Protein AF-A0A954JAB5-F1 (afdb_monomer_lite)

Secondary structure (DSSP, 8-state):
---------------PPP-TTS--------SS-EEE----B-TTSPBPS----EEE--PPPPPPEEEEES--SEEEE-TT-EEEEEEEEE-SS-EEEEEEEEEEEEEE-TTSPEEEEEEEEE--GGGTT-SEEEEEEEEEGGGGTPPTT-EEEEEEEEEESTT----HHHHTTTTT-TT------------------------------------------------------------------------------------------------------------------------------------------------------------------------------------------------PPPP-TTS-TTS--EEEPPPEEEEE-TTTHHHHTTSHHHHHHHHHHHHHHHHHHHHHHHHHHHHHHHTT-S-TTTHHHHHHHHHHHHHHHHHHHHHHHHHHTSSTTHHHHHHHHHHIIIIIHHHHHHHHHHHH-GGGHHHHHHHHHHHHHHHHHHHHHHHHHHHHHHHHHHHHHHHHHHHHHHHHHHHHHHHHHHHTTS-SS------B-----HHHHHHHHHHHHHHHHHHHHHHHHHHH-HHHHHHHHHHHHHTT--HHHHHHHHHHHHHHHHHHHHHHHHS-GGGHHHHHHHHHHHHHTHHHHHHHHHHHHHHHHHHSS-HHHHTT-HHHHHHHHHHHHHHHHHHHHHHHHHHHHHH--HHHHHHHHHHHHHHHHHHHHHHHHHHHHHHHTTT-HHHHHHHHHHHHHHHHHHHHHHHHHHHHHHHHTT-HHHHHHHHHHHHHHHHHHHHHHHHHHHHHHHHHHHHHTSSPPPHHHHHHHHHHHHHHHHHHHHHHHHHHHHHTT-HHHHHHHHHHHHHHHHHHHHHHHHHHHHHHHHHHHS---PPPGGG-----HHHHHHHHHSPPPHHHHTTPPPPPBSS--TTGGGTSTTTHHHHHHHHHHHHHHHHHHHHHHHHTTT--S---------------HHHHHHHHHHHHHHHHHHHHHHHHHHHHHHSTT--HHHHHHHHHHHHHHHHHHHHHHHHHHHHHHHHHHHHHHHHHHHHHHHHHTPPPPHHHHHHHHHHHHHHHHHS--S--HHHHHHHHHHHHHHHHHHHS---SS--

pLDDT: mean 73.15, std 25.0, range [24.47, 98.31]

Foldseek 3Di:
DDDPPDPDPPPDDDDFDQPPVRDTDDDDDDPAKDKDWDWDADPVRDIDPDIDIDIDGDDDFDFKDKDKPPDDLEAADALFDKDKIKIKIAGPWAWQWKKKWKFFPPDADPVRHTDTQDIGTDDQDPRHRPRIGIDIDIHGSNVRVDDAFTKMKMKMKIFDPVLPDDPPVVVVPPVPPDPDDDDDDDYDDDDDDDDDDDDDDDDYDDDDDDDDDDDDDDDDDDDDDDDDDDDDDDDDDDDDDDDDDDDDDDDDDDDDDDDDDDDDDDDDDDDDDDDDDDDDDDDDDDDDDDDDDDDDDDDDDDDDDDDDDDDDDDDDDDDDDDDDDDDDDDDDDDDDDDDDDDDDDDDDDDDDDDDDDDDDDDDDDDDDDDDDDDDDPPPPPNDTRMDMDDMRMYTHHPPPQFPQQPCVVVVVLVVLLVLLVVLLVLLVVLLVLLVCLLVVVDDPVCNLVSLVVSLVSLVVLLVSLVVSCVSCVPPPNNVVSVLSVVLNVQQSVQLSVLSVVLSVPVPCNSVSSVRSSVSSVVSSVSSVVSSVVSVVVVVVVVVVVVVVLVVLLVVLVLVVVVVCVVVLLPQPDADAFDAAAFDDDPVLVVLLVVLVVLVLVLVLVVLVVCVVAVLVVLLLVVLLVVLRCFLLNLLVVLLVLLVVLLVVLVVCVPDDPVCLVVCLLVVLVVLLCLLVVLLVLLVSLLSNLVSLPPPVCVPDDPLSVQLSVLSVVLSVLSVVLVVLVVVCNVPVDPVSLVVNLVSLVVNLVSLVVSLVSLVVQCVVCPPPPSSVVSSVVSNVSSVVSNLSSVLSSQCSVCSNVVQPLSNSLSSLVVSLVSLVVSLVVLVCLQVLLQVVCCVFQVDGDDPVLVVLSVVLSVLSVVLSVLSVVLSVCSVVVVSVVSSVSSVVSSVSSVVSSVSLVVSLVVSSVVSSVGNGPNDDSVNSDRDDSVVVVVVSVDDDRSCSNSVNADNHYPPPRVVSCSRVVVPVVVSSVVSVVVVVVVVVVVVVVVVVVVDPDDDDDTGDRDDDDDDDDVVVVVVVVVVVVVLVVLVVLLVVLVVVLVDDPDDPVVNVVSVVVSVVSVVVVVVVVVVVVVVVVVVVVVVVVVLVVVSVCSSVSHDDPVVVVVVNVVCVVVVVVVVPPPQDPVNVVVVVVVVVVVVVVVPDDPDDPDD

Structure (mmCIF, N/CA/C/O backbone):
data_AF-A0A954JAB5-F1
#
_entry.id   AF-A0A954JAB5-F1
#
loop_
_atom_site.group_PDB
_atom_site.id
_atom_site.type_symbol
_atom_site.label_atom_id
_atom_site.label_alt_id
_atom_site.label_comp_id
_atom_site.label_asym_id
_atom_site.label_entity_id
_atom_site.label_seq_id
_atom_site.pdbx_PDB_ins_code
_atom_site.Cartn_x
_atom_site.Cartn_y
_atom_site.Cartn_z
_atom_site.occupancy
_atom_site.B_iso_or_equiv
_atom_site.auth_seq_id
_atom_site.auth_comp_id
_atom_site.auth_asym_id
_atom_site.auth_atom_id
_atom_site.pdbx_PDB_model_num
ATOM 1 N N . MET A 1 1 ? -21.736 -20.630 32.552 1.00 34.38 1 MET A N 1
ATOM 2 C CA . MET A 1 1 ? -21.193 -21.879 33.136 1.00 34.38 1 MET A CA 1
ATOM 3 C C . MET A 1 1 ? -21.138 -22.928 32.039 1.00 34.38 1 MET A C 1
ATOM 5 O O . MET A 1 1 ? -22.198 -23.290 31.550 1.00 34.38 1 MET A O 1
ATOM 9 N N . PHE A 1 2 ? -19.950 -23.399 31.665 1.00 32.38 2 PHE A N 1
ATOM 10 C CA . PHE A 1 2 ? -19.772 -24.583 30.815 1.00 32.38 2 PHE A CA 1
ATOM 11 C C . PHE A 1 2 ? -19.092 -25.688 31.634 1.00 32.38 2 PHE A C 1
ATOM 13 O O . PHE A 1 2 ? -18.305 -25.381 32.532 1.00 32.38 2 PHE A O 1
ATOM 20 N N . SER A 1 3 ? -19.428 -26.952 31.367 1.00 32.22 3 SER A N 1
ATOM 21 C CA . SER A 1 3 ? -18.808 -28.097 32.044 1.00 32.22 3 SER A CA 1
ATOM 22 C C . SER A 1 3 ? -17.372 -28.306 31.558 1.00 32.22 3 SER A C 1
ATOM 24 O O . SER A 1 3 ? -17.150 -28.309 30.347 1.00 32.22 3 SER A O 1
ATOM 26 N N . PRO A 1 4 ? -16.403 -28.547 32.457 1.00 42.81 4 PRO A N 1
ATOM 27 C CA . PRO A 1 4 ? -15.068 -28.984 32.079 1.00 42.81 4 PRO A CA 1
ATOM 28 C C . PRO A 1 4 ? -15.061 -30.501 31.833 1.00 42.81 4 PRO A C 1
ATOM 30 O O . PRO A 1 4 ? -14.460 -31.249 32.601 1.00 42.81 4 PRO A O 1
ATOM 33 N N . ASP A 1 5 ? -15.709 -30.958 30.757 1.00 37.16 5 ASP A N 1
ATOM 34 C CA . ASP A 1 5 ? -15.517 -32.322 30.240 1.00 37.16 5 ASP A CA 1
ATOM 35 C C . ASP A 1 5 ? -14.153 -32.410 29.531 1.00 37.16 5 ASP A C 1
ATOM 37 O O . ASP A 1 5 ? -14.041 -32.545 28.313 1.00 37.16 5 ASP A O 1
ATOM 41 N N . GLN A 1 6 ? -13.080 -32.300 30.320 1.00 39.97 6 GLN A N 1
ATOM 42 C CA . GLN A 1 6 ? -11.756 -32.731 29.890 1.00 39.97 6 GLN A CA 1
ATOM 43 C C . GLN A 1 6 ? -11.770 -34.256 29.801 1.00 39.97 6 GLN A C 1
ATOM 45 O O . GLN A 1 6 ? -11.977 -34.940 30.804 1.00 39.97 6 GLN A O 1
ATOM 50 N N . ALA A 1 7 ? -11.537 -34.793 28.605 1.00 42.56 7 ALA A N 1
ATOM 51 C CA . ALA A 1 7 ? -11.393 -36.227 28.410 1.00 42.56 7 ALA A CA 1
ATOM 52 C C . ALA A 1 7 ? -10.130 -36.726 29.139 1.00 42.56 7 ALA A C 1
ATOM 54 O O . ALA A 1 7 ? -9.013 -36.586 28.637 1.00 42.56 7 ALA A O 1
ATOM 55 N N . GLU A 1 8 ? -10.297 -37.301 30.335 1.00 48.62 8 GLU A N 1
ATOM 56 C CA . GLU A 1 8 ? -9.213 -37.998 31.029 1.00 48.62 8 GLU A CA 1
ATOM 57 C C . GLU A 1 8 ? -8.693 -39.130 30.131 1.00 48.62 8 GLU A C 1
ATOM 59 O O . GLU A 1 8 ? -9.408 -40.093 29.852 1.00 48.62 8 GLU A O 1
ATOM 64 N N . ALA A 1 9 ? -7.441 -39.029 29.679 1.00 53.59 9 ALA A N 1
ATOM 65 C CA . ALA A 1 9 ? -6.829 -40.039 28.823 1.00 53.59 9 ALA A CA 1
ATOM 66 C C . ALA A 1 9 ? -6.734 -41.385 29.571 1.00 53.59 9 ALA A C 1
ATOM 68 O O . ALA A 1 9 ? -5.877 -41.576 30.442 1.00 53.59 9 ALA A O 1
ATOM 69 N N . VAL A 1 10 ? -7.635 -42.321 29.245 1.00 64.00 10 VAL A N 1
ATOM 70 C CA . VAL A 1 10 ? -7.841 -43.570 29.996 1.00 64.00 10 VAL A CA 1
ATOM 71 C C . VAL A 1 10 ? -6.664 -44.532 29.796 1.00 64.00 10 VAL A C 1
ATOM 73 O O . VAL A 1 10 ? -6.674 -45.418 28.941 1.00 64.00 10 VAL A O 1
ATOM 76 N N . SER A 1 11 ? -5.632 -44.372 30.624 1.00 72.88 11 SER A N 1
ATOM 77 C CA . SER A 1 11 ? -4.418 -45.198 30.621 1.00 72.88 11 SER A CA 1
ATOM 78 C C . SER A 1 11 ? -4.701 -46.648 31.054 1.00 72.88 11 SER A C 1
ATOM 80 O O . SER A 1 11 ? -4.612 -47.038 32.219 1.00 72.88 11 SER A O 1
ATOM 82 N N . LYS A 1 12 ? -5.065 -47.483 30.076 1.00 84.94 12 LYS A N 1
ATOM 83 C CA . LYS A 1 12 ? -5.480 -48.878 30.272 1.00 84.94 12 LYS A CA 1
ATOM 84 C C . LYS A 1 12 ? -4.287 -49.841 30.306 1.00 84.94 12 LYS A C 1
ATOM 86 O O . LYS A 1 12 ? -3.896 -50.408 29.288 1.00 84.94 12 LYS A O 1
ATOM 91 N N . THR A 1 13 ? -3.737 -50.085 31.493 1.00 85.62 13 THR A N 1
ATOM 92 C CA . THR A 1 13 ? -2.687 -51.101 31.695 1.00 85.62 13 THR A CA 1
ATOM 93 C C . THR A 1 13 ? -3.222 -52.519 31.457 1.00 85.62 13 THR A C 1
ATOM 95 O O . THR A 1 13 ? -4.154 -52.957 32.133 1.00 85.62 13 THR A O 1
ATOM 98 N N . LEU A 1 14 ? -2.601 -53.265 30.538 1.00 87.75 14 LEU A N 1
ATOM 99 C CA . LEU A 1 14 ? -2.935 -54.661 30.227 1.00 87.75 14 LEU A CA 1
ATOM 100 C C . LEU A 1 14 ? -1.802 -55.611 30.640 1.00 87.75 14 LEU A C 1
ATOM 102 O O . LEU A 1 14 ? -0.633 -55.375 30.343 1.00 87.75 14 LEU A O 1
ATOM 106 N N . LEU A 1 15 ? -2.156 -56.710 31.313 1.00 89.00 15 LEU A N 1
ATOM 107 C CA . LEU A 1 15 ? -1.225 -57.772 31.708 1.00 89.00 15 LEU A CA 1
ATOM 108 C C . LEU A 1 15 ? -1.185 -58.868 30.639 1.00 89.00 15 LEU A C 1
ATOM 110 O O . LEU A 1 15 ? -2.005 -59.786 30.648 1.00 89.00 15 LEU A O 1
ATOM 114 N N . LEU A 1 16 ? -0.214 -58.772 29.732 1.00 89.00 16 LEU A N 1
ATOM 115 C CA . LEU A 1 16 ? 0.043 -59.791 28.715 1.00 89.00 16 LEU A CA 1
ATOM 116 C C . LEU A 1 16 ? 0.829 -60.967 29.316 1.00 89.00 16 LEU A C 1
ATOM 118 O O . LEU A 1 16 ? 1.768 -60.772 30.091 1.00 89.00 16 LEU A O 1
ATOM 122 N N . GLN A 1 17 ? 0.471 -62.194 28.939 1.00 86.94 17 GLN A N 1
ATOM 123 C CA . GLN A 1 17 ? 1.262 -63.388 29.246 1.00 86.94 17 GLN A CA 1
ATOM 124 C C . GLN A 1 17 ? 2.189 -63.698 28.069 1.00 86.94 17 GLN A C 1
ATOM 126 O O . GLN A 1 17 ? 1.816 -63.496 26.917 1.00 86.94 17 GLN A O 1
ATOM 131 N N . SER A 1 18 ? 3.392 -64.197 28.350 1.00 86.62 18 SER A N 1
ATOM 132 C CA . SER A 1 18 ? 4.316 -64.626 27.301 1.00 86.62 18 SER A CA 1
ATOM 133 C C . SER A 1 18 ? 3.801 -65.904 26.631 1.00 86.62 18 SER A C 1
ATOM 135 O O . SER A 1 18 ? 3.541 -66.891 27.328 1.00 86.62 18 SER A O 1
ATOM 137 N N . GLY A 1 19 ? 3.714 -65.912 25.302 1.00 85.94 19 GLY A N 1
ATOM 138 C CA . GLY A 1 19 ? 3.446 -67.110 24.509 1.00 85.94 19 GLY A CA 1
ATOM 139 C C . GLY A 1 19 ? 4.560 -68.159 24.622 1.00 85.94 19 GLY A C 1
ATOM 140 O O . GLY A 1 19 ? 5.581 -67.953 25.282 1.00 85.94 19 GLY A O 1
ATOM 141 N N . VAL A 1 20 ? 4.377 -69.299 23.948 1.00 85.38 20 VAL A N 1
ATOM 142 C CA . VAL A 1 20 ? 5.259 -70.484 24.051 1.00 85.38 20 VAL A CA 1
ATOM 143 C C . VAL A 1 20 ? 6.729 -70.173 23.719 1.00 85.38 20 VAL A C 1
ATOM 145 O O . VAL A 1 20 ? 7.629 -70.787 24.287 1.00 85.38 20 VAL A O 1
ATOM 148 N N . GLU A 1 21 ? 6.973 -69.190 22.850 1.00 89.19 21 GLU A N 1
ATOM 149 C CA . GLU A 1 21 ? 8.310 -68.756 22.416 1.00 89.19 21 GLU A CA 1
ATOM 150 C C . GLU A 1 21 ? 8.853 -67.525 23.172 1.00 89.19 21 GLU A C 1
ATOM 152 O O . GLU A 1 21 ? 9.958 -67.066 22.895 1.00 89.19 21 GLU A O 1
ATOM 157 N N . GLY A 1 22 ? 8.104 -66.979 24.138 1.00 83.44 22 GLY A N 1
ATOM 158 C CA . GLY A 1 22 ? 8.494 -65.792 24.912 1.00 83.44 22 GLY A CA 1
ATOM 159 C C . GLY A 1 22 ? 8.024 -64.445 24.346 1.00 83.44 22 GLY A C 1
ATOM 160 O O . GLY A 1 22 ? 8.198 -63.426 25.015 1.00 83.44 22 GLY A O 1
ATOM 161 N N . TRP A 1 23 ? 7.403 -64.427 23.163 1.00 87.00 23 TRP A N 1
ATOM 162 C CA . TRP A 1 23 ? 6.729 -63.247 22.605 1.00 87.00 23 TRP A CA 1
ATOM 163 C C . TRP A 1 23 ? 5.488 -62.847 23.418 1.00 87.00 23 TRP A C 1
ATOM 165 O O . TRP A 1 23 ? 4.885 -63.679 24.095 1.00 87.00 23 TRP A O 1
ATOM 175 N N . TYR A 1 24 ? 5.092 -61.579 23.318 1.00 86.00 24 TYR A N 1
ATOM 176 C CA . TYR A 1 24 ? 3.843 -61.046 23.866 1.00 86.00 24 TYR A CA 1
ATOM 177 C C . TYR A 1 24 ? 3.017 -60.484 22.711 1.00 86.00 24 TYR A C 1
ATOM 179 O O . TYR A 1 24 ? 3.562 -59.785 21.858 1.00 86.00 24 TYR A O 1
ATOM 187 N N . GLU A 1 25 ? 1.724 -60.782 22.698 1.00 86.69 25 GLU A N 1
ATOM 188 C CA . GLU A 1 25 ? 0.803 -60.430 21.618 1.00 86.69 25 GLU A CA 1
ATOM 189 C C . GLU A 1 25 ? -0.299 -59.507 22.150 1.00 86.69 25 GLU A C 1
ATOM 191 O O . GLU A 1 25 ? -0.760 -59.661 23.283 1.00 86.69 25 GLU A O 1
ATOM 196 N N . PHE A 1 26 ? -0.679 -58.514 21.349 1.00 87.19 26 PHE A N 1
ATOM 197 C CA . PHE A 1 26 ? -1.723 -57.543 21.658 1.00 87.19 26 PHE A CA 1
ATOM 198 C C . PHE A 1 26 ? -2.370 -57.085 20.351 1.00 87.19 26 PHE A C 1
ATOM 200 O O . PHE A 1 26 ? -1.679 -56.613 19.451 1.00 87.19 26 PHE A O 1
ATOM 207 N N . GLU A 1 27 ? -3.690 -57.215 20.276 1.00 88.81 27 GLU A N 1
ATOM 208 C CA . GLU A 1 27 ? -4.508 -56.832 19.130 1.00 88.81 27 GLU A CA 1
ATOM 209 C C . GLU A 1 27 ? -5.557 -55.810 19.588 1.00 88.81 27 GLU A C 1
ATOM 211 O O . GLU A 1 27 ? -6.144 -55.936 20.666 1.00 88.81 27 GLU A O 1
ATOM 216 N N . THR A 1 28 ? -5.764 -54.768 18.786 1.00 87.19 28 THR A N 1
ATOM 217 C CA . THR A 1 28 ? -6.799 -53.751 18.992 1.00 87.19 28 THR A CA 1
ATOM 218 C C . THR A 1 28 ? -7.159 -53.122 17.656 1.00 87.19 28 THR A C 1
ATOM 220 O O . THR A 1 28 ? -6.303 -52.980 16.782 1.00 87.19 28 THR A O 1
ATOM 223 N N . GLN A 1 29 ? -8.406 -52.681 17.515 1.00 84.81 29 GLN A N 1
ATOM 224 C CA . GLN A 1 29 ? -8.758 -51.745 16.455 1.00 84.81 29 GLN A CA 1
ATOM 225 C C . GLN A 1 29 ? -8.103 -50.386 16.750 1.00 84.81 29 GLN A C 1
ATOM 227 O O . GLN A 1 29 ? -8.008 -49.978 17.911 1.00 84.81 29 GLN A O 1
ATOM 232 N N . LEU A 1 30 ? -7.632 -49.709 15.702 1.00 80.56 30 LEU A N 1
ATOM 233 C CA . LEU A 1 30 ? -7.061 -48.366 15.770 1.00 80.56 30 LEU A CA 1
ATOM 234 C C . LEU A 1 30 ? -8.120 -47.350 15.329 1.00 80.56 30 LEU A C 1
ATOM 236 O O . LEU A 1 30 ? -8.447 -47.268 14.147 1.00 80.56 30 LEU A O 1
ATOM 240 N N . THR A 1 31 ? -8.667 -46.609 16.291 1.00 83.25 31 THR A N 1
ATOM 241 C CA . THR A 1 31 ? -9.628 -45.508 16.074 1.00 83.25 31 THR A CA 1
ATOM 242 C C . THR A 1 31 ? -9.101 -44.155 16.553 1.00 83.25 31 THR A C 1
ATOM 244 O O . THR A 1 31 ? -9.636 -43.126 16.162 1.00 83.25 31 THR A O 1
ATOM 247 N N . GLU A 1 32 ? -8.066 -44.162 17.396 1.00 85.12 32 GLU A N 1
ATOM 248 C CA . GLU A 1 32 ? -7.460 -43.008 18.069 1.00 85.12 32 GLU A CA 1
ATOM 249 C C . GLU A 1 32 ? -5.949 -43.256 18.240 1.00 85.12 32 GLU A C 1
ATOM 251 O O . GLU A 1 32 ? -5.502 -44.409 18.230 1.00 85.12 32 GLU A O 1
ATOM 256 N N . ASP A 1 33 ? -5.169 -42.190 18.437 1.00 86.19 33 ASP A N 1
ATOM 257 C CA . ASP A 1 33 ? -3.726 -42.250 18.705 1.00 86.19 33 ASP A CA 1
ATOM 258 C C . ASP A 1 33 ? -3.388 -43.129 19.925 1.00 86.19 33 ASP A C 1
ATOM 260 O O . ASP A 1 33 ? -3.820 -42.875 21.052 1.00 86.19 33 ASP A O 1
ATOM 264 N N . LEU A 1 34 ? -2.547 -44.148 19.724 1.00 89.62 34 LEU A N 1
ATOM 265 C CA . LEU A 1 34 ? -2.263 -45.176 20.725 1.00 89.62 34 LEU A CA 1
ATOM 266 C C . LEU A 1 34 ? -0.791 -45.178 21.157 1.00 89.62 34 LEU A C 1
ATOM 268 O O . LEU A 1 34 ? 0.096 -45.624 20.425 1.00 89.62 34 LEU A O 1
ATOM 272 N N . LYS A 1 35 ? -0.522 -44.754 22.398 1.00 89.88 35 LYS A N 1
ATOM 273 C CA . LYS A 1 35 ? 0.820 -44.803 23.005 1.00 89.88 35 LYS A CA 1
ATOM 274 C C . LYS A 1 35 ? 1.037 -46.069 23.842 1.00 89.88 35 LYS A C 1
ATOM 276 O O . LYS A 1 35 ? 0.648 -46.150 25.006 1.00 89.88 35 LYS A O 1
ATOM 281 N N . LEU A 1 36 ? 1.743 -47.039 23.270 1.00 90.38 36 LEU A N 1
ATOM 282 C CA . LEU A 1 36 ? 2.136 -48.292 23.910 1.00 90.38 36 LEU A CA 1
ATOM 283 C C . LEU A 1 36 ? 3.437 -48.119 24.710 1.00 90.38 36 LEU A C 1
ATOM 285 O O . LEU A 1 36 ? 4.486 -47.803 24.149 1.00 90.38 36 LEU A O 1
ATOM 289 N N . THR A 1 37 ? 3.393 -48.375 26.021 1.00 90.25 37 THR A N 1
ATOM 290 C CA . THR A 1 37 ? 4.569 -48.317 26.915 1.00 90.25 37 THR A CA 1
ATOM 291 C C . THR A 1 37 ? 4.742 -49.652 27.659 1.00 90.25 37 THR A C 1
ATOM 293 O O . THR A 1 37 ? 4.134 -49.851 28.710 1.00 90.25 37 THR A O 1
ATOM 296 N N . PRO A 1 38 ? 5.521 -50.616 27.126 1.00 90.12 38 PRO A N 1
ATOM 297 C CA . PRO A 1 38 ? 5.790 -51.890 27.796 1.00 90.12 38 PRO A CA 1
ATOM 298 C C . PRO A 1 38 ? 6.550 -51.730 29.125 1.00 90.12 38 PRO A C 1
ATOM 300 O O . PRO A 1 38 ? 7.735 -51.392 29.154 1.00 90.12 38 PRO A O 1
ATOM 303 N N . HIS A 1 39 ? 5.886 -52.077 30.229 1.00 86.75 39 HIS A N 1
ATOM 304 C CA . HIS A 1 39 ? 6.489 -52.188 31.559 1.00 86.75 39 HIS A CA 1
ATOM 305 C C . HIS A 1 39 ? 6.881 -53.642 31.859 1.00 86.75 39 HIS A C 1
ATOM 307 O O . HIS A 1 39 ? 6.037 -54.471 32.194 1.00 86.75 39 HIS A O 1
ATOM 313 N N . MET A 1 40 ? 8.175 -53.961 31.765 1.00 85.31 40 MET A N 1
ATOM 314 C CA . MET A 1 40 ? 8.687 -55.283 32.144 1.00 85.31 40 MET A CA 1
ATOM 315 C C . MET A 1 40 ? 8.974 -55.348 33.648 1.00 85.31 40 MET A C 1
ATOM 317 O O . MET A 1 40 ? 9.810 -54.600 34.157 1.00 85.31 40 MET A O 1
ATOM 321 N N . ILE A 1 41 ? 8.307 -56.275 34.342 1.00 84.44 41 ILE A N 1
ATOM 322 C CA . ILE A 1 41 ? 8.487 -56.554 35.773 1.00 84.44 41 ILE A CA 1
ATOM 323 C C . ILE A 1 41 ? 9.005 -57.989 35.927 1.00 84.44 41 ILE A C 1
ATOM 325 O O . ILE A 1 41 ? 8.425 -58.934 35.390 1.00 84.44 41 ILE A O 1
ATOM 329 N N . SER A 1 42 ? 10.109 -58.167 36.652 1.00 80.94 42 SER A N 1
ATOM 330 C CA . SER A 1 42 ? 10.681 -59.486 36.928 1.00 80.94 42 SER A CA 1
ATOM 331 C C . SER A 1 42 ? 9.830 -60.279 37.930 1.00 80.94 42 SER A C 1
ATOM 333 O O . SER A 1 42 ? 9.040 -59.721 38.691 1.00 80.94 42 SER A O 1
ATOM 335 N N . ARG A 1 43 ? 10.051 -61.599 38.016 1.00 80.94 43 ARG A N 1
ATOM 336 C CA . ARG A 1 43 ? 9.407 -62.457 39.036 1.00 80.94 43 ARG A CA 1
ATOM 337 C C . ARG A 1 43 ? 9.744 -62.070 40.485 1.00 80.94 43 ARG A C 1
ATOM 339 O O . ARG A 1 43 ? 9.079 -62.548 41.397 1.00 80.94 43 ARG A O 1
ATOM 346 N N . GLU A 1 44 ? 10.753 -61.227 40.690 1.00 86.75 44 GLU A N 1
ATOM 347 C CA . GLU A 1 44 ? 11.176 -60.711 41.998 1.00 86.75 44 GLU A CA 1
ATOM 348 C C . GLU A 1 44 ? 10.645 -59.288 42.268 1.00 86.75 44 GLU A C 1
ATOM 350 O O . GLU A 1 44 ? 10.987 -58.680 43.278 1.00 86.75 44 GLU A O 1
ATOM 355 N N . GLY A 1 45 ? 9.798 -58.746 41.381 1.00 84.81 45 GLY A N 1
ATOM 356 C CA . GLY A 1 45 ? 9.200 -57.412 41.513 1.00 84.81 45 GLY A CA 1
ATOM 357 C C . GLY A 1 45 ? 10.089 -56.258 41.038 1.00 84.81 45 GLY A C 1
ATOM 358 O O . GLY A 1 45 ? 9.709 -55.100 41.186 1.00 84.81 45 GLY A O 1
ATOM 359 N N . LEU A 1 46 ? 11.255 -56.547 40.450 1.00 85.12 46 LEU A N 1
ATOM 360 C CA . LEU A 1 46 ? 12.139 -55.527 39.882 1.00 85.12 46 LEU A CA 1
ATOM 361 C C . LEU A 1 46 ? 11.590 -55.068 38.524 1.00 85.12 46 LEU A C 1
ATOM 363 O O . LEU A 1 46 ? 11.490 -55.874 37.597 1.00 85.12 46 LEU A O 1
ATOM 367 N N . ALA A 1 47 ? 11.249 -53.786 38.403 1.00 84.25 47 ALA A N 1
ATOM 368 C CA . ALA A 1 47 ? 10.866 -53.168 37.136 1.00 84.25 47 ALA A CA 1
ATOM 369 C C . ALA A 1 47 ? 12.103 -52.697 36.350 1.00 84.25 47 ALA A C 1
ATOM 371 O O . ALA A 1 47 ? 13.095 -52.267 36.939 1.00 84.25 47 ALA A O 1
ATOM 372 N N . GLY A 1 48 ? 12.042 -52.762 35.018 1.00 80.38 48 GLY A N 1
ATOM 373 C CA . GLY A 1 48 ? 13.069 -52.179 34.151 1.00 80.38 48 GLY A CA 1
ATOM 374 C C . GLY A 1 48 ? 12.996 -50.648 34.126 1.00 80.38 48 GLY A C 1
ATOM 375 O O . GLY A 1 48 ? 11.961 -50.093 33.772 1.00 80.38 48 GLY A O 1
ATOM 376 N N . GLU A 1 49 ? 14.101 -49.978 34.458 1.00 77.94 49 GLU A N 1
ATOM 377 C CA . GLU A 1 49 ? 14.214 -48.507 34.499 1.00 77.94 49 GLU A CA 1
ATOM 378 C C . GLU A 1 49 ? 14.100 -47.854 33.104 1.00 77.94 49 GLU A C 1
ATOM 380 O O . GLU A 1 49 ? 13.561 -46.762 32.955 1.00 77.94 49 GLU A O 1
ATOM 385 N N . LEU A 1 50 ? 14.542 -48.560 32.058 1.00 71.81 50 LEU A N 1
ATOM 386 C CA . LEU A 1 50 ? 14.412 -48.152 30.656 1.00 71.81 50 LEU A CA 1
ATOM 387 C C . LEU A 1 50 ? 13.075 -48.618 30.056 1.00 71.81 50 LEU A C 1
ATOM 389 O O . LEU A 1 50 ? 13.012 -49.630 29.352 1.00 71.81 50 LEU A O 1
ATOM 393 N N . THR A 1 51 ? 12.006 -47.854 30.285 1.00 74.62 51 THR A N 1
ATOM 394 C CA . THR A 1 51 ? 10.763 -47.981 29.508 1.00 74.62 51 THR A CA 1
ATOM 395 C C . THR A 1 51 ? 10.976 -47.463 28.087 1.00 74.62 51 THR A C 1
ATOM 397 O O . THR A 1 51 ? 11.319 -46.298 27.891 1.00 74.62 51 THR A O 1
ATOM 400 N N . ARG A 1 52 ? 10.726 -48.305 27.081 1.00 81.94 52 ARG A N 1
ATOM 401 C CA . ARG A 1 52 ? 10.544 -47.856 25.692 1.00 81.94 52 ARG A CA 1
ATOM 402 C C . ARG A 1 52 ? 9.070 -47.513 25.484 1.00 81.94 52 ARG A C 1
ATOM 404 O O . ARG A 1 52 ? 8.221 -48.208 26.032 1.00 81.94 52 ARG A O 1
ATOM 411 N N . SER A 1 53 ? 8.769 -46.505 24.672 1.00 89.12 53 SER A N 1
ATOM 412 C CA . SER A 1 53 ? 7.405 -46.223 24.209 1.00 89.12 53 SER A CA 1
ATOM 413 C C . SER A 1 53 ? 7.335 -46.226 22.687 1.00 89.12 53 SER A C 1
ATOM 415 O O . SER A 1 53 ? 8.226 -45.686 22.035 1.00 89.12 53 SER A O 1
ATOM 417 N N . CYS A 1 54 ? 6.263 -46.782 22.137 1.00 86.88 54 CYS A N 1
ATOM 418 C CA . CYS A 1 54 ? 5.876 -46.650 20.739 1.00 86.88 54 CYS A CA 1
ATOM 419 C C . CYS A 1 54 ? 4.567 -45.856 20.693 1.00 86.88 54 CYS A C 1
ATOM 421 O O . CYS A 1 54 ? 3.659 -46.147 21.469 1.00 86.88 54 CYS A O 1
ATOM 423 N N . THR A 1 55 ? 4.471 -44.865 19.811 1.00 88.62 55 THR A N 1
ATOM 424 C CA . THR A 1 55 ? 3.208 -44.180 19.521 1.00 88.62 55 THR A CA 1
ATOM 425 C C . THR A 1 55 ? 2.766 -44.584 18.124 1.00 88.62 55 THR A C 1
ATOM 427 O O . THR A 1 55 ? 3.559 -44.512 17.185 1.00 88.62 55 THR A O 1
ATOM 430 N N . LEU A 1 56 ? 1.521 -45.032 18.000 1.00 86.12 56 LEU A N 1
ATOM 431 C CA . LEU A 1 56 ? 0.843 -45.259 16.732 1.00 86.12 56 LEU A CA 1
ATOM 432 C C . LEU A 1 56 ? -0.112 -44.087 16.520 1.00 86.12 56 LEU A C 1
ATOM 434 O O . LEU A 1 56 ? -1.000 -43.881 17.343 1.00 86.12 56 LEU A O 1
ATOM 438 N N . HIS A 1 57 ? 0.092 -43.323 15.451 1.00 83.06 57 HIS A N 1
ATOM 439 C CA . HIS A 1 57 ? -0.772 -42.199 15.106 1.00 83.06 57 HIS A CA 1
ATOM 440 C C . HIS A 1 57 ? -1.860 -42.656 14.130 1.00 83.06 57 HIS A C 1
ATOM 442 O O . HIS A 1 57 ? -1.559 -43.330 13.141 1.00 83.06 57 HIS A O 1
ATOM 448 N N . VAL A 1 58 ? -3.114 -42.309 14.412 1.00 84.38 58 VAL A N 1
ATOM 449 C CA . VAL A 1 58 ? -4.287 -42.660 13.604 1.00 84.38 58 VAL A CA 1
ATOM 450 C C . VAL A 1 58 ? -4.752 -41.405 12.883 1.00 84.38 58 VAL A C 1
ATOM 452 O O . VAL A 1 58 ? -5.591 -40.648 13.364 1.00 84.38 58 VAL A O 1
ATOM 455 N N . LEU A 1 59 ? -4.162 -41.173 11.711 1.00 75.69 59 LEU A N 1
ATOM 456 C CA . LEU A 1 59 ? -4.546 -40.059 10.853 1.00 75.69 59 LEU A CA 1
ATOM 457 C C . LEU A 1 59 ? -5.975 -40.276 10.342 1.00 75.69 59 LEU A C 1
ATOM 459 O O . LEU A 1 59 ? -6.279 -41.306 9.736 1.00 75.69 59 LEU A O 1
ATOM 463 N N . VAL A 1 60 ? -6.844 -39.296 10.592 1.00 77.81 60 VAL A N 1
ATOM 464 C CA . VAL A 1 60 ? -8.172 -39.245 9.977 1.00 77.81 60 VAL A CA 1
ATOM 465 C C . VAL A 1 60 ? -7.991 -38.949 8.494 1.00 77.81 60 VAL A C 1
ATOM 467 O O . VAL A 1 60 ? -7.371 -37.957 8.121 1.00 77.81 60 VAL A O 1
ATOM 470 N N . ASP A 1 61 ? -8.541 -39.838 7.678 1.00 81.38 61 ASP A N 1
ATOM 471 C CA . ASP A 1 61 ? -8.549 -39.755 6.223 1.00 81.38 61 ASP A CA 1
ATOM 472 C C . ASP A 1 61 ? -9.291 -38.497 5.745 1.00 81.38 61 ASP A C 1
ATOM 474 O O . ASP A 1 61 ? -10.473 -38.314 6.059 1.00 81.38 61 ASP A O 1
ATOM 478 N N . LYS A 1 62 ? -8.594 -37.614 5.024 1.00 84.12 62 LYS A N 1
ATOM 479 C CA . LYS A 1 62 ? -9.139 -36.336 4.548 1.00 84.12 62 LYS A CA 1
ATOM 480 C C . LYS A 1 62 ? -9.836 -36.512 3.200 1.00 84.12 62 LYS A C 1
ATOM 482 O O . LYS A 1 62 ? -9.541 -37.429 2.449 1.00 84.12 62 LYS A O 1
ATOM 487 N N . GLN A 1 63 ? -10.738 -35.593 2.868 1.00 86.25 63 GLN A N 1
ATOM 488 C CA . GLN A 1 63 ? -11.271 -35.509 1.507 1.00 86.25 63 GLN A CA 1
ATOM 489 C C . GLN A 1 63 ? -10.177 -34.998 0.552 1.00 86.25 63 GLN A C 1
ATOM 491 O O . GLN A 1 63 ? -9.453 -34.072 0.937 1.00 86.25 63 GLN A O 1
ATOM 496 N N . PRO A 1 64 ? -10.070 -35.537 -0.679 1.00 93.44 64 PRO A N 1
ATOM 497 C CA . PRO A 1 64 ? -9.085 -35.076 -1.651 1.00 93.44 64 PRO A CA 1
ATOM 498 C C . PRO A 1 64 ? -9.343 -33.607 -2.012 1.00 93.44 64 PRO A C 1
ATOM 500 O O . PRO A 1 64 ? -10.463 -33.214 -2.351 1.00 93.44 64 PRO A O 1
ATOM 503 N N . ILE A 1 65 ? -8.303 -32.777 -1.936 1.00 92.56 65 ILE A N 1
ATOM 504 C CA . ILE A 1 65 ? -8.391 -31.330 -2.154 1.00 92.56 65 ILE A CA 1
ATOM 505 C C . ILE A 1 65 ? -8.018 -31.030 -3.603 1.00 92.56 65 ILE A C 1
ATOM 507 O O . ILE A 1 65 ? -6.887 -31.264 -4.021 1.00 92.56 65 ILE A O 1
ATOM 511 N N . ALA A 1 66 ? -8.961 -30.469 -4.358 1.00 94.44 66 ALA A N 1
ATOM 512 C CA . ALA A 1 66 ? -8.769 -30.079 -5.750 1.00 94.44 66 ALA A CA 1
ATOM 513 C C . ALA A 1 66 ? -8.797 -28.552 -5.922 1.00 94.44 66 ALA A C 1
ATOM 515 O O . ALA A 1 66 ? -9.610 -27.852 -5.311 1.00 94.44 66 ALA A O 1
ATOM 516 N N . ARG A 1 67 ? -7.943 -28.039 -6.810 1.00 93.31 67 ARG A N 1
ATOM 517 C CA . ARG A 1 67 ? -7.837 -26.631 -7.200 1.00 93.31 67 ARG A CA 1
ATOM 518 C C . ARG A 1 67 ? -7.739 -26.524 -8.720 1.00 93.31 67 ARG A C 1
ATOM 520 O O . ARG A 1 67 ? -7.021 -27.281 -9.363 1.00 93.31 67 ARG A O 1
ATOM 527 N N . VAL A 1 68 ? -8.432 -25.545 -9.292 1.00 92.38 68 VAL A N 1
ATOM 528 C CA . VAL A 1 68 ? -8.212 -25.132 -10.683 1.00 92.38 68 VAL A CA 1
ATOM 529 C C . VAL A 1 68 ? -7.236 -23.956 -10.687 1.00 92.38 68 VAL A C 1
ATOM 531 O O . VAL A 1 68 ? -7.449 -22.971 -9.979 1.00 92.38 68 VAL A O 1
ATOM 534 N N . VAL A 1 69 ? -6.170 -24.059 -11.476 1.00 87.00 69 VAL A N 1
ATOM 535 C CA . VAL A 1 69 ? -5.117 -23.050 -11.633 1.00 87.00 69 VAL A CA 1
ATOM 536 C C . VAL A 1 69 ? -5.193 -22.439 -13.037 1.00 87.00 69 VAL A C 1
ATOM 538 O O . VAL A 1 69 ? -5.549 -23.102 -14.013 1.00 87.00 69 VAL A O 1
ATOM 541 N N . GLY A 1 70 ? -4.932 -21.131 -13.130 1.00 75.06 70 GLY A N 1
ATOM 542 C CA . GLY A 1 70 ? -5.020 -20.353 -14.375 1.00 75.06 70 GLY A CA 1
ATOM 543 C C . GLY A 1 70 ? -6.434 -19.907 -14.788 1.00 75.06 70 GLY A C 1
ATOM 544 O O . GLY A 1 70 ? -6.577 -19.180 -15.767 1.00 75.06 70 GLY A O 1
ATOM 545 N N . SER A 1 71 ? -7.483 -20.292 -14.052 1.00 58.97 71 SER A N 1
ATOM 546 C CA . SER A 1 71 ? -8.870 -19.874 -14.324 1.00 58.97 71 SER A CA 1
ATOM 547 C C . SER A 1 71 ? -9.302 -18.680 -13.468 1.00 58.97 71 SER A C 1
ATOM 549 O O . SER A 1 71 ? -9.125 -18.693 -12.253 1.00 58.97 71 SER A O 1
ATOM 551 N N . GLN A 1 72 ? -9.917 -17.675 -14.095 1.00 59.88 72 GLN A N 1
ATOM 552 C CA . GLN A 1 72 ? -10.598 -16.568 -13.408 1.00 59.88 72 GLN A CA 1
ATOM 553 C C . GLN A 1 72 ? -12.009 -17.006 -12.973 1.00 59.88 72 GLN A C 1
ATOM 555 O O . GLN A 1 72 ? -12.648 -17.775 -13.688 1.00 59.88 72 GLN A O 1
ATOM 560 N N . ASP A 1 73 ? -12.501 -16.495 -11.837 1.00 70.00 73 ASP A N 1
ATOM 561 C CA . ASP A 1 73 ? -13.834 -16.808 -11.276 1.00 70.00 73 ASP A CA 1
ATOM 562 C C . ASP A 1 73 ? -14.990 -16.600 -12.276 1.00 70.00 73 ASP A C 1
ATOM 564 O O . ASP A 1 73 ? -15.951 -17.371 -12.269 1.00 70.00 73 ASP A O 1
ATOM 568 N N . GLU A 1 74 ? -14.885 -15.583 -13.141 1.00 79.56 74 GLU A N 1
ATOM 569 C CA . GLU A 1 74 ? -15.788 -15.343 -14.269 1.00 79.56 74 GLU A CA 1
ATOM 570 C C . GLU A 1 74 ? -14.977 -15.095 -15.555 1.00 79.56 74 GLU A C 1
ATOM 572 O O . GLU A 1 74 ? -14.233 -14.116 -15.636 1.00 79.56 74 GLU A O 1
ATOM 577 N N . ARG A 1 75 ? -15.127 -15.943 -16.586 1.00 83.88 75 ARG A N 1
ATOM 578 C CA . ARG A 1 75 ? -14.486 -15.754 -17.908 1.00 83.88 75 ARG A CA 1
ATOM 579 C C . ARG A 1 75 ? -15.520 -15.546 -19.019 1.00 83.88 75 ARG A C 1
ATOM 581 O O . ARG A 1 75 ? -16.543 -16.224 -19.069 1.00 83.88 75 ARG A O 1
ATOM 588 N N . ALA A 1 76 ? -15.235 -14.635 -19.948 1.00 85.62 76 ALA A N 1
ATOM 589 C CA . ALA A 1 76 ? -15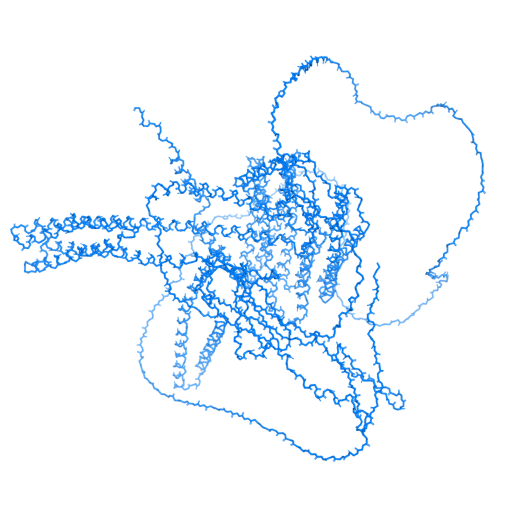.987 -14.491 -21.195 1.00 85.62 76 ALA A CA 1
ATOM 590 C C . ALA A 1 76 ? -15.345 -15.339 -22.308 1.00 85.62 76 ALA A C 1
ATOM 592 O O . ALA A 1 76 ? -14.130 -15.265 -22.492 1.00 85.62 76 ALA A O 1
ATOM 593 N N . MET A 1 77 ? -16.136 -16.136 -23.036 1.00 87.62 77 MET A N 1
ATOM 594 C CA . MET A 1 77 ? -15.650 -17.046 -24.094 1.00 87.62 77 MET A CA 1
ATOM 595 C C . MET A 1 77 ? -16.610 -17.100 -25.292 1.00 87.62 77 MET A C 1
ATOM 597 O O . MET A 1 77 ? -17.796 -16.789 -25.157 1.00 87.62 77 MET A O 1
ATOM 601 N N . ALA A 1 78 ? -16.113 -17.483 -26.465 1.00 85.56 78 ALA A N 1
ATOM 602 C CA . ALA A 1 78 ? -16.918 -17.793 -27.644 1.00 85.56 78 ALA A CA 1
ATOM 603 C C . ALA A 1 78 ? -17.515 -19.213 -27.578 1.00 85.56 78 ALA A C 1
ATOM 605 O O . ALA A 1 78 ? -17.088 -20.060 -26.797 1.00 85.56 78 ALA A O 1
ATOM 606 N N . THR A 1 79 ? -18.506 -19.487 -28.432 1.00 88.12 79 THR A N 1
ATOM 607 C CA . THR A 1 79 ? -19.152 -20.812 -28.565 1.00 88.12 79 THR A CA 1
ATOM 608 C C . THR A 1 79 ? -18.234 -21.903 -29.118 1.00 88.12 79 THR A C 1
ATOM 610 O O . THR A 1 79 ? -18.567 -23.082 -29.048 1.00 88.12 79 THR A O 1
ATOM 613 N N . ASP A 1 80 ? -17.119 -21.511 -29.727 1.00 87.25 80 ASP A N 1
ATOM 614 C CA . ASP A 1 80 ? -16.142 -22.374 -30.387 1.00 87.25 80 ASP A CA 1
ATOM 615 C C . ASP A 1 80 ? -14.710 -22.203 -29.846 1.00 87.25 80 ASP A C 1
ATOM 617 O O . ASP A 1 80 ? -13.767 -22.709 -30.454 1.00 87.25 80 ASP A O 1
ATOM 621 N N . ASP A 1 81 ? -14.560 -21.546 -28.688 1.00 89.38 81 ASP A N 1
ATOM 622 C CA . ASP A 1 81 ? -13.322 -21.559 -27.901 1.00 89.38 81 ASP A CA 1
ATOM 623 C C . ASP A 1 81 ? -13.151 -22.896 -27.153 1.00 89.38 81 ASP A C 1
ATOM 625 O O . ASP A 1 81 ? -14.124 -23.546 -26.755 1.00 89.38 81 ASP A O 1
ATOM 629 N N . GLN A 1 82 ? -11.900 -23.263 -26.867 1.00 93.19 82 GLN A N 1
ATOM 630 C CA . GLN A 1 82 ? -11.578 -24.357 -25.951 1.00 93.19 82 GLN A CA 1
ATOM 631 C C . GLN A 1 82 ? -11.307 -23.810 -24.541 1.00 93.19 82 GLN A C 1
ATOM 633 O O . GLN A 1 82 ? -10.566 -22.845 -24.348 1.00 93.19 82 GLN A O 1
ATOM 638 N N . LEU A 1 83 ? -11.951 -24.418 -23.546 1.00 91.94 83 LEU A N 1
ATOM 639 C CA . LEU A 1 83 ? -11.744 -24.165 -22.127 1.00 91.94 83 LEU A CA 1
ATOM 640 C C . LEU A 1 83 ? -10.497 -24.921 -21.668 1.00 91.94 83 LEU A C 1
ATOM 642 O O . LEU A 1 83 ? -10.550 -26.118 -21.397 1.00 91.94 83 LEU A O 1
ATOM 646 N N . GLU A 1 84 ? -9.386 -24.196 -21.597 1.00 93.19 84 GLU A N 1
ATOM 647 C CA . GLU A 1 84 ? -8.100 -24.675 -21.092 1.00 93.19 84 GLU A CA 1
ATOM 648 C C . GLU A 1 84 ? -7.898 -24.235 -19.633 1.00 93.19 84 GLU A C 1
ATOM 650 O O . GLU A 1 84 ? -8.059 -23.053 -19.307 1.00 93.19 84 GLU A O 1
ATOM 655 N N . PHE A 1 85 ? -7.545 -25.177 -18.754 1.00 93.19 85 PHE A N 1
ATOM 656 C CA . PHE A 1 85 ? -7.150 -24.916 -17.365 1.00 93.19 85 PHE A CA 1
ATOM 657 C C . PHE A 1 85 ? -6.228 -26.013 -16.819 1.00 93.19 85 PHE A C 1
ATOM 659 O O . PHE A 1 85 ? -6.278 -27.154 -17.274 1.00 93.19 85 PHE A O 1
ATOM 666 N N . ARG A 1 86 ? -5.439 -25.698 -15.784 1.00 95.06 86 ARG A N 1
ATOM 667 C CA . ARG A 1 86 ? -4.658 -26.696 -15.042 1.00 95.06 86 ARG A CA 1
ATOM 668 C C . ARG A 1 86 ? -5.448 -27.182 -13.831 1.00 95.06 86 ARG A C 1
ATOM 670 O O . ARG A 1 86 ? -5.947 -26.372 -13.051 1.00 95.06 86 ARG A O 1
ATOM 677 N N . LEU A 1 87 ? -5.580 -28.493 -13.672 1.00 96.56 87 LEU A N 1
ATOM 678 C CA . LEU A 1 87 ? -6.071 -29.124 -12.450 1.00 96.56 87 LEU A CA 1
ATOM 679 C C . LEU A 1 87 ? -4.879 -29.452 -11.554 1.00 96.56 87 LEU A C 1
ATOM 681 O O . LEU A 1 87 ? -3.979 -30.157 -11.995 1.00 96.56 87 LEU A O 1
ATOM 685 N N . GLU A 1 88 ? -4.929 -29.026 -10.298 1.00 96.56 88 GLU A N 1
ATOM 686 C CA . GLU A 1 88 ? -4.080 -29.533 -9.221 1.00 96.56 88 GLU A CA 1
ATOM 687 C C . GLU A 1 88 ? -4.955 -30.274 -8.205 1.00 96.56 88 GLU A C 1
ATOM 689 O O . GLU A 1 88 ? -5.985 -29.758 -7.769 1.00 96.56 88 GLU A O 1
ATOM 694 N N . ALA A 1 89 ? -4.574 -31.491 -7.831 1.00 96.25 89 ALA A N 1
ATOM 695 C CA . ALA A 1 89 ? -5.281 -32.294 -6.841 1.00 96.25 89 ALA A CA 1
ATOM 696 C C . ALA A 1 89 ? -4.296 -32.952 -5.870 1.00 96.25 89 ALA A C 1
ATOM 698 O O . ALA A 1 89 ? -3.283 -33.511 -6.292 1.00 96.25 89 ALA A O 1
ATOM 699 N N . HIS A 1 90 ? -4.613 -32.898 -4.578 1.00 94.75 90 HIS A N 1
ATOM 700 C CA . HIS A 1 90 ? -3.813 -33.457 -3.494 1.00 94.75 90 HIS A CA 1
ATOM 701 C C . HIS A 1 90 ? -4.649 -34.386 -2.618 1.00 94.75 90 HIS A C 1
ATOM 703 O O . HIS A 1 90 ? -5.777 -34.052 -2.255 1.00 94.75 90 HIS A O 1
ATOM 709 N N . ASP A 1 91 ? -4.063 -35.513 -2.227 1.00 95.19 91 ASP A N 1
ATOM 710 C CA . ASP A 1 91 ? -4.693 -36.487 -1.347 1.00 95.19 91 ASP A CA 1
ATOM 711 C C . ASP A 1 91 ? -3.702 -37.158 -0.370 1.00 95.19 91 ASP A C 1
ATOM 713 O O . ASP A 1 91 ? -2.514 -37.359 -0.663 1.00 95.19 91 ASP A O 1
ATOM 717 N N . ASP A 1 92 ? -4.204 -37.532 0.809 1.00 91.31 92 ASP A N 1
ATOM 718 C CA . ASP A 1 92 ? -3.431 -38.218 1.849 1.00 91.31 92 ASP A CA 1
ATOM 719 C C . ASP A 1 92 ? -3.152 -39.696 1.506 1.00 91.31 92 ASP A C 1
ATOM 721 O O . ASP A 1 92 ? -2.214 -40.272 2.071 1.00 91.31 92 ASP A O 1
ATOM 725 N N . PHE A 1 93 ? -3.856 -40.297 0.541 1.00 89.25 93 PHE A N 1
ATOM 726 C CA . PHE A 1 93 ? -3.574 -41.625 -0.008 1.00 89.25 93 PHE A CA 1
ATOM 727 C C . PHE A 1 93 ? -3.077 -41.546 -1.454 1.00 89.25 93 PHE A C 1
ATOM 729 O O . PHE A 1 93 ? -1.859 -41.635 -1.657 1.00 89.25 93 PHE A O 1
ATOM 736 N N . ALA A 1 94 ? -3.979 -41.399 -2.428 1.00 93.31 94 ALA A N 1
ATOM 737 C CA . ALA A 1 94 ? -3.683 -41.169 -3.840 1.00 93.31 94 ALA A CA 1
ATOM 738 C C . ALA A 1 94 ? -4.951 -40.914 -4.680 1.00 93.31 94 ALA A C 1
ATOM 740 O O . ALA A 1 94 ? -5.936 -41.649 -4.603 1.00 93.31 94 ALA A O 1
ATOM 741 N N . VAL A 1 95 ? -4.866 -39.948 -5.600 1.00 95.25 95 VAL A N 1
ATOM 742 C CA . VAL A 1 95 ? -5.946 -39.606 -6.534 1.00 95.25 95 VAL A CA 1
ATOM 743 C C . VAL A 1 95 ? -6.161 -40.733 -7.551 1.00 95.25 95 VAL A C 1
ATOM 745 O O . VAL A 1 95 ? -5.302 -41.018 -8.389 1.00 95.25 95 VAL A O 1
ATOM 748 N N . GLN A 1 96 ? -7.337 -41.356 -7.502 1.00 95.00 96 GLN A N 1
ATOM 749 C CA . GLN A 1 96 ? -7.749 -42.448 -8.385 1.00 95.00 96 GLN A CA 1
ATOM 750 C C . GLN A 1 96 ? -8.396 -41.935 -9.671 1.00 95.00 96 GLN A C 1
ATOM 752 O O . GLN A 1 96 ? -8.210 -42.526 -10.737 1.00 95.00 96 GLN A O 1
ATOM 757 N N . LYS A 1 97 ? -9.187 -40.861 -9.575 1.00 96.31 97 LYS A N 1
ATOM 758 C CA . LYS A 1 97 ? -9.997 -40.345 -10.682 1.00 96.31 97 LYS A CA 1
ATOM 759 C C . LYS A 1 97 ? -10.277 -38.855 -10.525 1.00 96.31 97 LYS A C 1
ATOM 761 O O . LYS A 1 97 ? -10.488 -38.382 -9.413 1.00 96.31 97 LYS A O 1
ATOM 766 N N . ALA A 1 98 ? -10.355 -38.140 -11.647 1.00 97.31 98 ALA A N 1
ATOM 767 C CA . ALA A 1 98 ? -10.937 -36.804 -11.699 1.00 97.31 98 ALA A CA 1
ATOM 768 C C . ALA A 1 98 ? -11.954 -36.685 -12.847 1.00 97.31 98 ALA A C 1
ATOM 770 O O . ALA A 1 98 ? -11.785 -37.267 -13.921 1.00 97.31 98 ALA A O 1
ATOM 771 N N . THR A 1 99 ? -13.020 -35.919 -12.626 1.00 97.25 99 THR A N 1
ATOM 772 C CA . THR A 1 99 ? -14.079 -35.670 -13.614 1.00 97.25 99 THR A CA 1
ATOM 773 C C . THR A 1 99 ? -14.470 -34.198 -13.631 1.00 97.25 99 THR A C 1
ATOM 775 O O . THR A 1 99 ? -14.857 -33.648 -12.600 1.00 97.25 99 THR A O 1
ATOM 778 N N . LEU A 1 100 ? -14.423 -33.576 -14.806 1.00 96.94 100 LEU A N 1
ATOM 779 C CA . LEU A 1 100 ? -14.953 -32.242 -15.066 1.00 96.94 100 LEU A CA 1
ATOM 780 C C . LEU A 1 100 ? -16.479 -32.323 -15.204 1.00 96.94 100 LEU A C 1
ATOM 782 O O . LEU A 1 100 ? -16.981 -32.980 -16.116 1.00 96.94 100 LEU A O 1
ATOM 786 N N . VAL A 1 101 ? -17.211 -31.647 -14.322 1.00 97.00 101 VAL A N 1
ATOM 787 C CA . VAL A 1 101 ? -18.675 -31.524 -14.349 1.00 97.00 101 VAL A CA 1
ATOM 788 C C . VAL A 1 101 ? -19.038 -30.111 -14.799 1.00 97.00 101 VAL A C 1
ATOM 790 O O . VAL A 1 101 ? -18.608 -29.132 -14.186 1.00 97.00 101 VAL A O 1
ATOM 793 N N . ILE A 1 102 ? -19.836 -30.003 -15.863 1.00 96.50 102 ILE A N 1
ATOM 794 C CA . ILE A 1 102 ? -20.294 -28.723 -16.416 1.00 96.50 102 ILE A CA 1
ATOM 795 C C . ILE A 1 102 ? -21.794 -28.581 -16.165 1.00 96.50 102 ILE A C 1
ATOM 797 O O . ILE A 1 102 ? -22.581 -29.472 -16.488 1.00 96.50 102 ILE A O 1
ATOM 801 N N . TYR A 1 103 ? -22.174 -27.444 -15.600 1.00 96.81 103 TYR A N 1
ATOM 802 C CA . TYR A 1 103 ? -23.508 -27.077 -15.157 1.00 96.81 103 TYR A CA 1
ATOM 803 C C . TYR A 1 103 ? -24.057 -25.915 -15.997 1.00 96.81 103 TYR A C 1
ATOM 805 O O . TYR A 1 103 ? -23.342 -24.964 -16.310 1.00 96.81 103 TYR A O 1
ATOM 813 N N . SER A 1 104 ? -25.347 -25.955 -16.307 1.00 95.44 104 SER A N 1
ATOM 814 C CA . SER A 1 104 ? -26.108 -24.809 -16.809 1.00 95.44 104 SER A CA 1
ATOM 815 C C . SER A 1 104 ? -26.567 -23.945 -15.631 1.00 95.44 104 SER A C 1
ATOM 817 O O . SER A 1 104 ? -27.172 -24.465 -14.695 1.00 95.44 104 SER A O 1
ATOM 819 N N . GLU A 1 105 ? -26.320 -22.629 -15.660 1.00 93.62 105 GLU A N 1
ATOM 820 C CA . GLU A 1 105 ? -26.952 -21.705 -14.696 1.00 93.62 105 GLU A CA 1
ATOM 821 C C . GLU A 1 105 ? -28.337 -21.224 -15.165 1.00 93.62 105 GLU A C 1
ATOM 823 O O . GLU A 1 105 ? -29.080 -20.610 -14.398 1.00 93.62 105 GLU A O 1
ATOM 828 N N . THR A 1 106 ? -28.678 -21.487 -16.428 1.00 89.88 106 THR A N 1
ATOM 829 C CA . THR A 1 106 ? -29.936 -21.122 -17.093 1.00 89.88 106 THR A CA 1
ATOM 830 C C . THR A 1 106 ? -31.052 -22.144 -16.853 1.00 89.88 106 THR A C 1
ATOM 832 O O . THR A 1 106 ? -32.214 -21.753 -16.730 1.00 89.88 106 THR A O 1
ATOM 835 N N . GLU A 1 107 ? -30.724 -23.433 -16.738 1.00 91.94 107 GLU A N 1
ATOM 836 C CA . GLU A 1 107 ? -31.660 -24.524 -16.458 1.00 91.94 107 GLU A CA 1
ATOM 837 C C . GLU A 1 107 ? -31.438 -25.102 -15.051 1.00 91.94 107 GLU A C 1
ATOM 839 O O . GLU A 1 107 ? -30.422 -25.739 -14.771 1.00 91.94 107 GLU A O 1
ATOM 844 N N . MET A 1 108 ? -32.428 -24.926 -14.173 1.00 91.81 108 MET A N 1
ATOM 845 C CA . MET A 1 108 ? -32.493 -25.595 -12.867 1.00 91.81 108 MET A CA 1
ATOM 846 C C . MET A 1 108 ? -33.299 -26.896 -12.970 1.00 91.81 108 MET A C 1
ATOM 848 O O . MET A 1 108 ? -34.243 -26.987 -13.760 1.00 91.81 108 MET A O 1
ATOM 852 N N . ASP A 1 109 ? -32.950 -27.892 -12.160 1.00 92.25 109 ASP A N 1
ATOM 853 C CA . ASP A 1 109 ? -33.684 -29.153 -12.039 1.00 92.25 109 ASP A CA 1
ATOM 854 C C . ASP A 1 109 ? -34.906 -29.063 -11.094 1.00 92.25 109 ASP A C 1
ATOM 856 O O . ASP A 1 109 ? -35.223 -28.011 -10.533 1.00 92.25 109 ASP A O 1
ATOM 860 N N . GLU A 1 110 ? -35.612 -30.185 -10.902 1.00 92.62 110 GLU A N 1
ATOM 861 C CA . GLU A 1 110 ? -36.784 -30.275 -10.010 1.00 92.62 110 GLU A CA 1
ATOM 862 C C . GLU A 1 110 ? -36.459 -30.022 -8.521 1.00 92.62 110 GLU A C 1
ATOM 864 O O . GLU A 1 110 ? -37.376 -29.861 -7.714 1.00 92.62 110 GLU A O 1
ATOM 869 N N . GLN A 1 111 ? -35.176 -29.982 -8.147 1.00 88.50 111 GLN A N 1
ATOM 870 C CA . GLN A 1 111 ? -34.684 -29.734 -6.788 1.00 88.50 111 GLN A CA 1
ATOM 871 C C . GLN A 1 111 ? -34.139 -28.303 -6.619 1.00 88.50 111 GLN A C 1
ATOM 873 O O . GLN A 1 111 ? -33.782 -27.911 -5.508 1.00 88.50 111 GLN A O 1
ATOM 878 N N . GLY A 1 112 ? -34.118 -27.502 -7.692 1.00 90.06 112 GLY A N 1
ATOM 879 C CA . GLY A 1 112 ? -33.592 -26.136 -7.699 1.00 90.06 112 GLY A CA 1
ATOM 880 C C . GLY A 1 112 ? -32.070 -26.051 -7.845 1.00 90.06 112 GLY A C 1
ATOM 881 O O . GLY A 1 112 ? -31.501 -24.990 -7.586 1.00 90.06 112 GLY A O 1
ATOM 882 N N . MET A 1 113 ? -31.412 -27.141 -8.244 1.00 89.38 113 MET A N 1
ATOM 883 C CA . MET A 1 113 ? -29.971 -27.189 -8.492 1.00 89.38 113 MET A CA 1
ATOM 884 C C . MET A 1 113 ? -29.675 -26.963 -9.985 1.00 89.38 113 MET A C 1
ATOM 886 O O . MET A 1 113 ? -30.476 -27.359 -10.833 1.00 89.38 113 MET A O 1
ATOM 890 N N . PRO A 1 114 ? -28.536 -26.337 -10.343 1.00 92.81 114 PRO A N 1
ATOM 891 C CA . PRO A 1 114 ? -28.177 -26.114 -11.740 1.00 92.81 114 PRO A CA 1
ATOM 892 C C . PRO A 1 114 ? -27.929 -27.451 -12.444 1.00 92.81 114 PRO A C 1
ATOM 894 O O . PRO A 1 114 ? -27.196 -28.311 -11.944 1.00 92.81 114 PRO A O 1
ATOM 897 N N . LYS A 1 115 ? -28.557 -27.635 -13.604 1.00 95.62 115 LYS A N 1
ATOM 898 C CA . LYS A 1 115 ? -28.578 -28.900 -14.341 1.00 95.62 115 LYS A CA 1
ATOM 899 C C . LYS A 1 115 ? -27.200 -29.224 -14.920 1.00 95.62 115 LYS A C 1
ATOM 901 O O . LYS A 1 115 ? -26.593 -28.397 -15.597 1.00 95.62 115 LYS A O 1
ATOM 906 N N . ILE A 1 116 ? -26.734 -30.457 -14.725 1.00 96.25 116 ILE A N 1
ATOM 907 C CA . ILE A 1 116 ? -25.508 -30.957 -15.364 1.00 96.25 116 ILE A CA 1
ATOM 908 C C . ILE A 1 116 ? -25.747 -31.081 -16.878 1.00 96.25 116 ILE A C 1
ATOM 910 O O . ILE A 1 116 ? -26.630 -31.822 -17.315 1.00 96.25 116 ILE A O 1
ATOM 914 N N . LEU A 1 117 ? -24.957 -30.353 -17.669 1.00 96.06 117 LEU A N 1
ATOM 915 C CA . LEU A 1 117 ? -24.925 -30.424 -19.133 1.00 96.06 117 LEU A CA 1
ATOM 916 C C . LEU A 1 117 ? -24.031 -31.570 -19.613 1.00 96.06 117 LEU A C 1
ATOM 918 O O . LEU A 1 117 ? -24.411 -32.322 -20.507 1.00 96.06 117 LEU A O 1
ATOM 922 N N . ALA A 1 118 ? -22.850 -31.706 -19.007 1.00 96.31 118 ALA A N 1
ATOM 923 C CA . ALA A 1 118 ? -21.859 -32.706 -19.378 1.00 96.31 118 ALA A CA 1
ATOM 924 C C . ALA A 1 118 ? -21.023 -33.158 -18.177 1.00 96.31 118 ALA A C 1
ATOM 926 O O . ALA A 1 118 ? -20.901 -32.471 -17.159 1.00 96.31 118 ALA A O 1
ATOM 927 N N . THR A 1 119 ? -20.411 -34.330 -18.313 1.00 96.69 119 THR A N 1
ATOM 928 C CA . THR A 1 119 ? -19.368 -34.813 -17.410 1.00 96.69 119 THR A CA 1
ATOM 929 C C . THR A 1 119 ? -18.299 -35.500 -18.245 1.00 96.69 119 THR A C 1
ATOM 931 O O . THR A 1 119 ? -18.608 -36.443 -18.973 1.00 96.69 119 THR A O 1
ATOM 934 N N . GLN A 1 120 ? -17.063 -35.013 -18.165 1.00 96.75 120 GLN A N 1
ATOM 935 C CA . GLN A 1 120 ? -15.912 -35.559 -18.878 1.00 96.75 120 GLN A CA 1
ATOM 936 C C . GLN A 1 120 ? -14.894 -36.102 -17.876 1.00 96.75 120 GLN A C 1
ATOM 938 O O . GLN A 1 120 ? -14.537 -35.438 -16.906 1.00 96.75 120 GLN A O 1
ATOM 943 N N . GLU A 1 121 ? -14.425 -37.321 -18.118 1.00 97.12 121 GLU A N 1
ATOM 944 C CA . GLU A 1 121 ? -13.336 -37.930 -17.358 1.00 97.12 121 GLU A CA 1
ATOM 945 C C . GLU A 1 121 ? -12.005 -37.296 -17.776 1.00 97.12 121 GLU A C 1
ATOM 947 O O . GLU A 1 121 ? -11.749 -37.121 -18.970 1.00 97.12 121 GLU A O 1
ATOM 952 N N . ILE A 1 122 ? -11.195 -36.897 -16.797 1.00 97.25 122 ILE A N 1
ATOM 953 C CA . ILE A 1 122 ? -9.890 -36.274 -17.029 1.00 97.25 122 ILE A CA 1
ATOM 954 C C . ILE A 1 122 ? -8.851 -37.393 -17.018 1.00 97.25 122 ILE A C 1
ATOM 956 O O . ILE A 1 122 ? -8.737 -38.121 -16.032 1.00 97.25 122 ILE A O 1
ATOM 960 N N . ASP A 1 123 ? -8.110 -37.543 -18.116 1.00 96.19 123 ASP A N 1
ATOM 961 C CA . ASP A 1 123 ? -7.029 -38.523 -18.202 1.00 96.19 123 ASP A CA 1
ATOM 962 C C . ASP A 1 123 ? -5.848 -38.057 -17.341 1.00 96.19 123 ASP A C 1
ATOM 964 O O . ASP A 1 123 ? -5.253 -37.010 -17.595 1.00 96.19 123 ASP A O 1
ATOM 968 N N . LEU A 1 124 ? -5.540 -38.822 -16.293 1.00 96.75 124 LEU A N 1
ATOM 969 C CA . LEU A 1 124 ? -4.447 -38.527 -15.366 1.00 96.75 124 LEU A CA 1
ATOM 970 C C . LEU A 1 124 ? -3.107 -39.122 -15.838 1.00 96.75 124 LEU A C 1
ATOM 972 O O . LEU A 1 124 ? -2.068 -38.830 -15.245 1.00 96.75 124 LEU A O 1
ATOM 976 N N . GLY A 1 125 ? -3.114 -39.967 -16.878 1.00 95.88 125 GLY A N 1
ATOM 977 C CA . GLY A 1 125 ? -1.929 -40.653 -17.394 1.00 95.88 125 GLY A CA 1
ATOM 978 C C . GLY A 1 125 ? -1.113 -41.353 -16.300 1.00 95.88 125 GLY A C 1
ATOM 979 O O . GLY A 1 125 ? -1.658 -41.970 -15.384 1.00 95.88 125 GLY A O 1
ATOM 980 N N . ASP A 1 126 ? 0.212 -41.197 -16.358 1.00 95.44 126 ASP A N 1
ATOM 981 C CA . ASP A 1 126 ? 1.158 -41.746 -15.373 1.00 95.44 126 ASP A CA 1
ATOM 982 C C . ASP A 1 126 ? 1.026 -41.124 -13.958 1.00 95.44 126 ASP A C 1
ATOM 984 O O . ASP A 1 126 ? 1.719 -41.543 -13.025 1.00 95.44 126 ASP A O 1
ATOM 988 N N . GLN A 1 127 ? 0.150 -40.127 -13.770 1.00 94.88 127 GLN A N 1
ATOM 989 C CA . GLN A 1 127 ? -0.162 -39.532 -12.466 1.00 94.88 127 GLN A CA 1
ATOM 990 C C . GLN A 1 127 ? -1.359 -40.194 -11.761 1.00 94.88 127 GLN A C 1
ATOM 992 O O . GLN A 1 127 ? -1.601 -39.915 -10.586 1.00 94.88 127 GLN A O 1
ATOM 997 N N . GLN A 1 128 ? -2.087 -41.104 -12.422 1.00 96.19 128 GLN A N 1
ATOM 998 C CA . GLN A 1 128 ? -3.137 -41.879 -11.757 1.00 96.19 128 GLN A CA 1
ATOM 999 C C . GLN A 1 128 ? -2.547 -42.702 -10.600 1.00 96.19 128 GLN A C 1
ATOM 1001 O O . GLN A 1 128 ? -1.596 -43.463 -10.780 1.00 96.19 128 GLN A O 1
ATOM 1006 N N . GLY A 1 129 ? -3.115 -42.564 -9.402 1.00 92.94 129 GLY A N 1
ATOM 1007 C CA . GLY A 1 129 ? -2.603 -43.215 -8.198 1.00 92.94 129 GLY A CA 1
ATOM 1008 C C . GLY A 1 129 ? -1.439 -42.481 -7.516 1.00 92.94 129 GLY A C 1
ATOM 1009 O O . GLY A 1 129 ? -0.786 -43.073 -6.654 1.00 92.94 129 GLY A O 1
ATOM 1010 N N . GLN A 1 130 ? -1.167 -41.215 -7.858 1.00 95.75 130 GLN A N 1
ATOM 1011 C CA . GLN A 1 130 ? -0.228 -40.361 -7.121 1.00 95.75 130 GLN A CA 1
ATOM 1012 C C . GLN A 1 130 ? -0.938 -39.488 -6.066 1.00 95.75 130 GLN A C 1
ATOM 1014 O O . GLN A 1 130 ? -2.121 -39.172 -6.174 1.00 95.75 130 GLN A O 1
ATOM 1019 N N . LYS A 1 131 ? -0.195 -39.088 -5.025 1.00 95.19 131 LYS A N 1
ATOM 1020 C CA . LYS A 1 131 ? -0.657 -38.195 -3.938 1.00 95.19 131 LYS A CA 1
ATOM 1021 C C . LYS A 1 131 ? -0.916 -36.758 -4.381 1.00 95.19 131 LYS A C 1
ATOM 1023 O O . LYS A 1 131 ? -1.726 -36.065 -3.782 1.00 95.19 131 LYS A O 1
ATOM 1028 N N . THR A 1 132 ? -0.182 -36.320 -5.395 1.00 94.19 132 THR A N 1
ATOM 1029 C CA . THR A 1 132 ? -0.302 -35.010 -6.025 1.00 94.19 132 THR A CA 1
ATOM 1030 C C . THR A 1 132 ? -0.428 -35.257 -7.514 1.00 94.19 132 THR A C 1
ATOM 1032 O O . THR A 1 132 ? 0.361 -36.020 -8.069 1.00 94.19 132 THR A O 1
ATOM 1035 N N . VAL A 1 133 ? -1.402 -34.612 -8.143 1.00 96.25 133 VAL A N 1
ATOM 1036 C CA . VAL A 1 133 ? -1.669 -34.700 -9.576 1.00 96.25 133 VAL A CA 1
ATOM 1037 C C . VAL A 1 133 ? -1.798 -33.284 -10.128 1.00 96.25 133 VAL A C 1
ATOM 1039 O O . VAL A 1 133 ? -2.552 -32.484 -9.579 1.00 96.25 133 VAL A O 1
ATOM 1042 N N . SER A 1 134 ? -1.060 -32.973 -11.192 1.00 96.19 134 SER A N 1
ATOM 1043 C CA . SER A 1 134 ? -1.104 -31.704 -11.921 1.00 96.19 134 SER A CA 1
ATOM 1044 C C . SER A 1 134 ? -1.239 -31.982 -13.420 1.00 96.19 134 SER A C 1
ATOM 1046 O O . SER A 1 134 ? -0.336 -32.554 -14.037 1.00 96.19 134 SER A O 1
ATOM 1048 N N . VAL A 1 135 ? -2.398 -31.650 -13.996 1.00 97.00 135 VAL A N 1
ATOM 1049 C CA . VAL A 1 135 ? -2.795 -32.027 -15.366 1.00 97.00 135 VAL A CA 1
ATOM 1050 C C . VAL A 1 135 ? -3.434 -30.839 -16.078 1.00 97.00 135 VAL A C 1
ATOM 1052 O O . VAL A 1 135 ? -4.357 -30.218 -15.552 1.00 97.00 135 VAL A O 1
ATOM 1055 N N . ASP A 1 136 ? -2.979 -30.550 -17.297 1.00 95.75 136 ASP A N 1
ATOM 1056 C CA . ASP A 1 136 ? -3.605 -29.560 -18.176 1.00 95.75 136 ASP A CA 1
ATOM 1057 C C . ASP A 1 136 ? -4.815 -30.170 -18.900 1.00 95.75 136 ASP A C 1
ATOM 1059 O O . ASP A 1 136 ? -4.720 -31.212 -19.551 1.00 95.75 136 ASP A O 1
ATOM 1063 N N . VAL A 1 137 ? -5.970 -29.518 -18.771 1.00 95.38 137 VAL A N 1
ATOM 1064 C CA . VAL A 1 137 ? -7.270 -29.986 -19.259 1.00 95.38 137 VAL A CA 1
ATOM 1065 C C . VAL A 1 137 ? -7.785 -29.020 -20.318 1.00 95.38 137 VAL A C 1
ATOM 1067 O O . VAL A 1 137 ? -7.984 -27.841 -20.036 1.00 95.38 137 VAL A O 1
ATOM 1070 N N . ALA A 1 138 ? -8.051 -29.534 -21.520 1.00 94.75 138 ALA A N 1
ATOM 1071 C CA . ALA A 1 138 ? -8.707 -28.802 -22.600 1.00 94.75 138 ALA A CA 1
ATOM 1072 C C . ALA A 1 138 ? -10.100 -29.394 -22.873 1.00 94.75 138 ALA A C 1
ATOM 1074 O O . ALA A 1 138 ? -10.236 -30.587 -23.163 1.00 94.75 138 ALA A O 1
ATOM 1075 N N . PHE A 1 139 ? -11.138 -28.561 -22.790 1.00 94.88 139 PHE A N 1
ATOM 1076 C CA . PHE A 1 139 ? -12.528 -28.933 -23.056 1.00 94.88 139 PHE A CA 1
ATOM 1077 C C . PHE A 1 139 ? -13.112 -28.090 -24.200 1.00 94.88 139 PHE A C 1
ATOM 1079 O O . PHE A 1 139 ? -13.122 -26.865 -24.134 1.00 94.88 139 PHE A O 1
ATOM 1086 N N . ASP A 1 140 ? -13.639 -28.728 -25.245 1.00 95.75 140 ASP A N 1
ATOM 1087 C CA . ASP A 1 140 ? -14.224 -28.025 -26.394 1.00 95.75 140 ASP A CA 1
ATOM 1088 C C . ASP A 1 140 ? -15.674 -27.591 -26.103 1.00 95.75 140 ASP A C 1
ATOM 1090 O O . ASP A 1 140 ? -16.591 -28.422 -26.099 1.00 95.75 140 ASP A O 1
ATOM 1094 N N . LEU A 1 141 ? -15.902 -26.287 -25.881 1.00 94.19 141 LEU A N 1
ATOM 1095 C CA . LEU A 1 141 ? -17.234 -25.731 -25.584 1.00 94.19 141 LEU A CA 1
ATOM 1096 C C . LEU A 1 141 ? -18.242 -25.968 -26.717 1.00 94.19 141 LEU A C 1
ATOM 1098 O O . LEU A 1 141 ? -19.447 -26.049 -26.470 1.00 94.19 141 LEU A O 1
ATOM 1102 N N . LYS A 1 142 ? -17.757 -26.173 -27.945 1.00 93.56 142 LYS A N 1
ATOM 1103 C CA . LYS A 1 142 ? -18.568 -26.476 -29.129 1.00 93.56 142 LYS A CA 1
ATOM 1104 C C . LYS A 1 142 ? -19.321 -27.801 -29.019 1.00 93.56 142 LYS A C 1
ATOM 1106 O O . LYS A 1 142 ? -20.300 -28.006 -29.729 1.00 93.56 142 LYS A O 1
ATOM 1111 N N . SER A 1 143 ? -18.883 -28.696 -28.132 1.00 94.44 143 SER A N 1
ATOM 1112 C CA . SER A 1 143 ? -19.561 -29.966 -27.843 1.00 94.44 143 SER A CA 1
ATOM 1113 C C . SER A 1 143 ? -20.888 -29.812 -27.085 1.00 94.44 143 SER A C 1
ATOM 1115 O O . SER A 1 143 ? -21.641 -30.781 -26.988 1.00 94.44 143 SER A O 1
ATOM 1117 N N . LEU A 1 144 ? -21.179 -28.615 -26.559 1.00 93.50 144 LEU A N 1
ATOM 1118 C CA . LEU A 1 144 ? -22.325 -28.331 -25.690 1.00 93.50 144 LEU A CA 1
ATOM 1119 C C . LEU A 1 144 ? -23.493 -27.597 -26.387 1.00 93.50 144 LEU A C 1
ATOM 1121 O O . LEU A 1 144 ? -24.505 -27.356 -25.734 1.00 93.50 144 LEU A O 1
ATOM 1125 N N . ASP A 1 145 ? -23.370 -27.229 -27.673 1.00 92.88 145 ASP A N 1
ATOM 1126 C CA . ASP A 1 145 ? -24.388 -26.491 -28.460 1.00 92.88 145 ASP A CA 1
ATOM 1127 C C . ASP A 1 145 ? -24.930 -25.197 -27.775 1.00 92.88 145 ASP A C 1
ATOM 1129 O O . ASP A 1 145 ? -26.090 -24.815 -27.946 1.00 92.88 145 ASP A O 1
ATOM 1133 N N . LEU A 1 146 ? -24.082 -24.505 -26.998 1.00 93.12 146 LEU A N 1
ATOM 1134 C CA . LEU A 1 146 ? -24.457 -23.359 -26.147 1.00 93.12 146 LEU A CA 1
ATOM 1135 C C . LEU A 1 146 ? -24.953 -22.128 -26.919 1.00 93.12 146 LEU A C 1
ATOM 1137 O O . LEU A 1 146 ? -24.450 -21.788 -27.996 1.00 93.12 146 LEU A O 1
ATOM 1141 N N . ALA A 1 147 ? -25.877 -21.382 -26.309 1.00 91.00 147 ALA A N 1
ATOM 1142 C CA . ALA A 1 147 ? -26.368 -20.123 -26.860 1.00 91.00 147 ALA A CA 1
ATOM 1143 C C . ALA A 1 147 ? -25.474 -18.917 -26.501 1.00 91.00 147 ALA A C 1
ATOM 1145 O O . ALA A 1 147 ? -24.929 -18.804 -25.402 1.00 91.00 147 ALA A O 1
ATOM 1146 N N . VAL A 1 148 ? -25.377 -17.939 -27.408 1.00 86.81 148 VAL A N 1
ATOM 1147 C CA . VAL A 1 148 ? -24.715 -16.656 -27.115 1.00 86.81 148 VAL A CA 1
ATOM 1148 C C . VAL A 1 148 ? -25.483 -15.916 -26.014 1.00 86.81 148 VAL A C 1
ATOM 1150 O O . VAL A 1 148 ? -26.684 -15.676 -26.138 1.00 86.81 148 VAL A O 1
ATOM 1153 N N . GLY A 1 149 ? -24.780 -15.526 -24.949 1.00 87.00 149 GLY A N 1
ATOM 1154 C CA . GLY A 1 149 ? -25.355 -14.916 -23.749 1.00 87.00 149 GLY A CA 1
ATOM 1155 C C . GLY A 1 149 ? -25.721 -15.904 -22.637 1.00 87.00 149 GLY A C 1
ATOM 1156 O O . GLY A 1 149 ? -26.183 -15.455 -21.589 1.00 87.00 149 GLY A O 1
ATOM 1157 N N . GLU A 1 150 ? -25.514 -17.207 -22.838 1.00 93.12 150 GLU A N 1
ATOM 1158 C CA . GLU A 1 150 ? -25.705 -18.235 -21.813 1.00 93.12 150 GLU A CA 1
ATOM 1159 C C . GLU A 1 150 ? -24.593 -18.208 -20.750 1.00 93.12 150 GLU A C 1
ATOM 1161 O O . GLU A 1 150 ? -23.431 -17.905 -21.040 1.00 93.12 150 GLU A O 1
ATOM 1166 N N . ASN A 1 151 ? -24.970 -18.535 -19.511 1.00 92.31 151 ASN A N 1
ATOM 1167 C CA . ASN A 1 151 ? -24.057 -18.721 -18.389 1.00 92.31 151 ASN A CA 1
ATOM 1168 C C . ASN A 1 151 ? -23.965 -20.217 -18.066 1.00 92.31 151 ASN A C 1
ATOM 1170 O O . ASN A 1 151 ? -24.970 -20.847 -17.721 1.00 92.31 151 ASN A O 1
ATOM 1174 N N . ILE A 1 152 ? -22.752 -20.757 -18.109 1.00 95.62 152 ILE A N 1
ATOM 1175 C CA . ILE A 1 152 ? -22.425 -22.077 -17.565 1.00 95.62 152 ILE A CA 1
ATOM 1176 C C . ILE A 1 152 ? -21.533 -21.908 -16.333 1.00 95.62 152 ILE A C 1
ATOM 1178 O O . ILE A 1 152 ? -20.876 -20.880 -16.157 1.00 95.62 152 ILE A O 1
ATOM 1182 N N . SER A 1 153 ? -21.465 -22.930 -15.492 1.00 95.25 153 SER A N 1
ATOM 1183 C CA . SER A 1 153 ? -20.398 -23.059 -14.501 1.00 95.25 153 SER A CA 1
ATOM 1184 C C . SER A 1 153 ? -19.790 -24.455 -14.535 1.00 95.25 153 SER A C 1
ATOM 1186 O O . SER A 1 153 ? -20.418 -25.401 -15.001 1.00 95.25 153 SER A O 1
ATOM 1188 N N . TYR A 1 154 ? -18.551 -24.600 -14.078 1.00 95.88 154 TYR A N 1
ATOM 1189 C CA . TYR A 1 154 ? -17.863 -25.889 -14.041 1.00 95.88 154 TYR A CA 1
ATOM 1190 C C . TYR A 1 154 ? -17.155 -26.113 -12.709 1.00 95.88 154 TYR A C 1
ATOM 1192 O O . TYR A 1 154 ? -16.750 -25.165 -12.033 1.00 95.88 154 TYR A O 1
ATOM 1200 N N . ALA A 1 155 ? -17.025 -27.381 -12.335 1.00 96.12 155 ALA A N 1
ATOM 1201 C CA . ALA A 1 155 ? -16.209 -27.833 -11.218 1.00 96.12 155 ALA A CA 1
ATOM 1202 C C . ALA A 1 155 ? -15.545 -29.167 -11.571 1.00 96.12 155 ALA A C 1
ATOM 1204 O O . ALA A 1 155 ? -16.061 -29.929 -12.391 1.00 96.12 155 ALA A O 1
ATOM 1205 N N . VAL A 1 156 ? -14.416 -29.467 -10.937 1.00 96.44 156 VAL A N 1
ATOM 1206 C CA . VAL A 1 156 ? -13.796 -30.792 -11.007 1.00 96.44 156 VAL A CA 1
ATOM 1207 C C . VAL A 1 156 ? -14.136 -31.559 -9.736 1.00 96.44 156 VAL A C 1
ATOM 1209 O O . VAL A 1 156 ? -14.033 -31.020 -8.636 1.00 96.44 156 VAL A O 1
ATOM 1212 N N . ARG A 1 157 ? -14.533 -32.821 -9.890 1.00 96.75 157 ARG A N 1
ATOM 1213 C CA . ARG A 1 157 ? -14.684 -33.779 -8.792 1.00 96.75 157 ARG A CA 1
ATOM 1214 C C . ARG A 1 157 ? -13.534 -34.769 -8.809 1.00 96.75 157 ARG A C 1
ATOM 1216 O O . ARG A 1 157 ? -13.165 -35.230 -9.888 1.00 96.75 157 ARG A O 1
ATOM 1223 N N . VAL A 1 158 ? -12.991 -35.087 -7.642 1.00 96.38 158 VAL A N 1
ATOM 1224 C CA . VAL A 1 158 ? -11.838 -35.975 -7.463 1.00 96.38 158 VAL A CA 1
ATOM 1225 C C . VAL A 1 158 ? -12.193 -37.091 -6.485 1.00 96.38 158 VAL A C 1
ATOM 1227 O O . VAL A 1 158 ? -12.840 -36.837 -5.470 1.00 96.38 158 VAL A O 1
ATOM 1230 N N . GLU A 1 159 ? -11.777 -38.315 -6.810 1.00 94.19 159 GLU A N 1
ATOM 1231 C CA . GLU A 1 159 ? -12.020 -39.537 -6.036 1.00 94.19 159 GLU A CA 1
ATOM 1232 C C . GLU A 1 159 ? -10.683 -40.203 -5.661 1.00 94.19 159 GLU A C 1
ATOM 1234 O O . GLU A 1 159 ? -9.762 -40.267 -6.484 1.00 94.19 159 GLU A O 1
ATOM 1239 N N . ASP A 1 160 ? -10.585 -40.707 -4.430 1.00 93.31 160 ASP A N 1
ATOM 1240 C CA . ASP A 1 160 ? -9.436 -41.451 -3.884 1.00 93.31 160 ASP A CA 1
ATOM 1241 C C . ASP A 1 160 ? -9.512 -42.973 -4.194 1.00 93.31 160 ASP A C 1
ATOM 1243 O O . ASP A 1 160 ? -10.551 -43.504 -4.599 1.00 93.31 160 ASP A O 1
ATOM 1247 N N . ASN A 1 161 ? -8.387 -43.687 -4.068 1.00 84.75 161 ASN A N 1
ATOM 1248 C CA . ASN A 1 161 ? -8.229 -45.103 -4.425 1.00 84.75 161 ASN A CA 1
ATOM 1249 C C . ASN A 1 161 ? -8.685 -46.111 -3.357 1.00 84.75 161 ASN A C 1
ATOM 1251 O O . ASN A 1 161 ? -8.652 -47.323 -3.604 1.00 84.75 161 ASN A O 1
ATOM 1255 N N . ARG A 1 162 ? -9.123 -45.639 -2.185 1.00 77.12 162 ARG A N 1
ATOM 1256 C CA . ARG A 1 162 ? -9.413 -46.462 -1.001 1.00 77.12 162 ARG A CA 1
ATOM 1257 C C . ARG A 1 162 ? -10.585 -47.440 -1.145 1.00 77.12 162 ARG A C 1
ATOM 1259 O O . ARG A 1 162 ? -10.757 -48.297 -0.281 1.00 77.12 162 ARG A O 1
ATOM 1266 N N . ASP A 1 163 ? -11.319 -47.407 -2.260 1.00 59.41 163 ASP A N 1
ATOM 1267 C CA . ASP A 1 163 ? -12.332 -48.413 -2.637 1.00 59.41 163 ASP A CA 1
ATOM 1268 C C . ASP A 1 163 ? -11.724 -49.773 -3.082 1.00 59.41 163 ASP A C 1
ATOM 1270 O O . ASP A 1 163 ? -12.390 -50.635 -3.660 1.00 59.41 163 ASP A O 1
ATOM 1274 N N . LEU A 1 164 ? -10.440 -50.010 -2.776 1.00 50.78 164 LEU A N 1
ATOM 1275 C CA . LEU A 1 164 ? -9.834 -51.342 -2.731 1.00 50.78 164 LEU A CA 1
ATOM 1276 C C . LEU A 1 164 ? -10.550 -52.218 -1.692 1.00 50.78 164 LEU A C 1
ATOM 1278 O O . LEU A 1 164 ? -10.175 -52.277 -0.519 1.00 50.78 164 LEU A O 1
ATOM 1282 N N . THR A 1 165 ? -11.571 -52.940 -2.157 1.00 48.78 165 THR A N 1
ATOM 1283 C CA . THR A 1 165 ? -12.374 -53.881 -1.372 1.00 48.78 165 THR A CA 1
ATOM 1284 C C . THR A 1 165 ? -11.495 -54.846 -0.572 1.00 48.78 165 THR A C 1
ATOM 1286 O O . THR A 1 165 ? -10.931 -55.796 -1.122 1.00 48.78 165 THR A O 1
ATOM 1289 N N . LEU A 1 166 ? -11.402 -54.628 0.741 1.00 46.72 166 LEU A N 1
ATOM 1290 C CA . LEU A 1 166 ? -10.797 -55.587 1.662 1.00 46.72 166 LEU A CA 1
ATOM 1291 C C . LEU A 1 166 ? -11.605 -56.891 1.617 1.00 46.72 166 LEU A C 1
ATOM 1293 O O . LEU A 1 166 ? -12.811 -56.875 1.854 1.00 46.72 166 LEU A O 1
ATOM 1297 N N . ASP A 1 167 ? -10.944 -58.017 1.330 1.00 46.53 167 ASP A N 1
ATOM 1298 C CA . ASP A 1 167 ? -11.574 -59.342 1.313 1.00 46.53 167 ASP A CA 1
ATOM 1299 C C . ASP A 1 167 ? -12.163 -59.685 2.700 1.00 46.53 167 ASP A C 1
ATOM 1301 O O . ASP A 1 167 ? -11.463 -60.198 3.583 1.00 46.53 167 ASP A O 1
ATOM 1305 N N . ASP A 1 168 ? -13.470 -59.447 2.880 1.00 47.25 168 ASP A N 1
ATOM 1306 C CA . ASP A 1 168 ? -14.235 -59.700 4.119 1.00 47.25 168 ASP A CA 1
ATOM 1307 C C . ASP A 1 168 ? -14.073 -61.161 4.624 1.00 47.25 168 ASP A C 1
ATOM 1309 O O . ASP A 1 168 ? -14.164 -61.435 5.824 1.00 47.25 168 ASP A O 1
ATOM 1313 N N . GLU A 1 169 ? -13.733 -62.105 3.733 1.00 49.97 169 GLU A N 1
ATOM 1314 C CA . GLU A 1 169 ? -13.386 -63.497 4.064 1.00 49.97 169 GLU A CA 1
ATOM 1315 C C . GLU A 1 169 ? -12.190 -63.657 5.020 1.00 49.97 169 GLU A C 1
ATOM 1317 O O . GLU A 1 169 ? -12.045 -64.724 5.631 1.00 49.97 169 GLU A O 1
ATOM 1322 N N . ARG A 1 170 ? -11.308 -62.654 5.136 1.00 45.31 170 ARG A N 1
ATOM 1323 C CA . ARG A 1 170 ? -10.097 -62.745 5.966 1.00 45.31 170 ARG A CA 1
ATOM 1324 C C . ARG A 1 170 ? -10.333 -62.287 7.405 1.00 45.31 170 ARG A C 1
ATOM 1326 O O . ARG A 1 170 ? -9.808 -62.919 8.318 1.00 45.31 170 ARG A O 1
ATOM 1333 N N . ILE A 1 171 ? -11.154 -61.253 7.603 1.00 47.53 171 ILE A N 1
ATOM 1334 C CA . ILE A 1 171 ? -11.450 -60.673 8.926 1.00 47.53 171 ILE A CA 1
ATOM 1335 C C . ILE A 1 171 ? -12.375 -61.597 9.735 1.00 47.53 171 ILE A C 1
ATOM 1337 O O . ILE A 1 171 ? -12.153 -61.810 10.922 1.00 47.53 171 ILE A O 1
ATOM 1341 N N . GLN A 1 172 ? -13.333 -62.276 9.093 1.00 49.91 172 GLN A N 1
ATOM 1342 C CA . GLN A 1 172 ? -14.241 -63.213 9.781 1.00 49.91 172 GLN A CA 1
ATOM 1343 C C . GLN A 1 172 ? -13.565 -64.493 10.330 1.00 49.91 172 GLN A C 1
ATOM 1345 O O . GLN A 1 172 ? -14.240 -65.345 10.910 1.00 49.91 172 GLN A O 1
ATOM 1350 N N . ARG A 1 173 ? -12.246 -64.673 10.150 1.00 46.09 173 ARG A N 1
ATOM 1351 C CA . ARG A 1 173 ? -11.513 -65.882 10.579 1.00 46.09 173 ARG A CA 1
ATOM 1352 C C . ARG A 1 173 ? -10.701 -65.716 11.868 1.00 46.09 173 ARG A C 1
ATOM 1354 O O . ARG A 1 173 ? -10.363 -66.736 12.463 1.00 46.09 173 ARG A O 1
ATOM 1361 N N . THR A 1 174 ? -10.398 -64.498 12.319 1.00 43.56 174 THR A N 1
ATOM 1362 C CA . THR A 1 174 ? -9.636 -64.269 13.567 1.00 43.56 174 THR A CA 1
ATOM 1363 C C . THR A 1 174 ? -10.522 -64.370 14.811 1.00 43.56 174 THR A C 1
ATOM 1365 O O . THR A 1 174 ? -10.175 -65.091 15.748 1.00 43.56 174 THR A O 1
ATOM 1368 N N . ASP A 1 175 ? -11.727 -63.793 14.765 1.00 41.25 175 ASP A N 1
ATOM 1369 C CA . ASP A 1 175 ? -12.701 -63.696 15.875 1.00 41.25 175 ASP A CA 1
ATOM 1370 C C . ASP A 1 175 ? -13.255 -65.042 16.413 1.00 41.25 175 ASP A C 1
ATOM 1372 O O . ASP A 1 175 ? -14.088 -65.081 17.318 1.00 41.25 175 ASP A O 1
ATOM 1376 N N . SER A 1 176 ? -12.809 -66.180 15.868 1.00 39.12 176 SER A N 1
ATOM 1377 C CA . SER A 1 176 ? -13.234 -67.530 16.279 1.00 39.12 176 SER A CA 1
ATOM 1378 C C . SER A 1 176 ? -12.086 -68.493 16.633 1.00 39.12 176 SER A C 1
ATOM 1380 O O . SER A 1 176 ? -12.338 -69.666 16.920 1.00 39.12 176 SER A O 1
ATOM 1382 N N . GLY A 1 177 ? -10.827 -68.030 16.644 1.00 35.88 177 GLY A N 1
ATOM 1383 C CA . GLY A 1 177 ? -9.649 -68.905 16.761 1.00 35.88 177 GLY A CA 1
ATOM 1384 C C . GLY A 1 177 ? -9.151 -69.228 18.181 1.00 35.88 177 GLY A C 1
ATOM 1385 O O . GLY A 1 177 ? -8.597 -70.305 18.408 1.00 35.88 177 GLY A O 1
ATOM 1386 N N . PHE A 1 178 ? -9.331 -68.327 19.152 1.00 36.28 178 PHE A N 1
ATOM 1387 C CA . PHE A 1 178 ? -8.430 -68.244 20.320 1.00 36.28 178 PHE A CA 1
ATOM 1388 C C . PHE A 1 178 ? -8.561 -69.322 21.422 1.00 36.28 178 PHE A C 1
ATOM 1390 O O . PHE A 1 178 ? -7.836 -69.268 22.413 1.00 36.28 178 PHE A O 1
ATOM 1397 N N . GLU A 1 179 ? -9.433 -70.329 21.280 1.00 37.69 179 GLU A N 1
ATOM 1398 C CA . GLU A 1 179 ? -9.618 -71.369 22.314 1.00 37.69 179 GLU A CA 1
ATOM 1399 C C . GLU A 1 179 ? -8.861 -72.690 22.041 1.00 37.69 179 GLU A C 1
ATOM 1401 O O . GLU A 1 179 ? -8.816 -73.564 22.912 1.00 37.69 179 GLU A O 1
ATOM 1406 N N . LYS A 1 180 ? -8.260 -72.887 20.851 1.00 37.22 180 LYS A N 1
ATOM 1407 C CA . LYS A 1 180 ? -7.566 -74.148 20.497 1.00 37.22 180 LYS A CA 1
ATOM 1408 C C . LYS A 1 180 ? -6.373 -73.983 19.545 1.00 37.22 180 LYS A C 1
ATOM 1410 O O . LYS A 1 180 ? -6.540 -74.107 18.338 1.00 37.22 180 LYS A O 1
ATOM 1415 N N . MET A 1 181 ? -5.157 -73.944 20.097 1.00 33.06 181 MET A N 1
ATOM 1416 C CA . MET A 1 181 ? -4.214 -75.083 20.036 1.00 33.06 181 MET A CA 1
ATOM 1417 C C . MET A 1 181 ? -2.870 -74.753 20.704 1.00 33.06 181 MET A C 1
ATOM 1419 O O . MET A 1 181 ? -2.230 -73.761 20.387 1.00 33.06 181 MET A O 1
ATOM 1423 N N . ALA A 1 182 ? -2.404 -75.649 21.577 1.00 34.66 182 ALA A N 1
ATOM 1424 C CA . ALA A 1 182 ? -1.031 -75.667 22.076 1.00 34.66 182 ALA A CA 1
ATOM 1425 C C . ALA A 1 182 ? -0.427 -77.063 21.834 1.00 34.66 182 ALA A C 1
ATOM 1427 O O . ALA A 1 182 ? -0.602 -77.964 22.655 1.00 34.66 182 ALA A O 1
ATOM 1428 N N . ALA A 1 183 ? 0.236 -77.250 20.687 1.00 35.09 183 ALA A N 1
ATOM 1429 C CA . ALA A 1 183 ? 0.993 -78.454 20.324 1.00 35.09 183 ALA A CA 1
ATOM 1430 C C . ALA A 1 183 ? 1.963 -78.170 19.152 1.00 35.09 183 ALA A C 1
ATOM 1432 O O . ALA A 1 183 ? 1.614 -77.381 18.286 1.00 35.09 183 ALA A O 1
ATOM 1433 N N . GLU A 1 184 ? 3.124 -78.849 19.144 1.00 30.48 184 GLU A N 1
ATOM 1434 C CA . GLU A 1 184 ? 4.039 -79.106 17.995 1.00 30.48 184 GLU A CA 1
ATOM 1435 C C . GLU A 1 184 ? 4.519 -77.866 17.184 1.00 30.48 184 GLU A C 1
ATOM 1437 O O . GLU A 1 184 ? 3.773 -77.302 16.400 1.00 30.48 184 GLU A O 1
ATOM 1442 N N . GLN A 1 185 ? 5.719 -77.283 17.358 1.00 32.75 185 GLN A N 1
ATOM 1443 C CA . GLN A 1 185 ? 7.129 -77.756 17.335 1.00 32.75 185 GLN A CA 1
ATOM 1444 C C . GLN A 1 185 ? 7.759 -78.132 15.960 1.00 32.75 185 GLN A C 1
ATOM 1446 O O . GLN A 1 185 ? 7.369 -79.119 15.346 1.00 32.75 185 GLN A O 1
ATOM 1451 N N . ASN A 1 186 ? 8.901 -77.470 15.663 1.00 33.28 186 ASN A N 1
ATOM 1452 C CA . ASN A 1 186 ? 10.085 -77.893 14.860 1.00 33.28 186 ASN A CA 1
ATOM 1453 C C . ASN A 1 186 ? 10.236 -77.520 13.348 1.00 33.28 186 ASN A C 1
ATOM 1455 O O . ASN A 1 186 ? 9.976 -78.361 12.498 1.00 33.28 186 ASN A O 1
ATOM 1459 N N . ALA A 1 187 ? 10.899 -76.370 13.076 1.00 32.16 187 ALA A N 1
ATOM 1460 C CA . ALA A 1 187 ? 12.169 -76.211 12.295 1.00 32.16 187 ALA A CA 1
ATOM 1461 C C . ALA A 1 187 ? 12.264 -76.575 10.765 1.00 32.16 187 ALA A C 1
ATOM 1463 O O . ALA A 1 187 ? 11.451 -77.348 10.272 1.00 32.16 187 ALA A O 1
ATOM 1464 N N . PRO A 1 188 ? 13.359 -76.222 10.026 1.00 47.19 188 PRO A N 1
ATOM 1465 C CA . PRO A 1 188 ? 14.079 -74.922 9.883 1.00 47.19 188 PRO A CA 1
ATOM 1466 C C . PRO A 1 188 ? 14.561 -74.564 8.423 1.00 47.19 188 PRO A C 1
ATOM 1468 O O . PRO A 1 188 ? 14.491 -75.403 7.530 1.00 47.19 188 PRO A O 1
ATOM 1471 N N . GLY A 1 189 ? 15.184 -73.378 8.218 1.00 29.42 189 GLY A N 1
ATOM 1472 C CA . GLY A 1 189 ? 16.057 -73.013 7.055 1.00 29.42 189 GLY A CA 1
ATOM 1473 C C . GLY A 1 189 ? 15.466 -72.019 6.018 1.00 29.42 189 GLY A C 1
ATOM 1474 O O . GLY A 1 189 ? 14.249 -71.895 5.954 1.00 29.42 189 GLY A O 1
ATOM 1475 N N . GLU A 1 190 ? 16.226 -71.285 5.174 1.00 30.78 190 GLU A N 1
ATOM 1476 C CA . GLU A 1 190 ? 17.697 -71.082 5.056 1.00 30.78 190 GLU A CA 1
ATOM 1477 C C . GLU A 1 190 ? 18.065 -69.839 4.159 1.00 30.78 190 GLU A C 1
ATOM 1479 O O . GLU A 1 190 ? 17.357 -69.545 3.202 1.00 30.78 190 GLU A O 1
ATOM 1484 N N . ASP A 1 191 ? 19.149 -69.117 4.503 1.00 32.97 191 ASP A N 1
ATOM 1485 C CA . ASP A 1 191 ? 20.102 -68.234 3.756 1.00 32.97 191 ASP A CA 1
ATOM 1486 C C . ASP A 1 191 ? 19.809 -67.289 2.529 1.00 32.97 191 ASP A C 1
ATOM 1488 O O . ASP A 1 191 ? 19.497 -67.702 1.419 1.00 32.97 191 ASP A O 1
ATOM 1492 N N . ALA A 1 192 ? 20.203 -66.007 2.725 1.00 33.25 192 ALA A N 1
ATOM 1493 C CA . ALA A 1 192 ? 21.232 -65.205 1.993 1.00 33.25 192 ALA A CA 1
ATOM 1494 C C . ALA A 1 192 ? 21.072 -64.568 0.563 1.00 33.25 192 ALA A C 1
ATOM 1496 O O . ALA A 1 192 ? 21.424 -65.171 -0.444 1.00 33.25 192 ALA A O 1
ATOM 1497 N N . SER A 1 193 ? 20.865 -63.231 0.547 1.00 37.28 193 SER A N 1
ATOM 1498 C CA . SER A 1 193 ? 21.833 -62.176 0.091 1.00 37.28 193 SER A CA 1
ATOM 1499 C C . SER A 1 193 ? 22.255 -61.979 -1.414 1.00 37.28 193 SER A C 1
ATOM 1501 O O . SER A 1 193 ? 21.950 -62.816 -2.255 1.00 37.28 193 SER A O 1
ATOM 1503 N N . PRO A 1 194 ? 22.885 -60.826 -1.809 1.00 61.00 194 PRO A N 1
ATOM 1504 C CA . PRO A 1 194 ? 22.639 -60.186 -3.131 1.00 61.00 194 PRO A CA 1
ATOM 1505 C C . PRO A 1 194 ? 23.882 -59.796 -3.990 1.00 61.00 194 PRO A C 1
ATOM 1507 O O . PRO A 1 194 ? 25.019 -59.986 -3.560 1.00 61.00 194 PRO A O 1
ATOM 1510 N N . GLN A 1 195 ? 23.685 -59.138 -5.157 1.00 34.59 195 GLN A N 1
ATOM 1511 C CA . GLN A 1 195 ? 24.707 -58.271 -5.801 1.00 34.59 195 GLN A CA 1
ATOM 1512 C C . GLN A 1 195 ? 24.163 -57.239 -6.831 1.00 34.59 195 GLN A C 1
ATOM 1514 O O . GLN A 1 195 ? 22.989 -57.270 -7.183 1.00 34.59 195 GLN A O 1
ATOM 1519 N N . ALA A 1 196 ? 25.028 -56.313 -7.287 1.00 37.25 196 ALA A N 1
ATOM 1520 C CA . ALA A 1 196 ? 24.744 -55.150 -8.158 1.00 37.25 196 ALA A CA 1
ATOM 1521 C C . ALA A 1 196 ? 25.621 -55.136 -9.441 1.00 37.25 196 ALA A C 1
ATOM 1523 O O . ALA A 1 196 ? 26.446 -56.033 -9.609 1.00 37.25 196 ALA A O 1
ATOM 1524 N N . ASN A 1 197 ? 25.503 -54.126 -10.330 1.00 30.38 197 ASN A N 1
ATOM 1525 C CA . ASN A 1 197 ? 26.458 -53.924 -11.444 1.00 30.38 197 ASN A CA 1
ATOM 1526 C C . ASN A 1 197 ? 26.584 -52.458 -11.953 1.00 30.38 197 ASN A C 1
ATOM 1528 O O . ASN A 1 197 ? 25.828 -51.591 -11.521 1.00 30.38 197 ASN A O 1
ATOM 1532 N N . GLN A 1 198 ? 27.558 -52.184 -12.840 1.00 35.06 198 GLN A N 1
ATOM 1533 C CA . GLN A 1 198 ? 28.065 -50.846 -13.219 1.00 35.06 198 GLN A CA 1
ATOM 1534 C C . GLN A 1 198 ? 28.578 -50.779 -14.691 1.00 35.06 198 GLN A C 1
ATOM 1536 O O . GLN A 1 198 ? 28.850 -51.823 -15.281 1.00 35.06 198 GLN A O 1
ATOM 1541 N N . GLY A 1 199 ? 28.810 -49.572 -15.249 1.00 29.02 199 GLY A N 1
ATOM 1542 C CA . GLY A 1 199 ? 29.642 -49.321 -16.460 1.00 29.02 199 GLY A CA 1
ATOM 1543 C C . GLY A 1 199 ? 28.947 -48.596 -17.641 1.00 29.02 199 GLY A C 1
ATOM 1544 O O . GLY A 1 199 ? 27.729 -48.483 -17.635 1.00 29.02 199 GLY A O 1
ATOM 1545 N N . GLN A 1 200 ? 29.634 -48.100 -18.691 1.00 32.72 200 GLN A N 1
ATOM 1546 C CA . GLN A 1 200 ? 31.066 -47.744 -18.852 1.00 32.72 200 GLN A CA 1
ATOM 1547 C C . GLN A 1 200 ? 31.306 -46.815 -20.091 1.00 32.72 200 GLN A C 1
ATOM 1549 O O . GLN A 1 200 ? 30.419 -46.619 -20.913 1.00 32.72 200 GLN A O 1
ATOM 1554 N N . SER A 1 201 ? 32.519 -46.253 -20.198 1.00 32.44 201 SER A N 1
ATOM 1555 C CA . SER A 1 201 ? 33.095 -45.239 -21.124 1.00 32.44 201 SER A CA 1
ATOM 1556 C C . SER A 1 201 ? 33.157 -45.501 -22.653 1.00 32.44 201 SER A C 1
ATOM 1558 O O . SER A 1 201 ? 33.133 -46.649 -23.087 1.00 32.44 201 SER A O 1
ATOM 1560 N N . GLY A 1 202 ? 33.453 -44.444 -23.442 1.00 28.28 202 GLY A N 1
ATOM 1561 C CA . GLY A 1 202 ? 33.960 -44.487 -24.839 1.00 28.28 202 GLY A CA 1
ATOM 1562 C C . GLY A 1 202 ? 34.768 -43.223 -25.247 1.00 28.28 202 GLY A C 1
ATOM 1563 O O . GLY A 1 202 ? 34.618 -42.190 -24.600 1.00 28.28 202 GLY A O 1
ATOM 1564 N N . GLU A 1 203 ? 35.634 -43.289 -26.279 1.00 28.83 203 GLU A N 1
ATOM 1565 C CA . GLU A 1 203 ? 36.696 -42.285 -26.583 1.00 28.83 203 GLU A CA 1
ATOM 1566 C C . GLU A 1 203 ? 36.854 -41.879 -28.085 1.00 28.83 203 GLU A C 1
ATOM 1568 O O . GLU A 1 203 ? 36.452 -42.629 -28.973 1.00 28.83 203 GLU A O 1
ATOM 1573 N N . ALA A 1 204 ? 37.616 -40.784 -28.325 1.00 29.05 204 ALA A N 1
ATOM 1574 C CA . ALA A 1 204 ? 38.745 -40.649 -29.294 1.00 29.05 204 ALA A CA 1
ATOM 1575 C C . ALA A 1 204 ? 38.656 -39.807 -30.612 1.00 29.05 204 ALA A C 1
ATOM 1577 O O . ALA A 1 204 ? 37.641 -39.756 -31.298 1.00 29.05 204 ALA A O 1
ATOM 1578 N N . ASN A 1 205 ? 39.852 -39.297 -30.997 1.00 30.41 205 ASN A N 1
ATOM 1579 C CA . ASN A 1 205 ? 40.360 -38.767 -32.296 1.00 30.41 205 ASN A CA 1
ATOM 1580 C C . ASN A 1 205 ? 39.998 -37.335 -32.785 1.00 30.41 205 ASN A C 1
ATOM 1582 O O . ASN A 1 205 ? 38.942 -36.823 -32.446 1.00 30.41 205 ASN A O 1
ATOM 1586 N N . ASP A 1 206 ? 40.753 -36.672 -33.695 1.00 24.47 206 ASP A N 1
ATOM 1587 C CA . ASP A 1 206 ? 42.225 -36.538 -33.933 1.00 24.47 206 ASP A CA 1
ATOM 1588 C C . ASP A 1 206 ? 42.525 -35.440 -35.018 1.00 24.47 206 ASP A C 1
ATOM 1590 O O . ASP A 1 206 ? 41.767 -35.282 -35.969 1.00 24.47 206 ASP A O 1
ATOM 1594 N N . SER A 1 207 ? 43.695 -34.783 -34.924 1.00 28.17 207 SER A N 1
ATOM 1595 C CA . SER A 1 207 ? 44.559 -34.230 -36.002 1.00 28.17 207 SER A CA 1
ATOM 1596 C C . SER A 1 207 ? 44.228 -32.990 -36.886 1.00 28.17 207 SER A C 1
ATOM 1598 O O . SER A 1 207 ? 43.357 -33.008 -37.748 1.00 28.17 207 SER A O 1
ATOM 1600 N N . SER A 1 208 ? 45.216 -32.064 -36.901 1.00 27.75 208 SER A N 1
ATOM 1601 C CA . SER A 1 208 ? 45.737 -31.242 -38.040 1.00 27.75 208 SER A CA 1
ATOM 1602 C C . SER A 1 208 ? 44.993 -29.958 -38.509 1.00 27.75 208 SER A C 1
ATOM 1604 O O . SER A 1 208 ? 43.779 -29.897 -38.422 1.00 27.75 208 SER A O 1
ATOM 1606 N N . ALA A 1 209 ? 45.625 -28.904 -39.083 1.00 26.38 209 ALA A N 1
ATOM 1607 C CA . ALA A 1 209 ? 47.020 -28.389 -39.050 1.00 26.38 209 ALA A CA 1
ATOM 1608 C C . ALA A 1 209 ? 47.182 -26.982 -39.737 1.00 26.38 209 ALA A C 1
ATOM 1610 O O . ALA A 1 209 ? 46.345 -26.574 -40.529 1.00 26.38 209 ALA A O 1
ATOM 1611 N N . GLN A 1 210 ? 48.347 -26.332 -39.521 1.00 28.16 210 GLN A N 1
ATOM 1612 C CA . GLN A 1 210 ? 49.058 -25.332 -40.377 1.00 28.16 210 GLN A CA 1
ATOM 1613 C C . GLN A 1 210 ? 48.624 -23.835 -40.530 1.00 28.16 210 GLN A C 1
ATOM 1615 O O . GLN A 1 210 ? 47.749 -23.488 -41.309 1.00 28.16 210 GLN A O 1
ATOM 1620 N N . ALA A 1 211 ? 49.507 -22.962 -39.996 1.00 26.03 211 ALA A N 1
ATOM 1621 C CA . ALA A 1 211 ? 50.238 -21.855 -40.675 1.00 26.03 211 ALA A CA 1
ATOM 1622 C C . ALA A 1 211 ? 49.618 -20.452 -40.975 1.00 26.03 211 ALA A C 1
ATOM 1624 O O . ALA A 1 211 ? 48.502 -20.313 -41.452 1.00 26.03 211 ALA A O 1
ATOM 1625 N N . GLY A 1 212 ? 50.461 -19.403 -40.813 1.00 27.00 212 GLY A N 1
ATOM 1626 C CA . GLY A 1 212 ? 50.254 -18.002 -41.265 1.00 27.00 212 GLY A CA 1
ATOM 1627 C C . GLY A 1 212 ? 50.023 -16.986 -40.120 1.00 27.00 212 GLY A C 1
ATOM 1628 O O . GLY A 1 212 ? 48.908 -16.884 -39.638 1.00 27.00 212 GLY A O 1
ATOM 1629 N N . ASN A 1 213 ? 50.985 -16.277 -39.503 1.00 28.75 213 ASN A N 1
ATOM 1630 C CA . ASN A 1 213 ? 52.154 -15.468 -39.928 1.00 28.75 213 ASN A CA 1
ATOM 1631 C C . ASN A 1 213 ? 51.888 -13.941 -40.084 1.00 28.75 213 ASN A C 1
ATOM 1633 O O . ASN A 1 213 ? 51.575 -13.487 -41.176 1.00 28.75 213 ASN A O 1
ATOM 1637 N N . ARG A 1 214 ? 52.159 -13.186 -38.999 1.00 31.20 214 ARG A N 1
ATOM 1638 C CA . ARG A 1 214 ? 52.629 -11.772 -38.892 1.00 31.20 214 ARG A CA 1
ATOM 1639 C C . ARG A 1 214 ? 51.957 -10.631 -39.690 1.00 31.20 214 ARG A C 1
ATOM 1641 O O . ARG A 1 214 ? 52.061 -10.585 -40.908 1.00 31.20 214 ARG A O 1
ATOM 1648 N N . ILE A 1 215 ? 51.589 -9.568 -38.960 1.00 30.56 215 ILE A N 1
ATOM 1649 C CA . ILE A 1 215 ? 51.970 -8.148 -39.194 1.00 30.56 215 ILE A CA 1
ATOM 1650 C C . ILE A 1 215 ? 51.806 -7.371 -37.860 1.00 30.56 215 ILE A C 1
ATOM 1652 O O . ILE A 1 215 ? 51.239 -7.923 -36.918 1.00 30.56 215 ILE A O 1
ATOM 1656 N N . ALA A 1 216 ? 52.373 -6.163 -37.731 1.00 28.97 216 ALA A N 1
ATOM 1657 C CA . ALA A 1 216 ? 52.371 -5.349 -36.503 1.00 28.97 216 ALA A CA 1
ATOM 1658 C C . ALA A 1 216 ? 52.186 -3.838 -36.790 1.00 28.97 216 ALA A C 1
ATOM 1660 O O . ALA A 1 216 ? 52.379 -3.409 -37.927 1.00 28.97 216 ALA A O 1
ATOM 1661 N N . GLY A 1 217 ? 51.851 -3.065 -35.746 1.00 28.05 217 GLY A N 1
ATOM 1662 C CA . GLY A 1 217 ? 51.599 -1.610 -35.737 1.00 28.05 217 GLY A CA 1
ATOM 1663 C C . GLY A 1 217 ? 50.354 -1.318 -34.879 1.00 28.05 217 GLY A C 1
ATOM 1664 O O . GLY A 1 217 ? 49.293 -1.845 -35.184 1.00 28.05 217 GLY A O 1
ATOM 1665 N N . GLU A 1 218 ? 50.442 -0.733 -33.680 1.00 30.06 218 GLU A N 1
ATOM 1666 C CA . GLU A 1 218 ? 50.808 0.660 -33.331 1.00 30.06 218 GLU A CA 1
ATOM 1667 C C . GLU A 1 218 ? 49.760 1.712 -33.743 1.00 30.06 218 GLU A C 1
ATOM 1669 O O . GLU A 1 218 ? 49.773 2.182 -34.878 1.00 30.06 218 GLU A O 1
ATOM 1674 N N . GLN A 1 219 ? 48.931 2.152 -32.783 1.00 31.53 219 GLN A N 1
ATOM 1675 C CA . GLN A 1 219 ? 48.667 3.578 -32.510 1.00 31.53 219 GLN A CA 1
ATOM 1676 C C . GLN A 1 219 ? 48.013 3.784 -31.125 1.00 31.53 219 GLN A C 1
ATOM 1678 O O . GLN A 1 219 ? 47.608 2.817 -30.482 1.00 31.53 219 GLN A O 1
ATOM 1683 N N . ASN A 1 220 ? 48.008 5.033 -30.643 1.00 31.19 220 ASN A N 1
ATOM 1684 C CA . ASN A 1 220 ? 47.979 5.392 -29.217 1.00 31.19 220 ASN A CA 1
ATOM 1685 C C . ASN A 1 220 ? 46.734 6.178 -28.757 1.00 31.19 220 ASN A C 1
ATOM 1687 O O . ASN A 1 220 ? 46.085 6.855 -29.549 1.00 31.19 220 ASN A O 1
ATOM 1691 N N . ASP A 1 221 ? 46.520 6.134 -27.437 1.00 28.14 221 ASP A N 1
ATOM 1692 C CA . ASP A 1 221 ? 46.080 7.198 -26.514 1.00 28.14 221 ASP A CA 1
ATOM 1693 C C . ASP A 1 221 ? 45.147 8.318 -27.013 1.00 28.14 221 ASP A C 1
ATOM 1695 O O . ASP A 1 221 ? 45.552 9.203 -27.768 1.00 28.14 221 ASP A O 1
ATOM 1699 N N . LEU A 1 222 ? 43.953 8.417 -26.409 1.00 29.30 222 LEU A N 1
ATOM 1700 C CA . LEU A 1 222 ? 43.151 9.650 -26.434 1.00 29.30 222 LEU A CA 1
ATOM 1701 C C . LEU A 1 222 ? 42.210 9.776 -25.214 1.00 29.30 222 LEU A C 1
ATOM 1703 O O . LEU A 1 222 ? 40.993 9.696 -25.327 1.00 29.30 222 LEU A O 1
ATOM 1707 N N . ALA A 1 223 ? 42.788 9.977 -24.022 1.00 29.83 223 ALA A N 1
ATOM 1708 C CA . ALA A 1 223 ? 42.046 10.071 -22.754 1.00 29.83 223 ALA A CA 1
ATOM 1709 C C . ALA A 1 223 ? 42.614 11.140 -21.788 1.00 29.83 223 ALA A C 1
ATOM 1711 O O . ALA A 1 223 ? 43.009 10.827 -20.667 1.00 29.83 223 ALA A O 1
ATOM 1712 N N . ALA A 1 224 ? 42.709 12.410 -22.219 1.00 30.06 224 ALA A N 1
ATOM 1713 C CA . ALA A 1 224 ? 43.244 13.490 -21.370 1.00 30.06 224 ALA A CA 1
ATOM 1714 C C . ALA A 1 224 ? 42.819 14.927 -21.769 1.00 30.06 224 ALA A C 1
ATOM 1716 O O . ALA A 1 224 ? 43.669 15.736 -22.151 1.00 30.06 224 ALA A O 1
ATOM 1717 N N . GLN A 1 225 ? 41.531 15.294 -21.651 1.00 29.75 225 GLN A N 1
ATOM 1718 C CA . GLN A 1 225 ? 41.122 16.715 -21.647 1.00 29.75 225 GLN A CA 1
ATOM 1719 C C . GLN A 1 225 ? 39.679 16.960 -21.156 1.00 29.75 225 GLN A C 1
ATOM 1721 O O . GLN A 1 225 ? 38.746 16.676 -21.890 1.00 29.75 225 GLN A O 1
ATOM 1726 N N . MET A 1 226 ? 39.520 17.532 -19.950 1.00 29.98 226 MET A N 1
ATOM 1727 C CA . MET A 1 226 ? 38.543 18.589 -19.577 1.00 29.98 226 MET A CA 1
ATOM 1728 C C . MET A 1 226 ? 38.473 18.767 -18.045 1.00 29.98 226 MET A C 1
ATOM 1730 O O . MET A 1 226 ? 37.572 18.262 -17.388 1.00 29.98 226 MET A O 1
ATOM 1734 N N . LEU A 1 227 ? 39.431 19.497 -17.454 1.00 32.31 227 LEU A N 1
ATOM 1735 C CA . LEU A 1 227 ? 39.310 19.977 -16.063 1.00 32.31 227 LEU A CA 1
ATOM 1736 C C . LEU A 1 227 ? 40.241 21.172 -15.775 1.00 32.31 227 LEU A C 1
ATOM 1738 O O . LEU A 1 227 ? 41.236 21.071 -15.057 1.00 32.31 227 LEU A O 1
ATOM 1742 N N . LYS A 1 228 ? 39.934 22.322 -16.386 1.00 31.53 228 LYS A N 1
ATOM 1743 C CA . LYS A 1 228 ? 40.524 23.631 -16.058 1.00 31.53 228 LYS A CA 1
ATOM 1744 C C . LYS A 1 228 ? 39.527 24.755 -16.330 1.00 31.53 228 LYS A C 1
ATOM 1746 O O . LYS A 1 228 ? 39.324 25.097 -17.486 1.00 31.53 228 LYS A O 1
ATOM 1751 N N . ASP A 1 229 ? 38.993 25.353 -15.269 1.00 29.36 229 ASP A N 1
ATOM 1752 C CA . ASP A 1 229 ? 39.112 26.801 -15.048 1.00 29.36 229 ASP A CA 1
ATOM 1753 C C . ASP A 1 229 ? 38.695 27.198 -13.618 1.00 29.36 229 ASP A C 1
ATOM 1755 O O . ASP A 1 229 ? 38.003 26.448 -12.936 1.00 29.36 229 ASP A O 1
ATOM 1759 N N . ARG A 1 230 ? 39.127 28.394 -13.181 1.00 30.06 230 ARG A N 1
ATOM 1760 C CA . ARG A 1 230 ? 38.861 29.051 -11.872 1.00 30.06 230 ARG A CA 1
ATOM 1761 C C . ARG A 1 230 ? 39.676 28.605 -10.639 1.00 30.06 230 ARG A C 1
ATOM 1763 O O . ARG A 1 230 ? 39.150 28.229 -9.598 1.00 30.06 230 ARG A O 1
ATOM 1770 N N . ARG A 1 231 ? 40.982 28.883 -10.703 1.00 31.47 231 ARG A N 1
ATOM 1771 C CA . ARG A 1 231 ? 41.663 29.719 -9.679 1.00 31.47 231 ARG A CA 1
ATOM 1772 C C . ARG A 1 231 ? 41.678 31.178 -10.206 1.00 31.47 231 ARG A C 1
ATOM 1774 O O . ARG A 1 231 ? 41.465 31.357 -11.400 1.00 31.47 231 ARG A O 1
ATOM 1781 N N . ASN A 1 232 ? 41.897 32.246 -9.435 1.00 31.27 232 ASN A N 1
ATOM 1782 C CA . ASN A 1 232 ? 42.459 32.386 -8.084 1.00 31.27 232 ASN A CA 1
ATOM 1783 C C . ASN A 1 232 ? 41.937 33.676 -7.388 1.00 31.27 232 ASN A C 1
ATOM 1785 O O . ASN A 1 232 ? 41.131 34.386 -7.980 1.00 31.27 232 ASN A O 1
ATOM 1789 N N . GLU A 1 233 ? 42.522 34.013 -6.225 1.00 30.72 233 GLU A N 1
ATOM 1790 C CA . GLU A 1 233 ? 42.530 35.340 -5.555 1.00 30.72 233 GLU A CA 1
ATOM 1791 C C . GLU A 1 233 ? 41.235 35.763 -4.809 1.00 30.72 233 GLU A C 1
ATOM 1793 O O . GLU A 1 233 ? 40.132 35.568 -5.301 1.00 30.72 233 GLU A O 1
ATOM 1798 N N . ASN A 1 234 ? 41.277 36.340 -3.594 1.00 31.22 234 ASN A N 1
ATOM 1799 C CA . ASN A 1 234 ? 42.410 36.833 -2.784 1.00 31.22 234 ASN A CA 1
ATOM 1800 C C . ASN A 1 234 ? 42.347 36.406 -1.300 1.00 31.22 234 ASN A C 1
ATOM 1802 O O . ASN A 1 234 ? 41.282 36.389 -0.691 1.00 31.22 234 ASN A O 1
ATOM 1806 N N . GLU A 1 235 ? 43.526 36.195 -0.710 1.00 33.19 235 GLU A N 1
ATOM 1807 C CA . GLU A 1 235 ? 43.802 36.329 0.733 1.00 33.19 235 GLU A CA 1
ATOM 1808 C C . GLU A 1 235 ? 44.494 37.700 0.945 1.00 33.19 235 GLU A C 1
ATOM 1810 O O . GLU A 1 235 ? 45.061 38.234 -0.016 1.00 33.19 235 GLU A O 1
ATOM 1815 N N . PRO A 1 236 ? 44.475 38.318 2.145 1.00 42.41 236 PRO A N 1
ATOM 1816 C CA . PRO A 1 236 ? 45.680 38.183 2.974 1.00 42.41 236 PRO A CA 1
ATOM 1817 C C . PRO A 1 236 ? 45.450 38.222 4.501 1.00 42.41 236 PRO A C 1
ATOM 1819 O O . PRO A 1 236 ? 44.368 38.477 5.025 1.00 42.41 236 PRO A O 1
ATOM 1822 N N . THR A 1 237 ? 46.547 37.991 5.219 1.00 29.98 237 THR A N 1
ATOM 1823 C CA . THR A 1 237 ? 46.632 37.650 6.642 1.00 29.98 237 THR A CA 1
ATOM 1824 C C . THR A 1 237 ? 46.797 38.820 7.635 1.00 29.98 237 THR A C 1
ATOM 1826 O O . THR A 1 237 ? 47.514 39.776 7.352 1.00 29.98 237 THR A O 1
ATOM 1829 N N . LEU A 1 238 ? 46.374 38.560 8.884 1.00 32.44 238 LEU A N 1
ATOM 1830 C CA . LEU A 1 238 ? 47.033 38.917 10.165 1.00 32.44 238 LEU A CA 1
ATOM 1831 C C . LEU A 1 238 ? 46.973 40.341 10.783 1.00 32.44 238 LEU A C 1
ATOM 1833 O O . LEU A 1 238 ? 47.275 41.364 10.180 1.00 32.44 238 LEU A O 1
ATOM 1837 N N . SER A 1 239 ? 46.860 40.296 12.123 1.00 28.81 239 SER A N 1
ATOM 1838 C CA . SER A 1 239 ? 47.293 41.265 13.155 1.00 28.81 239 SER A CA 1
ATOM 1839 C C . SER A 1 239 ? 46.415 42.493 13.474 1.00 28.81 239 SER A C 1
ATOM 1841 O O . SER A 1 239 ? 46.021 43.262 12.608 1.00 28.81 239 SER A O 1
ATOM 1843 N N . GLY A 1 240 ? 46.164 42.709 14.777 1.00 25.30 240 GLY A N 1
ATOM 1844 C CA . GLY A 1 240 ? 45.469 43.890 15.313 1.00 25.30 240 GLY A CA 1
ATOM 1845 C C . GLY A 1 240 ? 44.954 43.682 16.745 1.00 25.30 240 GLY A C 1
ATOM 1846 O O . GLY A 1 240 ? 43.962 42.999 16.953 1.00 25.30 240 GLY A O 1
ATOM 1847 N N . SER A 1 241 ? 45.617 44.264 17.750 1.00 29.42 241 SER A N 1
ATOM 1848 C CA . SER A 1 241 ? 45.228 44.164 19.171 1.00 29.42 241 SER A CA 1
ATOM 1849 C C . SER A 1 241 ? 44.905 45.543 19.751 1.00 29.42 241 SER A C 1
ATOM 1851 O O . SER A 1 241 ? 45.739 46.436 19.582 1.00 29.42 241 SER A O 1
ATOM 1853 N N . ARG A 1 242 ? 43.766 45.694 20.470 1.00 29.27 242 ARG A N 1
ATOM 1854 C CA . ARG A 1 242 ? 43.651 46.364 21.800 1.00 29.27 242 ARG A CA 1
ATOM 1855 C C . ARG A 1 242 ? 42.218 46.688 22.290 1.00 29.27 242 ARG A C 1
ATOM 1857 O O . ARG A 1 242 ? 41.488 47.404 21.627 1.00 29.27 242 ARG A O 1
ATOM 1864 N N . ASN A 1 243 ? 41.972 46.284 23.543 1.00 29.02 243 ASN A N 1
ATOM 1865 C CA . ASN A 1 243 ? 41.361 47.007 24.683 1.00 29.02 243 ASN A CA 1
ATOM 1866 C C . ASN A 1 243 ? 39.961 47.683 24.668 1.00 29.02 243 ASN A C 1
ATOM 1868 O O . ASN A 1 243 ? 39.685 48.566 23.869 1.00 29.02 243 ASN A O 1
ATOM 1872 N N . SER A 1 244 ? 39.290 47.469 25.819 1.00 31.47 244 SER A N 1
ATOM 1873 C CA . SER A 1 244 ? 38.500 48.426 26.638 1.00 31.47 244 SER A CA 1
ATOM 1874 C C . SER A 1 244 ? 37.054 48.795 26.253 1.00 31.47 244 SER A C 1
ATOM 1876 O O . SER A 1 244 ? 36.770 49.017 25.086 1.00 31.47 244 SER A O 1
ATOM 1878 N N . SER A 1 245 ? 36.121 48.999 27.206 1.00 31.94 245 SER A N 1
ATOM 1879 C CA . SER A 1 245 ? 35.982 48.527 28.616 1.00 31.94 245 SER A CA 1
ATOM 1880 C C . SER A 1 245 ? 34.591 48.897 29.192 1.00 31.94 245 SER A C 1
ATOM 1882 O O . SER A 1 245 ? 33.936 49.782 28.656 1.00 31.94 245 SER A O 1
ATOM 1884 N N . GLU A 1 246 ? 34.217 48.280 30.330 1.00 30.17 246 GLU A N 1
ATOM 1885 C CA . GLU A 1 246 ? 33.098 48.640 31.247 1.00 30.17 246 GLU A CA 1
ATOM 1886 C C . GLU A 1 246 ? 31.647 48.390 30.742 1.00 30.17 246 GLU A C 1
ATOM 1888 O O . GLU A 1 246 ? 31.383 48.418 29.549 1.00 30.17 246 GLU A O 1
ATOM 1893 N N . SER A 1 247 ? 30.650 48.073 31.594 1.00 31.66 247 SER A N 1
ATOM 1894 C CA . SER A 1 247 ? 30.591 48.140 33.073 1.00 31.66 247 SER A CA 1
ATOM 1895 C C . SER A 1 247 ? 29.788 46.998 33.761 1.00 31.66 247 SER A C 1
ATOM 1897 O O . SER A 1 247 ? 29.204 46.148 33.097 1.00 31.66 247 SER A O 1
ATOM 1899 N N . GLN A 1 248 ? 29.812 46.967 35.104 1.00 36.81 248 GLN A N 1
ATOM 1900 C CA . GLN A 1 248 ? 29.315 45.913 36.037 1.00 36.81 248 GLN A CA 1
ATOM 1901 C C . GLN A 1 248 ? 27.904 46.227 36.632 1.00 36.81 248 GLN A C 1
ATOM 1903 O O . GLN A 1 248 ? 27.425 47.318 36.313 1.00 36.81 248 GLN A O 1
ATOM 1908 N N . PRO A 1 249 ? 27.191 45.370 37.438 1.00 44.00 249 PRO A N 1
ATOM 1909 C CA . PRO A 1 249 ? 27.609 44.558 38.630 1.00 44.00 249 PRO A CA 1
ATOM 1910 C C . PRO A 1 249 ? 27.218 43.043 38.599 1.00 44.00 249 PRO A C 1
ATOM 1912 O O . PRO A 1 249 ? 26.345 42.662 37.833 1.00 44.00 249 PRO A O 1
ATOM 1915 N N . GLN A 1 250 ? 27.901 42.065 39.236 1.00 39.75 250 GLN A N 1
ATOM 1916 C CA . GLN A 1 250 ? 28.171 41.720 40.671 1.00 39.75 250 GLN A CA 1
ATOM 1917 C C . GLN A 1 250 ? 26.940 41.274 41.511 1.00 39.75 250 GLN A C 1
ATOM 1919 O O . GLN A 1 250 ? 25.943 41.984 41.504 1.00 39.75 250 GLN A O 1
ATOM 1924 N N . GLY A 1 251 ? 26.951 40.185 42.318 1.00 35.47 251 GLY A N 1
ATOM 1925 C CA . GLY A 1 251 ? 27.960 39.124 42.617 1.00 35.47 251 GLY A CA 1
ATOM 1926 C C . GLY A 1 251 ? 27.654 38.355 43.951 1.00 35.47 251 GLY A C 1
ATOM 1927 O O . GLY A 1 251 ? 26.757 38.780 44.667 1.00 35.47 251 GLY A O 1
ATOM 1928 N N . VAL A 1 252 ? 28.316 37.259 44.399 1.00 40.66 252 VAL A N 1
ATOM 1929 C CA . VAL A 1 252 ? 29.444 36.481 43.817 1.00 40.66 252 VAL A CA 1
ATOM 1930 C C . VAL A 1 252 ? 29.430 34.918 44.032 1.00 40.66 252 VAL A C 1
ATOM 1932 O O . VAL A 1 252 ? 29.324 34.259 43.002 1.00 40.66 252 VAL A O 1
ATOM 1935 N N . PRO A 1 253 ? 29.638 34.266 45.225 1.00 59.38 253 PRO A N 1
ATOM 1936 C CA . PRO A 1 253 ? 30.518 33.059 45.234 1.00 59.38 253 PRO A CA 1
ATOM 1937 C C . PRO A 1 253 ? 30.179 31.776 46.063 1.00 59.38 253 PRO A C 1
ATOM 1939 O O . PRO A 1 253 ? 29.697 31.846 47.192 1.00 59.38 253 PRO A O 1
ATOM 1942 N N . ALA A 1 254 ? 30.675 30.619 45.575 1.00 34.88 254 ALA A N 1
ATOM 1943 C CA . ALA A 1 254 ? 31.145 29.424 46.326 1.00 34.88 254 ALA A CA 1
ATOM 1944 C C . ALA A 1 254 ? 32.236 28.658 45.501 1.00 34.88 254 ALA A C 1
ATOM 1946 O O . ALA A 1 254 ? 32.573 29.124 44.412 1.00 34.88 254 ALA A O 1
ATOM 1947 N N . LYS A 1 255 ? 32.863 27.562 45.994 1.00 38.38 255 LYS A N 1
ATOM 1948 C CA . LYS A 1 255 ? 34.143 26.997 45.455 1.00 38.38 255 LYS A CA 1
ATOM 1949 C C . LYS A 1 255 ? 34.194 25.477 45.132 1.00 38.38 255 LYS A C 1
ATOM 1951 O O . LYS A 1 255 ? 33.513 24.685 45.765 1.00 38.38 255 LYS A O 1
ATOM 1956 N N . GLN A 1 256 ? 35.112 25.142 44.205 1.00 40.44 256 GLN A N 1
ATOM 1957 C CA . GLN A 1 256 ? 35.742 23.844 43.811 1.00 40.44 256 GLN A CA 1
ATOM 1958 C C . GLN A 1 256 ? 36.538 23.128 44.947 1.00 40.44 256 GLN A C 1
ATOM 1960 O O . GLN A 1 256 ? 36.698 23.779 45.987 1.00 40.44 256 GLN A O 1
ATOM 1965 N N . PRO A 1 257 ? 37.132 21.897 44.792 1.00 51.66 257 PRO A N 1
ATOM 1966 C CA . PRO A 1 257 ? 37.426 21.056 43.589 1.00 51.66 257 PRO A CA 1
ATOM 1967 C C . PRO A 1 257 ? 36.873 19.589 43.694 1.00 51.66 257 PRO A C 1
ATOM 1969 O O . PRO A 1 257 ? 35.933 19.404 44.458 1.00 51.66 257 PRO A O 1
ATOM 1972 N N . GLY A 1 258 ? 37.317 18.514 42.996 1.00 34.94 258 GLY A N 1
ATOM 1973 C CA . GLY A 1 258 ? 38.471 18.254 42.092 1.00 34.94 258 GLY A CA 1
ATOM 1974 C C . GLY A 1 258 ? 38.509 16.824 41.474 1.00 34.94 258 GLY A C 1
ATOM 1975 O O . GLY A 1 258 ? 37.506 16.120 41.525 1.00 34.94 258 GLY A O 1
ATOM 1976 N N . GLU A 1 259 ? 39.655 16.422 40.894 1.00 42.62 259 GLU A N 1
ATOM 1977 C CA . GLU A 1 259 ? 39.953 15.128 40.202 1.00 42.62 259 GLU A CA 1
ATOM 1978 C C . GLU A 1 259 ? 40.389 13.998 41.193 1.00 42.62 259 GLU A C 1
ATOM 1980 O O . GLU A 1 259 ? 40.616 14.294 42.366 1.00 42.62 259 GLU A O 1
ATOM 1985 N N . ASP A 1 260 ? 40.433 12.684 40.877 1.00 33.31 260 ASP A N 1
ATOM 1986 C CA . ASP A 1 260 ? 41.407 11.988 39.989 1.00 33.31 260 ASP A CA 1
ATOM 1987 C C . ASP A 1 260 ? 41.073 10.469 39.758 1.00 33.31 260 ASP A C 1
ATOM 1989 O O . ASP A 1 260 ? 40.182 9.932 40.421 1.00 33.31 260 ASP A O 1
ATOM 1993 N N . ILE A 1 261 ? 41.785 9.743 38.865 1.00 40.50 261 ILE A N 1
ATOM 1994 C CA . ILE A 1 261 ? 41.528 8.314 38.482 1.00 40.50 261 ILE A CA 1
ATOM 1995 C C . ILE A 1 261 ? 42.818 7.452 38.426 1.00 40.50 261 ILE A C 1
ATOM 1997 O O . ILE A 1 261 ? 43.770 7.843 37.751 1.00 40.50 261 ILE A O 1
ATOM 2001 N N . PRO A 1 262 ? 42.851 6.221 39.006 1.00 43.72 262 PRO A N 1
ATOM 2002 C CA . PRO A 1 262 ? 43.381 5.068 38.238 1.00 43.72 262 PRO A CA 1
ATOM 2003 C C . PRO A 1 262 ? 42.768 3.658 38.502 1.00 43.72 262 PRO A C 1
ATOM 2005 O O . PRO A 1 262 ? 42.269 3.328 39.573 1.00 43.72 262 PRO A O 1
ATOM 2008 N N . LYS A 1 263 ? 42.910 2.800 37.476 1.00 40.78 263 LYS A N 1
ATOM 2009 C CA . LYS A 1 263 ? 42.739 1.318 37.387 1.00 40.78 263 LYS A CA 1
ATOM 2010 C C . LYS A 1 263 ? 43.867 0.529 38.127 1.00 40.78 263 LYS A C 1
ATOM 2012 O O . LYS A 1 263 ? 44.866 1.165 38.457 1.00 40.78 263 LYS A O 1
ATOM 2017 N N . PRO A 1 264 ? 43.905 -0.837 38.162 1.00 60.41 264 PRO A N 1
ATOM 2018 C CA . PRO A 1 264 ? 42.847 -1.880 38.226 1.00 60.41 264 PRO A CA 1
ATOM 2019 C C . PRO A 1 264 ? 43.201 -3.114 39.140 1.00 60.41 264 PRO A C 1
ATOM 2021 O O . PRO A 1 264 ? 44.243 -3.143 39.784 1.00 60.41 264 PRO A O 1
ATOM 2024 N N . ALA A 1 265 ? 42.397 -4.192 39.019 1.00 32.41 265 ALA A N 1
ATOM 2025 C CA . ALA A 1 265 ? 42.763 -5.633 39.058 1.00 32.41 265 ALA A CA 1
ATOM 2026 C C . ALA A 1 265 ? 42.735 -6.458 40.372 1.00 32.41 265 ALA A C 1
ATOM 2028 O O . ALA A 1 265 ? 43.269 -6.063 41.400 1.00 32.41 265 ALA A O 1
ATOM 2029 N N . GLY A 1 266 ? 42.271 -7.716 40.236 1.00 28.66 266 GLY A N 1
ATOM 2030 C CA . GLY A 1 266 ? 42.980 -8.882 40.796 1.00 28.66 266 GLY A CA 1
ATOM 2031 C C . GLY A 1 266 ? 42.310 -9.717 41.901 1.00 28.66 266 GLY A C 1
ATOM 2032 O O . GLY A 1 266 ? 42.542 -9.468 43.072 1.00 28.66 266 GLY A O 1
ATOM 2033 N N . SER A 1 267 ? 41.607 -10.790 41.505 1.00 30.03 267 SER A N 1
ATOM 2034 C CA . SER A 1 267 ? 41.540 -12.116 42.168 1.00 30.03 267 SER A CA 1
ATOM 2035 C C . SER A 1 267 ? 41.719 -12.220 43.701 1.00 30.03 267 SER A C 1
ATOM 2037 O O . SER A 1 267 ? 42.844 -12.197 44.201 1.00 30.03 267 SER A O 1
ATOM 2039 N N . GLY A 1 268 ? 40.650 -12.584 44.417 1.00 27.30 268 GLY A N 1
ATOM 2040 C CA . GLY A 1 268 ? 40.719 -13.117 45.785 1.00 27.30 268 GLY A CA 1
ATOM 2041 C C . GLY A 1 268 ? 39.518 -14.014 46.089 1.00 27.30 268 GLY A C 1
ATOM 2042 O O . GLY A 1 268 ? 38.383 -13.587 45.900 1.00 27.30 268 GLY A O 1
ATOM 2043 N N . ALA A 1 269 ? 39.765 -15.252 46.519 1.00 30.47 269 ALA A N 1
ATOM 2044 C CA . ALA A 1 269 ? 38.730 -16.249 46.791 1.00 30.47 269 ALA A CA 1
ATOM 2045 C C . ALA A 1 269 ? 38.544 -16.511 48.296 1.00 30.47 269 ALA A C 1
ATOM 2047 O O . ALA A 1 269 ? 39.447 -16.272 49.093 1.00 30.47 269 ALA A O 1
ATOM 2048 N N . ASP A 1 270 ? 37.389 -17.099 48.602 1.00 29.20 270 ASP A N 1
ATOM 2049 C CA . ASP A 1 270 ? 37.100 -17.989 49.730 1.00 29.20 270 ASP A CA 1
ATOM 2050 C C . ASP A 1 270 ? 37.108 -17.507 51.198 1.00 29.20 270 ASP A C 1
ATOM 2052 O O . ASP A 1 270 ? 38.094 -17.069 51.781 1.00 29.20 270 ASP A O 1
ATOM 2056 N N . THR A 1 271 ? 36.003 -17.895 51.844 1.00 28.31 271 THR A N 1
ATOM 2057 C CA . THR A 1 271 ? 35.853 -18.320 53.250 1.00 28.31 271 THR A CA 1
ATOM 2058 C C . THR A 1 271 ? 35.859 -17.315 54.415 1.00 28.31 271 THR A C 1
ATOM 2060 O O . THR A 1 271 ? 36.686 -16.426 54.579 1.00 28.31 271 THR A O 1
ATOM 2063 N N . SER A 1 272 ? 34.884 -17.571 55.294 1.00 31.16 272 SER A N 1
ATOM 2064 C CA . SER A 1 272 ? 34.742 -17.180 56.708 1.00 31.16 272 SER A CA 1
ATOM 2065 C C . SER A 1 272 ? 35.816 -17.884 57.598 1.00 31.16 272 SER A C 1
ATOM 2067 O O . SER A 1 272 ? 36.631 -18.609 57.028 1.00 31.16 272 SER A O 1
ATOM 2069 N N . PRO A 1 273 ? 35.827 -17.819 58.962 1.00 49.66 273 PRO A N 1
ATOM 2070 C CA . PRO A 1 273 ? 34.834 -17.238 59.889 1.00 49.66 273 PRO A CA 1
ATOM 2071 C C . PRO A 1 273 ? 35.381 -16.504 61.148 1.00 49.66 273 PRO A C 1
ATOM 2073 O O . PRO A 1 273 ? 36.573 -16.520 61.428 1.00 49.66 273 PRO A O 1
ATOM 2076 N N . ALA A 1 274 ? 34.437 -16.015 61.977 1.00 29.69 274 ALA A N 1
ATOM 2077 C CA . ALA A 1 274 ? 34.552 -15.689 63.418 1.00 29.69 274 ALA A CA 1
ATOM 2078 C C . ALA A 1 274 ? 35.536 -14.565 63.836 1.00 29.69 274 ALA A C 1
ATOM 2080 O O . ALA A 1 274 ? 36.552 -14.327 63.204 1.00 29.69 274 ALA A O 1
ATOM 2081 N N . GLY A 1 275 ? 35.326 -13.815 64.924 1.00 30.58 275 GLY A N 1
ATOM 2082 C CA . GLY A 1 275 ? 34.216 -13.664 65.889 1.00 30.58 275 GLY A CA 1
ATOM 2083 C C . GLY A 1 275 ? 34.391 -12.291 66.589 1.00 30.58 275 GLY A C 1
ATOM 2084 O O . GLY A 1 275 ? 35.360 -11.599 66.301 1.00 30.58 275 GLY A O 1
ATOM 2085 N N . SER A 1 276 ? 33.567 -11.791 67.514 1.00 31.09 276 SER A N 1
ATOM 2086 C CA . SER A 1 276 ? 32.697 -12.425 68.513 1.00 31.09 276 SER A CA 1
ATOM 2087 C C . SER A 1 276 ? 31.835 -11.343 69.202 1.00 31.09 276 SER A C 1
ATOM 2089 O O . SER A 1 276 ? 32.369 -10.264 69.431 1.00 31.09 276 SER A O 1
ATOM 2091 N N . SER A 1 277 ? 30.619 -11.685 69.675 1.00 34.25 277 SER A N 1
ATOM 2092 C CA . SER A 1 277 ? 29.878 -11.072 70.822 1.00 34.25 277 SER A CA 1
ATOM 2093 C C . SER A 1 277 ? 29.526 -9.552 70.776 1.00 34.25 277 SER A C 1
ATOM 2095 O O . SER A 1 277 ? 30.319 -8.738 70.332 1.00 34.25 277 SER A O 1
ATOM 2097 N N . THR A 1 278 ? 28.382 -9.046 71.272 1.00 31.17 278 THR A N 1
ATOM 2098 C CA . THR A 1 278 ? 27.437 -9.570 72.290 1.00 31.17 278 THR A CA 1
ATOM 2099 C C . THR A 1 278 ? 26.067 -8.858 72.217 1.00 31.17 278 THR A C 1
ATOM 2101 O O . THR A 1 278 ? 26.064 -7.647 72.031 1.00 31.17 278 THR A O 1
ATOM 2104 N N . GLY A 1 279 ? 24.961 -9.563 72.515 1.00 29.69 279 GLY A N 1
ATOM 2105 C CA . GLY A 1 279 ? 23.639 -8.988 72.867 1.00 29.69 279 GLY A CA 1
ATOM 2106 C C . GLY A 1 279 ? 22.764 -8.493 71.693 1.00 29.69 279 GLY A C 1
ATOM 2107 O O . GLY A 1 279 ? 23.301 -8.077 70.675 1.00 29.69 279 GLY A O 1
ATOM 2108 N N . GLU A 1 280 ? 21.423 -8.520 71.747 1.00 34.53 280 GLU A N 1
ATOM 2109 C CA . GLU A 1 280 ? 20.475 -9.080 72.741 1.00 34.53 280 GLU A CA 1
ATOM 2110 C C . GLU A 1 280 ? 19.207 -9.656 72.045 1.00 34.53 280 GLU A C 1
ATOM 2112 O O . GLU A 1 280 ? 18.975 -9.431 70.859 1.00 34.53 280 GLU A O 1
ATOM 2117 N N . ASN A 1 281 ? 18.408 -10.412 72.806 1.00 33.34 281 ASN A N 1
ATOM 2118 C CA . ASN A 1 281 ? 17.139 -11.089 72.458 1.00 33.34 281 ASN A CA 1
ATOM 2119 C C . ASN A 1 281 ? 15.932 -10.110 72.587 1.00 33.34 281 ASN A C 1
ATOM 2121 O O . ASN A 1 281 ? 16.093 -9.080 73.235 1.00 33.34 281 ASN A O 1
ATOM 2125 N N . GLU A 1 282 ? 14.683 -10.292 72.116 1.00 32.50 282 GLU A N 1
ATOM 2126 C CA . GLU A 1 282 ? 13.851 -11.300 71.389 1.00 32.50 282 GLU A CA 1
ATOM 2127 C C . GLU A 1 282 ? 12.494 -10.574 71.061 1.00 32.50 282 GLU A C 1
ATOM 2129 O O . GLU A 1 282 ? 12.254 -9.519 71.649 1.00 32.50 282 GLU A O 1
ATOM 2134 N N . SER A 1 283 ? 11.486 -10.991 70.269 1.00 34.62 283 SER A N 1
ATOM 2135 C CA . SER A 1 283 ? 11.216 -11.972 69.181 1.00 34.62 283 SER A CA 1
ATOM 2136 C C . SER A 1 283 ? 9.763 -11.694 68.668 1.00 34.62 283 SER A C 1
ATOM 2138 O O . SER A 1 283 ? 9.024 -11.008 69.371 1.00 34.62 283 SER A O 1
ATOM 2140 N N . GLU A 1 284 ? 9.205 -12.156 67.534 1.00 32.47 284 GLU A N 1
ATOM 2141 C CA . GLU A 1 284 ? 9.704 -12.901 66.358 1.00 32.47 284 GLU A CA 1
ATOM 2142 C C . GLU A 1 284 ? 8.804 -12.611 65.099 1.00 32.47 284 GLU A C 1
ATOM 2144 O O . GLU A 1 284 ? 8.402 -11.473 64.866 1.00 32.47 284 GLU A O 1
ATOM 2149 N N . ARG A 1 285 ? 8.513 -13.643 64.285 1.00 37.50 285 ARG A N 1
ATOM 2150 C CA . ARG A 1 285 ? 7.647 -13.790 63.086 1.00 37.50 285 ARG A CA 1
ATOM 2151 C C . ARG A 1 285 ? 6.125 -13.844 63.381 1.00 37.50 285 ARG A C 1
ATOM 2153 O O . ARG A 1 285 ? 5.752 -13.839 64.546 1.00 37.50 285 ARG A O 1
ATOM 2160 N N . SER A 1 286 ? 5.180 -14.091 62.450 1.00 37.16 286 SER A N 1
ATOM 2161 C CA . SER A 1 286 ? 4.914 -13.766 61.016 1.00 37.16 286 SER A CA 1
ATOM 2162 C C . SER A 1 286 ? 3.617 -14.503 60.585 1.00 37.16 286 SER A C 1
ATOM 2164 O O . SER A 1 286 ? 3.383 -15.602 61.067 1.00 37.16 286 SER A O 1
ATOM 2166 N N . MET A 1 287 ? 2.889 -13.967 59.590 1.00 34.25 287 MET A N 1
ATOM 2167 C CA . MET A 1 287 ? 1.956 -14.673 58.668 1.00 34.25 287 MET A CA 1
ATOM 2168 C C . MET A 1 287 ? 0.600 -15.279 59.145 1.00 34.25 287 MET A C 1
ATOM 2170 O O . MET A 1 287 ? 0.441 -15.795 60.240 1.00 34.25 287 MET A O 1
ATOM 2174 N N . GLU A 1 288 ? -0.339 -15.224 58.182 1.00 31.17 288 GLU A N 1
ATOM 2175 C CA . GLU A 1 288 ? -1.483 -16.111 57.856 1.00 31.17 288 GLU A CA 1
ATOM 2176 C C . GLU A 1 288 ? -2.784 -16.255 58.696 1.00 31.17 288 GLU A C 1
ATOM 2178 O O . GLU A 1 288 ? -2.857 -16.948 59.705 1.00 31.17 288 GLU A O 1
ATOM 2183 N N . SER A 1 289 ? -3.882 -15.856 58.020 1.00 29.53 289 SER A N 1
ATOM 2184 C CA . SER A 1 289 ? -5.214 -16.513 57.953 1.00 29.53 289 SER A CA 1
ATOM 2185 C C . SER A 1 289 ? -6.230 -16.355 59.109 1.00 29.53 289 SER A C 1
ATOM 2187 O O . SER A 1 289 ? -5.876 -16.087 60.250 1.00 29.53 289 SER A O 1
ATOM 2189 N N . GLY A 1 290 ? -7.528 -16.572 58.804 1.00 27.19 290 GLY A N 1
ATOM 2190 C CA . GLY A 1 290 ? -8.521 -17.010 59.811 1.00 27.19 290 GLY A CA 1
ATOM 2191 C C . GLY A 1 290 ? -9.787 -16.162 60.068 1.00 27.19 290 GLY A C 1
ATOM 2192 O O . GLY A 1 290 ? -9.947 -15.608 61.144 1.00 27.19 290 GLY A O 1
ATOM 2193 N N . THR A 1 291 ? -10.733 -16.149 59.120 1.00 28.67 291 THR A N 1
ATOM 2194 C CA . THR A 1 291 ? -12.216 -16.215 59.306 1.00 28.67 291 THR A CA 1
ATOM 2195 C C . THR A 1 291 ? -12.915 -15.833 60.644 1.00 28.67 291 THR A C 1
ATOM 2197 O O . THR A 1 291 ? -12.699 -16.479 61.667 1.00 28.67 291 THR A O 1
ATOM 2200 N N . GLY A 1 292 ? -13.977 -15.003 60.571 1.00 27.67 292 GLY A N 1
ATOM 2201 C CA . GLY A 1 292 ? -15.097 -14.957 61.553 1.00 27.67 292 GLY A CA 1
ATOM 2202 C C . GLY A 1 292 ? -15.744 -13.563 61.696 1.00 27.67 292 GLY A C 1
ATOM 2203 O O . GLY A 1 292 ? -15.092 -12.641 62.161 1.00 27.67 292 GLY A O 1
ATOM 2204 N N . LYS A 1 293 ? -16.956 -13.269 61.192 1.00 32.84 293 LYS A N 1
ATOM 2205 C CA . LYS A 1 293 ? -18.305 -13.586 61.740 1.00 32.84 293 LYS A CA 1
ATOM 2206 C C . LYS A 1 293 ? -18.471 -13.341 63.256 1.00 32.84 293 LYS A C 1
ATOM 2208 O O . LYS A 1 293 ? -18.044 -14.175 64.044 1.00 32.84 293 LYS A O 1
ATOM 2213 N N . GLY A 1 294 ? -19.212 -12.289 63.647 1.00 27.67 294 GLY A N 1
ATOM 2214 C CA . GLY A 1 294 ? -19.648 -12.078 65.044 1.00 27.67 294 GLY A CA 1
ATOM 2215 C C . GLY A 1 294 ? -20.371 -10.749 65.348 1.00 27.67 294 GLY A C 1
ATOM 2216 O O . GLY A 1 294 ? -19.739 -9.795 65.779 1.00 27.67 294 GLY A O 1
ATOM 2217 N N . ASN A 1 295 ? -21.697 -10.710 65.173 1.00 34.78 295 ASN A N 1
ATOM 2218 C CA . ASN A 1 295 ? -22.626 -9.726 65.788 1.00 34.78 295 ASN A CA 1
ATOM 2219 C C . ASN A 1 295 ? -23.005 -10.229 67.227 1.00 34.78 295 ASN A C 1
ATOM 2221 O O . ASN A 1 295 ? -22.602 -11.362 67.521 1.00 34.78 295 ASN A O 1
ATOM 2225 N N . PRO A 1 296 ? -23.808 -9.560 68.107 1.00 53.50 296 PRO A N 1
ATOM 2226 C CA . PRO A 1 296 ? -24.595 -8.323 67.935 1.00 53.50 296 PRO A CA 1
ATOM 2227 C C . PRO A 1 296 ? -24.709 -7.374 69.181 1.00 53.50 296 PRO A C 1
ATOM 2229 O O . PRO A 1 296 ? -24.039 -7.560 70.189 1.00 53.50 296 PRO A O 1
ATOM 2232 N N . ASP A 1 297 ? -25.636 -6.403 69.084 1.00 34.19 297 ASP A N 1
ATOM 2233 C CA . ASP A 1 297 ? -26.483 -5.764 70.128 1.00 34.19 297 ASP A CA 1
ATOM 2234 C C . ASP A 1 297 ? -25.892 -5.047 71.374 1.00 34.19 297 ASP A C 1
ATOM 2236 O O . ASP A 1 297 ? -25.284 -5.655 72.249 1.00 34.19 297 ASP A O 1
ATOM 2240 N N . ILE A 1 298 ? -26.279 -3.769 71.571 1.00 31.52 298 ILE A N 1
ATOM 2241 C CA . ILE A 1 298 ? -27.322 -3.320 72.545 1.00 31.52 298 ILE A CA 1
ATOM 2242 C C . ILE A 1 298 ? -27.482 -1.761 72.518 1.00 31.52 298 ILE A C 1
ATOM 2244 O O . ILE A 1 298 ? -26.480 -1.051 72.577 1.00 31.52 298 ILE A O 1
ATOM 2248 N N . PRO A 1 299 ? -28.715 -1.197 72.457 1.00 55.09 299 PRO A N 1
ATOM 2249 C CA . PRO A 1 299 ? -29.025 0.252 72.582 1.00 55.09 299 PRO A CA 1
ATOM 2250 C C . PRO A 1 299 ? -29.498 0.590 74.040 1.00 55.09 299 PRO A C 1
ATOM 2252 O O . PRO A 1 299 ? -29.231 -0.239 74.910 1.00 55.09 299 PRO A O 1
ATOM 2255 N N . PRO A 1 300 ? -30.235 1.684 74.406 1.00 55.66 300 PRO A N 1
ATOM 2256 C CA . PRO A 1 300 ? -30.748 2.858 73.662 1.00 55.66 300 PRO A CA 1
ATOM 2257 C C . PRO A 1 300 ? -30.650 4.229 74.424 1.00 55.66 300 PRO A C 1
ATOM 2259 O O . PRO A 1 300 ? -30.040 4.324 75.482 1.00 55.66 300 PRO A O 1
ATOM 2262 N N . ALA A 1 301 ? -31.426 5.234 73.958 1.00 33.16 301 ALA A N 1
ATOM 2263 C CA . ALA A 1 301 ? -32.069 6.315 74.756 1.00 33.16 301 ALA A CA 1
ATOM 2264 C C . ALA A 1 301 ? -31.213 7.545 75.209 1.00 33.16 301 ALA A C 1
ATOM 2266 O O . ALA A 1 301 ? -30.023 7.414 75.443 1.00 33.16 301 ALA A O 1
ATOM 2267 N N . VAL A 1 302 ? -31.744 8.777 75.413 1.00 34.22 302 VAL A N 1
ATOM 2268 C CA . VAL A 1 302 ? -33.086 9.381 75.156 1.00 34.22 302 VAL A CA 1
ATOM 2269 C C . VAL A 1 302 ? -33.048 10.938 75.283 1.00 34.22 302 VAL A C 1
ATOM 2271 O O . VAL A 1 302 ? -32.183 11.431 76.000 1.00 34.22 302 VAL A O 1
ATOM 2274 N N . ARG A 1 303 ? -34.056 11.675 74.742 1.00 32.91 303 ARG A N 1
ATOM 2275 C CA . ARG A 1 303 ? -34.367 13.139 74.943 1.00 32.91 303 ARG A CA 1
ATOM 2276 C C . ARG A 1 303 ? -33.367 14.162 74.326 1.00 32.91 303 ARG A C 1
ATOM 2278 O O . ARG A 1 303 ? -32.204 13.834 74.165 1.00 32.91 303 ARG A O 1
ATOM 2285 N N . SER A 1 304 ? -33.734 15.409 73.966 1.00 33.59 304 SER A N 1
ATOM 2286 C CA . SER A 1 304 ? -35.047 16.106 73.944 1.00 33.59 304 SER A CA 1
ATOM 2287 C C . SER A 1 304 ? -35.085 17.329 72.989 1.00 33.59 304 SER A C 1
ATOM 2289 O O . SER A 1 304 ? -34.041 17.852 72.623 1.00 33.59 304 SER A O 1
ATOM 2291 N N . SER A 1 305 ? -36.310 17.782 72.679 1.00 33.56 305 SER A N 1
ATOM 2292 C CA . SER A 1 305 ? -36.818 19.178 72.537 1.00 33.56 305 SER A CA 1
ATOM 2293 C C . SER A 1 305 ? -35.933 20.363 73.009 1.00 33.56 305 SER A C 1
ATOM 2295 O O . SER A 1 305 ? -35.208 20.198 73.987 1.00 33.56 305 SER A O 1
ATOM 2297 N N . GLU A 1 306 ? -36.043 21.616 72.526 1.00 31.33 306 GLU A N 1
ATOM 2298 C CA . GLU A 1 306 ? -36.880 22.302 71.499 1.00 31.33 306 GLU A CA 1
ATOM 2299 C C . GLU A 1 306 ? -36.300 23.730 71.233 1.00 31.33 306 GLU A C 1
ATOM 2301 O O . GLU A 1 306 ? -35.358 24.144 71.904 1.00 31.33 306 GLU A O 1
ATOM 2306 N N . ASP A 1 307 ? -36.896 24.475 70.292 1.00 33.19 307 ASP A N 1
ATOM 2307 C CA . ASP A 1 307 ? -36.924 25.950 70.139 1.00 33.19 307 ASP A CA 1
ATOM 2308 C C . ASP A 1 307 ? -35.654 26.831 69.965 1.00 33.19 307 ASP A C 1
ATOM 2310 O O . ASP A 1 307 ? -34.925 27.211 70.881 1.00 33.19 307 ASP A O 1
ATOM 2314 N N . VAL A 1 308 ? -35.572 27.333 68.726 1.00 42.97 308 VAL A N 1
ATOM 2315 C CA . VAL A 1 308 ? -35.103 28.651 68.245 1.00 42.97 308 VAL A CA 1
ATOM 2316 C C . VAL A 1 308 ? -35.313 29.820 69.236 1.00 42.97 308 VAL A C 1
ATOM 2318 O O . VAL A 1 308 ? -36.429 30.041 69.707 1.00 42.97 308 VAL A O 1
ATOM 2321 N N . PRO A 1 309 ? -34.292 30.679 69.446 1.00 46.12 309 PRO A N 1
ATOM 2322 C CA . PRO A 1 309 ? -34.437 32.084 69.015 1.00 46.12 309 PRO A CA 1
ATOM 2323 C C . PRO A 1 309 ? -33.179 32.689 68.350 1.00 46.12 309 PRO A C 1
ATOM 2325 O O . PRO A 1 309 ? -32.091 32.122 68.380 1.00 46.12 309 PRO A O 1
ATOM 2328 N N . ALA A 1 310 ? -33.340 33.864 67.729 1.00 33.56 310 ALA A N 1
ATOM 2329 C CA . ALA A 1 310 ? -32.321 34.530 66.906 1.00 33.56 310 ALA A CA 1
ATOM 2330 C C . ALA A 1 310 ? -31.623 35.732 67.586 1.00 33.56 310 ALA A C 1
ATOM 2332 O O . ALA A 1 310 ? -32.201 36.392 68.448 1.00 33.56 310 ALA A O 1
ATOM 2333 N N . GLY A 1 311 ? -30.425 36.077 67.089 1.00 27.50 311 GLY A N 1
ATOM 2334 C CA . GLY A 1 311 ? -29.668 37.301 67.413 1.00 27.50 311 GLY A CA 1
ATOM 2335 C C . GLY A 1 311 ? -28.498 37.098 68.393 1.00 27.50 311 GLY A C 1
ATOM 2336 O O . GLY A 1 311 ? -28.555 36.223 69.245 1.00 27.50 311 GLY A O 1
ATOM 2337 N N . THR A 1 312 ? -27.400 37.867 68.344 1.00 30.56 312 THR A N 1
ATOM 2338 C CA . THR A 1 312 ? -27.020 38.963 67.415 1.00 30.56 312 THR A CA 1
ATOM 2339 C C . THR A 1 312 ? -25.513 39.267 67.520 1.00 30.56 312 THR A C 1
ATOM 2341 O O . THR A 1 312 ? -25.000 39.355 68.631 1.00 30.56 312 THR A O 1
ATOM 2344 N N . GLY A 1 313 ? -24.851 39.562 66.390 1.00 28.31 313 GLY A N 1
ATOM 2345 C CA . GLY A 1 313 ? -23.459 40.056 66.321 1.00 28.31 313 GLY A CA 1
ATOM 2346 C C . GLY A 1 313 ? -22.376 38.957 66.349 1.00 28.31 313 GLY A C 1
ATOM 2347 O O . GLY A 1 313 ? -22.609 37.887 66.893 1.00 28.31 313 GLY A O 1
ATOM 2348 N N . SER A 1 314 ? -21.177 39.156 65.785 1.00 30.61 314 SER A N 1
ATOM 2349 C CA . SER A 1 314 ? -20.646 40.325 65.053 1.00 30.61 314 SER A CA 1
ATOM 2350 C C . SER A 1 314 ? -19.484 39.922 64.113 1.00 30.61 314 SER A C 1
ATOM 2352 O O . SER A 1 314 ? -19.124 38.750 64.056 1.00 30.61 314 SER A O 1
ATOM 2354 N N . SER A 1 315 ? -18.878 40.915 63.447 1.00 35.06 315 SER A N 1
ATOM 2355 C CA . SER A 1 315 ? -17.664 40.889 62.599 1.00 35.06 315 SER A CA 1
ATOM 2356 C C . SER A 1 315 ? -17.700 40.121 61.261 1.00 35.06 315 SER A C 1
ATOM 2358 O O . SER A 1 315 ? -17.630 38.901 61.227 1.00 35.06 315 SER A O 1
ATOM 2360 N N . ASP A 1 316 ? -17.763 40.910 60.175 1.00 34.69 316 ASP A N 1
ATOM 2361 C CA . ASP A 1 316 ? -16.710 41.094 59.144 1.00 34.69 316 ASP A CA 1
ATOM 2362 C C . ASP A 1 316 ? -16.130 39.876 58.368 1.00 34.69 316 ASP A C 1
ATOM 2364 O O . ASP A 1 316 ? -15.781 38.862 58.954 1.00 34.69 316 ASP A O 1
ATOM 2368 N N . GLN A 1 317 ? -15.893 39.934 57.042 1.00 36.56 317 GLN A N 1
ATOM 2369 C CA . GLN A 1 317 ? -16.071 41.038 56.075 1.00 36.56 317 GLN A CA 1
ATOM 2370 C C . GLN A 1 317 ? -16.293 40.527 54.626 1.00 36.56 317 GLN A C 1
ATOM 2372 O O . GLN A 1 317 ? -15.788 39.477 54.243 1.00 36.56 317 GLN A O 1
ATOM 2377 N N . ASN A 1 318 ? -17.044 41.285 53.813 1.00 36.34 318 ASN A N 1
ATOM 2378 C CA . ASN A 1 318 ? -17.376 41.000 52.398 1.00 36.34 318 ASN A CA 1
ATOM 2379 C C . ASN A 1 318 ? -16.395 41.737 51.447 1.00 36.34 318 ASN A C 1
ATOM 2381 O O . ASN A 1 318 ? -15.942 42.830 51.775 1.00 36.34 318 ASN A O 1
ATOM 2385 N N . ARG A 1 319 ? -15.931 41.154 50.329 1.00 35.66 319 ARG A N 1
ATOM 2386 C CA . ARG A 1 319 ? -16.607 40.983 49.013 1.00 35.66 319 ARG A CA 1
ATOM 2387 C C . ARG A 1 319 ? -17.035 42.311 48.346 1.00 35.66 319 ARG A C 1
ATOM 2389 O O . ARG A 1 319 ? -17.969 42.943 48.839 1.00 35.66 319 ARG A O 1
ATOM 2396 N N . PRO A 1 320 ? -16.455 42.694 47.190 1.00 41.25 320 PRO A N 1
ATOM 2397 C CA . PRO A 1 320 ? -16.951 43.802 46.373 1.00 41.25 320 PRO A CA 1
ATOM 2398 C C . PRO A 1 320 ? -18.092 43.386 45.420 1.00 41.25 320 PRO A C 1
ATOM 2400 O O . PRO A 1 320 ? -18.145 42.256 44.933 1.00 41.25 320 PRO A O 1
ATOM 2403 N N . ALA A 1 321 ? -18.982 44.340 45.135 1.00 35.44 321 ALA A N 1
ATOM 2404 C CA . ALA A 1 321 ? -19.880 44.379 43.970 1.00 35.44 321 ALA A CA 1
ATOM 2405 C C . ALA A 1 321 ? -19.310 45.400 42.946 1.00 35.44 321 ALA A C 1
ATOM 2407 O O . ALA A 1 321 ? -18.255 45.975 43.203 1.00 35.44 321 ALA A O 1
ATOM 2408 N N . GLY A 1 322 ? -19.902 45.710 41.788 1.00 31.72 322 GLY A N 1
ATOM 2409 C CA . GLY A 1 322 ? -21.203 45.358 41.201 1.00 31.72 322 GLY A CA 1
ATOM 2410 C C . GLY A 1 322 ? -21.164 45.598 39.677 1.00 31.72 322 GLY A C 1
ATOM 2411 O O . GLY A 1 322 ? -20.112 45.414 39.081 1.00 31.72 322 GLY A O 1
ATOM 2412 N N . SER A 1 323 ? -22.224 46.027 38.988 1.00 31.36 323 SER A N 1
ATOM 2413 C CA . SER A 1 323 ? -23.506 46.584 39.450 1.00 31.36 323 SER A CA 1
ATOM 2414 C C . SER A 1 323 ? -24.624 46.386 38.405 1.00 31.36 323 SER A C 1
ATOM 2416 O O . SER A 1 323 ? -24.409 45.848 37.322 1.00 31.36 323 SER A O 1
ATOM 2418 N N . SER A 1 324 ? -25.835 46.846 38.719 1.00 37.47 324 SER A N 1
ATOM 2419 C CA . SER A 1 324 ? -26.922 47.058 37.754 1.00 37.47 324 SER A CA 1
ATOM 2420 C C . SER A 1 324 ? -27.562 48.411 38.038 1.00 37.47 324 SER A C 1
ATOM 2422 O O . SER A 1 324 ? -27.741 48.717 39.212 1.00 37.47 324 SER A O 1
ATOM 2424 N N . GLU A 1 325 ? -27.969 49.172 37.014 1.00 31.39 325 GLU A N 1
ATOM 2425 C CA . GLU A 1 325 ? -29.122 50.085 37.115 1.00 31.39 325 GLU A CA 1
ATOM 2426 C C . GLU A 1 325 ? -29.619 50.620 35.753 1.00 31.39 325 GLU A C 1
ATOM 2428 O O . GLU A 1 325 ? -28.850 50.833 34.824 1.00 31.39 325 GLU A O 1
ATOM 2433 N N . MET A 1 326 ? -30.939 50.835 35.687 1.00 31.73 326 MET A N 1
ATOM 2434 C CA . MET A 1 326 ? -31.707 51.745 34.814 1.00 31.73 326 MET A CA 1
ATOM 2435 C C . MET A 1 326 ? -31.285 52.003 33.347 1.00 31.73 326 MET A C 1
ATOM 2437 O O . MET A 1 326 ? -30.439 52.851 33.074 1.00 31.73 326 MET A O 1
ATOM 2441 N N . SER A 1 327 ? -32.141 51.585 32.398 1.00 30.84 327 SER A N 1
ATOM 2442 C CA . SER A 1 327 ? -33.103 52.524 31.765 1.00 30.84 327 SER A CA 1
ATOM 2443 C C . SER A 1 327 ? -34.117 51.857 30.824 1.00 30.84 327 SER A C 1
ATOM 2445 O O . SER A 1 327 ? -33.832 50.875 30.150 1.00 30.84 327 SER A O 1
ATOM 2447 N N . ALA A 1 328 ? -35.320 52.433 30.769 1.00 31.00 328 ALA A N 1
ATOM 2448 C CA . ALA A 1 328 ? -36.406 52.060 29.858 1.00 31.00 328 ALA A CA 1
ATOM 2449 C C . ALA A 1 328 ? -36.263 52.709 28.465 1.00 31.00 328 ALA A C 1
ATOM 2451 O O . ALA A 1 328 ? -35.615 53.747 28.370 1.00 31.00 328 ALA A O 1
ATOM 2452 N N . ASN A 1 329 ? -36.982 52.197 27.444 1.00 28.70 329 ASN A N 1
ATOM 2453 C CA . ASN A 1 329 ? -38.004 52.946 26.665 1.00 28.70 329 ASN A CA 1
ATOM 2454 C C . ASN A 1 329 ? -38.626 52.107 25.507 1.00 28.70 329 ASN A C 1
ATOM 2456 O O . ASN A 1 329 ? -37.899 51.419 24.811 1.00 28.70 329 ASN A O 1
ATOM 2460 N N . SER A 1 330 ? -39.931 52.304 25.234 1.00 31.25 330 SER A N 1
ATOM 2461 C CA . SER A 1 330 ? -40.674 52.051 23.964 1.00 31.25 330 SER A CA 1
ATOM 2462 C C . SER A 1 330 ? -40.769 50.607 23.407 1.00 31.25 330 SER A C 1
ATOM 2464 O O . SER A 1 330 ? -39.788 49.890 23.350 1.00 31.25 330 SER A O 1
ATOM 2466 N N . LYS A 1 331 ? -41.940 50.032 23.063 1.00 29.50 331 LYS A N 1
ATOM 2467 C CA . LYS A 1 331 ? -43.127 50.429 22.241 1.00 29.50 331 LYS A CA 1
ATOM 2468 C C . LYS A 1 331 ? -43.049 50.017 20.751 1.00 29.50 331 LYS A C 1
ATOM 2470 O O . LYS A 1 331 ? -42.697 50.833 19.907 1.00 29.50 331 LYS A O 1
ATOM 2475 N N . ASN A 1 332 ? -43.509 48.804 20.429 1.00 30.23 332 ASN A N 1
ATOM 2476 C CA . ASN A 1 332 ? -44.635 48.502 19.511 1.00 30.23 332 ASN A CA 1
ATOM 2477 C C . ASN A 1 332 ? -44.818 46.965 19.444 1.00 30.23 332 ASN A C 1
ATOM 2479 O O . ASN A 1 332 ? -43.857 46.246 19.666 1.00 30.23 332 ASN A O 1
ATOM 2483 N N . SER A 1 333 ? -45.992 46.340 19.272 1.00 30.58 333 SER A N 1
ATOM 2484 C CA . SER A 1 333 ? -47.311 46.738 18.727 1.00 30.58 333 SER A CA 1
ATOM 2485 C C . SER A 1 333 ? -47.467 46.712 17.199 1.00 30.58 333 SER A C 1
ATOM 2487 O O . SER A 1 333 ? -47.643 47.760 16.592 1.00 30.58 333 SER A O 1
ATOM 2489 N N . GLN A 1 334 ? -47.515 45.508 16.613 1.00 35.16 334 GLN A N 1
ATOM 2490 C CA . GLN A 1 334 ? -48.531 45.052 15.634 1.00 35.16 334 GLN A CA 1
ATOM 2491 C C . GLN A 1 334 ? -48.329 43.536 15.397 1.00 35.16 334 GLN A C 1
ATOM 2493 O O . GLN A 1 334 ? -47.189 43.103 15.335 1.00 35.16 334 GLN A O 1
ATOM 2498 N N . ALA A 1 335 ? -49.306 42.619 15.394 1.00 29.31 335 ALA A N 1
ATOM 2499 C CA . ALA A 1 335 ? -50.764 42.623 15.178 1.00 29.31 335 ALA A CA 1
ATOM 2500 C C . ALA A 1 335 ? -51.217 42.455 13.710 1.00 29.31 335 ALA A C 1
ATOM 2502 O O . ALA A 1 335 ? -51.416 43.422 12.984 1.00 29.31 335 ALA A O 1
ATOM 2503 N N . GLY A 1 336 ? -51.467 41.193 13.348 1.00 30.48 336 GLY A N 1
ATOM 2504 C CA . GLY A 1 336 ? -52.078 40.697 12.109 1.00 30.48 336 GLY A CA 1
ATOM 2505 C C . GLY A 1 336 ? -51.999 39.166 12.163 1.00 30.48 336 GLY A C 1
ATOM 2506 O O . GLY A 1 336 ? -50.905 38.630 12.113 1.00 30.48 336 GLY A O 1
ATOM 2507 N N . LYS A 1 337 ? -53.047 38.379 12.425 1.00 32.03 337 LYS A N 1
ATOM 2508 C CA . LYS A 1 337 ? -54.496 38.568 12.264 1.00 32.03 337 LYS A CA 1
ATOM 2509 C C . LYS A 1 337 ? -54.920 38.685 10.798 1.00 32.03 337 LYS A C 1
ATOM 2511 O O . LYS A 1 337 ? -55.052 39.782 10.270 1.00 32.03 337 LYS A O 1
ATOM 2516 N N . ASN A 1 338 ? -55.256 37.542 10.205 1.00 31.17 338 ASN A N 1
ATOM 2517 C CA . ASN A 1 338 ? -56.364 37.467 9.260 1.00 31.17 338 ASN A CA 1
ATOM 2518 C C . ASN A 1 338 ? -57.176 36.183 9.496 1.00 31.17 338 ASN A C 1
ATOM 2520 O O . ASN A 1 338 ? -56.683 35.240 10.111 1.00 31.17 338 ASN A O 1
ATOM 2524 N N . GLN A 1 339 ? -58.447 36.200 9.099 1.00 33.69 339 GLN A N 1
ATOM 2525 C CA . GLN A 1 339 ? -59.425 35.123 9.317 1.00 33.69 339 GLN A CA 1
ATOM 2526 C C . GLN A 1 339 ? -60.042 34.683 7.977 1.00 33.69 339 GLN A C 1
ATOM 2528 O O . GLN A 1 339 ? -59.771 35.300 6.949 1.00 33.69 339 GLN A O 1
ATOM 2533 N N . ASN A 1 340 ? -60.949 33.696 8.045 1.00 29.86 340 ASN A N 1
ATOM 2534 C CA . ASN A 1 340 ? -61.659 33.001 6.951 1.00 29.86 340 ASN A CA 1
ATOM 2535 C C . ASN A 1 340 ? -60.846 31.810 6.396 1.00 29.86 340 ASN A C 1
ATOM 2537 O O . ASN A 1 340 ? -59.627 31.875 6.339 1.00 29.86 340 ASN A O 1
ATOM 2541 N N . GLY A 1 341 ? -61.432 30.657 6.053 1.00 31.66 341 GLY A N 1
ATOM 2542 C CA . GLY A 1 341 ? -62.818 30.387 5.626 1.00 31.66 341 GLY A CA 1
ATOM 2543 C C . GLY A 1 341 ? -62.865 30.334 4.088 1.00 31.66 341 GLY A C 1
ATOM 2544 O O . GLY A 1 341 ? -62.243 31.177 3.459 1.00 31.66 341 GLY A O 1
ATOM 2545 N N . THR A 1 342 ? -63.547 29.395 3.419 1.00 30.28 342 THR A N 1
ATOM 2546 C CA . THR A 1 342 ? -64.770 28.660 3.811 1.00 30.28 342 THR A CA 1
ATOM 2547 C C . THR A 1 342 ? -64.873 27.280 3.107 1.00 30.28 342 THR A C 1
ATOM 2549 O O . THR A 1 342 ? -64.259 27.056 2.072 1.00 30.28 342 THR A O 1
ATOM 2552 N N . ARG A 1 343 ? -65.711 26.369 3.633 1.00 35.16 343 ARG A N 1
ATOM 2553 C CA . ARG A 1 343 ? -66.358 25.232 2.908 1.00 35.16 343 ARG A CA 1
ATOM 2554 C C . ARG A 1 343 ? -67.368 25.786 1.856 1.00 35.16 343 ARG A C 1
ATOM 2556 O O . ARG A 1 343 ? -67.686 26.969 1.988 1.00 35.16 343 ARG A O 1
ATOM 2563 N N . PRO A 1 344 ? -68.038 25.012 0.958 1.00 51.34 344 PRO A N 1
ATOM 2564 C CA . PRO A 1 344 ? -67.956 23.588 0.555 1.00 51.34 344 PRO A CA 1
ATOM 2565 C C . PRO A 1 344 ? -67.904 23.489 -1.015 1.00 51.34 344 PRO A C 1
ATOM 2567 O O . PRO A 1 344 ? -67.340 24.410 -1.599 1.00 51.34 344 PRO A O 1
ATOM 2570 N N . PRO A 1 345 ? -68.551 22.547 -1.761 1.00 53.41 345 PRO A N 1
ATOM 2571 C CA . PRO A 1 345 ? -68.976 21.153 -1.528 1.00 53.41 345 PRO A CA 1
ATOM 2572 C C . PRO A 1 345 ? -68.416 20.150 -2.584 1.00 53.41 345 PRO A C 1
ATOM 2574 O O . PRO A 1 345 ? -67.655 20.512 -3.473 1.00 53.41 345 PRO A O 1
ATOM 2577 N N . ALA A 1 346 ? -68.838 18.881 -2.512 1.00 33.53 346 ALA A N 1
ATOM 2578 C CA . ALA A 1 346 ? -68.538 17.830 -3.499 1.00 33.53 346 ALA A CA 1
ATOM 2579 C C . ALA A 1 346 ? -69.491 17.830 -4.721 1.00 33.53 346 ALA A C 1
ATOM 2581 O O . ALA A 1 346 ? -70.550 18.461 -4.684 1.00 33.53 346 ALA A O 1
ATOM 2582 N N . PRO A 1 347 ? -69.199 16.993 -5.734 1.00 47.94 347 PRO A N 1
ATOM 2583 C CA . PRO A 1 347 ? -70.229 16.199 -6.405 1.00 47.94 347 PRO A CA 1
ATOM 2584 C C . PRO A 1 347 ? -69.963 14.683 -6.294 1.00 47.94 347 PRO A C 1
ATOM 2586 O O . PRO A 1 347 ? -68.822 14.236 -6.261 1.00 47.94 347 PRO A O 1
ATOM 2589 N N . ALA A 1 348 ? -71.030 13.880 -6.282 1.00 37.59 348 ALA A N 1
ATOM 2590 C CA . ALA A 1 348 ? -70.970 12.414 -6.291 1.00 37.59 348 ALA A CA 1
ATOM 2591 C C . ALA A 1 348 ? -71.416 11.841 -7.650 1.00 37.59 348 ALA A C 1
ATOM 2593 O O . ALA A 1 348 ? -72.178 12.490 -8.372 1.00 37.59 348 ALA A O 1
ATOM 2594 N N . ARG A 1 349 ? -71.032 10.595 -7.974 1.00 34.69 349 ARG A N 1
ATOM 2595 C CA . ARG A 1 349 ? -71.662 9.828 -9.065 1.00 34.69 349 ARG A CA 1
ATOM 2596 C C . ARG A 1 349 ? -71.742 8.324 -8.768 1.00 34.69 349 ARG A C 1
ATOM 2598 O O . ARG A 1 349 ? -70.788 7.730 -8.290 1.00 34.69 349 ARG A O 1
ATOM 2605 N N . ASN A 1 350 ? -72.904 7.741 -9.068 1.00 33.06 350 ASN A N 1
ATOM 2606 C CA . ASN A 1 350 ? -73.256 6.327 -8.865 1.00 33.06 350 ASN A CA 1
ATOM 2607 C C . ASN A 1 350 ? -72.846 5.416 -10.036 1.00 33.06 350 ASN A C 1
ATOM 2609 O O . ASN A 1 350 ? -73.029 5.819 -11.185 1.00 33.06 350 ASN A O 1
ATOM 2613 N N . GLN A 1 351 ? -72.492 4.163 -9.711 1.00 35.91 351 GLN A N 1
ATOM 2614 C CA . GLN A 1 351 ? -72.831 2.883 -10.385 1.00 35.91 351 GLN A CA 1
ATOM 2615 C C . GLN A 1 351 ? -72.280 1.751 -9.478 1.00 35.91 351 GLN A C 1
ATOM 2617 O O . GLN A 1 351 ? -71.098 1.768 -9.174 1.00 35.91 351 GLN A O 1
ATOM 2622 N N . GLN A 1 352 ? -73.064 0.923 -8.772 1.00 31.53 352 GLN A N 1
ATOM 2623 C CA . GLN A 1 352 ? -74.034 -0.120 -9.178 1.00 31.53 352 GLN A CA 1
ATOM 2624 C C . GLN A 1 352 ? -73.422 -1.395 -9.814 1.00 31.53 352 GLN A C 1
ATOM 2626 O O . GLN A 1 352 ? -73.298 -1.432 -11.027 1.00 31.53 352 GLN A O 1
ATOM 2631 N N . ASN A 1 353 ? -73.162 -2.414 -8.963 1.00 32.59 353 ASN A N 1
ATOM 2632 C CA . ASN A 1 353 ? -73.467 -3.875 -9.053 1.00 32.59 353 ASN A CA 1
ATOM 2633 C C . ASN A 1 353 ? -73.291 -4.695 -10.370 1.00 32.59 353 ASN A C 1
ATOM 2635 O O . ASN A 1 353 ? -73.492 -4.133 -11.441 1.00 32.59 353 ASN A O 1
ATOM 2639 N N . PRO A 1 354 ? -73.129 -6.055 -10.325 1.00 48.25 354 PRO A N 1
ATOM 2640 C CA . PRO A 1 354 ? -73.143 -6.986 -9.165 1.00 48.25 354 PRO A CA 1
ATOM 2641 C C . PRO A 1 354 ? -72.058 -8.118 -9.122 1.00 48.25 354 PRO A C 1
ATOM 2643 O O . PRO A 1 354 ? -71.293 -8.317 -10.056 1.00 48.25 354 PRO A O 1
ATOM 2646 N N . ASN A 1 355 ? -72.104 -8.899 -8.025 1.00 35.09 355 ASN A N 1
ATOM 2647 C CA . ASN A 1 355 ? -71.698 -10.312 -7.760 1.00 35.09 355 ASN A CA 1
ATOM 2648 C C . ASN A 1 355 ? -71.893 -11.331 -8.934 1.00 35.09 355 ASN A C 1
ATOM 2650 O O . ASN A 1 355 ? -72.637 -10.971 -9.851 1.00 35.09 355 ASN A O 1
ATOM 2654 N N . PRO A 1 356 ? -71.423 -12.625 -8.892 1.00 53.44 356 PRO A N 1
ATOM 2655 C CA . PRO A 1 356 ? -71.122 -13.502 -7.718 1.00 53.44 356 PRO A CA 1
ATOM 2656 C C . PRO A 1 356 ? -69.923 -14.509 -7.861 1.00 53.44 356 PRO A C 1
ATOM 2658 O O . PRO A 1 356 ? -69.098 -14.328 -8.744 1.00 53.44 356 PRO A O 1
ATOM 2661 N N . VAL A 1 357 ? -69.924 -15.597 -7.041 1.00 30.45 357 VAL A N 1
ATOM 2662 C CA . VAL A 1 357 ? -69.160 -16.892 -7.127 1.00 30.45 357 VAL A CA 1
ATOM 2663 C C . VAL A 1 357 ? -67.758 -16.895 -6.465 1.00 30.45 357 VAL A C 1
ATOM 2665 O O . VAL A 1 357 ? -66.958 -16.039 -6.811 1.00 30.45 357 VAL A O 1
ATOM 2668 N N . THR A 1 358 ? -67.348 -17.791 -5.536 1.00 31.12 358 THR A N 1
ATOM 2669 C CA . THR A 1 358 ? -67.971 -18.847 -4.661 1.00 31.12 358 THR A CA 1
ATOM 2670 C C . THR A 1 358 ? -67.067 -19.065 -3.412 1.00 31.12 358 THR A C 1
ATOM 2672 O O . THR A 1 358 ? -65.876 -18.801 -3.505 1.00 31.12 358 THR A O 1
ATOM 2675 N N . SER A 1 359 ? -67.585 -19.331 -2.197 1.00 34.03 359 SER A N 1
ATOM 2676 C CA . SER A 1 359 ? -67.654 -20.655 -1.492 1.00 34.03 359 SER A CA 1
ATOM 2677 C C . SER A 1 359 ? -66.310 -21.421 -1.411 1.00 34.03 359 SER A C 1
ATOM 2679 O O . SER A 1 359 ? -65.769 -21.738 -2.462 1.00 34.03 359 SER A O 1
ATOM 2681 N N . SER A 1 360 ? -65.666 -21.579 -0.236 1.00 31.97 360 SER A N 1
ATOM 2682 C CA . SER A 1 360 ? -65.878 -22.570 0.873 1.00 31.97 360 SER A CA 1
ATOM 2683 C C . SER A 1 360 ? -64.735 -23.624 0.861 1.00 31.97 360 SER A C 1
ATOM 2685 O O . SER A 1 360 ? -64.027 -23.668 -0.138 1.00 31.97 360 SER A O 1
ATOM 2687 N N . GLU A 1 361 ? -64.370 -24.435 1.869 1.00 31.06 361 GLU A N 1
ATOM 2688 C CA . GLU A 1 361 ? -64.655 -24.630 3.319 1.00 31.06 361 GLU A CA 1
ATOM 2689 C C . GLU A 1 361 ? -63.293 -24.527 4.091 1.00 31.06 361 GLU A C 1
ATOM 2691 O O . GLU A 1 361 ? -62.252 -24.460 3.449 1.00 31.06 361 GLU A O 1
ATOM 2696 N N . GLN A 1 362 ? -63.106 -24.405 5.417 1.00 37.66 362 GLN A N 1
ATOM 2697 C CA . GLN A 1 362 ? -63.740 -24.930 6.646 1.00 37.66 362 GLN A CA 1
ATOM 2698 C C . GLN A 1 362 ? -63.575 -26.439 6.969 1.00 37.66 362 GLN A C 1
ATOM 2700 O O . GLN A 1 362 ? -64.548 -27.184 6.981 1.00 37.66 362 GLN A O 1
ATOM 2705 N N . GLN A 1 363 ? -62.351 -26.836 7.347 1.00 31.42 363 GLN A N 1
ATOM 2706 C CA . GLN A 1 363 ? -61.976 -27.947 8.256 1.00 31.42 363 GLN A CA 1
ATOM 2707 C C . GLN A 1 363 ? -60.515 -27.678 8.692 1.00 31.42 363 GLN A C 1
ATOM 2709 O O . GLN A 1 363 ? -59.712 -27.324 7.836 1.00 31.42 363 GLN A O 1
ATOM 2714 N N . ASP A 1 364 ? -60.065 -27.649 9.950 1.00 32.97 364 ASP A N 1
ATOM 2715 C CA . ASP A 1 364 ? -60.543 -28.118 11.266 1.00 32.97 364 ASP A CA 1
ATOM 2716 C C . ASP A 1 364 ? -60.254 -29.605 11.580 1.00 32.97 364 ASP A C 1
ATOM 2718 O O . ASP A 1 364 ? -60.954 -30.492 11.107 1.00 32.97 364 ASP A O 1
ATOM 2722 N N . ASN A 1 365 ? -59.232 -29.813 12.429 1.00 36.75 365 ASN A N 1
ATOM 2723 C CA . ASN A 1 365 ? -58.713 -31.057 13.036 1.00 36.75 365 ASN A CA 1
ATOM 2724 C C . ASN A 1 365 ? -58.300 -32.242 12.133 1.00 36.75 365 ASN A C 1
ATOM 2726 O O . ASN A 1 365 ? -59.147 -32.939 11.592 1.00 36.75 365 ASN A O 1
ATOM 2730 N N . GLU A 1 366 ? -57.033 -32.661 12.265 1.00 30.89 366 GLU A N 1
ATOM 2731 C CA . GLU A 1 366 ? -56.760 -34.008 12.798 1.00 30.89 366 GLU A CA 1
ATOM 2732 C C . GLU A 1 366 ? -55.418 -34.071 13.558 1.00 30.89 366 GLU A C 1
ATOM 2734 O O . GLU A 1 366 ? -54.535 -33.237 13.360 1.00 30.89 366 GLU A O 1
ATOM 2739 N N . ARG A 1 367 ? -55.288 -35.029 14.488 1.00 43.12 367 ARG A N 1
ATOM 2740 C CA . ARG A 1 367 ? -54.043 -35.331 15.217 1.00 43.12 367 ARG A CA 1
ATOM 2741 C C . ARG A 1 367 ? -53.421 -36.590 14.624 1.00 43.12 367 ARG A C 1
ATOM 2743 O O . ARG A 1 367 ? -54.078 -37.627 14.635 1.00 43.12 367 ARG A O 1
ATOM 2750 N N . GLY A 1 368 ? -52.156 -36.519 14.221 1.00 30.14 368 GLY A N 1
ATOM 2751 C CA . GLY A 1 368 ? -51.331 -37.693 13.944 1.00 30.14 368 GLY A CA 1
ATOM 2752 C C . GLY A 1 368 ? -50.183 -37.781 14.943 1.00 30.14 368 GLY A C 1
ATOM 2753 O O . GLY A 1 368 ? -49.276 -36.956 14.892 1.00 30.14 368 GLY A O 1
ATOM 2754 N N . ASP A 1 369 ? -50.222 -38.770 15.836 1.00 40.31 369 ASP A N 1
ATOM 2755 C CA . ASP A 1 369 ? -48.989 -39.329 16.392 1.00 40.31 369 ASP A CA 1
ATOM 2756 C C . ASP A 1 369 ? -48.360 -40.185 15.285 1.00 40.31 369 ASP A C 1
ATOM 2758 O O . ASP A 1 369 ? -48.997 -41.137 14.832 1.00 40.31 369 ASP A O 1
ATOM 2762 N N . ASP A 1 370 ? -47.130 -39.885 14.869 1.00 30.88 370 ASP A N 1
ATOM 2763 C CA . ASP A 1 370 ? -46.325 -40.832 14.095 1.00 30.88 370 ASP A CA 1
ATOM 2764 C C . ASP A 1 370 ? -44.896 -40.871 14.645 1.00 30.88 370 ASP A C 1
ATOM 2766 O O . ASP A 1 370 ? -44.248 -39.840 14.841 1.00 30.88 370 ASP A O 1
ATOM 2770 N N . GLN A 1 371 ? -44.435 -42.075 14.978 1.00 36.09 371 GLN A N 1
ATOM 2771 C CA . GLN A 1 371 ? -43.150 -42.307 15.632 1.00 36.09 371 GLN A CA 1
ATOM 2772 C C . GLN A 1 371 ? -42.131 -42.775 14.599 1.00 36.09 371 GLN A C 1
ATOM 2774 O O . GLN A 1 371 ? -41.882 -43.973 14.459 1.00 36.09 371 GLN A O 1
ATOM 2779 N N . SER A 1 372 ? -41.500 -41.822 13.915 1.00 34.88 372 SER A N 1
ATOM 2780 C CA . SER A 1 372 ? -40.291 -42.105 13.141 1.00 34.88 372 SER A CA 1
ATOM 2781 C C . SER A 1 372 ? -39.224 -42.719 14.062 1.00 34.88 372 SER A C 1
ATOM 2783 O O . SER A 1 372 ? -38.833 -42.070 15.039 1.00 34.88 372 SER A O 1
ATOM 2785 N N . PRO A 1 373 ? -38.731 -43.943 13.795 1.00 38.38 373 PRO A N 1
ATOM 2786 C CA . PRO A 1 373 ? -37.572 -44.465 14.506 1.00 38.38 373 PRO A CA 1
ATOM 2787 C C . PRO A 1 373 ? -36.328 -43.628 14.156 1.00 38.38 373 PRO A C 1
ATOM 2789 O O . PRO A 1 373 ? -36.264 -43.060 13.061 1.00 38.38 373 PRO A O 1
ATOM 2792 N N . PRO A 1 374 ? -35.323 -43.545 15.047 1.00 38.06 374 PRO A N 1
ATOM 2793 C CA . PRO A 1 374 ? -34.056 -42.910 14.704 1.00 38.06 374 PRO A CA 1
ATOM 2794 C C . PRO A 1 374 ? -33.377 -43.677 13.553 1.00 38.06 374 PRO A C 1
ATOM 2796 O O . PRO A 1 374 ? -33.450 -44.909 13.528 1.00 38.06 374 PRO A O 1
ATOM 2799 N N . PRO A 1 375 ? -32.715 -42.989 12.606 1.00 35.94 375 PRO A N 1
ATOM 2800 C CA . PRO A 1 375 ? -31.959 -43.656 11.551 1.00 35.94 375 PRO A CA 1
ATOM 2801 C C . PRO A 1 375 ? -30.738 -44.385 12.133 1.00 35.94 375 PRO A C 1
ATOM 2803 O O . PRO A 1 375 ? -30.025 -43.841 12.977 1.00 35.94 375 PRO A O 1
ATOM 2806 N N . ASP A 1 376 ? -30.476 -45.603 11.653 1.00 30.34 376 ASP A N 1
ATOM 2807 C CA . ASP A 1 376 ? -29.274 -46.367 12.004 1.00 30.34 376 ASP A CA 1
ATOM 2808 C C . ASP A 1 376 ? -28.016 -45.660 11.466 1.00 30.34 376 ASP A C 1
ATOM 2810 O O . ASP A 1 376 ? -27.758 -45.637 10.262 1.00 30.34 376 ASP A O 1
ATOM 2814 N N . LEU A 1 377 ? -27.205 -45.099 12.367 1.00 35.81 377 LEU A N 1
ATOM 2815 C CA . LEU A 1 377 ? -26.037 -44.263 12.039 1.00 35.81 377 LEU A CA 1
ATOM 2816 C C . LEU A 1 377 ? -24.833 -45.023 11.437 1.00 35.81 377 LEU A C 1
ATOM 2818 O O . LEU A 1 377 ? -23.803 -44.420 11.158 1.00 35.81 377 LEU A O 1
ATOM 2822 N N . ASN A 1 378 ? -24.947 -46.333 11.205 1.00 35.41 378 ASN A N 1
ATOM 2823 C CA . ASN A 1 378 ? -23.818 -47.219 10.887 1.00 35.41 378 ASN A CA 1
ATOM 2824 C C . ASN A 1 378 ? -23.632 -47.542 9.387 1.00 35.41 378 ASN A C 1
ATOM 2826 O O . ASN A 1 378 ? -22.897 -48.471 9.060 1.00 35.41 378 ASN A O 1
ATOM 2830 N N . PHE A 1 379 ? -24.285 -46.818 8.467 1.00 35.41 379 PHE A N 1
ATOM 2831 C CA . PHE A 1 379 ? -24.282 -47.157 7.029 1.00 35.41 379 PHE A CA 1
ATOM 2832 C C . PHE A 1 379 ? -23.443 -46.247 6.108 1.00 35.41 379 PHE A C 1
ATOM 2834 O O . PHE A 1 379 ? -23.341 -46.543 4.920 1.00 35.41 379 PHE A O 1
ATOM 2841 N N . PHE A 1 380 ? -22.834 -45.166 6.611 1.00 35.53 380 PHE A N 1
ATOM 2842 C CA . PHE A 1 380 ? -22.196 -44.148 5.752 1.00 35.53 380 PHE A CA 1
ATOM 2843 C C . PHE A 1 380 ? -20.711 -44.376 5.408 1.00 35.53 380 PHE A C 1
ATOM 2845 O O . PHE A 1 380 ? -20.246 -43.866 4.391 1.00 35.53 380 PHE A O 1
ATOM 2852 N N . ASN A 1 381 ? -19.963 -45.179 6.171 1.00 42.50 381 ASN A N 1
ATOM 2853 C CA . ASN A 1 381 ? -18.498 -45.295 6.026 1.00 42.50 381 ASN A CA 1
ATOM 2854 C C . ASN A 1 381 ? -18.047 -46.292 4.925 1.00 42.50 381 ASN A C 1
ATOM 2856 O O . ASN A 1 381 ? -17.130 -47.082 5.149 1.00 42.50 381 ASN A O 1
ATOM 2860 N N . ARG A 1 382 ? -18.718 -46.311 3.762 1.00 48.09 382 ARG A N 1
ATOM 2861 C CA . ARG A 1 382 ? -18.383 -47.159 2.589 1.00 48.09 382 ARG A CA 1
ATOM 2862 C C . ARG A 1 382 ? -18.643 -46.468 1.232 1.00 48.09 382 ARG A C 1
ATOM 2864 O O . ARG A 1 382 ? -18.937 -47.135 0.247 1.00 48.09 382 ARG A O 1
ATOM 2871 N N . LEU A 1 383 ? -18.574 -45.140 1.184 1.00 55.62 383 LEU A N 1
ATOM 2872 C CA . LEU A 1 383 ? -18.521 -44.369 -0.064 1.00 55.62 383 LEU A CA 1
ATOM 2873 C C . LEU A 1 383 ? -17.138 -43.721 -0.163 1.00 55.62 383 LEU A C 1
ATOM 2875 O O . LEU A 1 383 ? -16.651 -43.194 0.837 1.00 55.62 383 LEU A O 1
ATOM 2879 N N . ALA A 1 384 ? -16.515 -43.776 -1.343 1.00 59.56 384 ALA A N 1
ATOM 2880 C CA . ALA A 1 384 ? -15.242 -43.103 -1.597 1.00 59.56 384 ALA A CA 1
ATOM 2881 C C . ALA A 1 384 ? -15.372 -41.594 -1.333 1.00 59.56 384 ALA A C 1
ATOM 2883 O O . ALA A 1 384 ? -16.405 -40.989 -1.643 1.00 59.56 384 ALA A O 1
ATOM 2884 N N . GLN A 1 385 ? -14.340 -40.983 -0.746 1.00 76.25 385 GLN A N 1
ATOM 2885 C CA . GLN A 1 385 ? -14.374 -39.559 -0.428 1.00 76.25 385 GLN A CA 1
ATOM 2886 C C . GLN A 1 385 ? -14.272 -38.740 -1.722 1.00 76.25 385 GLN A C 1
ATOM 2888 O O . GLN A 1 385 ? -13.258 -38.783 -2.414 1.00 76.25 385 GLN A O 1
ATOM 2893 N N . GLN A 1 386 ? -15.339 -38.006 -2.054 1.00 84.62 386 GLN A N 1
ATOM 2894 C CA . GLN A 1 386 ? -15.385 -37.111 -3.210 1.00 84.62 386 GLN A CA 1
ATOM 2895 C C . GLN A 1 386 ? -15.113 -35.668 -2.776 1.00 84.62 386 GLN A C 1
ATOM 2897 O O . GLN A 1 386 ? -15.880 -35.103 -1.995 1.00 84.62 386 GLN A O 1
ATOM 2902 N N . GLY A 1 387 ? -14.061 -35.059 -3.319 1.00 85.94 387 GLY A N 1
ATOM 2903 C CA . GLY A 1 387 ? -13.840 -33.611 -3.254 1.00 85.94 387 GLY A CA 1
ATOM 2904 C C . GLY A 1 387 ? -14.367 -32.930 -4.518 1.00 85.94 387 GLY A C 1
ATOM 2905 O O . GLY A 1 387 ? -14.138 -33.436 -5.613 1.00 85.94 387 GLY A O 1
ATOM 2906 N N . GLU A 1 388 ? -15.057 -31.791 -4.402 1.00 89.69 388 GLU A N 1
ATOM 2907 C CA . GLU A 1 388 ? -15.501 -30.970 -5.544 1.00 89.69 388 GLU A CA 1
ATOM 2908 C C . GLU A 1 388 ? -14.897 -29.559 -5.446 1.00 89.69 388 GLU A C 1
ATOM 2910 O O . GLU A 1 388 ? -14.935 -28.933 -4.385 1.00 89.69 388 GLU A O 1
ATOM 2915 N N . THR A 1 389 ? -14.335 -29.041 -6.545 1.00 90.00 389 THR A N 1
ATOM 2916 C CA . THR A 1 389 ? -13.805 -27.669 -6.584 1.00 90.00 389 THR A CA 1
ATOM 2917 C C . THR A 1 389 ? -14.926 -26.638 -6.431 1.00 90.00 389 THR A C 1
ATOM 2919 O O . THR A 1 389 ? -16.082 -26.877 -6.789 1.00 90.00 389 THR A O 1
ATOM 2922 N N . ARG A 1 390 ? -14.574 -25.417 -6.011 1.00 88.50 390 ARG A N 1
ATOM 2923 C CA . ARG A 1 390 ? -15.467 -24.258 -6.168 1.00 88.50 390 ARG A CA 1
ATOM 2924 C C . ARG A 1 390 ? -15.906 -24.139 -7.638 1.00 88.50 390 ARG A C 1
ATOM 2926 O O . ARG A 1 390 ? -15.106 -24.368 -8.545 1.00 88.50 390 ARG A O 1
ATOM 2933 N N . ARG A 1 391 ? -17.185 -23.815 -7.861 1.00 88.31 391 ARG A N 1
ATOM 2934 C CA . ARG A 1 391 ? -17.754 -23.645 -9.207 1.00 88.31 391 ARG A CA 1
ATOM 2935 C C . ARG A 1 391 ? -17.275 -22.331 -9.822 1.00 88.31 391 ARG A C 1
ATOM 2937 O O . ARG A 1 391 ? -17.538 -21.270 -9.260 1.00 88.31 391 ARG A O 1
ATOM 2944 N N . MET A 1 392 ? -16.625 -22.424 -10.976 1.00 88.88 392 MET A N 1
ATOM 2945 C CA . MET A 1 392 ? -16.139 -21.296 -11.777 1.00 88.88 392 MET A CA 1
ATOM 2946 C C . MET A 1 392 ? -17.176 -20.962 -12.856 1.00 88.88 392 MET A C 1
ATOM 2948 O O . MET A 1 392 ? -17.777 -21.883 -13.413 1.00 88.88 392 MET A O 1
ATOM 2952 N N . LYS A 1 393 ? -17.418 -19.682 -13.161 1.00 90.56 393 LYS A N 1
ATOM 2953 C CA . LYS A 1 393 ? -18.442 -19.245 -14.128 1.00 90.56 393 LYS A CA 1
ATOM 2954 C C . LYS A 1 393 ? -17.835 -18.919 -15.493 1.00 90.56 393 LYS A C 1
ATOM 2956 O O . LYS A 1 393 ? -16.792 -18.275 -15.589 1.00 90.56 393 LYS A O 1
ATOM 2961 N N . ILE A 1 394 ? -18.540 -19.279 -16.563 1.00 88.00 394 ILE A N 1
ATOM 2962 C CA . ILE A 1 394 ? -18.225 -18.848 -17.929 1.00 88.00 394 ILE A CA 1
ATOM 2963 C C . ILE A 1 394 ? -19.477 -18.240 -18.551 1.00 88.00 394 ILE A C 1
ATOM 2965 O O . ILE A 1 394 ? -20.561 -18.824 -18.510 1.00 88.00 394 ILE A O 1
ATOM 2969 N N . ARG A 1 395 ? -19.308 -17.068 -19.162 1.00 88.19 395 ARG A N 1
ATOM 2970 C CA . ARG A 1 395 ? -20.354 -16.356 -19.894 1.00 88.19 395 ARG A CA 1
ATOM 2971 C C . ARG A 1 395 ? -20.035 -16.344 -21.382 1.00 88.19 395 ARG A C 1
ATOM 2973 O O . ARG A 1 395 ? -19.026 -15.775 -21.801 1.00 88.19 395 ARG A O 1
ATOM 2980 N N . ILE A 1 396 ? -20.917 -16.922 -22.189 1.00 83.62 396 ILE A N 1
ATOM 2981 C CA . ILE A 1 396 ? -20.726 -16.988 -23.639 1.00 83.62 396 ILE A CA 1
ATOM 2982 C C . ILE A 1 396 ? -20.984 -15.600 -24.244 1.00 83.62 396 ILE A C 1
ATOM 2984 O O . ILE A 1 396 ? -22.081 -15.051 -24.113 1.00 83.62 396 ILE A O 1
ATOM 2988 N N . ALA A 1 397 ? -19.974 -14.998 -24.877 1.00 74.94 397 ALA A N 1
ATOM 2989 C CA . ALA A 1 397 ? -19.959 -13.576 -25.218 1.00 74.94 397 ALA A CA 1
ATOM 2990 C C . ALA A 1 397 ? -19.454 -13.286 -26.644 1.00 74.94 397 ALA A C 1
ATOM 2992 O O . ALA A 1 397 ? -18.296 -13.502 -26.982 1.00 74.94 397 ALA A O 1
ATOM 2993 N N . GLU A 1 398 ? -20.306 -12.645 -27.444 1.00 60.31 398 GLU A N 1
ATOM 2994 C CA . GLU A 1 398 ? -20.095 -12.294 -28.863 1.00 60.31 398 GLU A CA 1
ATOM 2995 C C . GLU A 1 398 ? -18.906 -11.338 -29.136 1.00 60.31 398 GLU A C 1
ATOM 2997 O O . GLU A 1 398 ? -18.543 -11.089 -30.282 1.00 60.31 398 GLU A O 1
ATOM 3002 N N . ARG A 1 399 ? -18.319 -10.722 -28.098 1.00 49.44 399 ARG A N 1
ATOM 3003 C CA . ARG A 1 399 ? -17.629 -9.423 -28.227 1.00 49.44 399 ARG A CA 1
ATOM 3004 C C . ARG A 1 399 ? -16.096 -9.470 -28.297 1.00 49.44 399 ARG A C 1
ATOM 3006 O O . ARG A 1 399 ? -15.498 -8.485 -28.727 1.00 49.44 399 ARG A O 1
ATOM 3013 N N . LEU A 1 400 ? -15.451 -10.571 -27.903 1.00 44.88 400 LEU A N 1
ATOM 3014 C CA . LEU A 1 400 ? -13.977 -10.662 -27.855 1.00 44.88 400 LEU A CA 1
ATOM 3015 C C . LEU A 1 400 ? -13.317 -10.753 -29.242 1.00 44.88 400 LEU A C 1
ATOM 3017 O O . LEU A 1 400 ? -12.183 -10.305 -29.421 1.00 44.88 400 LEU A O 1
ATOM 3021 N N . VAL A 1 401 ? -14.058 -11.233 -30.245 1.00 42.19 401 VAL A N 1
ATOM 3022 C CA . VAL A 1 401 ? -13.611 -11.391 -31.641 1.00 42.19 401 VAL A CA 1
ATOM 3023 C C . VAL A 1 401 ? -13.080 -10.080 -32.249 1.00 42.19 401 VAL A C 1
ATOM 3025 O O . VAL A 1 401 ? -12.223 -10.111 -33.127 1.00 42.19 401 VAL A O 1
ATOM 3028 N N . ALA A 1 402 ? -13.531 -8.914 -31.775 1.00 43.44 402 ALA A N 1
ATOM 3029 C CA . ALA A 1 402 ? -13.224 -7.609 -32.366 1.00 43.44 402 ALA A CA 1
ATOM 3030 C C . ALA A 1 402 ? -11.808 -7.047 -32.084 1.00 43.44 402 ALA A C 1
ATOM 3032 O O . ALA A 1 402 ? -11.456 -6.016 -32.661 1.00 43.44 402 ALA A O 1
ATOM 3033 N N . VAL A 1 403 ? -11.004 -7.667 -31.206 1.00 40.81 403 VAL A N 1
ATOM 3034 C CA . VAL A 1 403 ? -9.727 -7.079 -30.734 1.00 40.81 403 VAL A CA 1
ATOM 3035 C C . VAL A 1 403 ? -8.508 -7.554 -31.532 1.00 40.81 403 VAL A C 1
ATOM 3037 O O . VAL A 1 403 ? -7.769 -6.715 -32.042 1.00 40.81 403 VAL A O 1
ATOM 3040 N N . VAL A 1 404 ? -8.323 -8.872 -31.706 1.00 40.84 404 VAL A N 1
ATOM 3041 C CA . VAL A 1 404 ? -7.209 -9.477 -32.487 1.00 40.84 404 VAL A CA 1
ATOM 3042 C C . VAL A 1 404 ? -7.122 -8.876 -33.897 1.00 40.84 404 VAL A C 1
ATOM 3044 O O . VAL A 1 404 ? -6.050 -8.581 -34.417 1.00 40.84 404 VAL A O 1
ATOM 3047 N N . LYS A 1 405 ? -8.301 -8.598 -34.448 1.00 42.47 405 LYS A N 1
ATOM 3048 C CA . LYS A 1 405 ? -8.587 -8.037 -35.765 1.00 42.47 405 LYS A CA 1
ATOM 3049 C C . LYS A 1 405 ? -8.022 -6.610 -35.995 1.00 42.47 405 LYS A C 1
ATOM 3051 O O . LYS A 1 405 ? -8.004 -6.107 -37.116 1.00 42.47 405 LYS A O 1
ATOM 3056 N N . SER A 1 406 ? -7.587 -5.882 -34.962 1.00 47.91 406 SER A N 1
ATOM 3057 C CA . SER A 1 406 ? -7.174 -4.463 -35.065 1.00 47.91 406 SER A CA 1
ATOM 3058 C C . SER A 1 406 ? -5.927 -4.216 -35.931 1.00 47.91 406 SER A C 1
ATOM 3060 O O . SER A 1 406 ? -5.863 -3.205 -36.649 1.00 47.91 406 SER A O 1
ATOM 3062 N N . ASP A 1 407 ? -4.941 -5.109 -35.848 1.00 44.47 407 ASP A N 1
ATOM 3063 C CA . ASP A 1 407 ? -3.559 -4.779 -36.210 1.00 44.47 407 ASP A CA 1
ATOM 3064 C C . ASP A 1 407 ? -3.228 -5.057 -37.680 1.00 44.47 407 ASP A C 1
ATOM 3066 O O . ASP A 1 407 ? -2.454 -4.315 -38.271 1.00 44.47 407 ASP A O 1
ATOM 3070 N N . GLU A 1 408 ? -3.919 -5.989 -38.335 1.00 48.50 408 GLU A N 1
ATOM 3071 C CA . GLU A 1 408 ? -3.736 -6.301 -39.765 1.00 48.50 408 GLU A CA 1
ATOM 3072 C C . GLU A 1 408 ? -4.069 -5.103 -40.674 1.00 48.50 408 GLU A C 1
ATOM 3074 O O . GLU A 1 408 ? -3.486 -4.922 -41.743 1.00 48.50 408 GLU A O 1
ATOM 3079 N N . THR A 1 409 ? -4.941 -4.195 -40.211 1.00 54.22 409 THR A N 1
ATOM 3080 C CA . THR A 1 409 ? -5.194 -2.928 -40.921 1.00 54.22 409 THR A CA 1
ATOM 3081 C C . THR A 1 409 ? -3.949 -2.033 -40.982 1.00 54.22 409 THR A C 1
ATOM 3083 O O . THR A 1 409 ? -3.901 -1.111 -41.798 1.00 54.22 409 THR A O 1
ATOM 3086 N N . ALA A 1 410 ? -2.947 -2.239 -40.118 1.00 56.75 410 ALA A N 1
ATOM 3087 C CA . ALA A 1 410 ? -1.669 -1.527 -40.148 1.00 56.75 410 ALA A CA 1
ATOM 3088 C C . ALA A 1 410 ? -0.782 -1.975 -41.318 1.00 56.75 410 ALA A C 1
ATOM 3090 O O . ALA A 1 410 ? -0.172 -1.116 -41.954 1.00 56.75 410 ALA A O 1
ATOM 3091 N N . ASP A 1 411 ? -0.790 -3.260 -41.672 1.00 61.53 411 ASP A N 1
ATOM 3092 C CA . ASP A 1 411 ? -0.032 -3.778 -42.817 1.00 61.53 411 ASP A CA 1
ATOM 3093 C C . ASP A 1 411 ? -0.597 -3.244 -44.142 1.00 61.53 411 ASP A C 1
ATOM 3095 O O . ASP A 1 411 ? 0.150 -2.775 -45.007 1.00 61.53 411 ASP A O 1
ATOM 3099 N N . GLU A 1 412 ? -1.930 -3.170 -44.265 1.00 65.25 412 GLU A N 1
ATOM 3100 C CA . GLU A 1 412 ? -2.574 -2.474 -45.386 1.00 65.25 412 GLU A CA 1
ATOM 3101 C C . GLU A 1 412 ? -2.136 -0.998 -45.473 1.00 65.25 412 GLU A C 1
ATOM 3103 O O . GLU A 1 412 ? -1.853 -0.494 -46.562 1.00 65.25 412 GLU A O 1
ATOM 3108 N N . GLN A 1 413 ? -2.024 -0.299 -44.336 1.00 64.38 413 GLN A N 1
ATOM 3109 C CA . GLN A 1 413 ? -1.590 1.106 -44.278 1.00 64.38 413 GLN A CA 1
ATOM 3110 C C . GLN A 1 413 ? -0.116 1.307 -44.654 1.00 64.38 413 GLN A C 1
ATOM 3112 O O . GLN A 1 413 ? 0.209 2.306 -45.303 1.00 64.38 413 GLN A O 1
ATOM 3117 N N . LEU A 1 414 ? 0.773 0.387 -44.274 1.00 65.12 414 LEU A N 1
ATOM 3118 C CA . LEU A 1 414 ? 2.171 0.416 -44.708 1.00 65.12 414 LEU A CA 1
ATOM 3119 C C . LEU A 1 414 ? 2.242 0.266 -46.233 1.00 65.12 414 LEU A C 1
ATOM 3121 O O . LEU A 1 414 ? 2.814 1.130 -46.905 1.00 65.12 414 LEU A O 1
ATOM 3125 N N . SER A 1 415 ? 1.535 -0.729 -46.783 1.00 81.44 415 SER A N 1
ATOM 3126 C CA . SER A 1 415 ? 1.513 -0.994 -48.227 1.00 81.44 415 SER A CA 1
ATOM 3127 C C . SER A 1 415 ? 1.045 0.211 -49.055 1.00 81.44 415 SER A C 1
ATOM 3129 O O . SER A 1 415 ? 1.654 0.526 -50.076 1.00 81.44 415 SER A O 1
ATOM 3131 N N . LEU A 1 416 ? 0.017 0.944 -48.596 1.00 89.00 416 LEU A N 1
ATOM 3132 C CA . LEU A 1 416 ? -0.507 2.131 -49.282 1.00 89.00 416 LEU A CA 1
ATOM 3133 C C . LEU A 1 416 ? 0.500 3.286 -49.310 1.00 89.00 416 LEU A C 1
ATOM 3135 O O . LEU A 1 416 ? 0.604 3.985 -50.321 1.00 89.00 416 LEU A O 1
ATOM 3139 N N . ARG A 1 417 ? 1.242 3.502 -48.218 1.00 91.56 417 ARG A N 1
ATOM 3140 C CA . ARG A 1 417 ? 2.234 4.581 -48.132 1.00 91.56 417 ARG A CA 1
ATOM 3141 C C . ARG A 1 417 ? 3.446 4.288 -49.012 1.00 91.56 417 ARG A C 1
ATOM 3143 O O . ARG A 1 417 ? 3.891 5.169 -49.747 1.00 91.56 417 ARG A O 1
ATOM 3150 N N . GLU A 1 418 ? 3.935 3.052 -48.975 1.00 92.31 418 GLU A N 1
ATOM 3151 C CA . GLU A 1 418 ? 5.024 2.570 -49.831 1.00 92.31 418 GLU A CA 1
ATOM 3152 C C . GLU A 1 418 ? 4.662 2.687 -51.315 1.00 92.31 418 GLU A C 1
ATOM 3154 O O . GLU A 1 418 ? 5.453 3.207 -52.100 1.00 92.31 418 GLU A O 1
ATOM 3159 N N . TRP A 1 419 ? 3.429 2.332 -51.685 1.00 92.56 419 TRP A N 1
ATOM 3160 C CA . TRP A 1 419 ? 2.901 2.488 -53.042 1.00 92.56 419 TRP A CA 1
ATOM 3161 C C . TRP A 1 419 ? 2.922 3.929 -53.561 1.00 92.56 419 TRP A C 1
ATOM 3163 O O . TRP A 1 419 ? 3.284 4.178 -54.712 1.00 92.56 419 TRP A O 1
ATOM 3173 N N . ILE A 1 420 ? 2.535 4.897 -52.726 1.00 93.19 420 ILE A N 1
ATOM 3174 C CA . ILE A 1 420 ? 2.572 6.318 -53.097 1.00 93.19 420 ILE A CA 1
ATOM 3175 C C . ILE A 1 420 ? 4.028 6.758 -53.319 1.00 93.19 420 ILE A C 1
ATOM 3177 O O . ILE A 1 420 ? 4.317 7.424 -54.313 1.00 93.19 420 ILE A O 1
ATOM 3181 N N . VAL A 1 421 ? 4.954 6.344 -52.445 1.00 94.88 421 VAL A N 1
ATOM 3182 C CA . VAL A 1 421 ? 6.392 6.644 -52.572 1.00 94.88 421 VAL A CA 1
ATOM 3183 C C . VAL A 1 421 ? 7.003 5.994 -53.819 1.00 94.88 421 VAL A C 1
ATOM 3185 O O . VAL A 1 421 ? 7.766 6.652 -54.528 1.00 94.88 421 VAL A O 1
ATOM 3188 N N . GLU A 1 422 ? 6.643 4.750 -54.145 1.00 94.75 422 GLU A N 1
ATOM 3189 C CA . GLU A 1 422 ? 7.112 4.080 -55.363 1.00 94.75 422 GLU A CA 1
ATOM 3190 C C . GLU A 1 422 ? 6.630 4.820 -56.621 1.00 94.75 422 GLU A C 1
ATOM 3192 O O . GLU A 1 422 ? 7.418 5.088 -57.530 1.00 94.75 422 GLU A O 1
ATOM 3197 N N . LEU A 1 423 ? 5.359 5.233 -56.656 1.00 95.25 423 LEU A N 1
ATOM 3198 C CA . LEU A 1 423 ? 4.815 6.025 -57.760 1.00 95.25 423 LEU A CA 1
ATOM 3199 C C . LEU A 1 423 ? 5.481 7.409 -57.872 1.00 95.25 423 LEU A C 1
ATOM 3201 O O . LEU A 1 423 ? 5.695 7.875 -58.993 1.00 95.25 423 LEU A O 1
ATOM 3205 N N . GLU A 1 424 ? 5.873 8.053 -56.765 1.00 96.44 424 GLU A N 1
ATOM 3206 C CA . GLU A 1 424 ? 6.679 9.282 -56.838 1.00 96.44 424 GLU A CA 1
ATOM 3207 C C . GLU A 1 424 ? 8.083 9.018 -57.393 1.00 96.44 424 GLU A C 1
ATOM 3209 O O . GLU A 1 424 ? 8.563 9.780 -58.234 1.00 96.44 424 GLU A O 1
ATOM 3214 N N . SER A 1 425 ? 8.727 7.938 -56.943 1.00 96.06 425 SER A N 1
ATOM 3215 C CA . SER A 1 425 ? 10.077 7.557 -57.361 1.00 96.06 425 SER A CA 1
ATOM 3216 C C . SER A 1 425 ? 10.126 7.265 -58.862 1.00 96.06 425 SER A C 1
ATOM 3218 O O . SER A 1 425 ? 10.923 7.879 -59.574 1.00 96.06 425 SER A O 1
ATOM 3220 N N . ARG A 1 426 ? 9.188 6.453 -59.371 1.00 96.12 426 ARG A N 1
ATOM 3221 C CA . ARG A 1 426 ? 9.040 6.187 -60.810 1.00 96.12 426 ARG A CA 1
ATOM 3222 C C . ARG A 1 426 ? 8.773 7.475 -61.600 1.00 96.12 426 ARG A C 1
ATOM 3224 O O . ARG A 1 426 ? 9.422 7.703 -62.615 1.00 96.12 426 ARG A O 1
ATOM 3231 N N . LEU A 1 427 ? 7.891 8.370 -61.134 1.00 96.38 427 LEU A N 1
ATOM 3232 C CA . LEU A 1 427 ? 7.692 9.675 -61.792 1.00 96.38 427 LEU A CA 1
ATOM 3233 C C . LEU A 1 427 ? 8.962 10.550 -61.769 1.00 96.38 427 LEU A C 1
ATOM 3235 O O . LEU A 1 427 ? 9.184 11.312 -62.709 1.00 96.38 427 LEU A O 1
ATOM 3239 N N . GLY A 1 428 ? 9.805 10.438 -60.739 1.00 96.62 428 GLY A N 1
ATOM 3240 C CA . GLY A 1 428 ? 11.108 11.105 -60.655 1.00 96.62 428 GLY A CA 1
ATOM 3241 C C . GLY A 1 428 ? 12.137 10.560 -61.652 1.00 96.62 428 GLY A C 1
ATOM 3242 O O . GLY A 1 428 ? 12.823 11.344 -62.310 1.00 96.62 428 GLY A O 1
ATOM 3243 N N . GLU A 1 429 ? 12.205 9.239 -61.839 1.00 96.44 429 GLU A N 1
ATOM 3244 C CA . GLU A 1 429 ? 13.013 8.615 -62.901 1.00 96.44 429 GLU A CA 1
ATOM 3245 C C . GLU A 1 429 ? 12.566 9.086 -64.290 1.00 96.44 429 GLU A C 1
ATOM 3247 O O . GLU A 1 429 ? 13.393 9.441 -65.135 1.00 96.44 429 GLU A O 1
ATOM 3252 N N . MET A 1 430 ? 11.252 9.161 -64.513 1.00 96.56 430 MET A N 1
ATOM 3253 C CA . MET A 1 430 ? 10.688 9.655 -65.768 1.00 96.56 430 MET A CA 1
ATOM 3254 C C . MET A 1 430 ? 10.981 11.139 -65.995 1.00 96.56 430 MET A C 1
ATOM 3256 O O . MET A 1 430 ? 11.299 11.530 -67.116 1.00 96.56 430 MET A O 1
ATOM 3260 N N . GLU A 1 431 ? 10.937 11.973 -64.953 1.00 97.00 431 GLU A N 1
ATOM 3261 C CA . GLU A 1 431 ? 11.357 13.375 -65.031 1.00 97.00 431 GLU A CA 1
ATOM 3262 C C . GLU A 1 431 ? 12.840 13.495 -65.421 1.00 97.00 431 GLU A C 1
ATOM 3264 O O . GLU A 1 431 ? 13.184 14.289 -66.301 1.00 97.00 431 GLU A O 1
ATOM 3269 N N . ALA A 1 432 ? 13.715 12.666 -64.843 1.00 96.44 432 ALA A N 1
ATOM 3270 C CA . ALA A 1 432 ? 15.135 12.630 -65.185 1.00 96.44 432 ALA A CA 1
ATOM 3271 C C . ALA A 1 432 ? 15.372 12.172 -66.639 1.00 96.44 432 ALA A C 1
ATOM 3273 O O . ALA A 1 432 ? 16.119 12.824 -67.370 1.00 96.44 432 ALA A O 1
ATOM 3274 N N . GLY A 1 433 ? 14.692 11.115 -67.096 1.00 95.94 433 GLY A N 1
ATOM 3275 C CA . GLY A 1 433 ? 14.754 10.649 -68.488 1.00 95.94 433 GLY A CA 1
ATOM 3276 C C . GLY A 1 433 ? 14.239 11.694 -69.485 1.00 95.94 433 GLY A C 1
ATOM 3277 O O . GLY A 1 433 ? 14.882 11.962 -70.501 1.00 95.94 433 GLY A O 1
ATOM 3278 N N . MET A 1 434 ? 13.131 12.365 -69.163 1.00 95.69 434 MET A N 1
ATOM 3279 C CA . MET A 1 434 ? 12.605 13.490 -69.944 1.00 95.69 434 MET A CA 1
ATOM 3280 C C . MET A 1 434 ? 13.575 14.679 -69.981 1.00 95.69 434 MET A C 1
ATOM 3282 O O . MET A 1 434 ? 13.720 15.302 -71.031 1.00 95.69 434 MET A O 1
ATOM 3286 N N . THR A 1 435 ? 14.283 14.955 -68.881 1.00 96.12 435 THR A N 1
ATOM 3287 C CA . THR A 1 435 ? 15.306 16.014 -68.804 1.00 96.12 435 THR A CA 1
ATOM 3288 C C . THR A 1 435 ? 16.524 15.689 -69.677 1.00 96.12 435 THR A C 1
ATOM 3290 O O . THR A 1 435 ? 16.990 16.542 -70.425 1.00 96.12 435 THR A O 1
ATOM 3293 N N . GLN A 1 436 ? 16.999 14.437 -69.689 1.00 95.69 436 GLN A N 1
ATOM 3294 C CA . GLN A 1 436 ? 18.075 14.005 -70.598 1.00 95.69 436 GLN A CA 1
ATOM 3295 C C . GLN A 1 436 ? 17.683 14.138 -72.081 1.00 95.69 436 GLN A C 1
ATOM 3297 O O . GLN A 1 436 ? 18.537 14.420 -72.928 1.00 95.69 436 GLN A O 1
ATOM 3302 N N . LEU A 1 437 ? 16.394 13.955 -72.401 1.00 94.88 437 LEU A N 1
ATOM 3303 C CA . LEU A 1 437 ? 15.859 14.160 -73.747 1.00 94.88 437 LEU A CA 1
ATOM 3304 C C . LEU A 1 437 ? 15.751 15.646 -74.127 1.00 94.88 437 LEU A C 1
ATOM 3306 O O . LEU A 1 437 ? 16.101 15.968 -75.266 1.00 94.88 437 LEU A O 1
ATOM 3310 N N . THR A 1 438 ? 15.296 16.535 -73.231 1.00 95.44 438 THR A N 1
ATOM 3311 C CA . THR A 1 438 ? 15.160 17.984 -73.505 1.00 95.44 438 THR A CA 1
ATOM 3312 C C . THR A 1 438 ? 16.490 18.733 -73.490 1.00 95.44 438 THR A C 1
ATOM 3314 O O . THR A 1 438 ? 16.681 19.640 -74.292 1.00 95.44 438 THR A O 1
ATOM 3317 N N . GLU A 1 439 ? 17.450 18.337 -72.654 1.00 95.06 439 GLU A N 1
ATOM 3318 C CA . GLU A 1 439 ? 18.790 18.943 -72.611 1.00 95.06 439 GLU A CA 1
ATOM 3319 C C . GLU A 1 439 ? 19.750 18.410 -73.695 1.00 95.06 439 GLU A C 1
ATOM 3321 O O . GLU A 1 439 ? 20.921 18.786 -73.727 1.00 95.06 439 GLU A O 1
ATOM 3326 N N . HIS A 1 440 ? 19.277 17.542 -74.599 1.00 91.44 440 HIS A N 1
ATOM 3327 C CA . HIS A 1 440 ? 20.076 16.909 -75.661 1.00 91.44 440 HIS A CA 1
ATOM 3328 C C . HIS A 1 440 ? 21.327 16.157 -75.142 1.00 91.44 440 HIS A C 1
ATOM 3330 O O . HIS A 1 440 ? 22.332 16.055 -75.848 1.00 91.44 440 HIS A O 1
ATOM 3336 N N . GLN A 1 441 ? 21.284 15.609 -73.919 1.00 92.06 441 GLN A N 1
ATOM 3337 C CA . GLN A 1 441 ? 22.419 14.875 -73.329 1.00 92.06 441 GLN A CA 1
ATOM 3338 C C . GLN A 1 441 ? 22.684 13.526 -74.029 1.00 92.06 441 GLN A C 1
ATOM 3340 O O . GLN A 1 441 ? 23.800 13.005 -74.002 1.00 92.06 441 GLN A O 1
ATOM 3345 N N . LEU A 1 442 ? 21.650 12.959 -74.658 1.00 90.81 442 LEU A N 1
ATOM 3346 C CA . LEU A 1 442 ? 21.667 11.678 -75.367 1.00 90.81 442 LEU A CA 1
ATOM 3347 C C . LEU A 1 442 ? 21.904 11.866 -76.870 1.00 90.81 442 LEU A C 1
ATOM 3349 O O . LEU A 1 442 ? 21.503 12.872 -77.455 1.00 90.81 442 LEU A O 1
ATOM 3353 N N . ARG A 1 443 ? 22.506 10.867 -77.527 1.00 92.81 443 ARG A N 1
ATOM 3354 C CA . ARG A 1 443 ? 22.711 10.897 -78.984 1.00 92.81 443 ARG A CA 1
ATOM 3355 C C . ARG A 1 443 ? 21.375 10.694 -79.693 1.00 92.81 443 ARG A C 1
ATOM 3357 O O . ARG A 1 443 ? 20.549 9.904 -79.246 1.00 92.81 443 ARG A O 1
ATOM 3364 N N . ASP A 1 444 ? 21.192 11.317 -80.855 1.00 88.25 444 ASP A N 1
ATOM 3365 C CA . ASP A 1 444 ? 19.924 11.240 -81.603 1.00 88.25 444 ASP A CA 1
ATOM 3366 C C . ASP A 1 444 ? 19.528 9.820 -82.056 1.00 88.25 444 ASP A C 1
ATOM 3368 O O . ASP A 1 444 ? 18.360 9.580 -82.351 1.00 88.25 444 ASP A O 1
ATOM 3372 N N . ALA A 1 445 ? 20.468 8.868 -82.070 1.00 90.06 445 ALA A N 1
ATOM 3373 C CA . ALA A 1 445 ? 20.181 7.448 -82.292 1.00 90.06 445 ALA A CA 1
ATOM 3374 C C . ALA A 1 445 ? 19.491 6.771 -81.090 1.00 90.06 445 ALA A C 1
ATOM 3376 O O . ALA A 1 445 ? 18.665 5.885 -81.289 1.00 90.06 445 ALA A O 1
ATOM 3377 N N . ASP A 1 446 ? 19.801 7.213 -79.869 1.00 94.31 446 ASP A N 1
ATOM 3378 C CA . ASP A 1 446 ? 19.387 6.581 -78.609 1.00 94.31 446 ASP A CA 1
ATOM 3379 C C . ASP A 1 446 ? 18.050 7.180 -78.104 1.00 94.31 446 ASP A C 1
ATOM 3381 O O . ASP A 1 446 ? 17.223 6.503 -77.487 1.00 94.31 446 ASP A O 1
ATOM 3385 N N . ARG A 1 447 ? 17.796 8.459 -78.435 1.00 93.06 447 ARG A N 1
ATOM 3386 C CA . ARG A 1 447 ? 16.566 9.216 -78.111 1.00 93.06 447 ARG A CA 1
ATOM 3387 C C . ARG A 1 447 ? 15.248 8.460 -78.421 1.00 93.06 447 ARG A C 1
ATOM 3389 O O . ARG A 1 447 ? 14.402 8.419 -77.526 1.00 93.06 447 ARG A O 1
ATOM 3396 N N . PRO A 1 448 ? 15.023 7.837 -79.601 1.00 93.62 448 PRO A N 1
ATOM 3397 C CA . PRO A 1 448 ? 13.766 7.133 -79.895 1.00 93.62 448 PRO A CA 1
ATOM 3398 C C . PRO A 1 448 ? 13.578 5.806 -79.141 1.00 93.62 448 PRO A C 1
ATOM 3400 O O . PRO A 1 448 ? 12.458 5.294 -79.112 1.00 93.62 448 PRO A O 1
ATOM 3403 N N . GLU A 1 449 ? 14.627 5.231 -78.546 1.00 94.25 449 GLU A N 1
ATOM 3404 C CA . GLU A 1 449 ? 14.497 4.046 -77.688 1.00 94.25 449 GLU A CA 1
ATOM 3405 C C . GLU A 1 449 ? 14.071 4.457 -76.274 1.00 94.25 449 GLU A C 1
ATOM 3407 O O . GLU A 1 449 ? 13.089 3.923 -75.756 1.00 94.25 449 GLU A O 1
ATOM 3412 N N . LEU A 1 450 ? 14.695 5.496 -75.705 1.00 94.50 450 LEU A N 1
ATOM 3413 C CA . LEU A 1 450 ? 14.284 6.042 -74.406 1.00 94.50 450 LEU A CA 1
ATOM 3414 C C . LEU A 1 450 ? 12.844 6.586 -74.428 1.00 94.50 450 LEU A C 1
ATOM 3416 O O . LEU A 1 450 ? 12.098 6.375 -73.475 1.00 94.50 450 LEU A O 1
ATOM 3420 N N . MET A 1 451 ? 12.404 7.221 -75.521 1.00 95.25 451 MET A N 1
ATOM 3421 C CA . MET A 1 451 ? 11.009 7.676 -75.642 1.00 95.25 451 MET A CA 1
ATOM 3422 C C . MET A 1 451 ? 9.981 6.531 -75.613 1.00 95.25 451 MET A C 1
ATOM 3424 O O . MET A 1 451 ? 8.859 6.751 -75.165 1.00 95.25 451 MET A O 1
ATOM 3428 N N . LYS A 1 452 ? 10.335 5.319 -76.067 1.00 95.38 452 LYS A N 1
ATOM 3429 C CA . LYS A 1 452 ? 9.452 4.143 -75.953 1.00 95.38 452 LYS A CA 1
ATOM 3430 C C . LYS A 1 452 ? 9.419 3.612 -74.528 1.00 95.38 452 LYS A C 1
ATOM 3432 O O . LYS A 1 452 ? 8.337 3.377 -74.006 1.00 95.38 452 LYS A O 1
ATOM 3437 N N . LEU A 1 453 ? 10.587 3.491 -73.895 1.00 96.06 453 LEU A N 1
ATOM 3438 C CA . LEU A 1 453 ? 10.707 3.066 -72.500 1.00 96.06 453 LEU A CA 1
ATOM 3439 C C . LEU A 1 453 ? 9.887 3.979 -71.572 1.00 96.06 453 LEU A C 1
ATOM 3441 O O . LEU A 1 453 ? 9.174 3.490 -70.701 1.00 96.06 453 LEU A O 1
ATOM 3445 N N . LEU A 1 454 ? 9.907 5.293 -71.818 1.00 95.88 454 LEU A N 1
ATOM 3446 C CA . LEU A 1 454 ? 9.090 6.261 -71.086 1.00 95.88 454 LEU A CA 1
ATOM 3447 C C . LEU A 1 454 ? 7.576 6.127 -71.384 1.00 95.88 454 LEU A C 1
ATOM 3449 O O . LEU A 1 454 ? 6.775 6.284 -70.468 1.00 95.88 454 LEU A O 1
ATOM 3453 N N . ASP A 1 455 ? 7.138 5.792 -72.606 1.00 96.56 455 ASP A N 1
ATOM 3454 C CA . ASP A 1 455 ? 5.707 5.510 -72.864 1.00 96.56 455 ASP A CA 1
ATOM 3455 C C . ASP A 1 455 ? 5.233 4.221 -72.168 1.00 96.56 455 ASP A C 1
ATOM 3457 O O . ASP A 1 455 ? 4.135 4.178 -71.604 1.00 96.56 455 ASP A O 1
ATOM 3461 N N . GLU A 1 456 ? 6.080 3.190 -72.152 1.00 95.88 456 GLU A N 1
ATOM 3462 C CA . GLU A 1 456 ? 5.824 1.935 -71.441 1.00 95.88 456 GLU A CA 1
ATOM 3463 C C . GLU A 1 456 ? 5.747 2.160 -69.920 1.00 95.88 456 GLU A C 1
ATOM 3465 O O . GLU A 1 456 ? 4.807 1.673 -69.286 1.00 95.88 456 GLU A O 1
ATOM 3470 N N . GLN A 1 457 ? 6.648 2.964 -69.341 1.00 95.81 457 GLN A N 1
ATOM 3471 C CA . GLN A 1 457 ? 6.596 3.362 -67.928 1.00 95.81 457 GLN A CA 1
ATOM 3472 C C . GLN A 1 457 ? 5.337 4.179 -67.589 1.00 95.81 457 GLN A C 1
ATOM 3474 O O . GLN A 1 457 ? 4.684 3.884 -66.585 1.00 95.81 457 GLN A O 1
ATOM 3479 N N . PHE A 1 458 ? 4.917 5.135 -68.432 1.00 96.81 458 PHE A N 1
ATOM 3480 C CA . PHE A 1 458 ? 3.638 5.833 -68.225 1.00 96.81 458 PHE A CA 1
ATOM 3481 C C . PHE A 1 458 ? 2.463 4.845 -68.221 1.00 96.81 458 PHE A C 1
ATOM 3483 O O . PHE A 1 458 ? 1.599 4.919 -67.347 1.00 96.81 458 PHE A O 1
ATOM 3490 N N . GLY A 1 459 ? 2.453 3.882 -69.148 1.00 95.31 459 GLY A N 1
ATOM 3491 C CA . GLY A 1 459 ? 1.422 2.846 -69.214 1.00 95.31 459 GLY A CA 1
ATOM 3492 C C . GLY A 1 459 ? 1.402 1.884 -68.021 1.00 95.31 459 GLY A C 1
ATOM 3493 O O . GLY A 1 459 ? 0.340 1.341 -67.709 1.00 95.31 459 GLY A O 1
ATOM 3494 N N . GLN A 1 460 ? 2.532 1.679 -67.340 1.00 95.62 460 GLN A N 1
ATOM 3495 C CA . GLN A 1 460 ? 2.597 0.942 -66.072 1.00 95.62 460 GLN A CA 1
ATOM 3496 C C . GLN A 1 460 ? 2.018 1.775 -64.923 1.00 95.62 460 GLN A C 1
ATOM 3498 O O . GLN A 1 460 ? 1.156 1.289 -64.196 1.00 95.62 460 GLN A O 1
ATOM 3503 N N . ILE A 1 461 ? 2.395 3.053 -64.815 1.00 96.31 461 ILE A N 1
ATOM 3504 C CA . ILE A 1 461 ? 1.871 3.974 -63.792 1.00 96.31 461 ILE A CA 1
ATOM 3505 C C . ILE A 1 461 ? 0.345 4.148 -63.915 1.00 96.31 461 ILE A C 1
ATOM 3507 O O . ILE A 1 461 ? -0.355 4.171 -62.904 1.00 96.31 461 ILE A O 1
ATOM 3511 N N . GLU A 1 462 ? -0.202 4.208 -65.134 1.00 96.44 462 GLU A N 1
ATOM 3512 C CA . GLU A 1 462 ? -1.656 4.241 -65.365 1.00 96.44 462 GLU A CA 1
ATOM 3513 C C . GLU A 1 462 ? -2.366 2.952 -64.901 1.00 96.44 462 GLU A C 1
ATOM 3515 O O . GLU A 1 462 ? -3.456 3.023 -64.328 1.00 96.44 462 GLU A O 1
ATOM 3520 N N . GLN A 1 463 ? -1.752 1.778 -65.099 1.00 96.06 463 GLN A N 1
ATOM 3521 C CA . GLN A 1 463 ? -2.276 0.502 -64.588 1.00 96.06 463 GLN A CA 1
ATOM 3522 C C . GLN A 1 463 ? -2.198 0.421 -63.065 1.00 96.06 463 GLN A C 1
ATOM 3524 O O . GLN A 1 463 ? -3.121 -0.084 -62.428 1.00 96.06 463 GLN A O 1
ATOM 3529 N N . ASP A 1 464 ? -1.116 0.920 -62.476 1.00 94.69 464 ASP A N 1
ATOM 3530 C CA . ASP A 1 464 ? -0.919 0.878 -61.036 1.00 94.69 464 ASP A CA 1
ATOM 3531 C C . ASP A 1 464 ? -1.905 1.813 -60.324 1.00 94.69 464 ASP A C 1
ATOM 3533 O O . ASP A 1 464 ? -2.636 1.361 -59.442 1.00 94.69 464 ASP A O 1
ATOM 3537 N N . VAL A 1 465 ? -2.084 3.056 -60.788 1.00 95.19 465 VAL A N 1
ATOM 3538 C CA . VAL A 1 465 ? -3.136 3.957 -60.270 1.00 95.19 465 VAL A CA 1
ATOM 3539 C C . VAL A 1 465 ? -4.536 3.320 -60.331 1.00 95.19 465 VAL A C 1
ATOM 3541 O O . VAL A 1 465 ? -5.353 3.553 -59.436 1.00 95.19 465 VAL A O 1
ATOM 3544 N N . ALA A 1 466 ? -4.822 2.478 -61.331 1.00 94.38 466 ALA A N 1
ATOM 3545 C CA . ALA A 1 466 ? -6.082 1.739 -61.394 1.00 94.38 466 ALA A CA 1
ATOM 3546 C C . ALA A 1 466 ? -6.209 0.650 -60.305 1.00 94.38 466 ALA A C 1
ATOM 3548 O O . ALA A 1 466 ? -7.298 0.494 -59.751 1.00 94.38 466 ALA A O 1
ATOM 3549 N N . LYS A 1 467 ? -5.123 -0.055 -59.949 1.00 94.38 467 LYS A N 1
ATOM 3550 C CA . LYS A 1 467 ? -5.099 -1.023 -58.828 1.00 94.38 467 LYS A CA 1
ATOM 3551 C C . LYS A 1 467 ? -5.281 -0.317 -57.484 1.00 94.38 467 LYS A C 1
ATOM 3553 O O . LYS A 1 467 ? -6.172 -0.693 -56.726 1.00 94.38 467 LYS A O 1
ATOM 3558 N N . LEU A 1 468 ? -4.518 0.755 -57.239 1.00 92.25 468 LEU A N 1
ATOM 3559 C CA . LEU A 1 468 ? -4.604 1.562 -56.014 1.00 92.25 468 LEU A CA 1
ATOM 3560 C C . LEU A 1 468 ? -6.023 2.085 -55.787 1.00 92.25 468 LEU A C 1
ATOM 3562 O O . LEU A 1 468 ? -6.515 2.108 -54.658 1.00 92.25 468 LEU A O 1
ATOM 3566 N N . ARG A 1 469 ? -6.704 2.492 -56.865 1.00 93.69 469 ARG A N 1
ATOM 3567 C CA . ARG A 1 469 ? -8.097 2.933 -56.804 1.00 93.69 469 ARG A CA 1
ATOM 3568 C C . ARG A 1 469 ? -9.046 1.820 -56.361 1.00 93.69 469 ARG A C 1
ATOM 3570 O O . ARG A 1 469 ? -9.944 2.121 -55.587 1.00 93.69 469 ARG A O 1
ATOM 3577 N N . GLU A 1 470 ? -8.873 0.584 -56.827 1.00 92.25 470 GLU A N 1
ATOM 3578 C CA . GLU A 1 470 ? -9.738 -0.530 -56.415 1.00 92.25 470 GLU A CA 1
ATOM 3579 C C . GLU A 1 470 ? -9.413 -0.995 -54.984 1.00 92.25 470 GLU A C 1
ATOM 3581 O O . GLU A 1 470 ? -10.334 -1.230 -54.213 1.00 92.25 470 GLU A O 1
ATOM 3586 N N . GLN A 1 471 ? -8.135 -1.014 -54.582 1.00 91.00 471 GLN A N 1
ATOM 3587 C CA . GLN A 1 471 ? -7.715 -1.315 -53.202 1.00 91.00 471 GLN A CA 1
ATOM 3588 C C . GLN A 1 471 ? -8.224 -0.273 -52.191 1.00 91.00 471 GLN A C 1
ATOM 3590 O O . GLN A 1 471 ? -8.726 -0.621 -51.129 1.00 91.00 471 GLN A O 1
ATOM 3595 N N . THR A 1 472 ? -8.135 1.022 -52.510 1.00 91.94 472 THR A N 1
ATOM 3596 C CA . THR A 1 472 ? -8.585 2.096 -51.598 1.00 91.94 472 THR A CA 1
ATOM 3597 C C . THR A 1 472 ? -10.092 2.353 -51.629 1.00 91.94 472 THR A C 1
ATOM 3599 O O . THR A 1 472 ? -10.596 3.064 -50.766 1.00 91.94 472 THR A O 1
ATOM 3602 N N . LYS A 1 473 ? -10.826 1.776 -52.587 1.00 90.19 473 LYS A N 1
ATOM 3603 C CA . LYS A 1 473 ? -12.270 1.975 -52.819 1.00 90.19 473 LYS A CA 1
ATOM 3604 C C . LYS A 1 473 ? -13.144 1.738 -51.587 1.00 90.19 473 LYS A C 1
ATOM 3606 O O . LYS A 1 473 ? -14.150 2.424 -51.422 1.00 90.19 473 LYS A O 1
ATOM 3611 N N . GLU A 1 474 ? -12.770 0.760 -50.769 1.00 84.75 474 GLU A N 1
ATOM 3612 C CA . GLU A 1 474 ? -13.554 0.282 -49.622 1.00 84.75 474 GLU A CA 1
ATOM 3613 C C . GLU A 1 474 ? -12.891 0.654 -48.278 1.00 84.75 474 GLU A C 1
ATOM 3615 O O . GLU A 1 474 ? -13.511 0.535 -47.223 1.00 84.75 474 GLU A O 1
ATOM 3620 N N . THR A 1 475 ? -11.673 1.215 -48.304 1.00 84.38 475 THR A N 1
ATOM 3621 C CA . THR A 1 475 ? -10.976 1.703 -47.106 1.00 84.38 475 THR A CA 1
ATOM 3622 C C . THR A 1 475 ? -11.261 3.185 -46.842 1.00 84.38 475 THR A C 1
ATOM 3624 O O . THR A 1 475 ? -11.659 3.955 -47.721 1.00 84.38 475 THR A O 1
ATOM 3627 N N . ARG A 1 476 ? -10.971 3.652 -45.619 1.00 79.94 476 ARG A N 1
ATOM 3628 C CA . ARG A 1 476 ? -11.062 5.086 -45.263 1.00 79.94 476 ARG A CA 1
ATOM 3629 C C . ARG A 1 476 ? -10.093 5.977 -46.066 1.00 79.94 476 ARG A C 1
ATOM 3631 O O . ARG A 1 476 ? -10.214 7.201 -46.027 1.00 79.94 476 ARG A O 1
ATOM 3638 N N . PHE A 1 477 ? -9.177 5.381 -46.834 1.00 89.19 477 PHE A N 1
ATOM 3639 C CA . PHE A 1 477 ? -8.250 6.066 -47.733 1.00 89.19 477 PHE A CA 1
ATOM 3640 C C . PHE A 1 477 ? -8.770 6.196 -49.174 1.00 89.19 477 PHE A C 1
ATOM 3642 O O . PHE A 1 477 ? -8.001 6.578 -50.050 1.00 89.19 477 PHE A O 1
ATOM 3649 N N . ALA A 1 478 ? -10.064 5.979 -49.445 1.00 88.81 478 ALA A N 1
ATOM 3650 C CA . ALA A 1 478 ? -10.676 6.178 -50.770 1.00 88.81 478 ALA A CA 1
ATOM 3651 C C . ALA A 1 478 ? -10.381 7.550 -51.422 1.00 88.81 478 ALA A C 1
ATOM 3653 O O . ALA A 1 478 ? -10.372 7.670 -52.650 1.00 88.81 478 ALA A O 1
ATOM 3654 N N . PHE A 1 479 ? -10.079 8.587 -50.627 1.00 92.88 479 PHE A N 1
ATOM 3655 C CA . PHE A 1 479 ? -9.617 9.879 -51.148 1.00 92.88 479 PHE A CA 1
ATOM 3656 C C . PHE A 1 479 ? -8.271 9.782 -51.891 1.00 92.88 479 PHE A C 1
ATOM 3658 O O . PHE A 1 479 ? -8.061 10.525 -52.845 1.00 92.88 479 PHE A O 1
ATOM 3665 N N . VAL A 1 480 ? -7.385 8.859 -51.504 1.00 93.62 480 VAL A N 1
ATOM 3666 C CA . VAL A 1 480 ? -6.093 8.599 -52.156 1.00 93.62 480 VAL A CA 1
ATOM 3667 C C . VAL A 1 480 ? -6.318 8.051 -53.562 1.00 93.62 480 VAL A C 1
ATOM 3669 O O . VAL A 1 480 ? -5.844 8.650 -54.524 1.00 93.62 480 VAL A O 1
ATOM 3672 N N . GLY A 1 481 ? -7.103 6.980 -53.712 1.00 93.50 481 GLY A N 1
ATOM 3673 C CA . GLY A 1 481 ? -7.440 6.418 -55.024 1.00 93.50 481 GLY A CA 1
ATOM 3674 C C . GLY A 1 481 ? -8.184 7.400 -55.931 1.00 93.50 481 GLY A C 1
ATOM 3675 O O . GLY A 1 481 ? -7.933 7.442 -57.138 1.00 93.50 481 GLY A O 1
ATOM 3676 N N . LEU A 1 482 ? -9.058 8.237 -55.358 1.00 94.69 482 LEU A N 1
ATOM 3677 C CA . LEU A 1 482 ? -9.735 9.308 -56.090 1.00 94.69 482 LEU A CA 1
ATOM 3678 C C . LEU A 1 482 ? -8.739 10.368 -56.592 1.00 94.69 482 LEU A C 1
ATOM 3680 O O . LEU A 1 482 ? -8.711 10.657 -57.788 1.00 94.69 482 LEU A O 1
ATOM 3684 N N . GLN A 1 483 ? -7.896 10.915 -55.711 1.00 95.12 483 GLN A N 1
ATOM 3685 C CA . GLN A 1 483 ? -6.941 11.964 -56.080 1.00 95.12 483 GLN A CA 1
ATOM 3686 C C . GLN A 1 483 ? -5.830 11.442 -57.007 1.00 95.12 483 GLN A C 1
ATOM 3688 O O . GLN A 1 483 ? -5.432 12.153 -57.926 1.00 95.12 483 GLN A O 1
ATOM 3693 N N . MET A 1 484 ? -5.384 10.190 -56.865 1.00 95.38 484 MET A N 1
ATOM 3694 C CA . MET A 1 484 ? -4.436 9.575 -57.805 1.00 95.38 484 MET A CA 1
ATOM 3695 C C . MET A 1 484 ? -5.051 9.361 -59.194 1.00 95.38 484 MET A C 1
ATOM 3697 O O . MET A 1 484 ? -4.384 9.615 -60.197 1.00 95.38 484 MET A O 1
ATOM 3701 N N . MET A 1 485 ? -6.334 8.991 -59.284 1.00 96.25 485 MET A N 1
ATOM 3702 C CA . MET A 1 485 ? -7.062 8.954 -60.561 1.00 96.25 485 MET A CA 1
ATOM 3703 C C . MET A 1 485 ? -7.174 10.353 -61.199 1.00 96.25 485 MET A C 1
ATOM 3705 O O . MET A 1 485 ? -7.048 10.486 -62.418 1.00 96.25 485 MET A O 1
ATOM 3709 N N . GLU A 1 486 ? -7.383 11.406 -60.403 1.00 96.00 486 GLU A N 1
ATOM 3710 C CA . GLU A 1 486 ? -7.395 12.794 -60.887 1.00 96.00 486 GLU A CA 1
ATOM 3711 C C . GLU A 1 486 ? -6.012 13.242 -61.391 1.00 96.00 486 GLU A C 1
ATOM 3713 O O . GLU A 1 486 ? -5.915 13.781 -62.496 1.00 96.00 486 GLU A O 1
ATOM 3718 N N . ILE A 1 487 ? -4.940 12.961 -60.640 1.00 95.81 487 ILE A N 1
ATOM 3719 C CA . ILE A 1 487 ? -3.547 13.231 -61.040 1.00 95.81 487 ILE A CA 1
ATOM 3720 C C . ILE A 1 487 ? -3.208 12.485 -62.337 1.00 95.81 487 ILE A C 1
ATOM 3722 O O . ILE A 1 487 ? -2.687 13.090 -63.278 1.00 95.81 487 ILE A O 1
ATOM 3726 N N . SER A 1 488 ? -3.565 11.200 -62.427 1.00 96.06 488 SER A N 1
ATOM 3727 C CA . SER A 1 488 ? -3.393 10.390 -63.634 1.00 96.06 488 SER A CA 1
ATOM 3728 C C . SER A 1 488 ? -4.064 11.044 -64.843 1.00 96.06 488 SER A C 1
ATOM 3730 O O . SER A 1 488 ? -3.394 11.370 -65.824 1.00 96.06 488 SER A O 1
ATOM 3732 N N . ARG A 1 489 ? -5.358 11.360 -64.735 1.00 96.38 489 ARG A N 1
ATOM 3733 C CA . ARG A 1 489 ? -6.154 11.917 -65.835 1.00 96.38 489 ARG A CA 1
ATOM 3734 C C . ARG A 1 489 ? -5.747 13.336 -66.253 1.00 96.38 489 ARG A C 1
ATOM 3736 O O . ARG A 1 489 ? -5.884 13.675 -67.428 1.00 96.38 489 ARG A O 1
ATOM 3743 N N . MET A 1 490 ? -5.305 14.182 -65.320 1.00 96.62 490 MET A N 1
ATOM 3744 C CA . MET A 1 490 ? -4.962 15.588 -65.599 1.00 96.62 490 MET A CA 1
ATOM 3745 C C . MET A 1 490 ? -3.487 15.810 -65.956 1.00 96.62 490 MET A C 1
ATOM 3747 O O . MET A 1 490 ? -3.161 16.802 -66.614 1.00 96.62 490 MET A O 1
ATOM 3751 N N . HIS A 1 491 ? -2.595 14.907 -65.543 1.00 97.00 491 HIS A N 1
ATOM 3752 C CA . HIS A 1 491 ? -1.153 15.092 -65.695 1.00 97.00 491 HIS A CA 1
ATOM 3753 C C . HIS A 1 491 ? -0.443 13.901 -66.338 1.00 97.00 491 HIS A C 1
ATOM 3755 O O . HIS A 1 491 ? 0.257 14.107 -67.326 1.00 97.00 491 HIS A O 1
ATOM 3761 N N . ILE A 1 492 ? -0.666 12.672 -65.873 1.00 96.94 492 ILE A N 1
ATOM 3762 C CA . ILE A 1 492 ? 0.086 11.504 -66.362 1.00 96.94 492 ILE A CA 1
ATOM 3763 C C . ILE A 1 492 ? -0.329 11.137 -67.795 1.00 96.94 492 ILE A C 1
ATOM 3765 O O . ILE A 1 492 ? 0.524 11.126 -68.684 1.00 96.94 492 ILE A O 1
ATOM 3769 N N . SER A 1 493 ? -1.626 10.947 -68.067 1.00 96.94 493 SER A N 1
ATOM 3770 C CA . SER A 1 493 ? -2.096 10.642 -69.425 1.00 96.94 493 SER A CA 1
ATOM 3771 C C . SER A 1 493 ? -1.760 11.765 -70.420 1.00 96.94 493 SER A C 1
ATOM 3773 O O . SER A 1 493 ? -1.251 11.449 -71.489 1.00 96.94 493 SER A O 1
ATOM 3775 N N . PRO A 1 494 ? -1.922 13.074 -70.112 1.00 97.69 494 PRO A N 1
ATOM 3776 C CA . PRO A 1 494 ? -1.446 14.143 -70.997 1.00 97.69 494 PRO A CA 1
ATOM 3777 C C . PRO A 1 494 ? 0.077 14.177 -71.212 1.00 97.69 494 PRO A C 1
ATOM 3779 O O . PRO A 1 494 ? 0.513 14.481 -72.323 1.00 97.69 494 PRO A O 1
ATOM 3782 N N . ALA A 1 495 ? 0.897 13.857 -70.202 1.00 97.31 495 ALA A N 1
ATOM 3783 C CA . ALA A 1 495 ? 2.350 13.760 -70.369 1.00 97.31 495 ALA A CA 1
ATOM 3784 C C . ALA A 1 495 ? 2.726 12.645 -71.356 1.00 97.31 495 ALA A C 1
ATOM 3786 O O . ALA A 1 495 ? 3.519 12.867 -72.280 1.00 97.31 495 ALA A O 1
ATOM 3787 N N . ARG A 1 496 ? 2.082 11.483 -71.205 1.00 97.56 496 ARG A N 1
ATOM 3788 C CA . ARG A 1 496 ? 2.165 10.356 -72.135 1.00 97.56 496 ARG A CA 1
ATOM 3789 C C . ARG A 1 496 ? 1.732 10.753 -73.548 1.00 97.56 496 ARG A C 1
ATOM 3791 O O . ARG A 1 496 ? 2.464 10.536 -74.507 1.00 97.56 496 ARG A O 1
ATOM 3798 N N . ASP A 1 497 ? 0.594 11.430 -73.673 1.00 96.94 497 ASP A N 1
ATOM 3799 C CA . ASP A 1 497 ? 0.022 11.873 -74.948 1.00 96.94 497 ASP A CA 1
ATOM 3800 C C . ASP A 1 497 ? 0.947 12.854 -75.701 1.00 96.94 497 ASP A C 1
ATOM 3802 O O . ASP A 1 497 ? 1.050 12.810 -76.929 1.00 96.94 497 ASP A O 1
ATOM 3806 N N . PHE A 1 498 ? 1.672 13.722 -74.983 1.00 97.12 498 PHE A N 1
ATOM 3807 C CA . PHE A 1 498 ? 2.690 14.602 -75.572 1.00 97.12 498 PHE A CA 1
ATOM 3808 C C . PHE A 1 498 ? 3.979 13.860 -75.960 1.00 97.12 498 PHE A C 1
ATOM 3810 O O . PHE A 1 498 ? 4.529 14.150 -77.025 1.00 97.12 498 PHE A O 1
ATOM 3817 N N . LEU A 1 499 ? 4.432 12.886 -75.165 1.00 96.56 499 LEU A N 1
ATOM 3818 C CA . LEU A 1 499 ? 5.575 12.026 -75.499 1.00 96.56 499 LEU A CA 1
ATOM 3819 C C . LEU A 1 499 ? 5.286 11.166 -76.744 1.00 96.56 499 LEU A C 1
ATOM 3821 O O . LEU A 1 499 ? 6.081 11.135 -77.686 1.00 96.56 499 LEU A O 1
ATOM 3825 N N . PHE A 1 500 ? 4.104 10.549 -76.804 1.00 95.94 500 PHE A N 1
ATOM 3826 C CA . PHE A 1 500 ? 3.642 9.795 -77.966 1.00 95.94 500 PHE A CA 1
ATOM 3827 C C . PHE A 1 500 ? 3.611 10.674 -79.225 1.00 95.94 500 PHE A C 1
ATOM 3829 O O . PHE A 1 500 ? 4.087 10.262 -80.283 1.00 95.94 500 PHE A O 1
ATOM 3836 N N . ARG A 1 501 ? 3.145 11.927 -79.124 1.00 95.62 501 ARG A N 1
ATOM 3837 C CA . ARG A 1 501 ? 3.201 12.884 -80.245 1.00 95.62 501 ARG A CA 1
ATOM 3838 C C . ARG A 1 501 ? 4.636 13.253 -80.629 1.00 95.62 501 ARG A C 1
ATOM 3840 O O . ARG A 1 501 ? 4.905 13.340 -81.823 1.00 95.62 501 ARG A O 1
ATOM 3847 N N . ALA A 1 502 ? 5.554 13.409 -79.671 1.00 94.62 502 ALA A N 1
ATOM 3848 C CA . ALA A 1 502 ? 6.961 13.711 -79.951 1.00 94.62 502 ALA A CA 1
ATOM 3849 C C . ALA A 1 502 ? 7.620 12.615 -80.810 1.00 94.62 502 ALA A C 1
ATOM 3851 O O . ALA A 1 502 ? 8.253 12.933 -81.814 1.00 94.62 502 ALA A O 1
ATOM 3852 N N . THR A 1 503 ? 7.373 11.331 -80.515 1.00 93.56 503 THR A N 1
ATOM 3853 C CA . THR A 1 503 ? 7.886 10.213 -81.344 1.00 93.56 503 THR A CA 1
ATOM 3854 C C . THR A 1 503 ? 7.361 10.200 -82.789 1.00 93.56 503 THR A C 1
ATOM 3856 O O . THR A 1 503 ? 7.973 9.573 -83.652 1.00 93.56 503 THR A O 1
ATOM 3859 N N . HIS A 1 504 ? 6.259 10.906 -83.077 1.00 92.94 504 HIS A N 1
ATOM 3860 C CA . HIS A 1 504 ? 5.612 10.956 -84.394 1.00 92.94 504 HIS A CA 1
ATOM 3861 C C . HIS A 1 504 ? 5.755 12.310 -85.121 1.00 92.94 504 HIS A C 1
ATOM 3863 O O . HIS A 1 504 ? 5.382 12.406 -86.292 1.00 92.94 504 HIS A O 1
ATOM 3869 N N . GLN A 1 505 ? 6.254 13.362 -84.461 1.00 93.56 505 GLN A N 1
ATOM 3870 C CA . GLN A 1 505 ? 6.310 14.733 -84.993 1.00 93.56 505 GLN A CA 1
ATOM 3871 C C . GLN A 1 505 ? 7.719 15.336 -84.824 1.00 93.56 505 GLN A C 1
ATOM 3873 O O . GLN A 1 505 ? 7.934 16.150 -83.925 1.00 93.56 505 GLN A O 1
ATOM 3878 N N . PRO A 1 506 ? 8.692 14.958 -85.684 1.00 84.38 506 PRO A N 1
ATOM 3879 C CA . PRO A 1 506 ? 10.101 15.340 -85.529 1.00 84.38 506 PRO A CA 1
ATOM 3880 C C . PRO A 1 506 ? 10.326 16.861 -85.493 1.00 84.38 506 PRO A C 1
ATOM 3882 O O . PRO A 1 506 ? 11.180 17.333 -84.752 1.00 84.38 506 PRO A O 1
ATOM 3885 N N . ASP A 1 507 ? 9.518 17.633 -86.226 1.00 87.31 507 ASP A N 1
ATOM 3886 C CA . ASP A 1 507 ? 9.640 19.095 -86.332 1.00 87.31 507 ASP A CA 1
ATOM 3887 C C . ASP A 1 507 ? 9.247 19.862 -85.046 1.00 87.31 507 ASP A C 1
ATOM 3889 O O . ASP A 1 507 ? 9.364 21.088 -85.001 1.00 87.31 507 ASP A O 1
ATOM 3893 N N . SER A 1 508 ? 8.732 19.179 -84.014 1.00 92.12 508 SER A N 1
ATOM 3894 C CA . SER A 1 508 ? 8.217 19.804 -82.783 1.00 92.12 508 SER A CA 1
ATOM 3895 C C . SER A 1 508 ? 8.635 19.109 -81.478 1.00 92.12 508 SER A C 1
ATOM 3897 O O . SER A 1 508 ? 8.183 19.535 -80.409 1.00 92.12 508 SER A O 1
ATOM 3899 N N . VAL A 1 509 ? 9.512 18.096 -81.555 1.00 92.62 509 VAL A N 1
ATOM 3900 C CA . VAL A 1 509 ? 9.936 17.202 -80.455 1.00 92.62 509 VAL A CA 1
ATOM 3901 C C . VAL A 1 509 ? 10.199 17.946 -79.152 1.00 92.62 509 VAL A C 1
ATOM 3903 O O . VAL A 1 509 ? 9.481 17.722 -78.179 1.00 92.62 509 VAL A O 1
ATOM 3906 N N . ASP A 1 510 ? 11.166 18.863 -79.129 1.00 93.00 510 ASP A N 1
ATOM 3907 C CA . ASP A 1 510 ? 11.628 19.485 -77.883 1.00 93.00 510 ASP A CA 1
ATOM 3908 C C . ASP A 1 510 ? 10.484 20.265 -77.192 1.00 93.00 510 ASP A C 1
ATOM 3910 O O . ASP A 1 510 ? 10.270 20.151 -75.986 1.00 93.00 510 ASP A O 1
ATOM 3914 N N . SER A 1 511 ? 9.627 20.934 -77.977 1.00 94.69 511 SER A N 1
ATOM 3915 C CA . SER A 1 511 ? 8.453 21.678 -77.482 1.00 94.69 511 SER A CA 1
ATOM 3916 C C . SER A 1 511 ? 7.303 20.801 -76.958 1.00 94.69 511 SER A C 1
ATOM 3918 O O . SER A 1 511 ? 6.432 21.293 -76.231 1.00 94.69 511 SER A O 1
ATOM 3920 N N . LEU A 1 512 ? 7.269 19.521 -77.342 1.00 95.88 512 LEU A N 1
ATOM 3921 C CA . LEU A 1 512 ? 6.337 18.513 -76.829 1.00 95.88 512 LEU A CA 1
ATOM 3922 C C . LEU A 1 512 ? 6.916 17.830 -75.584 1.00 95.88 512 LEU A C 1
ATOM 3924 O O . LEU A 1 512 ? 6.193 17.641 -74.603 1.00 95.88 512 LEU A O 1
ATOM 3928 N N . LEU A 1 513 ? 8.222 17.550 -75.584 1.00 95.50 513 LEU A N 1
ATOM 3929 C CA . LEU A 1 513 ? 8.941 17.013 -74.431 1.00 95.50 513 LEU A CA 1
ATOM 3930 C C . LEU A 1 513 ? 8.889 17.976 -73.236 1.00 95.50 513 LEU A C 1
ATOM 3932 O O . LEU A 1 513 ? 8.486 17.555 -72.156 1.00 95.50 513 LEU A O 1
ATOM 3936 N N . GLU A 1 514 ? 9.157 19.276 -73.428 1.00 95.81 514 GLU A N 1
ATOM 3937 C CA . GLU A 1 514 ? 9.010 20.293 -72.369 1.00 95.81 514 GLU A CA 1
ATOM 3938 C C . GLU A 1 514 ? 7.600 20.318 -71.748 1.00 95.81 514 GLU A C 1
ATOM 3940 O O . GLU A 1 514 ? 7.426 20.701 -70.588 1.00 95.81 514 GLU A O 1
ATOM 3945 N N . ARG A 1 515 ? 6.556 20.013 -72.533 1.00 96.00 515 ARG A N 1
ATOM 3946 C CA . ARG A 1 515 ? 5.167 19.990 -72.044 1.00 96.00 515 ARG A CA 1
ATOM 3947 C C . ARG A 1 515 ? 4.909 18.730 -71.239 1.00 96.00 515 ARG A C 1
ATOM 3949 O O . ARG A 1 515 ? 4.362 18.829 -70.147 1.00 96.00 515 ARG A O 1
ATOM 3956 N N . SER A 1 516 ? 5.346 17.580 -71.747 1.00 96.25 516 SER A N 1
ATOM 3957 C CA . SER A 1 516 ? 5.291 16.313 -71.019 1.00 96.25 516 SER A CA 1
ATOM 3958 C C . SER A 1 516 ? 6.032 16.414 -69.678 1.00 96.25 516 SER A C 1
ATOM 3960 O O . SER A 1 516 ? 5.418 16.197 -68.636 1.00 96.25 516 SER A O 1
ATOM 3962 N N . GLN A 1 517 ? 7.274 16.910 -69.675 1.00 96.75 517 GLN A N 1
ATOM 3963 C CA . GLN A 1 517 ? 8.080 17.170 -68.474 1.00 96.75 517 GLN A CA 1
ATOM 3964 C C . GLN A 1 517 ? 7.343 18.071 -67.464 1.00 96.75 517 GLN A C 1
ATOM 3966 O O . GLN A 1 517 ? 7.247 17.732 -66.287 1.00 96.75 517 GLN A O 1
ATOM 3971 N N . ARG A 1 518 ? 6.728 19.175 -67.917 1.00 97.12 518 ARG A N 1
ATOM 3972 C CA . ARG A 1 518 ? 5.910 20.058 -67.059 1.00 97.12 518 ARG A CA 1
ATOM 3973 C C . ARG A 1 518 ? 4.675 19.373 -66.466 1.00 97.12 518 ARG A C 1
ATOM 3975 O O . ARG A 1 518 ? 4.296 19.691 -65.340 1.00 97.12 518 ARG A O 1
ATOM 3982 N N . HIS A 1 519 ? 4.047 18.442 -67.185 1.00 96.94 519 HIS A N 1
ATOM 3983 C CA . HIS A 1 519 ? 2.965 17.632 -66.625 1.00 96.94 519 HIS A CA 1
ATOM 3984 C C . HIS A 1 519 ? 3.491 16.593 -65.612 1.00 96.94 519 HIS A C 1
ATOM 3986 O O . HIS A 1 519 ? 2.848 16.425 -64.579 1.00 96.94 519 HIS A O 1
ATOM 3992 N N . VAL A 1 520 ? 4.660 15.970 -65.828 1.00 97.19 520 VAL A N 1
ATOM 3993 C CA . VAL A 1 520 ? 5.297 15.056 -64.849 1.00 97.19 520 VAL A CA 1
ATOM 3994 C C . VAL A 1 520 ? 5.628 15.780 -63.543 1.00 97.19 520 VAL A C 1
ATOM 3996 O O . VAL A 1 520 ? 5.193 15.335 -62.482 1.00 97.19 520 VAL A O 1
ATOM 3999 N N . ILE A 1 521 ? 6.303 16.934 -63.615 1.00 96.62 521 ILE A N 1
ATOM 4000 C CA . ILE A 1 521 ? 6.623 17.771 -62.444 1.00 96.62 521 ILE A CA 1
ATOM 4001 C C . ILE A 1 521 ? 5.345 18.074 -61.648 1.00 96.62 521 ILE A C 1
ATOM 4003 O O . ILE A 1 521 ? 5.286 17.850 -60.439 1.00 96.62 521 ILE A O 1
ATOM 4007 N N . ARG A 1 522 ? 4.269 18.495 -62.331 1.00 96.88 522 ARG A N 1
ATOM 4008 C CA . ARG A 1 522 ? 2.995 18.802 -61.668 1.00 96.88 522 ARG A CA 1
ATOM 4009 C C . ARG A 1 522 ? 2.292 17.569 -61.085 1.00 96.88 522 ARG A C 1
ATOM 4011 O O . ARG A 1 522 ? 1.592 17.701 -60.083 1.00 96.88 522 ARG A O 1
ATOM 4018 N N . ALA A 1 523 ? 2.476 16.382 -61.667 1.00 96.44 523 ALA A N 1
ATOM 4019 C CA . ALA A 1 523 ? 1.990 15.138 -61.074 1.00 96.44 523 ALA A CA 1
ATOM 4020 C C . ALA A 1 523 ? 2.709 14.838 -59.747 1.00 96.44 523 ALA A C 1
ATOM 4022 O O . ALA A 1 523 ? 2.044 14.516 -58.764 1.00 96.44 523 ALA A O 1
ATOM 4023 N N . ARG A 1 524 ? 4.037 15.019 -59.696 1.00 97.12 524 ARG A N 1
ATOM 4024 C CA . ARG A 1 524 ? 4.842 14.830 -58.477 1.00 97.12 524 ARG A CA 1
ATOM 4025 C C . ARG A 1 524 ? 4.477 15.821 -57.373 1.00 97.12 524 ARG A C 1
ATOM 4027 O O . ARG A 1 524 ? 4.257 15.394 -56.246 1.00 97.12 524 ARG A O 1
ATOM 4034 N N . GLU A 1 525 ? 4.315 17.108 -57.691 1.00 95.50 525 GLU A N 1
ATOM 4035 C CA . GLU A 1 525 ? 3.860 18.128 -56.725 1.00 95.50 525 GLU A CA 1
ATOM 4036 C C . GLU A 1 525 ? 2.525 17.747 -56.053 1.00 95.50 525 GLU A C 1
ATOM 4038 O O . GLU A 1 525 ? 2.360 17.890 -54.840 1.00 95.50 525 GLU A O 1
ATOM 4043 N N . LEU A 1 526 ? 1.559 17.250 -56.835 1.00 95.25 526 LEU A N 1
ATOM 4044 C CA . LEU A 1 526 ? 0.247 16.842 -56.323 1.00 95.25 526 LEU A CA 1
ATOM 4045 C C . LEU A 1 526 ? 0.304 15.526 -55.534 1.00 95.25 526 LEU A C 1
ATOM 4047 O O . LEU A 1 526 ? -0.439 15.368 -54.566 1.00 95.25 526 LEU A O 1
ATOM 4051 N N . LEU A 1 527 ? 1.193 14.607 -55.914 1.00 95.12 527 LEU A N 1
ATOM 4052 C CA . LEU A 1 527 ? 1.430 13.350 -55.208 1.00 95.12 527 LEU A CA 1
ATOM 4053 C C . LEU A 1 527 ? 2.100 13.607 -53.844 1.00 95.12 527 LEU A C 1
ATOM 4055 O O . LEU A 1 527 ? 1.620 13.105 -52.831 1.00 95.12 527 LEU A O 1
ATOM 4059 N N . GLN A 1 528 ? 3.113 14.476 -53.772 1.00 94.50 528 GLN A N 1
ATOM 4060 C CA . GLN A 1 528 ? 3.718 14.900 -52.500 1.00 94.50 528 GLN A CA 1
ATOM 4061 C C . GLN A 1 528 ? 2.693 15.574 -51.571 1.00 94.50 528 GLN A C 1
ATOM 4063 O O . GLN A 1 528 ? 2.644 15.279 -50.375 1.00 94.50 528 GLN A O 1
ATOM 4068 N N . ALA A 1 529 ? 1.814 16.424 -52.114 1.00 93.69 529 ALA A N 1
ATOM 4069 C CA . ALA A 1 529 ? 0.713 17.015 -51.350 1.00 93.69 529 ALA A CA 1
ATOM 4070 C C . ALA A 1 529 ? -0.299 15.961 -50.848 1.00 93.69 529 ALA A C 1
ATOM 4072 O O . ALA A 1 529 ? -0.850 16.105 -49.754 1.00 93.69 529 ALA A O 1
ATOM 4073 N N . LEU A 1 530 ? -0.523 14.886 -51.612 1.00 94.19 530 LEU A N 1
ATOM 4074 C CA . LEU A 1 530 ? -1.352 13.754 -51.197 1.00 94.19 530 LEU A CA 1
ATOM 4075 C C . LEU A 1 530 ? -0.683 12.925 -50.090 1.00 94.19 530 LEU A C 1
ATOM 4077 O O . LEU A 1 530 ? -1.360 12.560 -49.130 1.00 94.19 530 LEU A O 1
ATOM 4081 N N . LEU A 1 531 ? 0.631 12.695 -50.167 1.00 93.56 531 LEU A N 1
ATOM 4082 C CA . LEU A 1 531 ? 1.404 12.005 -49.129 1.00 93.56 531 LEU A CA 1
ATOM 4083 C C . LEU A 1 531 ? 1.400 12.797 -47.812 1.00 93.56 531 LEU A C 1
ATOM 4085 O O . LEU A 1 531 ? 1.108 12.235 -46.762 1.00 93.56 531 LEU A O 1
ATOM 4089 N N . MET A 1 532 ? 1.590 14.122 -47.851 1.00 92.44 532 MET A N 1
ATOM 4090 C CA . MET A 1 532 ? 1.448 14.962 -46.649 1.00 92.44 532 MET A CA 1
ATOM 4091 C C . MET A 1 532 ? 0.032 14.912 -46.049 1.00 92.44 532 MET A C 1
ATOM 4093 O O . MET A 1 532 ? -0.125 14.997 -44.829 1.00 92.44 532 MET A O 1
ATOM 4097 N N . ARG A 1 533 ? -1.006 14.760 -46.885 1.00 90.94 533 ARG A N 1
ATOM 4098 C CA . ARG A 1 533 ? -2.392 14.570 -46.430 1.00 90.94 533 ARG A CA 1
ATOM 4099 C C . ARG A 1 533 ? -2.602 13.188 -45.803 1.00 90.94 533 ARG A C 1
ATOM 4101 O O . ARG A 1 533 ? -3.292 13.099 -44.790 1.00 90.94 533 ARG A O 1
ATOM 4108 N N . TYR A 1 534 ? -1.998 12.143 -46.367 1.00 92.56 534 TYR A N 1
ATOM 4109 C CA . TYR A 1 534 ? -2.004 10.785 -45.819 1.00 92.56 534 TYR A CA 1
ATOM 4110 C C . TYR A 1 534 ? -1.332 10.741 -44.439 1.00 92.56 534 TYR A C 1
ATOM 4112 O O . TYR A 1 534 ? -1.994 10.424 -43.451 1.00 92.56 534 TYR A O 1
ATOM 4120 N N . ASP A 1 535 ? -0.078 11.197 -44.347 1.00 89.44 535 ASP A N 1
ATOM 4121 C CA . ASP A 1 535 ? 0.708 11.246 -43.106 1.00 89.44 535 ASP A CA 1
ATOM 4122 C C . ASP A 1 535 ? 0.029 12.087 -42.006 1.00 89.44 535 ASP A C 1
ATOM 4124 O O . ASP A 1 535 ? 0.327 11.923 -40.820 1.00 89.44 535 ASP A O 1
ATOM 4128 N N . ARG A 1 536 ? -0.856 13.027 -42.370 1.00 88.69 536 ARG A N 1
ATOM 4129 C CA . ARG A 1 536 ? -1.687 13.781 -41.420 1.00 88.69 536 ARG A CA 1
ATOM 4130 C C . ARG A 1 536 ? -2.856 12.944 -40.891 1.00 88.69 536 ARG A C 1
ATOM 4132 O O . ARG A 1 536 ? -3.024 12.876 -39.678 1.00 88.69 536 ARG A O 1
ATOM 4139 N N . VAL A 1 537 ? -3.635 12.309 -41.770 1.00 86.25 537 VAL A N 1
ATOM 4140 C CA . VAL A 1 537 ? -4.778 11.459 -41.377 1.00 86.25 537 VAL A CA 1
ATOM 4141 C C . VAL A 1 537 ? -4.308 10.259 -40.546 1.00 86.25 537 VAL A C 1
ATOM 4143 O O . VAL A 1 537 ? -4.965 9.882 -39.579 1.00 86.25 537 VAL A O 1
ATOM 4146 N N . GLU A 1 538 ? -3.140 9.698 -40.864 1.00 85.31 538 GLU A N 1
ATOM 4147 C CA . GLU A 1 538 ? -2.516 8.632 -40.074 1.00 85.31 538 GLU A CA 1
ATOM 4148 C C . GLU A 1 538 ? -2.161 9.105 -38.650 1.00 85.31 538 GLU A C 1
ATOM 4150 O O . GLU A 1 538 ? -2.456 8.414 -37.674 1.00 85.31 538 GLU A O 1
ATOM 4155 N N . ARG A 1 539 ? -1.596 10.315 -38.509 1.00 81.25 539 ARG A N 1
ATOM 4156 C CA . ARG A 1 539 ? -1.315 10.930 -37.199 1.00 81.25 539 ARG A CA 1
ATOM 4157 C C . ARG A 1 539 ? -2.587 11.217 -36.404 1.00 81.25 539 ARG A C 1
ATOM 4159 O O . ARG A 1 539 ? -2.633 10.871 -35.230 1.00 81.25 539 ARG A O 1
ATOM 4166 N N . GLU A 1 540 ? -3.616 11.778 -37.038 1.00 81.62 540 GLU A N 1
ATOM 4167 C CA . GLU A 1 540 ? -4.924 12.030 -36.411 1.00 81.62 540 GLU A CA 1
ATOM 4168 C C . GLU A 1 540 ? -5.612 10.718 -35.970 1.00 81.62 540 GLU A C 1
ATOM 4170 O O . GLU A 1 540 ? -6.243 10.678 -34.915 1.00 81.62 540 GLU A O 1
ATOM 4175 N N . ARG A 1 541 ? -5.430 9.607 -36.706 1.00 80.19 541 ARG A N 1
ATOM 4176 C CA . ARG A 1 541 ? -5.873 8.264 -36.279 1.00 80.19 541 ARG A CA 1
ATOM 4177 C C . ARG A 1 541 ? -5.057 7.733 -35.096 1.00 80.19 541 ARG A C 1
ATOM 4179 O O . ARG A 1 541 ? -5.642 7.154 -34.183 1.00 80.19 541 ARG A O 1
ATOM 4186 N N . LYS A 1 542 ? -3.731 7.902 -35.103 1.00 79.69 542 LYS A N 1
ATOM 4187 C CA . LYS A 1 542 ? -2.843 7.443 -34.019 1.00 79.69 542 LYS A CA 1
ATOM 4188 C C . LYS A 1 542 ? -3.111 8.187 -32.707 1.00 79.69 542 LYS A C 1
ATOM 4190 O O . LYS A 1 542 ? -3.176 7.542 -31.666 1.00 79.69 542 LYS A O 1
ATOM 4195 N N . THR A 1 543 ? -3.352 9.500 -32.745 1.00 74.75 543 THR A N 1
ATOM 4196 C CA . THR A 1 543 ? -3.758 10.252 -31.546 1.00 74.75 543 THR A CA 1
ATOM 4197 C C . THR A 1 543 ? -5.165 9.883 -31.077 1.00 74.75 543 THR A C 1
ATOM 4199 O O . THR A 1 543 ? -5.365 9.755 -29.875 1.00 74.75 543 THR A O 1
ATOM 4202 N N . ALA A 1 544 ? -6.121 9.641 -31.983 1.00 75.69 544 ALA A N 1
ATOM 4203 C CA . ALA A 1 544 ? -7.454 9.163 -31.604 1.00 75.69 544 ALA A CA 1
ATOM 4204 C C . ALA A 1 544 ? -7.407 7.794 -30.896 1.00 75.69 544 ALA A C 1
ATOM 4206 O O . ALA A 1 544 ? -7.956 7.672 -29.803 1.00 75.69 544 ALA A O 1
ATOM 4207 N N . LYS A 1 545 ? -6.679 6.808 -31.452 1.00 76.75 545 LYS A N 1
ATOM 4208 C CA . LYS A 1 545 ? -6.432 5.508 -30.795 1.00 76.75 545 LYS A CA 1
ATOM 4209 C C . LYS A 1 545 ? -5.812 5.689 -29.404 1.00 76.75 545 LYS A C 1
ATOM 4211 O O . LYS A 1 545 ? -6.357 5.191 -28.428 1.00 76.75 545 LYS A O 1
ATOM 4216 N N . ALA A 1 546 ? -4.729 6.463 -29.296 1.00 72.44 546 ALA A N 1
ATOM 4217 C CA . ALA A 1 546 ? -4.037 6.679 -28.025 1.00 72.44 546 ALA A CA 1
ATOM 4218 C C . ALA A 1 546 ? -4.913 7.373 -26.959 1.00 72.44 546 ALA A C 1
ATOM 4220 O O . ALA A 1 546 ? -4.742 7.117 -25.767 1.00 72.44 546 ALA A O 1
ATOM 4221 N N . LEU A 1 547 ? -5.865 8.222 -27.368 1.00 71.25 547 LEU A N 1
ATOM 4222 C CA . LEU A 1 547 ? -6.862 8.814 -26.470 1.00 71.25 547 LEU A CA 1
ATOM 4223 C C . LEU A 1 547 ? -7.922 7.794 -26.033 1.00 71.25 547 LEU A C 1
ATOM 4225 O O . LEU A 1 547 ? -8.251 7.750 -24.851 1.00 71.25 547 LEU A O 1
ATOM 4229 N N . GLU A 1 548 ? -8.427 6.950 -26.936 1.00 70.25 548 GLU A N 1
ATOM 4230 C CA . GLU A 1 548 ? -9.372 5.872 -26.601 1.00 70.25 548 GLU A CA 1
ATOM 4231 C C . GLU A 1 548 ? -8.725 4.829 -25.663 1.00 70.25 548 GLU A C 1
ATOM 4233 O O . GLU A 1 548 ? -9.302 4.479 -24.634 1.00 70.25 548 GLU A O 1
ATOM 4238 N N . GLU A 1 549 ? -7.483 4.424 -25.939 1.00 70.75 549 GLU A N 1
ATOM 4239 C CA . GLU A 1 549 ? -6.651 3.555 -25.089 1.00 70.75 549 GLU A CA 1
ATOM 4240 C C . GLU A 1 549 ? -6.264 4.216 -23.752 1.00 70.75 549 GLU A C 1
ATOM 4242 O O . GLU A 1 549 ? -6.061 3.532 -22.746 1.00 70.75 549 GLU A O 1
ATOM 4247 N N . GLY A 1 550 ? -6.128 5.545 -23.721 1.00 70.50 550 GLY A N 1
ATOM 4248 C CA . GLY A 1 550 ? -5.892 6.321 -22.502 1.00 70.50 550 GLY A CA 1
ATOM 4249 C C . GLY A 1 550 ? -7.133 6.379 -21.610 1.00 70.50 550 GLY A C 1
ATOM 4250 O O . GLY A 1 550 ? -7.039 6.125 -20.411 1.00 70.50 550 GLY A O 1
ATOM 4251 N N . ILE A 1 551 ? -8.304 6.630 -22.205 1.00 65.88 551 ILE A N 1
ATOM 4252 C CA . ILE A 1 551 ? -9.602 6.587 -21.519 1.00 65.88 551 ILE A CA 1
ATOM 4253 C C . ILE A 1 551 ? -9.860 5.179 -20.973 1.00 65.88 551 ILE A C 1
ATOM 4255 O O . ILE A 1 551 ? -10.200 5.053 -19.804 1.00 65.88 551 ILE A O 1
ATOM 4259 N N . HIS A 1 552 ? -9.631 4.124 -21.761 1.00 66.44 552 HIS A N 1
ATOM 4260 C CA . HIS A 1 552 ? -9.856 2.746 -21.313 1.00 66.44 552 HIS A CA 1
ATOM 4261 C C . HIS A 1 552 ? -8.913 2.331 -20.172 1.00 66.44 552 HIS A C 1
ATOM 4263 O O . HIS A 1 552 ? -9.346 1.673 -19.225 1.00 66.44 552 HIS A O 1
ATOM 4269 N N . ARG A 1 553 ? -7.632 2.727 -20.217 1.00 62.38 553 ARG A N 1
ATOM 4270 C CA . ARG A 1 553 ? -6.698 2.476 -19.105 1.00 62.38 553 ARG A CA 1
ATOM 4271 C C . ARG A 1 553 ? -7.078 3.256 -17.848 1.00 62.38 553 ARG A C 1
ATOM 4273 O O . ARG A 1 553 ? -6.946 2.713 -16.758 1.00 62.38 553 ARG A O 1
ATOM 4280 N N . TYR A 1 554 ? -7.586 4.482 -17.983 1.00 62.44 554 TYR A N 1
ATOM 4281 C CA . TYR A 1 554 ? -8.099 5.250 -16.847 1.00 62.44 554 TYR A CA 1
ATOM 4282 C C . TYR A 1 554 ? -9.401 4.662 -16.278 1.00 62.44 554 TYR A C 1
ATOM 4284 O O . TYR A 1 554 ? -9.542 4.583 -15.062 1.00 62.44 554 TYR A O 1
ATOM 4292 N N . ASP A 1 555 ? -10.321 4.201 -17.131 1.00 61.00 555 ASP A N 1
ATOM 4293 C CA . ASP A 1 555 ? -11.559 3.535 -16.712 1.00 61.00 555 ASP A CA 1
ATOM 4294 C C . ASP A 1 555 ? -11.235 2.264 -15.893 1.00 61.00 555 ASP A C 1
ATOM 4296 O O . ASP A 1 555 ? -11.680 2.163 -14.750 1.00 61.00 555 ASP A O 1
ATOM 4300 N N . VAL A 1 556 ? -10.358 1.373 -16.388 1.00 62.72 556 VAL A N 1
ATOM 4301 C CA . VAL A 1 556 ? -9.934 0.166 -15.638 1.00 62.72 556 VAL A CA 1
ATOM 4302 C C . VAL A 1 556 ? -9.099 0.507 -14.398 1.00 62.72 556 VAL A C 1
ATOM 4304 O O . VAL A 1 556 ? -9.245 -0.153 -13.373 1.00 62.72 556 VAL A O 1
ATOM 4307 N N . TYR A 1 557 ? -8.249 1.539 -14.438 1.00 65.62 557 TYR A N 1
ATOM 4308 C CA . TYR A 1 557 ? -7.519 1.997 -13.249 1.00 65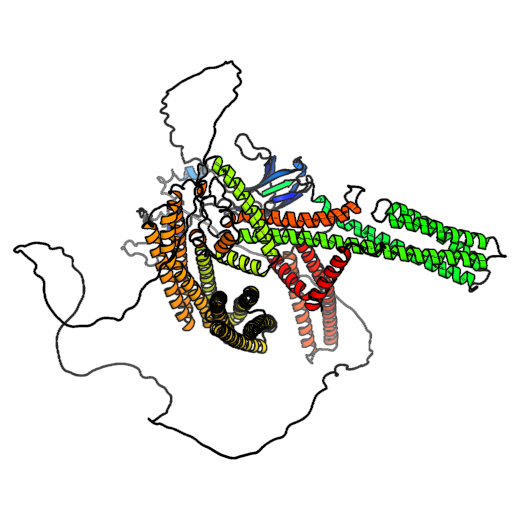.62 557 TYR A CA 1
ATOM 4309 C C . TYR A 1 557 ? -8.477 2.464 -12.146 1.00 65.62 557 TYR A C 1
ATOM 4311 O O . TYR A 1 557 ? -8.292 2.099 -10.989 1.00 65.62 557 TYR A O 1
ATOM 4319 N N . VAL A 1 558 ? -9.526 3.220 -12.488 1.00 59.41 558 VAL A N 1
ATOM 4320 C CA . VAL A 1 558 ? -10.548 3.657 -11.525 1.00 59.41 558 VAL A CA 1
ATOM 4321 C C . VAL A 1 558 ? -11.359 2.469 -11.001 1.00 59.41 558 VAL A C 1
ATOM 4323 O O . VAL A 1 558 ? -11.598 2.392 -9.799 1.00 59.41 558 VAL A O 1
ATOM 4326 N N . GLU A 1 559 ? -11.740 1.518 -11.856 1.00 62.31 559 GLU A N 1
ATOM 4327 C CA . GLU A 1 559 ? -12.453 0.304 -11.433 1.00 62.31 559 GLU A CA 1
ATOM 4328 C C . GLU A 1 559 ? -11.602 -0.571 -10.498 1.00 62.31 559 GLU A C 1
ATOM 4330 O O . GLU A 1 559 ? -12.071 -0.924 -9.415 1.00 62.31 559 GLU A O 1
ATOM 4335 N N . LYS A 1 560 ? -10.332 -0.836 -10.836 1.00 57.28 560 LYS A N 1
ATOM 4336 C CA . LYS A 1 560 ? -9.409 -1.592 -9.972 1.00 57.28 560 LYS A CA 1
ATOM 4337 C C . LYS A 1 560 ? -9.049 -0.836 -8.692 1.00 57.28 560 LYS A C 1
ATOM 4339 O O . LYS A 1 560 ? -9.019 -1.447 -7.631 1.00 57.28 560 LYS A O 1
ATOM 4344 N N . ALA A 1 561 ? -8.865 0.485 -8.732 1.00 53.88 561 ALA A N 1
ATOM 4345 C CA . ALA A 1 561 ? -8.672 1.286 -7.521 1.00 53.88 561 ALA A CA 1
ATOM 4346 C C . ALA A 1 561 ? -9.916 1.262 -6.612 1.00 53.88 561 ALA A C 1
ATOM 4348 O O . ALA A 1 561 ? -9.788 1.197 -5.392 1.00 53.88 561 ALA A O 1
ATOM 4349 N N . HIS A 1 562 ? -11.127 1.259 -7.181 1.00 55.03 562 HIS A N 1
ATOM 4350 C CA . HIS A 1 562 ? -12.365 1.082 -6.418 1.00 55.03 562 HIS A CA 1
ATOM 4351 C C . HIS A 1 562 ? -12.531 -0.347 -5.876 1.00 55.03 562 HIS A C 1
ATOM 4353 O O . HIS A 1 562 ? -13.074 -0.506 -4.784 1.00 55.03 562 HIS A O 1
ATOM 4359 N N . GLN A 1 563 ? -12.066 -1.373 -6.595 1.00 61.31 563 GLN A N 1
ATOM 4360 C CA . GLN A 1 563 ? -12.026 -2.755 -6.112 1.00 61.31 563 GLN A CA 1
ATOM 4361 C C . GLN A 1 563 ? -11.046 -2.903 -4.940 1.00 61.31 563 GLN A C 1
ATOM 4363 O O . GLN A 1 563 ? -11.468 -3.321 -3.866 1.00 61.31 563 GLN A O 1
ATOM 4368 N N . LEU A 1 564 ? -9.805 -2.433 -5.085 1.00 55.38 564 LEU A N 1
ATOM 4369 C CA . LEU A 1 564 ? -8.812 -2.413 -4.006 1.00 55.38 564 LEU A CA 1
ATOM 4370 C C . LEU A 1 564 ? -9.318 -1.625 -2.788 1.00 55.38 564 LEU A C 1
ATOM 4372 O O . LEU A 1 564 ? -9.173 -2.077 -1.659 1.00 55.38 564 LEU A O 1
ATOM 4376 N N . MET A 1 565 ? -10.007 -0.495 -2.989 1.00 56.94 565 MET A N 1
ATOM 4377 C CA . MET A 1 565 ? -10.654 0.249 -1.898 1.00 56.94 565 MET A CA 1
ATOM 4378 C C . MET A 1 565 ? -11.850 -0.486 -1.262 1.00 56.94 565 MET A C 1
ATOM 4380 O O . MET A 1 565 ? -12.215 -0.153 -0.136 1.00 56.94 565 MET A O 1
ATOM 4384 N N . ARG A 1 566 ? -12.478 -1.464 -1.932 1.00 61.81 566 ARG A N 1
ATOM 4385 C CA . ARG A 1 566 ? -13.506 -2.353 -1.347 1.00 61.81 566 ARG A CA 1
ATOM 4386 C C . ARG A 1 566 ? -12.889 -3.545 -0.621 1.00 61.81 566 ARG A C 1
ATOM 4388 O O . ARG A 1 566 ? -13.443 -3.982 0.380 1.00 61.81 566 ARG A O 1
ATOM 4395 N N . GLU A 1 567 ? -11.780 -4.077 -1.115 1.00 60.16 567 GLU A N 1
ATOM 4396 C CA . GLU A 1 567 ? -11.057 -5.202 -0.513 1.00 60.16 567 GLU A CA 1
ATOM 4397 C C . GLU A 1 567 ? -10.312 -4.734 0.743 1.00 60.16 567 GLU A C 1
ATOM 4399 O O . GLU A 1 567 ? -10.591 -5.224 1.832 1.00 60.16 567 GLU A O 1
ATOM 4404 N N . ALA A 1 568 ? -9.520 -3.662 0.649 1.00 54.72 568 ALA A N 1
ATOM 4405 C CA . ALA A 1 568 ? -8.828 -3.036 1.780 1.00 54.72 568 ALA A CA 1
ATOM 4406 C C . ALA A 1 568 ? -9.751 -2.311 2.789 1.00 54.72 568 ALA A C 1
ATOM 4408 O O . ALA A 1 568 ? -9.265 -1.734 3.760 1.00 54.72 568 ALA A O 1
ATOM 4409 N N . THR A 1 569 ? -11.076 -2.303 2.579 1.00 57.38 569 THR A N 1
ATOM 4410 C CA . THR A 1 569 ? -12.058 -1.848 3.590 1.00 57.38 569 THR A CA 1
ATOM 4411 C C . THR A 1 569 ? -13.082 -2.911 3.992 1.00 57.38 569 THR A C 1
ATOM 4413 O O . THR A 1 569 ? -13.959 -2.636 4.814 1.00 57.38 569 THR A O 1
ATOM 4416 N N . GLN A 1 570 ? -12.949 -4.146 3.499 1.00 63.75 570 GLN A N 1
ATOM 4417 C CA . GLN A 1 570 ? -13.532 -5.298 4.179 1.00 63.75 570 GLN A CA 1
ATOM 4418 C C . GLN A 1 570 ? -12.666 -5.588 5.407 1.00 63.75 570 GLN A C 1
ATOM 4420 O O . GLN A 1 570 ? -11.520 -6.009 5.284 1.00 63.75 570 GLN A O 1
ATOM 4425 N N . ASN A 1 571 ? -13.207 -5.327 6.602 1.00 65.94 571 ASN A N 1
ATOM 4426 C CA . ASN A 1 571 ? -12.551 -5.701 7.858 1.00 65.94 571 ASN A CA 1
ATOM 4427 C C . ASN A 1 571 ? -12.175 -7.187 7.806 1.00 65.94 571 ASN A C 1
ATOM 4429 O O . ASN A 1 571 ? -13.029 -8.005 7.467 1.00 65.94 571 ASN A O 1
ATOM 4433 N N . ARG A 1 572 ? -10.937 -7.526 8.197 1.00 71.38 572 ARG A N 1
ATOM 4434 C CA . ARG A 1 572 ? -10.372 -8.891 8.125 1.00 71.38 572 ARG A CA 1
ATOM 4435 C C . ARG A 1 572 ? -11.263 -9.961 8.779 1.00 71.38 572 ARG A C 1
ATOM 4437 O O . ARG A 1 572 ? -11.242 -11.114 8.367 1.00 71.38 572 ARG A O 1
ATOM 4444 N N . ASN A 1 573 ? -12.081 -9.561 9.756 1.00 76.19 573 ASN A N 1
ATOM 4445 C CA . ASN A 1 573 ? -13.126 -10.377 10.372 1.00 76.19 573 ASN A CA 1
ATOM 4446 C C . ASN A 1 573 ? -14.499 -9.656 10.303 1.00 76.19 573 ASN A C 1
ATOM 4448 O O . ASN A 1 573 ? -14.833 -8.892 11.225 1.00 76.19 573 ASN A O 1
ATOM 4452 N N . PRO A 1 574 ? -15.289 -9.829 9.221 1.00 81.31 574 PRO A N 1
ATOM 4453 C CA . PRO A 1 574 ? -16.624 -9.246 9.097 1.00 81.31 574 PRO A CA 1
ATOM 4454 C C . PRO A 1 574 ? -17.636 -10.014 9.962 1.00 81.31 574 PRO A C 1
ATOM 4456 O O . PRO A 1 574 ? -17.589 -11.237 10.050 1.00 81.31 574 PRO A O 1
ATOM 4459 N N . LEU A 1 575 ? -18.570 -9.300 10.596 1.00 87.88 575 LEU A N 1
ATOM 4460 C CA . LEU A 1 575 ? -19.606 -9.893 11.449 1.00 87.88 575 LEU A CA 1
ATOM 4461 C C . LEU A 1 575 ? -20.997 -9.585 10.892 1.00 87.88 575 LEU A C 1
ATOM 4463 O O . LEU A 1 575 ? -21.350 -8.419 10.723 1.00 87.88 575 LEU A O 1
ATOM 4467 N N . ASP A 1 576 ? -21.794 -10.622 10.642 1.00 88.69 576 ASP A N 1
ATOM 4468 C CA . ASP A 1 576 ? -23.177 -10.469 10.188 1.00 88.69 576 ASP A CA 1
ATOM 4469 C C . ASP A 1 576 ? -24.103 -9.956 11.301 1.00 88.69 576 ASP A C 1
ATOM 4471 O O . ASP A 1 576 ? -23.953 -10.296 12.476 1.00 88.69 576 ASP A O 1
ATOM 4475 N N . ARG A 1 577 ? -25.113 -9.167 10.910 1.00 91.12 577 ARG A N 1
ATOM 4476 C CA . ARG A 1 577 ? -26.158 -8.631 11.799 1.00 91.12 577 ARG A CA 1
ATOM 4477 C C . ARG A 1 577 ? -27.558 -8.978 11.301 1.00 91.12 577 ARG A C 1
ATOM 4479 O O . ARG A 1 577 ? -27.827 -8.984 10.097 1.00 91.12 577 ARG A O 1
ATOM 4486 N N . LYS A 1 578 ? -28.478 -9.231 12.232 1.00 91.44 578 LYS A N 1
ATOM 4487 C CA . LYS A 1 578 ? -29.877 -9.600 11.975 1.00 91.44 578 LYS A CA 1
ATOM 4488 C C . LYS A 1 578 ? -30.616 -8.429 11.323 1.00 91.44 578 LYS A C 1
ATOM 4490 O O . LYS A 1 578 ? -30.713 -7.343 11.903 1.00 91.44 578 LYS A O 1
ATOM 4495 N N . MET A 1 579 ? -31.194 -8.670 10.143 1.00 89.12 579 MET A N 1
ATOM 4496 C CA . MET A 1 579 ? -31.902 -7.639 9.381 1.00 89.12 579 MET A CA 1
ATOM 4497 C C . MET A 1 579 ? -33.024 -6.987 10.200 1.00 89.12 579 MET A C 1
ATOM 4499 O O . MET A 1 579 ? -33.937 -7.658 10.682 1.00 89.12 579 MET A O 1
ATOM 4503 N N . ALA A 1 580 ? -32.973 -5.663 10.314 1.00 89.25 580 ALA A N 1
ATOM 4504 C CA . ALA A 1 580 ? -34.016 -4.861 10.930 1.00 89.25 580 ALA A CA 1
ATOM 4505 C C . ALA A 1 580 ? -35.191 -4.684 9.955 1.00 89.25 580 ALA A C 1
ATOM 4507 O O . ALA A 1 580 ? -35.059 -4.058 8.898 1.00 89.25 580 ALA A O 1
ATOM 4508 N N . VAL A 1 581 ? -36.354 -5.227 10.319 1.00 86.75 581 VAL A N 1
ATOM 4509 C CA . VAL A 1 581 ? -37.607 -5.049 9.573 1.00 86.75 581 VAL A CA 1
ATOM 4510 C C . VAL A 1 581 ? -38.332 -3.822 10.118 1.00 86.75 581 VAL A C 1
ATOM 4512 O O . VAL A 1 581 ? -39.127 -3.912 11.048 1.00 86.75 581 VAL A O 1
ATOM 4515 N N . VAL A 1 582 ? -38.040 -2.665 9.531 1.00 87.50 582 VAL A N 1
ATOM 4516 C CA . VAL A 1 582 ? -38.658 -1.385 9.882 1.00 87.50 582 VAL A CA 1
ATOM 4517 C C . VAL A 1 582 ? -40.003 -1.261 9.154 1.00 87.50 582 VAL A C 1
ATOM 4519 O O . VAL A 1 582 ? -40.065 -1.394 7.928 1.00 87.50 582 VAL A O 1
ATOM 4522 N N . THR A 1 583 ? -41.095 -1.028 9.882 1.00 87.50 583 THR A N 1
ATOM 4523 C CA . THR A 1 583 ? -42.449 -0.890 9.314 1.00 87.50 583 THR A CA 1
ATOM 4524 C C . THR A 1 583 ? -42.824 0.581 9.198 1.00 87.50 583 THR A C 1
ATOM 4526 O O . THR A 1 583 ? -42.863 1.284 10.205 1.00 87.50 583 THR A O 1
ATOM 4529 N N . VAL A 1 584 ? -43.086 1.052 7.977 1.00 89.75 584 VAL A N 1
ATOM 4530 C CA . VAL A 1 584 ? -43.079 2.486 7.652 1.00 89.75 584 VAL A CA 1
ATOM 4531 C C . VAL A 1 584 ? -44.226 2.862 6.709 1.00 89.75 584 VAL A C 1
ATOM 4533 O O . VAL A 1 584 ? -44.521 2.134 5.761 1.00 89.75 584 VAL A O 1
ATOM 4536 N N . ASP A 1 585 ? -44.859 4.007 6.975 1.00 93.38 585 ASP A N 1
ATOM 4537 C CA . ASP A 1 585 ? -46.006 4.529 6.222 1.00 93.38 585 ASP A CA 1
ATOM 4538 C C . ASP A 1 585 ? -45.629 5.082 4.834 1.00 93.38 585 ASP A C 1
ATOM 4540 O O . ASP A 1 585 ? -44.525 5.583 4.615 1.00 93.38 585 ASP A O 1
ATOM 4544 N N . GLN A 1 586 ? -46.588 5.073 3.899 1.00 91.00 586 GLN A N 1
ATOM 4545 C CA . GLN A 1 586 ? -46.387 5.568 2.527 1.00 91.00 586 GLN A CA 1
ATOM 4546 C C . GLN A 1 586 ? -45.922 7.034 2.480 1.00 91.00 586 GLN A C 1
ATOM 4548 O O . GLN A 1 586 ? -45.029 7.357 1.702 1.00 91.00 586 GLN A O 1
ATOM 4553 N N . ASP A 1 587 ? -46.466 7.900 3.340 1.00 91.88 587 ASP A N 1
ATOM 4554 C CA . ASP A 1 587 ? -46.091 9.320 3.408 1.00 91.88 587 ASP A CA 1
ATOM 4555 C C . ASP A 1 587 ? -44.592 9.500 3.729 1.00 91.88 587 ASP A C 1
ATOM 4557 O O . ASP A 1 587 ? -43.936 10.397 3.191 1.00 91.88 587 ASP A O 1
ATOM 4561 N N . TYR A 1 588 ? -44.021 8.617 4.563 1.00 91.44 588 TYR A N 1
ATOM 4562 C CA . TYR A 1 588 ? -42.579 8.577 4.809 1.00 91.44 588 TYR A CA 1
ATOM 4563 C C . TYR A 1 588 ? -41.833 8.059 3.580 1.00 91.44 588 TYR A C 1
ATOM 4565 O O . TYR A 1 588 ? -40.813 8.640 3.230 1.00 91.44 588 TYR A O 1
ATOM 4573 N N . LEU A 1 589 ? -42.303 6.999 2.908 1.00 89.31 589 LEU A N 1
ATOM 4574 C CA . LEU A 1 589 ? -41.631 6.457 1.715 1.00 89.31 589 LEU A CA 1
ATOM 4575 C C . LEU A 1 589 ? -41.525 7.501 0.592 1.00 89.31 589 LEU A C 1
ATOM 4577 O O . LEU A 1 589 ? -40.467 7.627 -0.029 1.00 89.31 589 LEU A O 1
ATOM 4581 N N . ASP A 1 590 ? -42.580 8.289 0.382 1.00 92.38 590 ASP A N 1
ATOM 4582 C CA . ASP A 1 590 ? -42.622 9.366 -0.610 1.00 92.38 590 ASP A CA 1
ATOM 4583 C C . ASP A 1 590 ? -41.643 10.501 -0.246 1.00 92.38 590 ASP A C 1
ATOM 4585 O O . ASP A 1 590 ? -40.832 10.926 -1.077 1.00 92.38 590 ASP A O 1
ATOM 4589 N N . ARG A 1 591 ? -41.640 10.950 1.019 1.00 90.62 591 ARG A N 1
ATOM 4590 C CA . ARG A 1 591 ? -40.691 11.963 1.521 1.00 90.62 591 ARG A CA 1
ATOM 4591 C C . ARG A 1 591 ? -39.247 11.452 1.534 1.00 90.62 591 ARG A C 1
ATOM 4593 O O . ARG A 1 591 ? -38.323 12.192 1.204 1.00 90.62 591 ARG A O 1
ATOM 4600 N N . TYR A 1 592 ? -39.034 10.181 1.854 1.00 89.00 592 TYR A N 1
ATOM 4601 C CA . TYR A 1 592 ? -37.728 9.536 1.807 1.00 89.00 592 TYR A CA 1
ATOM 4602 C C . TYR A 1 592 ? -37.213 9.474 0.364 1.00 89.00 592 TYR A C 1
ATOM 4604 O O . TYR A 1 592 ? -36.050 9.795 0.130 1.00 89.00 592 TYR A O 1
ATOM 4612 N N . ALA A 1 593 ? -38.062 9.169 -0.624 1.00 88.31 593 ALA A N 1
ATOM 4613 C CA . ALA A 1 593 ? -37.693 9.217 -2.040 1.00 88.31 593 ALA A CA 1
ATOM 4614 C C . ALA A 1 593 ? -37.288 10.633 -2.508 1.00 88.31 593 ALA A C 1
ATOM 4616 O O . ALA A 1 593 ? -36.334 10.771 -3.280 1.00 88.31 593 ALA A O 1
ATOM 4617 N N . GLU A 1 594 ? -37.938 11.686 -2.001 1.00 91.56 594 GLU A N 1
ATOM 4618 C CA . GLU A 1 594 ? -37.504 13.075 -2.211 1.00 91.56 594 GLU A CA 1
ATOM 4619 C C . GLU A 1 594 ? -36.126 13.342 -1.579 1.00 91.56 594 GLU A C 1
ATOM 4621 O O . GLU A 1 594 ? -35.216 13.814 -2.267 1.00 91.56 594 GLU A O 1
ATOM 4626 N N . VAL A 1 595 ? -35.920 12.954 -0.317 1.00 89.25 595 VAL A N 1
ATOM 4627 C CA . VAL A 1 595 ? -34.621 13.068 0.370 1.00 89.25 595 VAL A CA 1
ATOM 4628 C C . VAL A 1 595 ? -33.531 12.253 -0.347 1.00 89.25 595 VAL A C 1
ATOM 4630 O O . VAL A 1 595 ? -32.399 12.723 -0.461 1.00 89.25 595 VAL A O 1
ATOM 4633 N N . ARG A 1 596 ? -33.841 11.086 -0.936 1.00 84.38 596 ARG A N 1
ATOM 4634 C CA . ARG A 1 596 ? -32.909 10.321 -1.795 1.00 84.38 596 ARG A CA 1
ATOM 4635 C C . ARG A 1 596 ? -32.540 11.048 -3.089 1.00 84.38 596 ARG A C 1
ATOM 4637 O O . ARG A 1 596 ? -31.468 10.792 -3.642 1.00 84.38 596 ARG A O 1
ATOM 4644 N N . ARG A 1 597 ? -33.421 11.895 -3.628 1.00 87.81 597 ARG A N 1
ATOM 4645 C CA . ARG A 1 597 ? -33.113 12.743 -4.790 1.00 87.81 597 ARG A CA 1
ATOM 4646 C C . ARG A 1 597 ? -32.180 13.877 -4.366 1.00 87.81 597 ARG A C 1
ATOM 4648 O O . ARG A 1 597 ? -31.103 13.997 -4.939 1.00 87.81 597 ARG A O 1
ATOM 4655 N N . LEU A 1 598 ? -32.535 14.602 -3.305 1.00 88.56 598 LEU A N 1
ATOM 4656 C CA . LEU A 1 598 ? -31.724 15.696 -2.760 1.00 88.56 598 LEU A CA 1
ATOM 4657 C C . LEU A 1 598 ? -30.333 15.225 -2.305 1.00 88.56 598 LEU A C 1
ATOM 4659 O O . LEU A 1 598 ? -29.348 15.895 -2.592 1.00 88.56 598 LEU A O 1
ATOM 4663 N N . ARG A 1 599 ? -30.211 14.043 -1.679 1.00 83.38 599 ARG A N 1
ATOM 4664 C CA . ARG A 1 599 ? -28.903 13.470 -1.303 1.00 83.38 599 ARG A CA 1
ATOM 4665 C C . ARG A 1 599 ? -28.027 13.179 -2.522 1.00 83.38 599 ARG A C 1
ATOM 4667 O O . ARG A 1 599 ? -26.838 13.455 -2.464 1.00 83.38 599 ARG A O 1
ATOM 4674 N N . ARG A 1 600 ? -28.581 12.668 -3.629 1.00 84.06 600 ARG A N 1
ATOM 4675 C CA . ARG A 1 600 ? -27.802 12.418 -4.859 1.00 84.06 600 ARG A CA 1
ATOM 4676 C C . ARG A 1 600 ? -27.431 13.703 -5.595 1.00 84.06 600 ARG A C 1
ATOM 4678 O O . ARG A 1 600 ? -26.340 13.783 -6.144 1.00 84.06 600 ARG A O 1
ATOM 4685 N N . GLU A 1 601 ? -28.293 14.715 -5.569 1.00 86.44 601 GLU A N 1
ATOM 4686 C CA . GLU A 1 601 ? -27.976 16.047 -6.100 1.00 86.44 601 GLU A CA 1
ATOM 4687 C C . GLU A 1 601 ? -26.862 16.716 -5.272 1.00 86.44 601 GLU A C 1
ATOM 4689 O O . GLU A 1 601 ? -25.855 17.124 -5.845 1.00 86.44 601 GLU A O 1
ATOM 4694 N N . MET A 1 602 ? -26.951 16.684 -3.937 1.00 88.38 602 MET A N 1
ATOM 4695 C CA . MET A 1 602 ? -25.899 17.161 -3.026 1.00 88.38 602 MET A CA 1
ATOM 4696 C C . MET A 1 602 ? -24.580 16.389 -3.190 1.00 88.38 602 MET A C 1
ATOM 4698 O O . MET A 1 602 ? -23.527 17.008 -3.284 1.00 88.38 602 MET A O 1
ATOM 4702 N N . LEU A 1 603 ? -24.606 15.054 -3.306 1.00 80.88 603 LEU A N 1
ATOM 4703 C CA . LEU A 1 603 ? -23.392 14.261 -3.557 1.00 80.88 603 LEU A CA 1
ATOM 4704 C C . LEU A 1 603 ? -22.776 14.547 -4.930 1.00 80.88 603 LEU A C 1
ATOM 4706 O O . LEU A 1 603 ? -21.557 14.495 -5.080 1.00 80.88 603 LEU A O 1
ATOM 4710 N N . ARG A 1 604 ? -23.595 14.896 -5.925 1.00 81.19 604 ARG A N 1
ATOM 4711 C CA . ARG A 1 604 ? -23.125 15.315 -7.245 1.00 81.19 604 ARG A CA 1
ATOM 4712 C C . ARG A 1 604 ? -22.484 16.703 -7.205 1.00 81.19 604 ARG A C 1
ATOM 4714 O O . ARG A 1 604 ? -21.464 16.901 -7.865 1.00 81.19 604 ARG A O 1
ATOM 4721 N N . GLU A 1 605 ? -23.035 17.642 -6.442 1.00 86.62 605 GLU A N 1
ATOM 4722 C CA . GLU A 1 605 ? -22.411 18.947 -6.173 1.00 86.62 605 GLU A CA 1
ATOM 4723 C C . GLU A 1 605 ? -21.114 18.785 -5.366 1.00 86.62 605 GLU A C 1
ATOM 4725 O O . GLU A 1 605 ? -20.084 19.325 -5.758 1.00 86.62 605 GLU A O 1
ATOM 4730 N N . PHE A 1 606 ? -21.102 17.943 -4.330 1.00 84.50 606 PHE A N 1
ATOM 4731 C CA . PHE A 1 606 ? -19.892 17.610 -3.575 1.00 84.50 606 PHE A CA 1
ATOM 4732 C C . PHE A 1 606 ? -18.821 16.947 -4.455 1.00 84.50 606 PHE A C 1
ATOM 4734 O O . PHE A 1 606 ? -17.661 17.330 -4.381 1.00 84.50 606 PHE A O 1
ATOM 4741 N N . SER A 1 607 ? -19.187 16.030 -5.359 1.00 82.00 607 SER A N 1
ATOM 4742 C CA . SER A 1 607 ? -18.234 15.437 -6.314 1.00 82.00 607 SER A CA 1
ATOM 4743 C C . SER A 1 607 ? -17.650 16.453 -7.305 1.00 82.00 607 SER A C 1
ATOM 4745 O O . SER A 1 607 ? -16.522 16.274 -7.754 1.00 82.00 607 SER A O 1
ATOM 4747 N N . GLN A 1 608 ? -18.380 17.534 -7.614 1.00 83.38 608 GLN A N 1
ATOM 4748 C CA . GLN A 1 608 ? -17.853 18.660 -8.391 1.00 83.38 608 GLN A CA 1
ATOM 4749 C C . GLN A 1 608 ? -16.897 19.499 -7.536 1.00 83.38 608 GLN A C 1
ATOM 4751 O O . GLN A 1 608 ? -15.778 19.735 -7.967 1.00 83.38 608 GLN A O 1
ATOM 4756 N N . LEU A 1 609 ? -17.254 19.824 -6.289 1.00 83.88 609 LEU A N 1
ATOM 4757 C CA . LEU A 1 609 ? -16.360 20.522 -5.352 1.00 83.88 609 LEU A CA 1
ATOM 4758 C C . LEU A 1 609 ? -15.056 19.748 -5.072 1.00 83.88 609 LEU A C 1
ATOM 4760 O O . LEU A 1 609 ? -14.000 20.363 -4.979 1.00 83.88 609 LEU A O 1
ATOM 4764 N N . LEU A 1 610 ? -15.103 18.413 -4.994 1.00 81.50 610 LEU A N 1
ATOM 4765 C CA . LEU A 1 610 ? -13.912 17.555 -4.883 1.00 81.50 610 LEU A CA 1
ATOM 4766 C C . LEU A 1 610 ? -13.060 17.509 -6.164 1.00 81.50 610 LEU A C 1
ATOM 4768 O O . LEU A 1 610 ? -11.867 17.224 -6.087 1.00 81.50 610 LEU A O 1
ATOM 4772 N N . ALA A 1 611 ? -13.658 17.738 -7.335 1.00 79.94 611 ALA A N 1
ATOM 4773 C CA . ALA A 1 611 ? -12.940 17.799 -8.608 1.00 79.94 611 ALA A CA 1
ATOM 4774 C C . ALA A 1 611 ? -12.364 19.201 -8.884 1.00 79.94 611 ALA A C 1
ATOM 4776 O O . ALA A 1 611 ? -11.296 19.314 -9.486 1.00 79.94 611 ALA A O 1
ATOM 4777 N N . ASP A 1 612 ? -13.055 20.247 -8.425 1.00 84.19 612 ASP A N 1
ATOM 4778 C CA . ASP A 1 612 ? -12.642 21.648 -8.531 1.00 84.19 612 ASP A CA 1
ATOM 4779 C C . ASP A 1 612 ? -11.565 22.014 -7.487 1.00 84.19 612 ASP A C 1
ATOM 4781 O O . ASP A 1 612 ? -10.672 22.807 -7.795 1.00 84.19 612 ASP A O 1
ATOM 4785 N N . ASP A 1 613 ? -11.602 21.425 -6.279 1.00 81.75 613 ASP A N 1
ATOM 4786 C CA . ASP A 1 613 ? -10.565 21.580 -5.248 1.00 81.75 613 ASP A CA 1
ATOM 4787 C C . ASP A 1 613 ? -9.893 20.241 -4.851 1.00 81.75 613 ASP A C 1
ATOM 4789 O O . ASP A 1 613 ? -10.408 19.498 -4.004 1.00 81.75 613 ASP A O 1
ATOM 4793 N N . PRO A 1 614 ? -8.681 19.945 -5.367 1.00 75.88 614 PRO A N 1
ATOM 4794 C CA . PRO A 1 614 ? -7.941 18.738 -5.000 1.00 75.88 614 PRO A CA 1
ATOM 4795 C C . PRO A 1 614 ? -7.465 18.728 -3.534 1.00 75.88 614 PRO A C 1
ATOM 4797 O O . PRO A 1 614 ? -7.123 17.663 -3.020 1.00 75.88 614 PRO A O 1
ATOM 4800 N N . ARG A 1 615 ? -7.458 19.874 -2.833 1.00 74.69 615 ARG A N 1
ATOM 4801 C CA . ARG A 1 615 ? -7.143 19.959 -1.393 1.00 74.69 615 ARG A CA 1
ATOM 4802 C C . ARG A 1 615 ? -8.275 19.380 -0.549 1.00 74.69 615 ARG A C 1
ATOM 4804 O O . ARG A 1 615 ? -8.031 18.686 0.438 1.00 74.69 615 ARG A O 1
ATOM 4811 N N . LEU A 1 616 ? -9.517 19.634 -0.960 1.00 77.88 616 LEU A N 1
ATOM 4812 C CA . LEU A 1 616 ? -10.696 19.039 -0.342 1.00 77.88 616 LEU A CA 1
ATOM 4813 C C . LEU A 1 616 ? -10.729 17.524 -0.592 1.00 77.88 616 LEU A C 1
ATOM 4815 O O . LEU A 1 616 ? -11.058 16.768 0.322 1.00 77.88 616 LEU A O 1
ATOM 4819 N N . LEU A 1 617 ? -10.300 17.072 -1.778 1.00 80.12 617 LEU A N 1
ATOM 4820 C CA . LEU A 1 617 ? -10.149 15.649 -2.097 1.00 80.12 617 LEU A CA 1
ATOM 4821 C C . LEU A 1 617 ? -9.070 14.954 -1.258 1.00 80.12 617 LEU A C 1
ATOM 4823 O O . LEU A 1 617 ? -9.352 13.890 -0.709 1.00 80.12 617 LEU A O 1
ATOM 4827 N N . SER A 1 618 ? -7.876 15.531 -1.090 1.00 71.56 618 SER A N 1
ATOM 4828 C CA . SER A 1 618 ? -6.843 14.913 -0.242 1.00 71.56 618 SER A CA 1
ATOM 4829 C C . SER A 1 618 ? -7.251 14.884 1.238 1.00 71.56 618 SER A C 1
ATOM 4831 O O . SER A 1 618 ? -7.071 13.859 1.900 1.00 71.56 618 SER A O 1
ATOM 4833 N N . ARG A 1 619 ? -7.903 15.943 1.751 1.00 74.12 619 ARG A N 1
ATOM 4834 C CA . ARG A 1 619 ? -8.503 15.951 3.101 1.00 74.12 619 ARG A CA 1
ATOM 4835 C C . ARG A 1 619 ? -9.585 14.873 3.240 1.00 74.12 619 ARG A C 1
ATOM 4837 O O . ARG A 1 619 ? -9.580 14.143 4.228 1.00 74.12 619 ARG A O 1
ATOM 4844 N N . PHE A 1 620 ? -10.472 14.730 2.253 1.00 79.94 620 PHE A N 1
ATOM 4845 C CA . PHE A 1 620 ? -11.517 13.702 2.240 1.00 79.94 620 PHE A CA 1
ATOM 4846 C C . PHE A 1 620 ? -10.938 12.281 2.206 1.00 79.94 620 PHE A C 1
ATOM 4848 O O . PHE A 1 620 ? -11.359 11.445 3.001 1.00 79.94 620 PHE A O 1
ATOM 4855 N N . LEU A 1 621 ? -9.952 12.005 1.348 1.00 78.88 621 LEU A N 1
ATOM 4856 C CA . LEU A 1 621 ? -9.317 10.686 1.252 1.00 78.88 621 LEU A CA 1
ATOM 4857 C C . LEU A 1 621 ? -8.561 10.317 2.538 1.00 78.88 621 LEU A C 1
ATOM 4859 O O . LEU A 1 621 ? -8.733 9.204 3.033 1.00 78.88 621 LEU A O 1
ATOM 4863 N N . GLY A 1 622 ? -7.829 11.260 3.142 1.00 73.31 622 GLY A N 1
ATOM 4864 C CA . GLY A 1 622 ? -7.175 11.048 4.438 1.00 73.31 622 GLY A CA 1
ATOM 4865 C C . GLY A 1 622 ? -8.169 10.763 5.573 1.00 73.31 622 GLY A C 1
ATOM 4866 O O . GLY A 1 622 ? -7.950 9.857 6.376 1.00 73.31 622 GLY A O 1
ATOM 4867 N N . LEU A 1 623 ? -9.309 11.465 5.612 1.00 73.69 623 LEU A N 1
ATOM 4868 C CA . LEU A 1 623 ? -10.408 11.162 6.543 1.00 73.69 623 LEU A CA 1
ATOM 4869 C C . LEU A 1 623 ? -11.048 9.791 6.251 1.00 73.69 623 LEU A C 1
ATOM 4871 O O . LEU A 1 623 ? -11.371 9.047 7.174 1.00 73.69 623 LEU A O 1
ATOM 4875 N N . VAL A 1 624 ? -11.209 9.420 4.978 1.00 76.19 624 VAL A N 1
ATOM 4876 C CA . VAL A 1 624 ? -11.749 8.117 4.551 1.00 76.19 624 VAL A CA 1
ATOM 4877 C C . VAL A 1 624 ? -10.846 6.955 4.977 1.00 76.19 624 VAL A C 1
ATOM 4879 O O . VAL A 1 624 ? -11.386 5.931 5.412 1.00 76.19 624 VAL A O 1
ATOM 4882 N N . GLN A 1 625 ? -9.522 7.134 4.898 1.00 76.88 625 GLN A N 1
ATOM 4883 C CA . GLN A 1 625 ? -8.494 6.185 5.341 1.00 76.88 625 GLN A CA 1
ATOM 4884 C C . GLN A 1 625 ? -8.443 6.061 6.870 1.00 76.88 625 GLN A C 1
ATOM 4886 O O . GLN A 1 625 ? -8.594 4.953 7.377 1.00 76.88 625 GLN A O 1
ATOM 4891 N N . ARG A 1 626 ? -8.345 7.177 7.615 1.00 73.00 626 ARG A N 1
ATOM 4892 C CA . ARG A 1 626 ? -8.375 7.173 9.099 1.00 73.00 626 ARG A CA 1
ATOM 4893 C C . ARG A 1 626 ? -9.651 6.536 9.669 1.00 73.00 626 ARG A C 1
ATOM 4895 O O . ARG A 1 626 ? -9.628 5.957 10.745 1.00 73.00 626 ARG A O 1
ATOM 4902 N N . ARG A 1 627 ? -10.767 6.608 8.933 1.00 72.69 627 ARG A N 1
ATOM 4903 C CA . ARG A 1 627 ? -12.044 5.941 9.261 1.00 72.69 627 ARG A CA 1
ATOM 4904 C C . ARG A 1 627 ? -12.140 4.471 8.809 1.00 72.69 627 ARG A C 1
ATOM 4906 O O . ARG A 1 627 ? -13.189 3.868 9.002 1.00 72.69 627 ARG A O 1
ATOM 4913 N N . GLY A 1 628 ? -11.125 3.921 8.138 1.00 72.62 628 GLY A N 1
ATOM 4914 C CA . GLY A 1 628 ? -11.079 2.516 7.700 1.00 72.62 628 GLY A CA 1
ATOM 4915 C C . GLY A 1 628 ? -10.315 1.595 8.660 1.00 72.62 628 GLY A C 1
ATOM 4916 O O . GLY A 1 628 ? -10.634 0.413 8.773 1.00 72.62 628 GLY A O 1
ATOM 4917 N N . SER A 1 629 ? -9.340 2.135 9.391 1.00 81.81 629 SER A N 1
ATOM 4918 C CA . SER A 1 629 ? -8.544 1.419 10.391 1.00 81.81 629 SER A CA 1
ATOM 4919 C C . SER A 1 629 ? -9.325 1.211 11.694 1.00 81.81 629 SER A C 1
ATOM 4921 O O . SER A 1 629 ? -9.089 1.908 12.683 1.00 81.81 629 SER A O 1
ATOM 4923 N N . SER A 1 630 ? -10.263 0.257 11.706 1.00 90.62 630 SER A N 1
ATOM 4924 C CA . SER A 1 630 ? -10.922 -0.171 12.949 1.00 90.62 630 SER A CA 1
ATOM 4925 C C . SER A 1 630 ? -9.891 -0.638 13.986 1.00 90.62 630 SER A C 1
ATOM 4927 O O . SER A 1 630 ? -8.859 -1.209 13.630 1.00 90.62 630 SER A O 1
ATOM 4929 N N . LEU A 1 631 ? -10.179 -0.437 15.271 1.00 93.12 631 LEU A N 1
ATOM 4930 C CA . LEU A 1 631 ? -9.337 -0.855 16.398 1.00 93.12 631 LEU A CA 1
ATOM 4931 C C . LEU A 1 631 ? -9.089 -2.375 16.385 1.00 93.12 631 LEU A C 1
ATOM 4933 O O . LEU A 1 631 ? -8.037 -2.836 16.819 1.00 93.12 631 LEU A O 1
ATOM 4937 N N . ARG A 1 632 ? -10.029 -3.150 15.822 1.00 94.00 632 ARG A N 1
ATOM 4938 C CA . ARG A 1 632 ? -9.874 -4.591 15.590 1.00 94.00 632 ARG A CA 1
ATOM 4939 C C . ARG A 1 632 ? -8.816 -4.901 14.530 1.00 94.00 632 ARG A C 1
ATOM 4941 O O . ARG A 1 632 ? -8.040 -5.825 14.748 1.00 94.00 632 ARG A O 1
ATOM 4948 N N . ASN A 1 633 ? -8.788 -4.155 13.421 1.00 91.31 633 ASN A N 1
ATOM 4949 C CA . ASN A 1 633 ? -7.757 -4.305 12.389 1.00 91.31 633 ASN A CA 1
ATOM 4950 C C . ASN A 1 633 ? -6.396 -3.871 12.955 1.00 91.31 633 ASN A C 1
ATOM 4952 O O . ASN A 1 633 ? -5.462 -4.656 12.901 1.00 91.31 633 ASN A O 1
ATOM 4956 N N . GLN A 1 634 ? -6.322 -2.705 13.617 1.00 93.38 634 GLN A N 1
ATOM 4957 C CA . GLN A 1 634 ? -5.095 -2.225 14.273 1.00 93.38 634 GLN A CA 1
ATOM 4958 C C . GLN A 1 634 ? -4.513 -3.272 15.243 1.00 93.38 634 GLN A C 1
ATOM 4960 O O . GLN A 1 634 ? -3.308 -3.493 15.256 1.00 93.38 634 GLN A O 1
ATOM 4965 N N . LEU A 1 635 ? -5.359 -3.966 16.016 1.00 95.94 635 LEU A N 1
ATOM 4966 C CA . LEU A 1 635 ? -4.918 -5.045 16.907 1.00 95.94 635 LEU A CA 1
ATOM 4967 C C . LEU A 1 635 ? -4.318 -6.248 16.150 1.00 95.94 635 LEU A C 1
ATOM 4969 O O . LEU A 1 635 ? -3.306 -6.781 16.599 1.00 95.94 635 LEU A O 1
ATOM 4973 N N . SER A 1 636 ? -4.892 -6.653 15.008 1.00 94.88 636 SER A N 1
ATOM 4974 C CA . SER A 1 636 ? -4.296 -7.688 14.143 1.00 94.88 636 SER A CA 1
ATOM 4975 C C . SER A 1 636 ? -2.995 -7.218 13.499 1.00 94.88 636 SER A C 1
ATOM 4977 O O . SER A 1 636 ? -2.028 -7.967 13.484 1.00 94.88 636 SER A O 1
ATOM 4979 N N . ASP A 1 637 ? -2.940 -5.978 13.012 1.00 93.75 637 ASP A N 1
ATOM 4980 C CA . ASP A 1 637 ? -1.758 -5.422 12.347 1.00 93.75 637 ASP A CA 1
ATOM 4981 C C . ASP A 1 637 ? -0.560 -5.345 13.326 1.00 93.75 637 ASP A C 1
ATOM 4983 O O . ASP A 1 637 ? 0.583 -5.602 12.948 1.00 93.75 637 ASP A O 1
ATOM 4987 N N . LEU A 1 638 ? -0.816 -5.064 14.613 1.00 96.12 638 LEU A N 1
ATOM 4988 C CA . LEU A 1 638 ? 0.184 -5.147 15.687 1.00 96.12 638 LEU A CA 1
ATOM 4989 C C . LEU A 1 638 ? 0.548 -6.593 16.058 1.00 96.12 638 LEU A C 1
ATOM 4991 O O . LEU A 1 638 ? 1.709 -6.857 16.367 1.00 96.12 638 LEU A O 1
ATOM 4995 N N . HIS A 1 639 ? -0.408 -7.528 16.024 1.00 97.25 639 HIS A N 1
ATOM 4996 C CA . HIS A 1 639 ? -0.146 -8.947 16.278 1.00 97.25 639 HIS A CA 1
ATOM 4997 C C . HIS A 1 639 ? 0.749 -9.550 15.181 1.00 97.25 639 HIS A C 1
ATOM 4999 O O . HIS A 1 639 ? 1.756 -10.180 15.498 1.00 97.25 639 HIS A O 1
ATOM 5005 N N . GLU A 1 640 ? 0.454 -9.282 13.906 1.00 96.12 640 GLU A N 1
ATOM 5006 C CA . GLU A 1 640 ? 1.268 -9.706 12.760 1.00 96.12 640 GLU A CA 1
ATOM 5007 C C . GLU A 1 640 ? 2.691 -9.135 12.847 1.00 96.12 640 GLU A C 1
ATOM 5009 O O . GLU A 1 640 ? 3.656 -9.896 12.785 1.00 96.12 640 GLU A O 1
ATOM 5014 N N . ARG A 1 641 ? 2.841 -7.829 13.122 1.00 95.88 641 ARG A N 1
ATOM 5015 C CA . ARG A 1 641 ? 4.154 -7.204 13.379 1.00 95.88 641 ARG A CA 1
ATOM 5016 C C . ARG A 1 641 ? 4.883 -7.837 14.566 1.00 95.88 641 ARG A C 1
ATOM 5018 O O . ARG A 1 641 ? 6.100 -8.012 14.523 1.00 95.88 641 ARG A O 1
ATOM 5025 N N . GLN A 1 642 ? 4.166 -8.198 15.635 1.00 97.69 642 GLN A N 1
ATOM 5026 C CA . GLN A 1 642 ? 4.775 -8.886 16.772 1.00 97.69 642 GLN A CA 1
ATOM 5027 C C . GLN A 1 642 ? 5.287 -10.277 16.379 1.00 97.69 642 GLN A C 1
ATOM 5029 O O . GLN A 1 642 ? 6.333 -10.696 16.886 1.00 97.69 642 GLN A O 1
ATOM 5034 N N . GLU A 1 643 ? 4.574 -10.973 15.487 1.00 97.38 643 GLU A N 1
ATOM 5035 C CA . GLU A 1 643 ? 4.938 -12.303 14.995 1.00 97.38 643 GLU A CA 1
ATOM 5036 C C . GLU A 1 643 ? 6.131 -12.231 14.041 1.00 97.38 643 GLU A C 1
ATOM 5038 O O . GLU A 1 643 ? 7.037 -13.050 14.149 1.00 97.38 643 GLU A O 1
ATOM 5043 N N . GLU A 1 644 ? 6.196 -11.220 13.173 1.00 96.06 644 GLU A N 1
ATOM 5044 C CA . GLU A 1 644 ? 7.347 -10.963 12.300 1.00 96.06 644 GLU A CA 1
ATOM 5045 C C . GLU A 1 644 ? 8.639 -10.770 13.106 1.00 96.06 644 GLU A C 1
ATOM 5047 O O . GLU A 1 644 ? 9.620 -11.475 12.856 1.00 96.06 644 GLU A O 1
ATOM 5052 N N . ILE A 1 645 ? 8.632 -9.902 14.128 1.00 96.06 645 ILE A N 1
ATOM 5053 C CA . ILE A 1 645 ? 9.807 -9.676 14.993 1.00 96.06 645 ILE A CA 1
ATOM 5054 C C . ILE A 1 645 ? 10.173 -10.957 15.770 1.00 96.06 645 ILE A C 1
ATOM 5056 O O . ILE A 1 645 ? 11.355 -11.277 15.908 1.00 96.06 645 ILE A O 1
ATOM 5060 N N . ALA A 1 646 ? 9.189 -11.726 16.254 1.00 97.06 646 ALA A N 1
ATOM 5061 C CA . ALA A 1 646 ? 9.434 -12.998 16.944 1.00 97.06 646 ALA A CA 1
ATOM 5062 C C . ALA A 1 646 ? 10.051 -14.061 16.015 1.00 97.06 646 ALA A C 1
ATOM 5064 O O . ALA A 1 646 ? 11.046 -14.708 16.359 1.00 97.06 646 ALA A O 1
ATOM 5065 N N . ARG A 1 647 ? 9.492 -14.207 14.810 1.00 96.62 647 ARG A N 1
ATOM 5066 C CA . ARG A 1 647 ? 9.928 -15.142 13.768 1.00 96.62 647 ARG A CA 1
ATOM 5067 C C . ARG A 1 647 ? 11.346 -14.811 13.303 1.00 96.62 647 ARG A C 1
ATOM 5069 O O . ARG A 1 647 ? 12.189 -15.703 13.246 1.00 96.62 647 ARG A O 1
ATOM 5076 N N . GLU A 1 648 ? 11.644 -13.538 13.063 1.00 95.38 648 GLU A N 1
ATOM 5077 C CA . GLU A 1 648 ? 12.981 -13.077 12.683 1.00 95.38 648 GLU A CA 1
ATOM 5078 C C . GLU A 1 648 ? 14.013 -13.296 13.802 1.00 95.38 648 GLU A C 1
ATOM 5080 O O . GLU A 1 648 ? 15.087 -13.842 13.544 1.00 95.38 648 GLU A O 1
ATOM 5085 N N . LEU A 1 649 ? 13.674 -12.959 15.053 1.00 96.75 649 LEU A N 1
ATOM 5086 C CA . LEU A 1 649 ? 14.557 -13.156 16.206 1.00 96.75 649 LEU A CA 1
ATOM 5087 C C . LEU A 1 649 ? 14.869 -14.643 16.450 1.00 96.75 649 LEU A C 1
ATOM 5089 O O . LEU A 1 649 ? 16.026 -14.986 16.703 1.00 96.75 649 LEU A O 1
ATOM 5093 N N . SER A 1 650 ? 13.866 -15.522 16.345 1.00 96.31 650 SER A N 1
ATOM 5094 C CA . SER A 1 650 ? 14.062 -16.976 16.467 1.00 96.31 650 SER A CA 1
ATOM 5095 C C . SER A 1 650 ? 14.942 -17.527 15.336 1.00 96.31 650 SER A C 1
ATOM 5097 O O . SER A 1 650 ? 15.874 -18.294 15.593 1.00 96.31 650 SER A O 1
ATOM 5099 N N . GLY A 1 651 ? 14.750 -17.048 14.099 1.00 96.00 651 GLY A N 1
ATOM 5100 C CA . GLY A 1 651 ? 15.629 -17.336 12.966 1.00 96.00 651 GLY A CA 1
ATOM 5101 C C . GLY A 1 651 ? 17.072 -16.896 13.230 1.00 96.00 651 GLY A C 1
ATOM 5102 O O . GLY A 1 651 ? 17.995 -17.706 13.132 1.00 96.00 651 GLY A O 1
ATOM 5103 N N . TRP A 1 652 ? 17.279 -15.647 13.655 1.00 96.44 652 TRP A N 1
ATOM 5104 C CA . TRP A 1 652 ? 18.600 -15.106 13.995 1.00 96.44 652 TRP A CA 1
ATOM 5105 C C . TRP A 1 652 ? 19.287 -15.863 15.142 1.00 96.44 652 TRP A C 1
ATOM 5107 O O . TRP A 1 652 ? 20.512 -16.018 15.146 1.00 96.44 652 TRP A O 1
ATOM 5117 N N . ASN A 1 653 ? 18.519 -16.375 16.107 1.00 96.44 653 ASN A N 1
ATOM 5118 C CA . ASN A 1 653 ? 19.039 -17.230 17.172 1.00 96.44 653 ASN A CA 1
ATOM 5119 C C . ASN A 1 653 ? 19.428 -18.631 16.666 1.00 96.44 653 ASN A C 1
ATOM 5121 O O . ASN A 1 653 ? 20.453 -19.151 17.115 1.00 96.44 653 ASN A O 1
ATOM 5125 N N . ALA A 1 654 ? 18.680 -19.203 15.717 1.00 96.88 654 ALA A N 1
ATOM 5126 C CA . ALA A 1 654 ? 18.957 -20.508 15.112 1.00 96.88 654 ALA A CA 1
ATOM 5127 C C . ALA A 1 654 ? 20.153 -20.513 14.134 1.00 96.88 654 ALA A C 1
ATOM 5129 O O . ALA A 1 654 ? 20.830 -21.532 14.006 1.00 96.88 654 ALA A O 1
ATOM 5130 N N . ILE A 1 655 ? 20.433 -19.390 13.462 1.00 96.81 655 ILE A N 1
ATOM 5131 C CA . ILE A 1 655 ? 21.528 -19.252 12.485 1.00 96.81 655 ILE A CA 1
ATOM 5132 C C . ILE A 1 655 ? 22.908 -19.383 13.158 1.00 96.81 655 ILE A C 1
ATOM 5134 O O . ILE A 1 655 ? 23.204 -18.697 14.144 1.00 96.81 655 ILE A O 1
ATOM 5138 N N . GLU A 1 656 ? 23.792 -20.215 12.598 1.00 97.25 656 GLU A N 1
ATOM 5139 C CA . GLU A 1 656 ? 25.169 -20.384 13.088 1.00 97.25 656 GLU A CA 1
ATOM 5140 C C . GLU A 1 656 ? 25.966 -19.064 13.000 1.00 97.25 656 GLU A C 1
ATOM 5142 O O . GLU A 1 656 ? 25.819 -18.339 12.016 1.00 97.25 656 GLU A O 1
ATOM 5147 N N . PRO A 1 657 ? 26.833 -18.723 13.981 1.00 95.69 657 PRO A N 1
ATOM 5148 C CA . PRO A 1 657 ? 27.523 -17.428 14.021 1.00 95.69 657 PRO A CA 1
ATOM 5149 C C . PRO A 1 657 ? 28.265 -17.045 12.736 1.00 95.69 657 PRO A C 1
ATOM 5151 O O . PRO A 1 657 ? 28.243 -15.876 12.357 1.00 95.69 657 PRO A O 1
ATOM 5154 N N . ASP A 1 658 ? 28.861 -18.024 12.056 1.00 96.19 658 ASP A N 1
ATOM 5155 C CA . ASP A 1 658 ? 29.669 -17.821 10.850 1.00 96.19 658 ASP A CA 1
ATOM 5156 C C . ASP A 1 658 ? 28.820 -17.452 9.611 1.00 96.19 658 ASP A C 1
ATOM 5158 O O . ASP A 1 658 ? 29.348 -16.877 8.666 1.00 96.19 658 ASP A O 1
ATOM 5162 N N . GLN A 1 659 ? 27.506 -17.722 9.625 1.00 95.38 659 GLN A N 1
ATOM 5163 C CA . GLN A 1 659 ? 26.554 -17.385 8.548 1.00 95.38 659 GLN A CA 1
ATOM 5164 C C . GLN A 1 659 ? 25.865 -16.021 8.753 1.00 95.38 659 GLN A C 1
ATOM 5166 O O . GLN A 1 659 ? 25.154 -15.527 7.875 1.00 95.38 659 GLN A O 1
ATOM 5171 N N . ARG A 1 660 ? 26.042 -15.395 9.925 1.00 95.56 660 ARG A N 1
ATOM 5172 C CA . ARG A 1 660 ? 25.318 -14.164 10.294 1.00 95.56 660 ARG A CA 1
ATOM 5173 C C . ARG A 1 660 ? 25.773 -12.938 9.512 1.00 95.56 660 ARG A C 1
ATOM 5175 O O . ARG A 1 660 ? 24.981 -12.018 9.359 1.00 95.56 660 ARG A O 1
ATOM 5182 N N . ASP A 1 661 ? 27.008 -12.918 9.011 1.00 92.81 661 ASP A N 1
ATOM 5183 C CA . ASP A 1 661 ? 27.505 -11.815 8.178 1.00 92.81 661 ASP A CA 1
ATOM 5184 C C . ASP A 1 661 ? 26.883 -11.807 6.769 1.00 92.81 661 ASP A C 1
ATOM 5186 O O . ASP A 1 661 ? 26.681 -10.723 6.221 1.00 92.81 661 ASP A O 1
ATOM 5190 N N . ASP A 1 662 ? 26.522 -12.975 6.224 1.00 90.44 662 ASP A N 1
ATOM 5191 C CA . ASP A 1 662 ? 25.831 -13.095 4.933 1.00 90.44 662 ASP A CA 1
ATOM 5192 C C . ASP A 1 662 ? 24.355 -12.688 5.076 1.00 90.44 662 ASP A C 1
ATOM 5194 O O . ASP A 1 662 ? 23.855 -11.819 4.361 1.00 90.44 662 ASP A O 1
ATOM 5198 N N . LEU A 1 663 ? 23.661 -13.256 6.070 1.0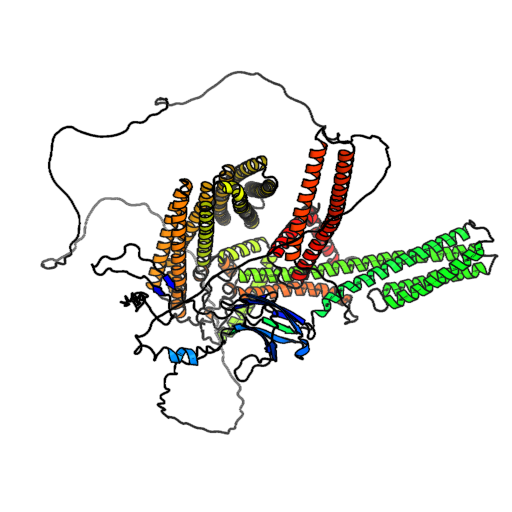0 91.88 663 LEU A N 1
ATOM 5199 C CA . LEU A 1 663 ? 22.241 -12.976 6.323 1.00 91.88 663 LEU A CA 1
ATOM 5200 C C . LEU A 1 663 ? 21.990 -11.575 6.905 1.00 91.88 663 LEU A C 1
ATOM 5202 O O . LEU A 1 663 ? 20.870 -11.072 6.824 1.00 91.88 663 LEU A O 1
ATOM 5206 N N . TRP A 1 664 ? 23.028 -10.895 7.404 1.00 93.31 664 TRP A N 1
ATOM 5207 C CA . TRP A 1 664 ? 22.959 -9.472 7.736 1.00 93.31 664 TRP A CA 1
ATOM 5208 C C . TRP A 1 664 ? 22.548 -8.619 6.530 1.00 93.31 664 TRP A C 1
ATOM 5210 O O . TRP A 1 664 ? 21.808 -7.661 6.714 1.00 93.31 664 TRP A O 1
ATOM 5220 N N . VAL A 1 665 ? 22.958 -8.969 5.304 1.00 90.19 665 VAL A N 1
ATOM 5221 C CA . VAL A 1 665 ? 22.576 -8.217 4.091 1.00 90.19 665 VAL A CA 1
ATOM 5222 C C . VAL A 1 665 ? 21.058 -8.244 3.877 1.00 90.19 665 VAL A C 1
ATOM 5224 O O . VAL A 1 665 ? 20.469 -7.206 3.594 1.00 90.19 665 VAL A O 1
ATOM 5227 N N . VAL A 1 666 ? 20.416 -9.394 4.107 1.00 90.38 666 VAL A N 1
ATOM 5228 C CA . VAL A 1 666 ? 18.957 -9.560 3.976 1.00 90.38 666 VAL A CA 1
ATOM 5229 C C . VAL A 1 666 ? 18.208 -8.803 5.080 1.00 90.38 666 VAL A C 1
ATOM 5231 O O . VAL A 1 666 ? 17.226 -8.118 4.809 1.00 90.38 666 VAL A O 1
ATOM 5234 N N . VAL A 1 667 ? 18.695 -8.867 6.326 1.00 91.88 667 VAL A N 1
ATOM 5235 C CA . VAL A 1 667 ? 18.128 -8.094 7.450 1.00 91.88 667 VAL A CA 1
ATOM 5236 C C . VAL A 1 667 ? 18.252 -6.585 7.205 1.00 91.88 667 VAL A C 1
ATOM 5238 O O . VAL A 1 667 ? 17.328 -5.832 7.517 1.00 91.88 667 VAL A O 1
ATOM 5241 N N . LEU A 1 668 ? 19.372 -6.139 6.625 1.00 88.75 668 LEU A N 1
ATOM 5242 C CA . LEU A 1 668 ? 19.553 -4.753 6.209 1.00 88.75 668 LEU A CA 1
ATOM 5243 C C . LEU A 1 668 ? 18.538 -4.358 5.136 1.00 88.75 668 LEU A C 1
ATOM 5245 O O . LEU A 1 668 ? 17.825 -3.386 5.343 1.00 88.75 668 LEU A O 1
ATOM 5249 N N . GLU A 1 669 ? 18.439 -5.098 4.033 1.00 89.50 669 GLU A N 1
ATOM 5250 C CA . GLU A 1 669 ? 17.490 -4.810 2.949 1.00 89.50 669 GLU A CA 1
ATOM 5251 C C . GLU A 1 669 ? 16.054 -4.652 3.487 1.00 89.50 669 GLU A C 1
ATOM 5253 O O . GLU A 1 669 ? 15.450 -3.588 3.335 1.00 89.50 669 GLU A O 1
ATOM 5258 N N . LEU A 1 670 ? 15.567 -5.636 4.255 1.00 90.25 670 LEU A N 1
ATOM 5259 C CA . LEU A 1 670 ? 14.232 -5.618 4.868 1.00 90.25 670 LEU A CA 1
ATOM 5260 C C . LEU A 1 670 ? 13.978 -4.404 5.778 1.00 90.25 670 LEU A C 1
ATOM 5262 O O . LEU A 1 670 ? 12.871 -3.867 5.784 1.00 90.25 670 LEU A O 1
ATOM 5266 N N . ARG A 1 671 ? 14.969 -3.963 6.566 1.00 89.94 671 ARG A N 1
ATOM 5267 C CA . ARG A 1 671 ? 14.803 -2.826 7.494 1.00 89.94 671 ARG A CA 1
ATOM 5268 C C . ARG A 1 671 ? 15.102 -1.470 6.890 1.00 89.94 671 ARG A C 1
ATOM 5270 O O . ARG A 1 671 ? 14.628 -0.460 7.411 1.00 89.94 671 ARG A O 1
ATOM 5277 N N . LEU A 1 672 ? 15.860 -1.416 5.804 1.00 88.06 672 LEU A N 1
ATOM 5278 C CA . LEU A 1 672 ? 16.195 -0.157 5.161 1.00 88.06 672 LEU A CA 1
ATOM 5279 C C . LEU A 1 672 ? 15.040 0.362 4.290 1.00 88.06 672 LEU A C 1
ATOM 5281 O O . LEU A 1 672 ? 14.860 1.576 4.239 1.00 88.06 672 LEU A O 1
ATOM 5285 N N . TYR A 1 673 ? 14.172 -0.513 3.762 1.00 89.62 673 TYR A N 1
ATOM 5286 C CA . TYR A 1 673 ? 12.887 -0.130 3.144 1.00 89.62 673 TYR A CA 1
ATOM 5287 C C . TYR A 1 673 ? 11.944 0.676 4.065 1.00 89.62 673 TYR A C 1
ATOM 5289 O O . TYR A 1 673 ? 10.995 1.297 3.588 1.00 89.62 673 TYR A O 1
ATOM 5297 N N . ALA A 1 674 ? 12.217 0.769 5.373 1.00 90.44 674 ALA A N 1
ATOM 5298 C CA . ALA A 1 674 ? 11.524 1.709 6.257 1.00 90.44 674 ALA A CA 1
ATOM 5299 C C . ALA A 1 674 ? 11.700 3.190 5.839 1.00 90.44 674 ALA A C 1
ATOM 5301 O O . ALA A 1 674 ? 10.879 4.030 6.222 1.00 90.44 674 ALA A O 1
ATOM 5302 N N . ILE A 1 675 ? 12.722 3.533 5.034 1.00 95.12 675 ILE A N 1
ATOM 5303 C CA . ILE A 1 675 ? 12.850 4.884 4.463 1.00 95.12 675 ILE A CA 1
ATOM 5304 C C . ILE A 1 675 ? 11.752 5.201 3.446 1.00 95.12 675 ILE A C 1
ATOM 5306 O O . ILE A 1 675 ? 11.402 6.371 3.304 1.00 95.12 675 ILE A O 1
ATOM 5310 N N . ASP A 1 676 ? 11.171 4.201 2.786 1.00 94.12 676 ASP A N 1
ATOM 5311 C CA . ASP A 1 676 ? 10.123 4.391 1.782 1.00 94.12 676 ASP A CA 1
ATOM 5312 C C . ASP A 1 676 ? 8.807 4.780 2.479 1.00 94.12 676 ASP A C 1
ATOM 5314 O O . ASP A 1 676 ? 8.146 5.746 2.086 1.00 94.12 676 ASP A O 1
ATOM 5318 N N . GLU A 1 677 ? 8.469 4.106 3.592 1.00 92.50 677 GLU A N 1
ATOM 5319 C CA . GLU A 1 677 ? 7.356 4.495 4.476 1.00 92.50 677 GLU A CA 1
ATOM 5320 C C . GLU A 1 677 ? 7.576 5.910 5.033 1.00 92.50 677 GLU A C 1
ATOM 5322 O O . GLU A 1 677 ? 6.680 6.755 4.953 1.00 92.50 677 GLU A O 1
ATOM 5327 N N . LEU A 1 678 ? 8.774 6.201 5.552 1.00 95.25 678 LEU A N 1
ATOM 5328 C CA . LEU A 1 678 ? 9.101 7.507 6.124 1.00 95.25 678 LEU A CA 1
ATOM 5329 C C . LEU A 1 678 ? 9.056 8.634 5.078 1.00 95.25 678 LEU A C 1
ATOM 5331 O O . LEU A 1 678 ? 8.478 9.692 5.332 1.00 95.25 678 LEU A O 1
ATOM 5335 N N . THR A 1 679 ? 9.625 8.420 3.893 1.00 96.44 679 THR A N 1
ATOM 5336 C CA . THR A 1 679 ? 9.654 9.409 2.803 1.00 96.44 679 THR A CA 1
ATOM 5337 C C . THR A 1 679 ? 8.249 9.662 2.270 1.00 96.44 679 THR A C 1
ATOM 5339 O O . THR A 1 679 ? 7.859 10.820 2.096 1.00 96.44 679 THR A O 1
ATOM 5342 N N . LYS A 1 680 ? 7.432 8.609 2.132 1.00 94.62 680 LYS A N 1
ATOM 5343 C CA . LYS A 1 680 ? 6.002 8.735 1.845 1.00 94.62 680 LYS A CA 1
ATOM 5344 C C . LYS A 1 680 ? 5.292 9.577 2.910 1.00 94.62 680 LYS A C 1
ATOM 5346 O O . LYS A 1 680 ? 4.678 10.578 2.547 1.00 94.62 680 LYS A O 1
ATOM 5351 N N . GLN A 1 681 ? 5.422 9.256 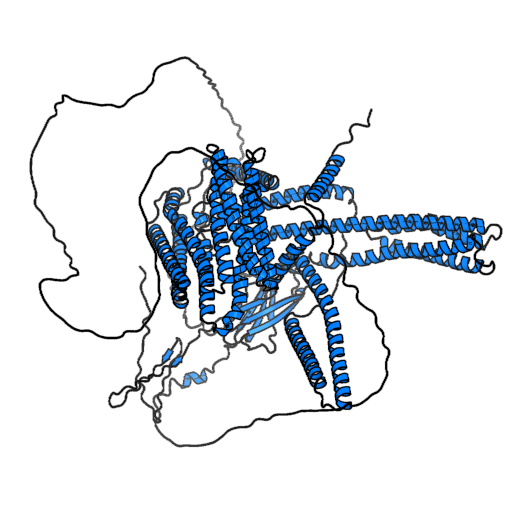4.199 1.00 94.19 681 GLN A N 1
ATOM 5352 C CA . GLN A 1 681 ? 4.773 10.006 5.288 1.00 94.19 681 GLN A CA 1
ATOM 5353 C C . GLN A 1 681 ? 5.215 11.479 5.350 1.00 94.19 681 GLN A C 1
ATOM 5355 O O . GLN A 1 681 ? 4.376 12.361 5.549 1.00 94.19 681 GLN A O 1
ATOM 5360 N N . ILE A 1 682 ? 6.501 11.776 5.125 1.00 96.75 682 ILE A N 1
ATOM 5361 C CA . ILE A 1 682 ? 7.010 13.155 5.035 1.00 96.75 682 ILE A CA 1
ATOM 5362 C C . ILE A 1 682 ? 6.395 13.882 3.830 1.00 96.75 682 ILE A C 1
ATOM 5364 O O . ILE A 1 682 ? 5.943 15.020 3.978 1.00 96.75 682 ILE A O 1
ATOM 5368 N N . SER A 1 683 ? 6.318 13.237 2.662 1.00 94.75 683 SER A N 1
ATOM 5369 C CA . SER A 1 683 ? 5.720 13.837 1.463 1.00 94.75 683 SER A CA 1
ATOM 5370 C C . SER A 1 683 ? 4.213 14.086 1.626 1.00 94.75 683 SER A C 1
ATOM 5372 O O . SER A 1 683 ? 3.731 15.177 1.321 1.00 94.75 683 SER A O 1
ATOM 5374 N N . GLU A 1 684 ? 3.471 13.149 2.223 1.00 90.12 684 GLU A N 1
ATOM 5375 C CA . GLU A 1 684 ? 2.051 13.327 2.533 1.00 90.12 684 GLU A CA 1
ATOM 5376 C C . GLU A 1 684 ? 1.823 14.424 3.580 1.00 90.12 684 GLU A C 1
ATOM 5378 O O . GLU A 1 684 ? 0.840 15.161 3.494 1.00 90.12 684 GLU A O 1
ATOM 5383 N N . PHE A 1 685 ? 2.710 14.565 4.570 1.00 94.19 685 PHE A N 1
ATOM 5384 C CA . PHE A 1 685 ? 2.672 15.681 5.516 1.00 94.19 685 PHE A CA 1
ATOM 5385 C C . PHE A 1 685 ? 2.971 17.016 4.825 1.00 94.19 685 PHE A C 1
ATOM 5387 O O . PHE A 1 685 ? 2.312 18.010 5.133 1.00 94.19 685 PHE A O 1
ATOM 5394 N N . ALA A 1 686 ? 3.902 17.049 3.867 1.00 95.12 686 ALA A N 1
ATOM 5395 C CA . ALA A 1 686 ? 4.194 18.231 3.061 1.00 95.12 686 ALA A CA 1
ATOM 5396 C C . ALA A 1 686 ? 2.993 18.651 2.205 1.00 95.12 686 ALA A C 1
ATOM 5398 O O . ALA A 1 686 ? 2.614 19.827 2.197 1.00 95.12 686 ALA A O 1
ATOM 5399 N N . GLU A 1 687 ? 2.329 17.698 1.550 1.00 90.81 687 GLU A N 1
ATOM 5400 C CA . GLU A 1 687 ? 1.094 17.961 0.815 1.00 90.81 687 GLU A CA 1
ATOM 5401 C C . GLU A 1 687 ? -0.052 18.380 1.743 1.00 90.81 687 GLU A C 1
ATOM 5403 O O . GLU A 1 687 ? -0.731 19.366 1.447 1.00 90.81 687 GLU A O 1
ATOM 5408 N N . ARG A 1 688 ? -0.243 17.726 2.899 1.00 88.81 688 ARG A N 1
ATOM 5409 C CA . ARG A 1 688 ? -1.233 18.125 3.920 1.00 88.81 688 ARG A CA 1
ATOM 5410 C C . ARG A 1 688 ? -0.971 19.543 4.442 1.00 88.81 688 ARG A C 1
ATOM 5412 O O . ARG A 1 688 ? -1.898 20.345 4.500 1.00 88.81 688 ARG A O 1
ATOM 5419 N N . ALA A 1 689 ? 0.276 19.894 4.751 1.00 92.75 689 ALA A N 1
ATOM 5420 C CA . ALA A 1 689 ? 0.658 21.224 5.229 1.00 92.75 689 ALA A CA 1
ATOM 5421 C C . ALA A 1 689 ? 0.501 22.325 4.164 1.00 92.75 689 ALA A C 1
ATOM 5423 O O . ALA A 1 689 ? 0.177 23.461 4.499 1.00 92.75 689 ALA A O 1
ATOM 5424 N N . LYS A 1 690 ? 0.682 22.004 2.878 1.00 91.75 690 LYS A N 1
ATOM 5425 C CA . LYS A 1 690 ? 0.421 22.932 1.763 1.00 91.75 690 LYS A CA 1
ATOM 5426 C C . LYS A 1 690 ? -1.068 23.082 1.450 1.00 91.75 690 LYS A C 1
ATOM 5428 O O . LYS A 1 690 ? -1.532 24.188 1.193 1.00 91.75 690 LYS A O 1
ATOM 5433 N N . SER A 1 691 ? -1.809 21.976 1.441 1.00 84.88 691 SER A N 1
ATOM 5434 C CA . SER A 1 691 ? -3.224 21.937 1.049 1.00 84.88 691 SER A CA 1
ATOM 5435 C C . SER A 1 691 ? -4.159 22.475 2.132 1.00 84.88 691 SER A C 1
ATOM 5437 O O . SER A 1 691 ? -5.109 23.183 1.809 1.00 84.88 691 SER A O 1
ATOM 5439 N N . GLN A 1 692 ? -3.871 22.194 3.405 1.00 87.62 692 GLN A N 1
ATOM 5440 C CA . GLN A 1 692 ? -4.695 22.607 4.546 1.00 87.62 692 GLN A CA 1
ATOM 5441 C C . GLN A 1 692 ? -4.300 23.977 5.123 1.00 87.62 692 GLN A C 1
ATOM 5443 O O . GLN A 1 692 ? -4.893 24.399 6.113 1.00 87.62 692 GLN A O 1
ATOM 5448 N N . LEU A 1 693 ? -3.316 24.679 4.542 1.00 92.06 693 LEU A N 1
ATOM 5449 C CA . LEU A 1 693 ? -2.891 25.994 5.025 1.00 92.06 693 LEU A CA 1
ATOM 5450 C C . LEU A 1 693 ? -4.058 27.003 4.941 1.00 92.06 693 LEU A C 1
ATOM 5452 O O . LEU A 1 693 ? -4.565 27.244 3.841 1.00 92.06 693 LEU A O 1
ATOM 5456 N N . PRO A 1 694 ? -4.469 27.647 6.053 1.00 90.94 694 PRO A N 1
ATOM 5457 C CA . PRO A 1 694 ? -5.547 28.630 6.032 1.00 90.94 694 PRO A CA 1
ATOM 5458 C C . PRO A 1 694 ? -5.295 29.767 5.031 1.00 90.94 694 PRO A C 1
ATOM 5460 O O . PRO A 1 694 ? -4.241 30.404 5.054 1.00 90.94 694 PRO A O 1
ATOM 5463 N N . LEU A 1 695 ? -6.299 30.098 4.207 1.00 88.31 695 LEU A N 1
ATOM 5464 C CA . LEU A 1 695 ? -6.222 31.112 3.133 1.00 88.31 695 LEU A CA 1
ATOM 5465 C C . LEU A 1 695 ? -5.757 32.508 3.609 1.00 88.31 695 LEU A C 1
ATOM 5467 O O . LEU A 1 695 ? -5.247 33.313 2.825 1.00 88.31 695 LEU A O 1
ATOM 5471 N N . ARG A 1 696 ? -5.913 32.801 4.911 1.00 87.56 696 ARG A N 1
ATOM 5472 C CA . ARG A 1 696 ? -5.416 34.025 5.568 1.00 87.56 696 ARG A CA 1
ATOM 5473 C C . ARG A 1 696 ? -3.882 34.101 5.623 1.00 87.56 696 ARG A C 1
ATOM 5475 O O . ARG A 1 696 ? -3.344 35.200 5.708 1.00 87.56 696 ARG A O 1
ATOM 5482 N N . LEU A 1 697 ? -3.185 32.965 5.575 1.00 88.69 697 LEU A N 1
ATOM 5483 C CA . LEU A 1 697 ? -1.724 32.873 5.644 1.00 88.69 697 LEU A CA 1
ATOM 5484 C C . LEU A 1 697 ? -1.057 32.917 4.262 1.00 88.69 697 LEU A C 1
ATOM 5486 O O . LEU A 1 697 ? 0.003 33.532 4.130 1.00 88.69 697 LEU A O 1
ATOM 5490 N N . GLU A 1 698 ? -1.686 32.320 3.240 1.00 80.88 698 GLU A N 1
ATOM 5491 C CA . GLU A 1 698 ? -1.128 32.169 1.881 1.00 80.88 698 GLU A CA 1
ATOM 5492 C C . GLU A 1 698 ? -0.650 33.485 1.246 1.00 80.88 698 GLU A C 1
ATOM 5494 O O . GLU A 1 698 ? 0.337 33.510 0.516 1.00 80.88 698 GLU A O 1
ATOM 5499 N N . ASN A 1 699 ? -1.357 34.588 1.504 1.00 62.53 699 ASN A N 1
ATOM 5500 C CA . ASN A 1 699 ? -1.255 35.798 0.685 1.00 62.53 699 ASN A CA 1
ATOM 5501 C C . ASN A 1 699 ? -0.287 36.874 1.219 1.00 62.53 699 ASN A C 1
ATOM 5503 O O . ASN A 1 699 ? -0.063 37.870 0.528 1.00 62.53 699 ASN A O 1
ATOM 5507 N N . SER A 1 700 ? 0.272 36.730 2.429 1.00 60.31 700 SER A N 1
ATOM 5508 C CA . SER A 1 700 ? 1.066 37.819 3.038 1.00 60.31 700 SER A CA 1
ATOM 5509 C C . SER A 1 700 ? 2.113 37.444 4.092 1.00 60.31 700 SER A C 1
ATOM 5511 O O . SER A 1 700 ? 2.836 38.341 4.532 1.00 60.31 700 SER A O 1
ATOM 5513 N N . HIS A 1 701 ? 2.231 36.182 4.528 1.00 81.56 701 HIS A N 1
ATOM 5514 C CA . HIS A 1 701 ? 3.058 35.852 5.698 1.00 81.56 701 HIS A CA 1
ATOM 5515 C C . HIS A 1 701 ? 4.358 35.108 5.378 1.00 81.56 701 HIS A C 1
ATOM 5517 O O . HIS A 1 701 ? 4.404 33.893 5.201 1.00 81.56 701 HIS A O 1
ATOM 5523 N N . ASP A 1 702 ? 5.452 35.864 5.476 1.00 93.31 702 ASP A N 1
ATOM 5524 C CA . ASP A 1 702 ? 6.856 35.435 5.508 1.00 93.31 702 ASP A CA 1
ATOM 5525 C C . ASP A 1 702 ? 7.140 34.167 6.335 1.00 93.31 702 ASP A C 1
ATOM 5527 O O . ASP A 1 702 ? 8.110 33.464 6.061 1.00 93.31 702 ASP A O 1
ATOM 5531 N N . LEU A 1 703 ? 6.359 33.911 7.390 1.00 93.94 703 LEU A N 1
ATOM 5532 C CA . LEU A 1 703 ? 6.519 32.754 8.274 1.00 93.94 703 LEU A CA 1
ATOM 5533 C C . LEU A 1 703 ? 5.836 31.495 7.749 1.00 93.94 703 LEU A C 1
ATOM 5535 O O . LEU A 1 703 ? 6.422 30.426 7.871 1.00 93.94 703 LEU A O 1
ATOM 5539 N N . ALA A 1 704 ? 4.667 31.617 7.115 1.00 94.75 704 ALA A N 1
ATOM 5540 C CA . ALA A 1 704 ? 4.029 30.491 6.439 1.00 94.75 704 ALA A CA 1
ATOM 5541 C C . ALA A 1 704 ? 4.926 29.999 5.292 1.00 94.75 704 ALA A C 1
ATOM 5543 O O . ALA A 1 704 ? 5.218 28.812 5.201 1.00 94.75 704 ALA A O 1
ATOM 5544 N N . ASN A 1 705 ? 5.489 30.929 4.512 1.00 94.25 705 ASN A N 1
ATOM 5545 C CA . ASN A 1 705 ? 6.458 30.610 3.460 1.00 94.25 705 ASN A CA 1
ATOM 5546 C C . ASN A 1 705 ? 7.735 29.939 4.004 1.00 94.25 705 ASN A C 1
ATOM 5548 O O . ASN A 1 705 ? 8.220 28.992 3.396 1.00 94.25 705 ASN A O 1
ATOM 5552 N N . LYS A 1 706 ? 8.263 30.372 5.161 1.00 96.19 706 LYS A N 1
ATOM 5553 C CA . LYS A 1 706 ? 9.433 29.730 5.802 1.00 96.19 706 LYS A CA 1
ATOM 5554 C C . LYS A 1 706 ? 9.114 28.343 6.363 1.00 96.19 706 LYS A C 1
ATOM 5556 O O . LYS A 1 706 ? 9.938 27.449 6.230 1.00 96.19 706 LYS A O 1
ATOM 5561 N N . PHE A 1 707 ? 7.934 28.158 6.949 1.00 96.00 707 PHE A N 1
ATOM 5562 C CA . PHE A 1 707 ? 7.449 26.855 7.406 1.00 96.00 707 PHE A CA 1
ATOM 5563 C C . PHE A 1 707 ? 7.316 25.873 6.230 1.00 96.00 707 PHE A C 1
ATOM 5565 O O . PHE A 1 707 ? 7.895 24.792 6.281 1.00 96.00 707 PHE A O 1
ATOM 5572 N N . LEU A 1 708 ? 6.668 26.282 5.131 1.00 96.00 708 LEU A N 1
ATOM 5573 C CA . LEU A 1 708 ? 6.573 25.466 3.915 1.00 96.00 708 LEU A CA 1
ATOM 5574 C C . LEU A 1 708 ? 7.949 25.179 3.291 1.00 96.00 708 LEU A C 1
ATOM 5576 O O . LEU A 1 708 ? 8.209 24.042 2.914 1.00 96.00 708 LEU A O 1
ATOM 5580 N N . GLN A 1 709 ? 8.854 26.165 3.238 1.00 96.44 709 GLN A N 1
ATOM 5581 C CA . GLN A 1 709 ? 10.222 25.957 2.750 1.00 96.44 709 GLN A CA 1
ATOM 5582 C C . GLN A 1 709 ? 10.970 24.906 3.586 1.00 96.44 709 GLN A C 1
ATOM 5584 O O . GLN A 1 709 ? 11.611 24.031 3.019 1.00 96.44 709 GLN A O 1
ATOM 5589 N N . GLN A 1 710 ? 10.881 24.958 4.918 1.00 97.56 710 GLN A N 1
ATOM 5590 C CA . GLN A 1 710 ? 11.553 23.986 5.790 1.00 97.56 710 GLN A CA 1
ATOM 5591 C C . GLN A 1 710 ? 10.975 22.570 5.672 1.00 97.56 710 GLN A C 1
ATOM 5593 O O . GLN A 1 710 ? 11.691 21.602 5.917 1.00 97.56 710 GLN A O 1
ATOM 5598 N N . ILE A 1 711 ? 9.700 22.442 5.297 1.00 97.44 711 ILE A N 1
ATOM 5599 C CA . ILE A 1 711 ? 9.082 21.146 5.004 1.00 97.44 711 ILE A CA 1
ATOM 5600 C C . ILE A 1 711 ? 9.559 20.612 3.650 1.00 97.44 711 ILE A C 1
ATOM 5602 O O . ILE A 1 711 ? 9.906 19.440 3.557 1.00 97.44 711 ILE A O 1
ATOM 5606 N N . ASP A 1 712 ? 9.661 21.464 2.630 1.00 97.06 712 ASP A N 1
ATOM 5607 C CA . ASP A 1 712 ? 10.205 21.071 1.324 1.00 97.06 712 ASP A CA 1
ATOM 5608 C C . ASP A 1 712 ? 11.694 20.704 1.417 1.00 97.06 712 ASP A C 1
ATOM 5610 O O . ASP A 1 712 ? 12.148 19.761 0.774 1.00 97.06 712 ASP A O 1
ATOM 5614 N N . GLU A 1 713 ? 12.451 21.389 2.275 1.00 97.50 713 GLU A N 1
ATOM 5615 C CA . GLU A 1 713 ? 13.825 21.017 2.619 1.00 97.50 713 GLU A CA 1
ATOM 5616 C C . GLU A 1 713 ? 13.904 19.646 3.322 1.00 97.50 713 GLU A C 1
ATOM 5618 O O . GLU A 1 713 ? 14.877 18.928 3.103 1.00 97.50 713 GLU A O 1
ATOM 5623 N N . LEU A 1 714 ? 12.902 19.258 4.123 1.00 97.75 714 LEU A N 1
ATOM 5624 C CA . LEU A 1 714 ? 12.829 17.949 4.793 1.00 97.75 714 LEU A CA 1
ATOM 5625 C C . LEU A 1 714 ? 12.415 16.819 3.828 1.00 97.75 714 LEU A C 1
ATOM 5627 O O . LEU A 1 714 ? 13.034 15.757 3.837 1.00 97.75 714 LEU A O 1
ATOM 5631 N N . ASP A 1 715 ? 11.420 17.057 2.968 1.00 97.50 715 ASP A N 1
ATOM 5632 C CA . ASP A 1 715 ? 10.977 16.143 1.900 1.00 97.50 715 ASP A CA 1
ATOM 5633 C C . ASP A 1 715 ? 12.105 15.848 0.896 1.00 97.50 715 ASP A C 1
ATOM 5635 O O . ASP A 1 715 ? 12.335 14.697 0.521 1.00 97.50 715 ASP A O 1
ATOM 5639 N N . VAL A 1 716 ? 12.889 16.866 0.524 1.00 97.31 716 VAL A N 1
ATOM 5640 C CA . VAL A 1 716 ? 14.076 16.684 -0.324 1.00 97.31 716 VAL A CA 1
ATOM 5641 C C . VAL A 1 716 ? 15.158 15.846 0.372 1.00 97.31 716 VAL A C 1
ATOM 5643 O O . VAL A 1 716 ? 15.742 14.981 -0.280 1.00 97.31 716 VAL A O 1
ATOM 5646 N N . THR A 1 717 ? 15.414 16.028 1.673 1.00 97.94 717 THR A N 1
ATOM 5647 C CA . THR A 1 717 ? 16.389 15.189 2.406 1.00 97.94 717 THR A CA 1
ATOM 5648 C C . THR A 1 717 ? 15.912 13.742 2.569 1.00 97.94 717 THR A C 1
ATOM 5650 O O . THR A 1 717 ? 16.728 12.822 2.502 1.00 97.94 717 THR A O 1
ATOM 5653 N N . ALA A 1 718 ? 14.605 13.517 2.742 1.00 96.94 718 ALA A N 1
ATOM 5654 C CA . ALA A 1 718 ? 14.026 12.175 2.817 1.00 96.94 718 ALA A CA 1
ATOM 5655 C C . ALA A 1 718 ? 14.275 11.396 1.512 1.00 96.94 718 ALA A C 1
ATOM 5657 O O . ALA A 1 718 ? 14.928 10.354 1.526 1.00 96.94 718 ALA A O 1
ATOM 5658 N N . ARG A 1 719 ? 13.913 11.988 0.366 1.00 97.06 719 ARG A N 1
ATOM 5659 C CA . ARG A 1 719 ? 14.163 11.411 -0.969 1.00 97.06 719 ARG A CA 1
ATOM 5660 C C . ARG A 1 719 ? 15.650 11.241 -1.274 1.00 97.06 719 ARG A C 1
ATOM 5662 O O . ARG A 1 719 ? 16.035 10.257 -1.888 1.00 97.06 719 ARG A O 1
ATOM 5669 N N . GLN A 1 720 ? 16.508 12.159 -0.818 1.00 97.12 720 GLN A N 1
ATOM 5670 C CA . GLN A 1 720 ? 17.962 11.978 -0.917 1.00 97.12 720 GLN A CA 1
ATOM 5671 C C . GLN A 1 720 ? 18.458 10.790 -0.082 1.00 97.12 720 GLN A C 1
ATOM 5673 O O . GLN A 1 720 ? 19.426 10.148 -0.475 1.00 97.12 720 GLN A O 1
ATOM 5678 N N . SER A 1 721 ? 17.797 10.465 1.032 1.00 95.94 721 SER A N 1
ATOM 5679 C CA . SER A 1 721 ? 18.127 9.295 1.857 1.00 95.94 721 SER A CA 1
ATOM 5680 C C . SER A 1 721 ? 17.707 7.992 1.177 1.00 95.94 721 SER A C 1
ATOM 5682 O O . SER A 1 721 ? 18.510 7.067 1.124 1.00 95.94 721 SER A O 1
ATOM 5684 N N . GLU A 1 722 ? 16.509 7.947 0.589 1.00 96.31 722 GLU A N 1
ATOM 5685 C CA . GLU A 1 722 ? 16.029 6.858 -0.281 1.00 96.31 722 GLU A CA 1
ATOM 5686 C C . GLU A 1 722 ? 16.990 6.634 -1.471 1.00 96.31 722 GLU A C 1
ATOM 5688 O O . GLU A 1 722 ? 17.529 5.545 -1.672 1.00 96.31 722 GLU A O 1
ATOM 5693 N N . GLU A 1 723 ? 17.323 7.706 -2.196 1.00 95.69 723 GLU A N 1
ATOM 5694 C CA . GLU A 1 723 ? 18.286 7.702 -3.299 1.00 95.69 723 GLU A CA 1
ATOM 5695 C C . GLU A 1 723 ? 19.696 7.243 -2.890 1.00 95.69 723 GLU A C 1
ATOM 5697 O O . GLU A 1 723 ? 20.418 6.679 -3.717 1.00 95.69 723 GLU A O 1
ATOM 5702 N N . THR A 1 724 ? 20.155 7.561 -1.676 1.00 95.69 724 THR A N 1
ATOM 5703 C CA . THR A 1 724 ? 21.453 7.099 -1.161 1.00 95.69 724 THR A CA 1
ATOM 5704 C C . THR A 1 724 ? 21.369 5.650 -0.697 1.00 95.69 724 THR A C 1
ATOM 5706 O O . THR A 1 724 ? 22.330 4.913 -0.900 1.00 95.69 724 THR A O 1
ATOM 5709 N N . LEU A 1 725 ? 20.236 5.207 -0.148 1.00 93.88 725 LEU A N 1
ATOM 5710 C CA . LEU A 1 725 ? 20.023 3.813 0.221 1.00 93.88 725 LEU A CA 1
ATOM 5711 C C . LEU A 1 725 ? 20.087 2.910 -1.011 1.00 93.88 725 LEU A C 1
ATOM 5713 O O . LEU A 1 725 ? 20.859 1.958 -1.018 1.00 93.88 725 LEU A O 1
ATOM 5717 N N . GLN A 1 726 ? 19.336 3.232 -2.065 1.00 93.88 726 GLN A N 1
ATOM 5718 C CA . GLN A 1 726 ? 19.330 2.445 -3.304 1.00 93.88 726 GLN A CA 1
ATOM 5719 C C . GLN A 1 726 ? 20.743 2.310 -3.896 1.00 93.88 726 GLN A C 1
ATOM 5721 O O . GLN A 1 726 ? 21.125 1.234 -4.351 1.00 93.88 726 GLN A O 1
ATOM 5726 N N . LYS A 1 727 ? 21.558 3.372 -3.815 1.00 94.31 727 LYS A N 1
ATOM 5727 C CA . LYS A 1 727 ? 22.980 3.336 -4.193 1.00 94.31 727 LYS A CA 1
ATOM 5728 C C . LYS A 1 727 ? 23.791 2.450 -3.242 1.00 94.31 727 LYS A C 1
ATOM 5730 O O . LYS A 1 727 ? 24.527 1.593 -3.716 1.00 94.31 727 LYS A O 1
ATOM 5735 N N . TRP A 1 728 ? 23.613 2.581 -1.927 1.00 92.56 728 TRP A N 1
ATOM 5736 C CA . TRP A 1 728 ? 24.336 1.775 -0.940 1.00 92.56 728 TRP A CA 1
ATOM 5737 C C . TRP A 1 728 ? 24.033 0.272 -1.044 1.00 92.56 728 TRP A C 1
ATOM 5739 O O . TRP A 1 728 ? 24.950 -0.537 -0.921 1.00 92.56 728 TRP A O 1
ATOM 5749 N N . MET A 1 729 ? 22.790 -0.117 -1.346 1.00 90.94 729 MET A N 1
ATOM 5750 C CA . MET A 1 729 ? 22.425 -1.520 -1.596 1.00 90.94 729 MET A CA 1
ATOM 5751 C C . MET A 1 729 ? 23.091 -2.081 -2.868 1.00 90.94 729 MET A C 1
ATOM 5753 O O . MET A 1 729 ? 23.386 -3.270 -2.930 1.00 90.94 729 MET A O 1
ATOM 5757 N N . GLN A 1 730 ? 23.396 -1.232 -3.857 1.00 92.19 730 GLN A N 1
ATOM 5758 C CA . GLN A 1 730 ? 24.113 -1.620 -5.081 1.00 92.19 730 GLN A CA 1
ATOM 5759 C C . GLN A 1 730 ? 25.646 -1.626 -4.921 1.00 92.19 730 GLN A C 1
ATOM 5761 O O . GLN A 1 730 ? 26.323 -2.425 -5.567 1.00 92.19 730 GLN A O 1
ATOM 5766 N N . THR A 1 731 ? 26.212 -0.726 -4.108 1.00 92.50 731 THR A N 1
ATOM 5767 C CA . THR A 1 731 ? 27.673 -0.548 -3.960 1.00 92.50 731 THR A CA 1
ATOM 5768 C C . THR A 1 731 ? 28.269 -1.297 -2.768 1.00 92.50 731 THR A C 1
ATOM 5770 O O . THR A 1 731 ? 29.455 -1.629 -2.786 1.00 92.50 731 THR A O 1
ATOM 5773 N N . ALA A 1 732 ? 27.479 -1.497 -1.708 1.00 89.94 732 ALA A N 1
ATOM 5774 C CA . ALA A 1 732 ? 27.919 -1.839 -0.353 1.00 89.94 732 ALA A CA 1
ATOM 5775 C C . ALA A 1 732 ? 29.027 -0.916 0.216 1.00 89.94 732 ALA A C 1
ATOM 5777 O O . ALA A 1 732 ? 29.700 -1.267 1.191 1.00 89.94 732 ALA A O 1
ATOM 5778 N N . GLU A 1 733 ? 29.240 0.280 -0.352 1.00 93.06 733 GLU A N 1
ATOM 5779 C CA . GLU A 1 733 ? 30.349 1.153 0.040 1.00 93.06 733 GLU A CA 1
ATOM 5780 C C . GLU A 1 733 ? 30.138 1.800 1.418 1.00 93.06 733 GLU A C 1
ATOM 5782 O O . GLU A 1 733 ? 29.119 2.427 1.706 1.00 93.06 733 GLU A O 1
ATOM 5787 N N . ALA A 1 734 ? 31.171 1.746 2.266 1.00 91.44 734 ALA A N 1
ATOM 5788 C CA . ALA A 1 734 ? 31.170 2.420 3.569 1.00 91.44 734 ALA A CA 1
ATOM 5789 C C . ALA A 1 734 ? 31.029 3.957 3.461 1.00 91.44 734 ALA A C 1
ATOM 5791 O O . ALA A 1 734 ? 30.614 4.608 4.421 1.00 91.44 734 ALA A O 1
ATOM 5792 N N . SER A 1 735 ? 31.352 4.520 2.290 1.00 93.88 735 SER A N 1
ATOM 5793 C CA . SER A 1 735 ? 31.102 5.907 1.883 1.00 93.88 735 SER A CA 1
ATOM 5794 C C . SER A 1 735 ? 29.629 6.287 2.048 1.00 93.88 735 SER A C 1
ATOM 5796 O O . SER A 1 735 ? 29.306 7.301 2.673 1.00 93.88 735 SER A O 1
ATOM 5798 N N . ASP A 1 736 ? 28.746 5.441 1.516 1.00 92.94 736 ASP A N 1
ATOM 5799 C CA . ASP A 1 736 ? 27.317 5.713 1.383 1.00 92.94 736 ASP A CA 1
ATOM 5800 C C . ASP A 1 736 ? 26.599 5.480 2.718 1.00 92.94 736 ASP A C 1
ATOM 5802 O O . ASP A 1 736 ? 25.758 6.284 3.115 1.00 92.94 736 ASP A O 1
ATOM 5806 N N . ALA A 1 737 ? 27.035 4.485 3.499 1.00 92.38 737 ALA A N 1
ATOM 5807 C CA . ALA A 1 737 ? 26.600 4.296 4.885 1.00 92.38 737 ALA A CA 1
ATOM 5808 C C . ALA A 1 737 ? 26.919 5.512 5.785 1.00 92.38 737 ALA A C 1
ATOM 5810 O O . ALA A 1 737 ? 26.100 5.922 6.614 1.00 92.38 737 ALA A O 1
ATOM 5811 N N . GLU A 1 738 ? 28.092 6.143 5.621 1.00 95.38 738 GLU A N 1
ATOM 5812 C CA . GLU A 1 738 ? 28.415 7.374 6.357 1.00 95.38 738 GLU A CA 1
ATOM 5813 C C . GLU A 1 738 ? 27.619 8.591 5.847 1.00 95.38 738 GLU A C 1
ATOM 5815 O O . GLU A 1 738 ? 27.422 9.551 6.596 1.00 95.38 738 GLU A O 1
ATOM 5820 N N . LEU A 1 739 ? 27.164 8.562 4.589 1.00 95.38 739 LEU A N 1
ATOM 5821 C CA . LEU A 1 739 ? 26.315 9.585 3.977 1.00 95.38 739 LEU A CA 1
ATOM 5822 C C . LEU A 1 739 ? 24.868 9.464 4.486 1.00 95.38 739 LEU A C 1
ATOM 5824 O O . LEU A 1 739 ? 24.332 10.454 4.982 1.00 95.38 739 LEU A O 1
ATOM 5828 N N . LEU A 1 740 ? 24.289 8.257 4.501 1.00 95.31 740 LEU A N 1
ATOM 5829 C CA . LEU A 1 740 ? 22.983 7.957 5.110 1.00 95.31 740 LEU A CA 1
ATOM 5830 C C . LEU A 1 740 ? 22.905 8.431 6.561 1.00 95.31 740 LEU A C 1
ATOM 5832 O O . LEU A 1 740 ? 21.947 9.102 6.949 1.00 95.31 740 LEU A O 1
ATOM 5836 N N . ARG A 1 741 ? 23.946 8.162 7.362 1.00 96.44 741 ARG A N 1
ATOM 5837 C CA . ARG A 1 741 ? 24.001 8.645 8.747 1.00 96.44 741 ARG A CA 1
ATOM 5838 C C . ARG A 1 741 ? 23.923 10.176 8.812 1.00 96.44 741 ARG A C 1
ATOM 5840 O O . ARG A 1 741 ? 23.104 10.700 9.563 1.00 96.44 741 ARG A O 1
ATOM 5847 N N . LYS A 1 742 ? 24.688 10.894 7.980 1.00 97.31 742 LYS A N 1
ATOM 5848 C CA . LYS A 1 742 ? 24.653 12.370 7.903 1.00 97.31 742 LYS A CA 1
ATOM 5849 C C . LYS A 1 742 ? 23.300 12.909 7.424 1.00 97.31 742 LYS A C 1
ATOM 5851 O O . LYS A 1 742 ? 22.881 13.957 7.906 1.00 97.31 742 LYS A O 1
ATOM 5856 N N . LEU A 1 743 ? 22.611 12.213 6.515 1.00 96.44 743 LEU A N 1
ATOM 5857 C CA . LEU A 1 743 ? 21.263 12.595 6.079 1.00 96.44 743 LEU A CA 1
ATOM 5858 C C . LEU A 1 743 ? 20.230 12.388 7.194 1.00 96.44 743 LEU A C 1
ATOM 5860 O O . LEU A 1 743 ? 19.445 13.296 7.442 1.00 96.44 743 LEU A O 1
ATOM 5864 N N . SER A 1 744 ? 20.283 11.283 7.946 1.00 96.69 744 SER A N 1
ATOM 5865 C CA . SER A 1 744 ? 19.393 11.085 9.106 1.00 96.69 744 SER A CA 1
ATOM 5866 C C . SER A 1 744 ? 19.592 12.161 10.194 1.00 96.69 744 SER A C 1
ATOM 5868 O O . SER A 1 744 ? 18.620 12.726 10.694 1.00 96.69 744 SER A O 1
ATOM 5870 N N . GLU A 1 745 ? 20.846 12.537 10.483 1.00 97.56 745 GLU A N 1
ATOM 5871 C CA . GLU A 1 745 ? 21.193 13.649 11.387 1.00 97.56 745 GLU A CA 1
ATOM 5872 C C . GLU A 1 745 ? 20.676 15.006 10.849 1.00 97.56 745 GLU A C 1
ATOM 5874 O O . GLU A 1 745 ? 20.219 15.864 11.614 1.00 97.56 745 GLU A O 1
ATOM 5879 N N . LEU A 1 746 ? 20.691 15.204 9.523 1.00 97.38 746 LEU A N 1
ATOM 5880 C CA . LEU A 1 746 ? 20.133 16.387 8.864 1.00 97.38 746 LEU A CA 1
ATOM 5881 C C . LEU A 1 746 ? 18.598 16.427 8.965 1.00 97.38 746 LEU A C 1
ATOM 5883 O O . LEU A 1 746 ? 18.068 17.475 9.343 1.00 97.38 746 LEU A O 1
ATOM 5887 N N . MET A 1 747 ? 17.901 15.309 8.725 1.00 97.56 747 MET A N 1
ATOM 5888 C CA . MET A 1 747 ? 16.437 15.192 8.842 1.00 97.56 747 MET A CA 1
ATOM 5889 C C . MET A 1 747 ? 15.954 15.548 10.252 1.00 97.56 747 MET A C 1
ATOM 5891 O O . MET A 1 747 ? 15.051 16.374 10.388 1.00 97.56 747 MET A O 1
ATOM 5895 N N . GLN A 1 748 ? 16.601 15.030 11.303 1.00 97.56 748 GLN A N 1
ATOM 5896 C CA . GLN A 1 748 ? 16.313 15.421 12.693 1.00 97.56 748 GLN A CA 1
ATOM 5897 C C . GLN A 1 748 ? 16.456 16.942 12.896 1.00 97.56 748 GLN A C 1
ATOM 5899 O O . GLN A 1 748 ? 15.596 17.600 13.488 1.00 97.56 748 GLN A O 1
ATOM 5904 N N . SER A 1 749 ? 17.529 17.540 12.363 1.00 97.62 749 SER A N 1
ATOM 5905 C CA . SER A 1 749 ? 17.776 18.984 12.495 1.00 97.62 749 SER A CA 1
ATOM 5906 C C . SER A 1 749 ? 16.751 19.852 11.742 1.00 97.62 749 SER A C 1
ATOM 5908 O O . SER A 1 749 ? 16.390 20.940 12.214 1.00 97.62 749 SER A O 1
ATOM 5910 N N . GLN A 1 750 ? 16.246 19.354 10.608 1.00 97.69 750 GLN A N 1
ATOM 5911 C CA . GLN A 1 750 ? 15.217 19.986 9.782 1.00 97.69 750 GLN A CA 1
ATOM 5912 C C . GLN A 1 750 ? 13.823 19.842 10.400 1.00 97.69 750 GLN A C 1
ATOM 5914 O O . GLN A 1 750 ? 13.127 20.851 10.508 1.00 97.69 750 GLN A O 1
ATOM 5919 N N . GLN A 1 751 ? 13.452 18.661 10.911 1.00 97.62 751 GLN A N 1
ATOM 5920 C CA . GLN A 1 751 ? 12.223 18.443 11.689 1.00 97.62 751 GLN A CA 1
ATOM 5921 C C . GLN A 1 751 ? 12.159 19.423 12.868 1.00 97.62 751 GLN A C 1
ATOM 5923 O O . GLN A 1 751 ? 11.179 20.157 13.022 1.00 97.62 751 GLN A O 1
ATOM 5928 N N . ALA A 1 752 ? 13.255 19.549 13.625 1.00 97.31 752 ALA A N 1
ATOM 5929 C CA . ALA A 1 752 ? 13.342 20.510 14.719 1.00 97.31 752 ALA A CA 1
ATOM 5930 C C . ALA A 1 752 ? 13.265 21.966 14.215 1.00 97.31 752 ALA A C 1
ATOM 5932 O O . ALA A 1 752 ? 12.896 22.873 14.962 1.00 97.31 752 ALA A O 1
ATOM 5933 N N . GLY A 1 753 ? 13.638 22.229 12.958 1.00 97.38 753 GLY A N 1
ATOM 5934 C CA . GLY A 1 753 ? 13.410 23.490 12.246 1.00 97.38 753 GLY A CA 1
ATOM 5935 C C . GLY A 1 753 ? 11.929 23.767 11.978 1.00 97.38 753 GLY A C 1
ATOM 5936 O O . GLY A 1 753 ? 11.445 24.818 12.401 1.00 97.38 753 GLY A O 1
ATOM 5937 N N . VAL A 1 754 ? 11.221 22.818 11.355 1.00 97.69 754 VAL A N 1
ATOM 5938 C CA . VAL A 1 754 ? 9.771 22.873 11.081 1.00 97.69 754 VAL A CA 1
ATOM 5939 C C . VAL A 1 754 ? 8.977 23.057 12.377 1.00 97.69 754 VAL A C 1
ATOM 5941 O O . VAL A 1 754 ? 8.102 23.916 12.449 1.00 97.69 754 VAL A O 1
ATOM 5944 N N . ARG A 1 755 ? 9.330 22.331 13.446 1.00 97.69 755 ARG A N 1
ATOM 5945 C CA . ARG A 1 755 ? 8.675 22.452 14.759 1.00 97.69 755 ARG A CA 1
ATOM 5946 C C . ARG A 1 755 ? 8.782 23.875 15.315 1.00 97.69 755 ARG A C 1
ATOM 5948 O O . ARG A 1 755 ? 7.786 24.453 15.735 1.00 97.69 755 ARG A O 1
ATOM 5955 N N . ARG A 1 756 ? 9.967 24.494 15.225 1.00 97.94 756 ARG A N 1
ATOM 5956 C CA . ARG A 1 756 ? 10.201 25.878 15.681 1.00 97.94 756 ARG A CA 1
ATOM 5957 C C . ARG A 1 756 ? 9.490 26.939 14.835 1.00 97.94 756 ARG A C 1
ATOM 5959 O O . ARG A 1 756 ? 9.127 27.977 15.386 1.00 97.94 756 ARG A O 1
ATOM 5966 N N . SER A 1 757 ? 9.308 26.736 13.528 1.00 96.81 757 SER A N 1
ATOM 5967 C CA . SER A 1 757 ? 8.521 27.670 12.706 1.00 96.81 757 SER A CA 1
ATOM 5968 C C . SER A 1 757 ? 7.018 27.488 12.906 1.00 96.81 757 SER A C 1
ATOM 5970 O O . SER A 1 757 ? 6.305 28.489 12.931 1.00 96.81 757 SER A O 1
ATOM 5972 N N . LEU A 1 758 ? 6.556 26.262 13.158 1.00 96.50 758 LEU A N 1
ATOM 5973 C CA . LEU A 1 758 ? 5.171 25.954 13.509 1.00 96.50 758 LEU A CA 1
ATOM 5974 C C . LEU A 1 758 ? 4.767 26.522 14.881 1.00 96.50 758 LEU A C 1
ATOM 5976 O O . LEU A 1 758 ? 3.753 27.208 14.986 1.00 96.50 758 LEU A O 1
ATOM 5980 N N . ASP A 1 759 ? 5.591 26.331 15.915 1.00 96.94 759 ASP A N 1
ATOM 5981 C CA . ASP A 1 759 ? 5.355 26.918 17.243 1.00 96.94 759 ASP A CA 1
ATOM 5982 C C . ASP A 1 759 ? 5.366 28.456 17.194 1.00 96.94 759 ASP A C 1
ATOM 5984 O O . ASP A 1 759 ? 4.563 29.118 17.855 1.00 96.94 759 ASP A O 1
ATOM 5988 N N . ARG A 1 760 ? 6.224 29.044 16.349 1.00 96.88 760 ARG A N 1
ATOM 5989 C CA . ARG A 1 760 ? 6.218 30.490 16.087 1.00 96.88 760 ARG A CA 1
ATOM 5990 C C . ARG A 1 760 ? 4.963 30.946 15.335 1.00 96.88 760 ARG A C 1
ATOM 5992 O O . ARG A 1 760 ? 4.477 32.040 15.611 1.00 96.88 760 ARG A O 1
ATOM 5999 N N . LEU A 1 761 ? 4.449 30.142 14.403 1.00 95.62 761 LEU A N 1
ATOM 6000 C CA . LEU A 1 761 ? 3.202 30.427 13.692 1.00 95.62 761 LEU A CA 1
ATOM 6001 C C . LEU A 1 761 ? 2.021 30.442 14.673 1.00 95.62 761 LEU A C 1
ATOM 6003 O O . LEU A 1 761 ? 1.251 31.394 14.655 1.00 95.62 761 LEU A O 1
ATOM 6007 N N . GLY A 1 762 ? 1.939 29.471 15.588 1.00 95.62 762 GLY A N 1
ATOM 6008 C CA . GLY A 1 762 ? 0.940 29.474 16.664 1.00 95.62 762 GLY A CA 1
ATOM 6009 C C . GLY A 1 762 ? 1.022 30.716 17.554 1.00 95.62 762 GLY A C 1
ATOM 6010 O O . GLY A 1 762 ? 0.003 31.334 17.839 1.00 95.62 762 GLY A O 1
ATOM 6011 N N . PHE A 1 763 ? 2.235 31.127 17.937 1.00 97.00 763 PHE A N 1
ATOM 6012 C CA . PHE A 1 763 ? 2.445 32.305 18.784 1.00 97.00 763 PHE A CA 1
ATOM 6013 C C . PHE A 1 763 ? 2.103 33.638 18.093 1.00 97.00 763 PHE A C 1
ATOM 6015 O O . PHE A 1 763 ? 1.474 34.500 18.700 1.00 97.00 763 PHE A O 1
ATOM 6022 N N . GLU A 1 764 ? 2.484 33.842 16.826 1.00 96.00 764 GLU A N 1
ATOM 6023 C CA . GLU A 1 764 ? 2.168 35.099 16.116 1.00 96.00 764 GLU A CA 1
ATOM 6024 C C . GLU A 1 764 ? 0.696 35.207 15.672 1.00 96.00 764 GLU A C 1
ATOM 6026 O O . GLU A 1 764 ? 0.256 36.295 15.299 1.00 96.00 764 GLU A O 1
ATOM 6031 N N . PHE A 1 765 ? -0.070 34.114 15.762 1.00 94.12 765 PHE A N 1
ATOM 6032 C CA . PHE A 1 765 ? -1.498 34.036 15.429 1.00 94.12 765 PHE A CA 1
ATOM 6033 C C . PHE A 1 765 ? -2.388 33.617 16.619 1.00 94.12 765 PHE A C 1
ATOM 6035 O O . PHE A 1 765 ? -3.540 33.209 16.427 1.00 94.12 765 PHE A O 1
ATOM 6042 N N . GLU A 1 766 ? -1.879 33.760 17.849 1.00 95.31 766 GLU A N 1
ATOM 6043 C CA . GLU A 1 766 ? -2.606 33.479 19.092 1.00 95.31 766 GLU A CA 1
ATOM 6044 C C . GLU A 1 766 ? -3.928 34.274 19.135 1.00 95.31 766 GLU A C 1
ATOM 6046 O O . GLU A 1 766 ? -3.944 35.506 19.099 1.00 95.31 766 GLU A O 1
ATOM 6051 N N . GLY A 1 767 ? -5.056 33.556 19.176 1.00 92.81 767 GLY A N 1
ATOM 6052 C CA . GLY A 1 767 ? -6.403 34.137 19.125 1.00 92.81 767 GLY A CA 1
ATOM 6053 C C . GLY A 1 767 ? -7.090 34.126 17.751 1.00 92.81 767 GLY A C 1
ATOM 6054 O O . GLY A 1 767 ? -8.209 34.629 17.649 1.00 92.81 767 GLY A O 1
ATOM 6055 N N . THR A 1 768 ? -6.486 33.541 16.708 1.00 93.44 768 THR A N 1
ATOM 6056 C CA . THR A 1 768 ? -7.213 33.161 15.477 1.00 93.44 768 THR A CA 1
ATOM 6057 C C . THR A 1 768 ? -7.466 31.655 15.435 1.00 93.44 768 THR A C 1
ATOM 6059 O O . THR A 1 768 ? -6.578 30.881 15.094 1.00 93.44 768 THR A O 1
ATOM 6062 N N . GLU A 1 769 ? -8.698 31.272 15.781 1.00 92.88 769 GLU A N 1
ATOM 6063 C CA . GLU A 1 769 ? -9.173 29.895 15.998 1.00 92.88 769 GLU A CA 1
ATOM 6064 C C . GLU A 1 769 ? -8.762 28.925 14.877 1.00 92.88 769 GLU A C 1
ATOM 6066 O O . GLU A 1 769 ? -8.058 27.948 15.133 1.00 92.88 769 GLU A O 1
ATOM 6071 N N . ASP A 1 770 ? -9.063 29.273 13.623 1.00 88.56 770 ASP A N 1
ATOM 6072 C CA . ASP A 1 770 ? -8.748 28.475 12.433 1.00 88.56 770 ASP A CA 1
ATOM 6073 C C . ASP A 1 770 ? -7.242 28.404 12.080 1.00 88.56 770 ASP A C 1
ATOM 6075 O O . ASP A 1 770 ? -6.835 27.571 11.272 1.00 88.56 770 ASP A O 1
ATOM 6079 N N . VAL A 1 771 ? -6.383 29.220 12.708 1.00 92.00 771 VAL A N 1
ATOM 6080 C CA . VAL A 1 771 ? -4.914 29.067 12.628 1.00 92.00 771 VAL A CA 1
ATOM 6081 C C . VAL A 1 771 ? -4.374 28.261 13.807 1.00 92.00 771 VAL A C 1
ATOM 6083 O O . VAL A 1 771 ? -3.474 27.449 13.605 1.00 92.00 771 VAL A O 1
ATOM 6086 N N . THR A 1 772 ? -4.918 28.430 15.016 1.00 92.06 772 THR A N 1
ATOM 6087 C CA . THR A 1 772 ? -4.532 27.615 16.180 1.00 92.06 772 THR A CA 1
ATOM 6088 C C . THR A 1 772 ? -4.888 26.142 15.982 1.00 92.06 772 THR A C 1
ATOM 6090 O O . THR A 1 772 ? -4.020 25.293 16.152 1.00 92.06 772 THR A O 1
ATOM 6093 N N . GLU A 1 773 ? -6.095 25.836 15.493 1.00 88.12 773 GLU A N 1
ATOM 6094 C CA . GLU A 1 773 ? -6.517 24.465 15.175 1.00 88.12 773 GLU A CA 1
ATOM 6095 C C . GLU A 1 773 ? -5.603 23.828 14.113 1.00 88.12 773 GLU A C 1
ATOM 6097 O O . GLU A 1 773 ? -5.136 22.699 14.268 1.00 88.12 773 GLU A O 1
ATOM 6102 N N . TYR A 1 774 ? -5.278 24.575 13.051 1.00 90.69 774 TYR A N 1
ATOM 6103 C CA . TYR A 1 774 ? -4.319 24.137 12.038 1.00 90.69 774 TYR A CA 1
ATOM 6104 C C . TYR A 1 774 ? -2.934 23.866 12.648 1.00 90.69 774 TYR A C 1
ATOM 6106 O O . TYR A 1 774 ? -2.350 22.813 12.396 1.00 90.69 774 TYR A O 1
ATOM 6114 N N . VAL A 1 775 ? -2.406 24.784 13.466 1.00 95.00 775 VAL A N 1
ATOM 6115 C CA . VAL A 1 775 ? -1.081 24.650 14.091 1.00 95.00 775 VAL A CA 1
ATOM 6116 C C . VAL A 1 775 ? -1.010 23.432 15.009 1.00 95.00 775 VAL A C 1
ATOM 6118 O O . VAL A 1 775 ? -0.037 22.679 14.937 1.00 95.00 775 VAL A O 1
ATOM 6121 N N . ASP A 1 776 ? -2.029 23.209 15.834 1.00 91.88 776 ASP A N 1
ATOM 6122 C CA . ASP A 1 776 ? -2.051 22.111 16.797 1.00 91.88 776 ASP A CA 1
ATOM 6123 C C . ASP A 1 776 ? -2.197 20.753 16.086 1.00 91.88 776 ASP A C 1
ATOM 6125 O O . ASP A 1 776 ? -1.417 19.837 16.358 1.00 91.88 776 ASP A O 1
ATOM 6129 N N . ASN A 1 777 ? -3.066 20.656 15.070 1.00 87.62 777 ASN A N 1
ATOM 6130 C CA . ASN A 1 777 ? -3.168 19.478 14.197 1.00 87.62 777 ASN A CA 1
ATOM 6131 C C . ASN A 1 777 ? -1.851 19.172 13.460 1.00 87.62 777 ASN A C 1
ATOM 6133 O O . ASN A 1 777 ? -1.397 18.025 13.428 1.00 87.62 777 ASN A O 1
ATOM 6137 N N . ARG A 1 778 ? -1.188 20.192 12.892 1.00 94.50 778 ARG A N 1
ATOM 6138 C CA . ARG A 1 778 ? 0.136 20.022 12.269 1.00 94.50 778 ARG A CA 1
ATOM 6139 C C . ARG A 1 778 ? 1.199 19.617 13.298 1.00 94.50 778 ARG A C 1
ATOM 6141 O O . ARG A 1 778 ? 2.120 18.897 12.922 1.00 94.50 778 ARG A O 1
ATOM 6148 N N . ARG A 1 779 ? 1.103 20.050 14.566 1.00 95.25 779 ARG A N 1
ATOM 6149 C CA . ARG A 1 779 ? 2.078 19.706 15.621 1.00 95.25 779 ARG A CA 1
ATOM 6150 C C . ARG A 1 779 ? 1.971 18.235 16.015 1.00 95.25 779 ARG A C 1
ATOM 6152 O O . ARG A 1 779 ? 3.009 17.599 16.166 1.00 95.25 779 ARG A O 1
ATOM 6159 N N . LEU A 1 780 ? 0.753 17.704 16.136 1.00 90.62 780 LEU A N 1
ATOM 6160 C CA . LEU A 1 780 ? 0.517 16.283 16.412 1.00 90.62 780 LEU A CA 1
ATOM 6161 C C . LEU A 1 780 ? 1.076 15.397 15.287 1.00 90.62 780 LEU A C 1
ATOM 6163 O O . LEU A 1 780 ? 1.858 14.488 15.553 1.00 90.62 780 LEU A O 1
ATOM 6167 N N . GLU A 1 781 ? 0.779 15.713 14.022 1.00 91.38 781 GLU A N 1
ATOM 6168 C CA . GLU A 1 781 ? 1.336 14.956 12.888 1.00 91.38 781 GLU A CA 1
ATOM 6169 C C . GLU A 1 781 ? 2.873 15.074 12.790 1.00 91.38 781 GLU A C 1
ATOM 6171 O O . GLU A 1 781 ? 3.552 14.100 12.469 1.00 91.38 781 GLU A O 1
ATOM 6176 N N . LEU A 1 782 ? 3.445 16.237 13.125 1.00 95.88 782 LEU A N 1
ATOM 6177 C CA . LEU A 1 782 ? 4.898 16.449 13.161 1.00 95.88 782 LEU A CA 1
ATOM 6178 C C . LEU A 1 782 ? 5.595 15.736 14.336 1.00 95.88 782 LEU A C 1
ATOM 6180 O O . LEU A 1 782 ? 6.809 15.525 14.275 1.00 95.88 782 LEU A O 1
ATOM 6184 N N . GLN A 1 783 ? 4.858 15.378 15.393 1.00 94.50 783 GLN A N 1
ATOM 6185 C CA . GLN A 1 783 ? 5.370 14.550 16.485 1.00 94.50 783 GLN A CA 1
ATOM 6186 C C . GLN A 1 783 ? 5.502 13.093 16.036 1.00 94.50 783 GLN A C 1
ATOM 6188 O O . GLN A 1 783 ? 6.605 12.568 16.111 1.00 94.50 783 GLN A O 1
ATOM 6193 N N . GLY A 1 784 ? 4.461 12.496 15.443 1.00 91.06 784 GLY A N 1
ATOM 6194 C CA . GLY A 1 784 ? 4.560 11.136 14.889 1.00 91.06 784 GLY A CA 1
ATOM 6195 C C . GLY A 1 784 ? 5.645 11.007 13.808 1.00 91.06 784 GLY A C 1
ATOM 6196 O O . GLY A 1 784 ? 6.385 10.026 13.774 1.00 91.06 784 GLY A O 1
ATOM 6197 N N . LEU A 1 785 ? 5.834 12.042 12.976 1.00 94.81 785 LEU A N 1
ATOM 6198 C CA . LEU A 1 785 ? 6.996 12.113 12.080 1.00 94.81 785 LEU A CA 1
ATOM 6199 C C . LEU A 1 785 ? 8.336 12.205 12.818 1.00 94.81 785 LEU A C 1
ATOM 6201 O O . LEU A 1 785 ? 9.330 11.698 12.308 1.00 94.81 785 LEU A O 1
ATOM 6205 N N . GLN A 1 786 ? 8.400 12.856 13.982 1.00 95.75 786 GLN A N 1
ATOM 6206 C CA . GLN A 1 786 ? 9.625 12.891 14.779 1.00 95.75 786 GLN A CA 1
ATOM 6207 C C . GLN A 1 786 ? 10.011 11.485 15.223 1.00 95.75 786 GLN A C 1
ATOM 6209 O O . GLN A 1 786 ? 11.154 11.089 15.026 1.00 95.75 786 GLN A O 1
ATOM 6214 N N . ASP A 1 787 ? 9.051 10.733 15.758 1.00 93.25 787 ASP A N 1
ATOM 6215 C CA . ASP A 1 787 ? 9.289 9.400 16.305 1.00 93.25 787 ASP A CA 1
ATOM 6216 C C . ASP A 1 787 ? 9.721 8.417 15.194 1.00 93.25 787 ASP A C 1
ATOM 6218 O O . ASP A 1 787 ? 10.642 7.623 15.391 1.00 93.25 787 ASP A O 1
ATOM 6222 N N . LEU A 1 788 ? 9.171 8.549 13.976 1.00 93.75 788 LEU A N 1
ATOM 6223 C CA . LEU A 1 788 ? 9.633 7.805 12.793 1.00 93.75 788 LEU A CA 1
ATOM 6224 C C . LEU A 1 788 ? 11.039 8.229 12.309 1.00 93.75 788 LEU A C 1
ATOM 6226 O O . LEU A 1 788 ? 11.835 7.364 11.940 1.00 93.75 788 LEU A O 1
ATOM 6230 N N . ILE A 1 789 ? 11.378 9.526 12.319 1.00 96.75 789 ILE A N 1
ATOM 6231 C CA . ILE A 1 789 ? 12.722 10.022 11.947 1.00 96.75 789 ILE A CA 1
ATOM 6232 C C . ILE A 1 789 ? 13.772 9.597 12.987 1.00 96.75 789 ILE A C 1
ATOM 6234 O O . ILE A 1 789 ? 14.876 9.184 12.621 1.00 96.75 789 ILE A O 1
ATOM 6238 N N . ASP A 1 790 ? 13.437 9.674 14.275 1.00 96.12 790 ASP A N 1
ATOM 6239 C CA . ASP A 1 790 ? 14.306 9.268 15.378 1.00 96.12 790 ASP A CA 1
ATOM 6240 C C . ASP A 1 790 ? 14.527 7.744 15.363 1.00 96.12 790 ASP A C 1
ATOM 6242 O O . ASP A 1 790 ? 15.669 7.298 15.518 1.00 96.12 790 ASP A O 1
ATOM 6246 N N . ASN A 1 791 ? 13.486 6.952 15.067 1.00 94.44 791 ASN A N 1
ATOM 6247 C CA . ASN A 1 791 ? 13.592 5.513 14.800 1.00 94.44 791 ASN A CA 1
ATOM 6248 C C . ASN A 1 791 ? 14.526 5.222 13.610 1.00 94.44 791 ASN A C 1
ATOM 6250 O O . ASN A 1 791 ? 15.502 4.484 13.756 1.00 94.44 791 ASN A O 1
ATOM 6254 N N . TRP A 1 792 ? 14.299 5.861 12.455 1.00 96.31 792 TRP A N 1
ATOM 6255 C CA . TRP A 1 792 ? 15.144 5.700 11.265 1.00 96.31 792 TRP A CA 1
ATOM 6256 C C . TRP A 1 792 ? 16.620 6.019 11.542 1.00 96.31 792 TRP A C 1
ATOM 6258 O O . TRP A 1 792 ? 17.511 5.269 11.140 1.00 96.31 792 TRP A O 1
ATOM 6268 N N . HIS A 1 793 ? 16.902 7.078 12.304 1.00 96.56 793 HIS A N 1
ATOM 6269 C CA . HIS A 1 793 ? 18.265 7.401 12.721 1.00 96.56 793 HIS A CA 1
ATOM 6270 C C . HIS A 1 793 ? 18.903 6.282 13.571 1.00 96.56 793 HIS A C 1
ATOM 6272 O O . HIS A 1 793 ? 20.078 5.957 13.370 1.00 96.56 793 HIS A O 1
ATOM 6278 N N . GLN A 1 794 ? 18.161 5.640 14.486 1.00 96.31 794 GLN A N 1
ATOM 6279 C CA . GLN A 1 794 ? 18.686 4.487 15.233 1.00 96.31 794 GLN A CA 1
ATOM 6280 C C . GLN A 1 794 ? 18.800 3.212 14.371 1.00 96.31 794 GLN A C 1
ATOM 6282 O O . GLN A 1 794 ? 19.735 2.437 14.593 1.00 96.31 794 GLN A O 1
ATOM 6287 N N . ILE A 1 795 ? 17.937 3.006 13.368 1.00 95.56 795 ILE A N 1
ATOM 6288 C CA . ILE A 1 795 ? 18.062 1.922 12.373 1.00 95.56 795 ILE A CA 1
ATOM 6289 C C . ILE A 1 795 ? 19.361 2.092 11.578 1.00 95.56 795 ILE A C 1
ATOM 6291 O O . ILE A 1 795 ? 20.206 1.199 11.608 1.00 95.56 795 ILE A O 1
ATOM 6295 N N . VAL A 1 796 ? 19.596 3.258 10.962 1.00 95.94 796 VAL A N 1
ATOM 6296 C CA . VAL A 1 796 ? 20.836 3.562 10.216 1.00 95.94 796 VAL A CA 1
ATOM 6297 C C . VAL A 1 796 ? 22.073 3.431 11.111 1.00 95.94 796 VAL A C 1
ATOM 6299 O O . VAL A 1 796 ? 23.101 2.889 10.704 1.00 95.94 796 VAL A O 1
ATOM 6302 N N . LYS A 1 797 ? 21.991 3.868 12.368 1.00 96.00 797 LYS A N 1
ATOM 6303 C CA . LYS A 1 797 ? 23.100 3.763 13.321 1.00 96.00 797 LYS A CA 1
ATOM 6304 C C . LYS A 1 797 ? 23.399 2.318 13.735 1.00 96.00 797 LYS A C 1
ATOM 6306 O O . LYS A 1 797 ? 24.547 1.897 13.610 1.00 96.00 797 LYS A O 1
ATOM 6311 N N . SER A 1 798 ? 22.404 1.550 14.181 1.00 95.12 798 SER A N 1
ATOM 6312 C CA . SER A 1 798 ? 22.572 0.130 14.554 1.00 95.12 798 SER A CA 1
ATOM 6313 C C . SER A 1 798 ? 23.007 -0.735 13.364 1.00 95.12 798 SER A C 1
ATOM 6315 O O . SER A 1 798 ? 23.841 -1.631 13.525 1.00 95.12 798 SER A O 1
ATOM 6317 N N . THR A 1 799 ? 22.548 -0.367 12.165 1.00 93.44 799 THR A N 1
ATOM 6318 C CA . THR A 1 799 ? 23.038 -0.832 10.864 1.00 93.44 799 THR A CA 1
ATOM 6319 C C . THR A 1 799 ? 24.549 -0.617 10.712 1.00 93.44 799 THR A C 1
ATOM 6321 O O . THR A 1 799 ? 25.288 -1.585 10.524 1.00 93.44 799 THR A O 1
ATOM 6324 N N . THR A 1 800 ? 25.049 0.619 10.873 1.00 92.94 800 THR A N 1
ATOM 6325 C CA . THR A 1 800 ? 26.502 0.898 10.796 1.00 92.94 800 THR A CA 1
ATOM 6326 C C . THR A 1 800 ? 27.330 0.237 11.907 1.00 92.94 800 THR A C 1
ATOM 6328 O O . THR A 1 800 ? 28.531 0.035 11.738 1.00 92.94 800 THR A O 1
ATOM 6331 N N . GLU A 1 801 ? 26.708 -0.129 13.031 1.00 94.75 801 GLU A N 1
ATOM 6332 C CA . GLU A 1 801 ? 27.344 -0.846 14.145 1.00 94.75 801 GLU A CA 1
ATOM 6333 C C . GLU A 1 801 ? 27.342 -2.384 13.979 1.00 94.75 801 GLU A C 1
ATOM 6335 O O . GLU A 1 801 ? 27.884 -3.070 14.848 1.00 94.75 801 GLU A O 1
ATOM 6340 N N . LYS A 1 802 ? 26.733 -2.937 12.912 1.00 95.25 802 LYS A N 1
ATOM 6341 C CA . LYS A 1 802 ? 26.454 -4.383 12.739 1.00 95.25 802 LYS A CA 1
ATOM 6342 C C . LYS A 1 802 ? 25.763 -5.028 13.957 1.00 95.25 802 LYS A C 1
ATOM 6344 O O . LYS A 1 802 ? 26.083 -6.147 14.359 1.00 95.25 802 LYS A O 1
ATOM 6349 N N . ASN A 1 803 ? 24.833 -4.313 14.597 1.00 96.19 803 ASN A N 1
ATOM 6350 C CA . ASN A 1 803 ? 24.283 -4.715 15.894 1.00 96.19 803 ASN A CA 1
ATOM 6351 C C . ASN A 1 803 ? 22.796 -5.100 15.830 1.00 96.19 803 ASN A C 1
ATOM 6353 O O . ASN A 1 803 ? 21.922 -4.305 16.183 1.00 96.19 803 ASN A O 1
ATOM 6357 N N . TYR A 1 804 ? 22.529 -6.356 15.453 1.00 96.81 804 TYR A N 1
ATOM 6358 C CA . TYR A 1 804 ? 21.182 -6.940 15.394 1.00 96.81 804 TYR A CA 1
ATOM 6359 C C . TYR A 1 804 ? 20.352 -6.705 16.667 1.00 96.81 804 TYR A C 1
ATOM 6361 O O . TYR A 1 804 ? 19.189 -6.322 16.588 1.00 96.81 804 TYR A O 1
ATOM 6369 N N . SER A 1 805 ? 20.954 -6.842 17.858 1.00 97.12 805 SER A N 1
ATOM 6370 C CA . SER A 1 805 ? 20.216 -6.674 19.118 1.00 97.12 805 SER A CA 1
ATOM 6371 C C . SER A 1 805 ? 19.730 -5.239 19.344 1.00 97.12 805 SER A C 1
ATOM 6373 O O . SER A 1 805 ? 18.773 -5.034 20.082 1.00 97.12 805 SER A O 1
ATOM 6375 N N . ARG A 1 806 ? 20.373 -4.238 18.724 1.00 97.00 806 ARG A N 1
ATOM 6376 C CA . ARG A 1 806 ? 19.905 -2.843 18.740 1.00 97.00 806 ARG A CA 1
ATOM 6377 C C . ARG A 1 806 ? 18.847 -2.572 17.681 1.00 97.00 806 ARG A C 1
ATOM 6379 O O . ARG A 1 806 ? 17.939 -1.800 17.978 1.00 97.00 806 ARG A O 1
ATOM 6386 N N . LEU A 1 807 ? 18.964 -3.203 16.512 1.00 96.38 807 LEU A N 1
ATOM 6387 C CA . LEU A 1 807 ? 18.016 -3.089 15.404 1.00 96.38 807 LEU A CA 1
ATOM 6388 C C . LEU A 1 807 ? 16.639 -3.631 15.816 1.00 96.38 807 LEU A C 1
ATOM 6390 O O . LEU A 1 807 ? 15.704 -2.846 15.934 1.00 96.38 807 LEU A O 1
ATOM 6394 N N . ALA A 1 808 ? 16.569 -4.902 16.227 1.00 96.69 808 ALA A N 1
ATOM 6395 C CA . ALA A 1 808 ? 15.342 -5.523 16.737 1.00 96.69 808 ALA A CA 1
ATOM 6396 C C . ALA A 1 808 ? 14.756 -4.792 17.964 1.00 96.69 808 ALA A C 1
ATOM 6398 O O . ALA A 1 808 ? 13.545 -4.783 18.175 1.00 96.69 808 ALA A O 1
ATOM 6399 N N . ASN A 1 809 ? 15.597 -4.134 18.777 1.00 96.81 809 ASN A N 1
ATOM 6400 C CA . ASN A 1 809 ? 15.114 -3.284 19.869 1.00 96.81 809 ASN A CA 1
ATOM 6401 C C . ASN A 1 809 ? 14.380 -2.034 19.356 1.00 96.81 809 ASN A C 1
ATOM 6403 O O . ASN A 1 809 ? 13.440 -1.596 20.006 1.00 96.81 809 ASN A O 1
ATOM 6407 N N . GLN A 1 810 ? 14.782 -1.448 18.222 1.00 95.88 810 GLN A N 1
ATOM 6408 C CA . GLN A 1 810 ? 14.076 -0.288 17.662 1.00 95.88 810 GLN A CA 1
ATOM 6409 C C . GLN A 1 810 ? 12.692 -0.686 17.149 1.00 95.88 810 GLN A C 1
ATOM 6411 O O . GLN A 1 810 ? 11.709 -0.035 17.497 1.00 95.88 810 GLN A O 1
ATOM 6416 N N . ASP A 1 811 ? 12.607 -1.801 16.420 1.00 95.06 811 ASP A N 1
ATOM 6417 C CA . ASP A 1 811 ? 11.339 -2.349 15.925 1.00 95.06 811 ASP A CA 1
ATOM 6418 C C . ASP A 1 811 ? 10.376 -2.633 17.083 1.00 95.06 811 ASP A C 1
ATOM 6420 O O . ASP A 1 811 ? 9.224 -2.200 17.078 1.00 95.06 811 ASP A O 1
ATOM 6424 N N . GLN A 1 812 ? 10.878 -3.290 18.133 1.00 97.12 812 GLN A N 1
ATOM 6425 C CA . GLN A 1 812 ? 10.085 -3.610 19.312 1.00 97.12 812 GLN A CA 1
ATOM 6426 C C . GLN A 1 812 ? 9.715 -2.359 20.129 1.00 97.12 812 GLN A C 1
ATOM 6428 O O . GLN A 1 812 ? 8.634 -2.326 20.716 1.00 97.12 812 GLN A O 1
ATOM 6433 N N . ILE A 1 813 ? 10.551 -1.312 20.160 1.00 95.50 813 ILE A N 1
ATOM 6434 C CA . ILE A 1 813 ? 10.197 -0.011 20.755 1.00 95.50 813 ILE A CA 1
ATOM 6435 C C . ILE A 1 813 ? 9.073 0.655 19.952 1.00 95.50 813 ILE A C 1
ATOM 6437 O O . ILE A 1 813 ? 8.076 1.036 20.563 1.00 95.50 813 ILE A O 1
ATOM 6441 N N . ARG A 1 814 ? 9.178 0.734 18.614 1.00 94.19 814 ARG A N 1
ATOM 6442 C CA . ARG A 1 814 ? 8.108 1.250 17.736 1.00 94.19 814 ARG A CA 1
ATOM 6443 C C . ARG A 1 814 ? 6.800 0.508 18.004 1.00 94.19 814 ARG A C 1
ATOM 6445 O O . ARG A 1 814 ? 5.801 1.143 18.324 1.00 94.19 814 ARG A O 1
ATOM 6452 N N . LEU A 1 815 ? 6.834 -0.823 17.972 1.00 95.62 815 LEU A N 1
ATOM 6453 C CA . LEU A 1 815 ? 5.666 -1.666 18.214 1.00 95.62 815 LEU A CA 1
ATOM 6454 C C . LEU A 1 815 ? 5.074 -1.470 19.622 1.00 95.62 815 LEU A C 1
ATOM 6456 O O . LEU A 1 815 ? 3.856 -1.464 19.780 1.00 95.62 815 LEU A O 1
ATOM 6460 N N . THR A 1 816 ? 5.914 -1.262 20.644 1.00 96.56 816 THR A N 1
ATOM 6461 C CA . THR A 1 816 ? 5.450 -0.962 22.012 1.00 96.56 816 THR A CA 1
ATOM 6462 C C . THR A 1 816 ? 4.721 0.383 22.075 1.00 96.56 816 THR A C 1
ATOM 6464 O O . THR A 1 816 ? 3.709 0.483 22.762 1.00 96.56 816 THR A O 1
ATOM 6467 N N . ILE A 1 817 ? 5.202 1.406 21.357 1.00 93.62 817 ILE A N 1
ATOM 6468 C CA . ILE A 1 817 ? 4.553 2.728 21.286 1.00 93.62 817 ILE A CA 1
ATOM 6469 C C . ILE A 1 817 ? 3.216 2.621 20.543 1.00 93.62 817 ILE A C 1
ATOM 6471 O O . ILE A 1 817 ? 2.196 3.039 21.079 1.00 93.62 817 ILE A O 1
ATOM 6475 N N . GLU A 1 818 ? 3.186 1.977 19.373 1.00 94.50 818 GLU A N 1
ATOM 6476 C CA . GLU A 1 818 ? 1.947 1.765 18.607 1.00 94.50 818 GLU A CA 1
ATOM 6477 C C . GLU A 1 818 ? 0.910 0.941 19.416 1.00 94.50 818 GLU A C 1
ATOM 6479 O O . GLU A 1 818 ? -0.292 1.211 19.360 1.00 94.50 818 GLU A O 1
ATOM 6484 N N . THR A 1 819 ? 1.364 -0.011 20.245 1.00 96.81 819 THR A N 1
ATOM 6485 C CA . THR A 1 819 ? 0.502 -0.785 21.163 1.00 96.81 819 THR A CA 1
ATOM 6486 C C . THR A 1 819 ? 0.010 0.047 22.357 1.00 96.81 819 THR A C 1
ATOM 6488 O O . THR A 1 819 ? -1.135 -0.113 22.783 1.00 96.81 819 THR A O 1
ATOM 6491 N N . GLU A 1 820 ? 0.831 0.954 22.895 1.00 95.75 820 GLU A N 1
ATOM 6492 C CA . GLU A 1 820 ? 0.440 1.914 23.939 1.00 95.75 820 GLU A CA 1
ATOM 6493 C C . GLU A 1 820 ? -0.589 2.939 23.429 1.00 95.75 820 GLU A C 1
ATOM 6495 O O . GLU A 1 820 ? -1.584 3.199 24.110 1.00 95.75 820 GLU A O 1
ATOM 6500 N N . ASP A 1 821 ? -0.420 3.453 22.209 1.00 92.81 821 ASP A N 1
ATOM 6501 C CA . ASP A 1 821 ? -1.375 4.364 21.568 1.00 92.81 821 ASP A CA 1
ATOM 6502 C C . ASP A 1 821 ? -2.718 3.669 21.288 1.00 92.81 821 ASP A C 1
ATOM 6504 O O . ASP A 1 821 ? -3.783 4.244 21.540 1.00 92.81 821 ASP A O 1
ATOM 6508 N N . LEU A 1 822 ? -2.706 2.406 20.838 1.00 95.19 822 LEU A N 1
ATOM 6509 C CA . LEU A 1 822 ? -3.928 1.602 20.718 1.00 95.19 822 LEU A CA 1
ATOM 6510 C C . LEU A 1 822 ? -4.568 1.343 22.092 1.00 95.19 822 LEU A C 1
ATOM 6512 O O . LEU A 1 822 ? -5.781 1.498 22.249 1.00 95.19 822 LEU A O 1
ATOM 6516 N N . ARG A 1 823 ? -3.768 1.011 23.115 1.00 96.31 823 ARG A N 1
ATOM 6517 C CA . ARG A 1 823 ? -4.240 0.838 24.500 1.00 96.31 823 ARG A CA 1
ATOM 6518 C C . ARG A 1 823 ? -4.864 2.123 25.050 1.00 96.31 823 ARG A C 1
ATOM 6520 O O . ARG A 1 823 ? -5.829 2.035 25.806 1.00 96.31 823 ARG A O 1
ATOM 6527 N N . SER A 1 824 ? -4.354 3.298 24.674 1.00 94.44 824 SER A N 1
ATOM 6528 C CA . SER A 1 824 ? -4.923 4.594 25.057 1.00 94.44 824 SER A CA 1
ATOM 6529 C C . SER A 1 824 ? -6.255 4.867 24.352 1.00 94.44 824 SER A C 1
ATOM 6531 O O . SER A 1 824 ? -7.220 5.217 25.030 1.00 94.44 824 SER A O 1
ATOM 6533 N N . GLN A 1 825 ? -6.362 4.601 23.043 1.00 92.25 825 GLN A N 1
ATOM 6534 C CA . GLN A 1 825 ? -7.638 4.656 22.308 1.00 92.25 825 GLN A CA 1
ATOM 6535 C C . GLN A 1 825 ? -8.692 3.714 22.920 1.00 92.25 825 GLN A C 1
ATOM 6537 O O . GLN A 1 825 ? -9.851 4.090 23.086 1.00 92.25 825 GLN A O 1
ATOM 6542 N N . MET A 1 826 ? -8.289 2.511 23.345 1.00 94.31 826 MET A N 1
ATOM 6543 C CA . MET A 1 826 ? -9.180 1.541 23.994 1.00 94.31 826 MET A CA 1
ATOM 6544 C C . MET A 1 826 ? -9.710 1.973 25.376 1.00 94.31 826 MET A C 1
ATOM 6546 O O . MET A 1 826 ? -10.591 1.302 25.918 1.00 94.31 826 MET A O 1
ATOM 6550 N N . GLN A 1 827 ? -9.228 3.072 25.971 1.00 95.19 827 GLN A N 1
ATOM 6551 C CA . GLN A 1 827 ? -9.747 3.550 27.260 1.00 95.19 827 GLN A CA 1
ATOM 6552 C C . GLN A 1 827 ? -11.181 4.091 27.133 1.00 95.19 827 GLN A C 1
ATOM 6554 O O . GLN A 1 827 ? -12.017 3.741 27.970 1.00 95.19 827 GLN A O 1
ATOM 6559 N N . GLY A 1 828 ? -11.469 4.850 26.066 1.00 93.12 828 GLY A N 1
ATOM 6560 C CA . GLY A 1 828 ? -12.755 5.531 25.833 1.00 93.12 828 GLY A CA 1
ATOM 6561 C C . GLY A 1 828 ? -13.920 4.632 25.401 1.00 93.12 828 GLY A C 1
ATOM 6562 O O . GLY A 1 828 ? -15.063 4.966 25.695 1.00 93.12 828 GLY A O 1
ATOM 6563 N N . ILE A 1 829 ? -13.636 3.451 24.823 1.00 95.00 829 ILE A N 1
ATOM 6564 C CA . ILE A 1 829 ? -14.630 2.492 24.276 1.00 95.00 829 ILE A CA 1
ATOM 6565 C C . ILE A 1 829 ? -15.833 2.260 25.206 1.00 95.00 829 ILE A C 1
ATOM 6567 O O . ILE A 1 829 ? -16.945 2.045 24.740 1.00 95.00 829 ILE A O 1
ATOM 6571 N N . GLU A 1 830 ? -15.600 2.264 26.515 1.00 96.81 830 GLU A N 1
ATOM 6572 C CA . GLU A 1 830 ? -16.608 2.015 27.547 1.00 96.81 830 GLU A CA 1
ATOM 6573 C C . GLU A 1 830 ? -17.632 3.157 27.653 1.00 96.81 830 GLU A C 1
ATOM 6575 O O . GLU A 1 830 ? -18.834 2.902 27.616 1.00 96.81 830 GLU A O 1
ATOM 6580 N N . GLU A 1 831 ? -17.157 4.407 27.697 1.00 96.69 831 GLU A N 1
ATOM 6581 C CA . GLU A 1 831 ? -17.994 5.614 27.728 1.00 96.69 831 GLU A CA 1
ATOM 6582 C C . GLU A 1 831 ? -18.700 5.817 26.375 1.00 96.69 831 GLU A C 1
ATOM 6584 O O . GLU A 1 831 ? -19.884 6.151 26.329 1.00 96.69 831 GLU A O 1
ATOM 6589 N N . ASP A 1 832 ? -18.000 5.538 25.268 1.00 94.50 832 ASP A N 1
ATOM 6590 C CA . ASP A 1 832 ? -18.548 5.615 23.910 1.00 94.50 832 ASP A CA 1
ATOM 6591 C C . ASP A 1 832 ? -19.656 4.576 23.660 1.00 94.50 832 ASP A C 1
ATOM 6593 O O . ASP A 1 832 ? -20.682 4.892 23.048 1.00 94.50 832 ASP A O 1
ATOM 6597 N N . LEU A 1 833 ? -19.480 3.337 24.140 1.00 95.19 833 LEU A N 1
ATOM 6598 C CA . LEU A 1 833 ? -20.506 2.295 24.058 1.00 95.19 833 LEU A CA 1
ATOM 6599 C C . LEU A 1 833 ? -21.676 2.571 25.004 1.00 95.19 833 LEU A C 1
ATOM 6601 O O . LEU A 1 833 ? -22.816 2.387 24.584 1.00 95.19 833 LEU A O 1
ATOM 6605 N N . GLU A 1 834 ? -21.447 3.035 26.237 1.00 96.81 834 GLU A N 1
ATOM 6606 C CA . GLU A 1 834 ? -22.543 3.450 27.128 1.00 96.81 834 GLU A CA 1
ATOM 6607 C C . GLU A 1 834 ? -23.395 4.539 26.454 1.00 96.81 834 GLU A C 1
ATOM 6609 O O . GLU A 1 834 ? -24.622 4.425 26.377 1.00 96.81 834 GLU A O 1
ATOM 6614 N N . LEU A 1 835 ? -22.739 5.538 25.857 1.00 95.38 835 LEU A N 1
ATOM 6615 C CA . LEU A 1 835 ? -23.379 6.609 25.101 1.00 95.38 835 LEU A CA 1
ATOM 6616 C C . LEU A 1 835 ? -24.130 6.102 23.850 1.00 95.38 835 LEU A C 1
ATOM 6618 O O . LEU A 1 835 ? -25.161 6.683 23.494 1.00 95.38 835 LEU A O 1
ATOM 6622 N N . GLN A 1 836 ? -23.658 5.039 23.184 1.00 93.25 836 GLN A N 1
ATOM 6623 C CA . GLN A 1 836 ? -24.368 4.400 22.067 1.00 93.25 836 GLN A CA 1
ATOM 6624 C C . GLN A 1 836 ? -25.590 3.603 22.547 1.00 93.25 836 GLN A C 1
ATOM 6626 O O . GLN A 1 836 ? -26.678 3.784 22.000 1.00 93.25 836 GLN A O 1
ATOM 6631 N N . PHE A 1 837 ? -25.457 2.764 23.578 1.00 95.06 837 PHE A N 1
ATOM 6632 C CA . PHE A 1 837 ? -26.572 1.979 24.127 1.00 95.06 837 PHE A CA 1
ATOM 6633 C C . PHE A 1 837 ? -27.694 2.886 24.664 1.00 95.06 837 PHE A C 1
ATOM 6635 O O . PHE A 1 837 ? -28.871 2.639 24.380 1.00 95.06 837 PHE A O 1
ATOM 6642 N N . GLN A 1 838 ? -27.346 4.008 25.304 1.00 95.25 838 GLN A N 1
ATOM 6643 C CA . GLN A 1 838 ? -28.310 5.035 25.716 1.00 95.25 838 GLN A CA 1
ATOM 6644 C C . GLN A 1 838 ? -29.020 5.717 24.528 1.00 95.25 838 GLN A C 1
ATOM 6646 O O . GLN A 1 838 ? -30.166 6.141 24.673 1.00 95.25 838 GLN A O 1
ATOM 6651 N N . GLN A 1 839 ? -28.376 5.825 23.357 1.00 91.38 839 GLN A N 1
ATOM 6652 C CA . GLN A 1 839 ? -28.951 6.448 22.153 1.00 91.38 839 GLN A CA 1
ATOM 6653 C C . GLN A 1 839 ? -29.766 5.491 21.272 1.00 91.38 839 GLN A C 1
ATOM 6655 O O . GLN A 1 839 ? -30.768 5.916 20.696 1.00 91.38 839 GLN A O 1
ATOM 6660 N N . GLU A 1 840 ? -29.342 4.232 21.128 1.00 91.25 840 GLU A N 1
ATOM 6661 C CA . GLU A 1 840 ? -29.962 3.263 20.210 1.00 91.25 840 GLU A CA 1
ATOM 6662 C C . GLU A 1 840 ? -30.951 2.311 20.890 1.00 91.25 840 GLU A C 1
ATOM 6664 O O . GLU A 1 840 ? -31.973 1.977 20.288 1.00 91.25 840 GLU A O 1
ATOM 6669 N N . ALA A 1 841 ? -30.670 1.884 22.125 1.00 92.06 841 ALA A N 1
ATOM 6670 C CA . ALA A 1 841 ? -31.477 0.908 22.860 1.00 92.06 841 ALA A CA 1
ATOM 6671 C C . ALA A 1 841 ? -32.285 1.520 24.022 1.00 92.06 841 ALA A C 1
ATOM 6673 O O . ALA A 1 841 ? -33.163 0.854 24.566 1.00 92.06 841 ALA A O 1
ATOM 6674 N N . GLU A 1 842 ? -32.005 2.776 24.398 1.00 95.12 842 GLU A N 1
ATOM 6675 C CA . GLU A 1 842 ? -32.521 3.435 25.612 1.00 95.12 842 GLU A CA 1
ATOM 6676 C C . GLU A 1 842 ? -32.175 2.650 26.910 1.00 95.12 842 GLU A C 1
ATOM 6678 O O . GLU A 1 842 ? -32.908 2.705 27.901 1.00 95.12 842 GLU A O 1
ATOM 6683 N N . THR A 1 843 ? -31.039 1.930 26.919 1.00 95.31 843 THR A N 1
ATOM 6684 C CA . THR A 1 843 ? -30.529 1.129 28.055 1.00 95.31 843 THR A CA 1
ATOM 6685 C C . THR A 1 843 ? -29.112 1.525 28.474 1.00 95.31 843 THR A C 1
ATOM 6687 O O . THR A 1 843 ? -28.327 1.999 27.658 1.00 95.31 843 THR A O 1
ATOM 6690 N N . ASP A 1 844 ? -28.757 1.240 29.728 1.00 97.06 844 ASP A N 1
ATOM 6691 C CA . ASP A 1 844 ? -27.368 1.275 30.206 1.00 97.06 844 ASP A CA 1
ATOM 6692 C C . ASP A 1 844 ? -26.522 0.150 29.558 1.00 97.06 844 ASP A C 1
ATOM 6694 O O . ASP A 1 844 ? -27.067 -0.820 29.019 1.00 97.06 844 ASP A O 1
ATOM 6698 N N . LEU A 1 845 ? -25.188 0.257 29.621 1.00 97.31 845 LEU A N 1
ATOM 6699 C CA . LEU A 1 845 ? -24.260 -0.753 29.090 1.00 97.31 845 LEU A CA 1
ATOM 6700 C C . LEU A 1 845 ? -24.391 -2.096 29.854 1.00 97.31 845 LEU A C 1
ATOM 6702 O O . LEU A 1 845 ? -24.276 -2.101 31.082 1.00 97.31 845 LEU A O 1
ATOM 6706 N N . PRO A 1 846 ? -24.584 -3.249 29.178 1.00 97.94 846 PRO A N 1
ATOM 6707 C CA . PRO A 1 846 ? -24.647 -4.548 29.850 1.00 97.94 846 PRO A CA 1
ATOM 6708 C C . PRO A 1 846 ? -23.351 -4.918 30.592 1.00 97.94 846 PRO A C 1
ATOM 6710 O O . PRO A 1 846 ? -22.259 -4.823 30.032 1.00 97.94 846 PRO A O 1
ATOM 6713 N N . GLU A 1 847 ? -23.482 -5.431 31.821 1.00 97.38 847 GLU A N 1
ATOM 6714 C CA . GLU A 1 847 ? -22.359 -5.833 32.692 1.00 97.38 847 GLU A CA 1
ATOM 6715 C C . GLU A 1 847 ? -21.427 -6.859 32.007 1.00 97.38 847 GLU A C 1
ATOM 6717 O O . GLU A 1 847 ? -20.211 -6.738 32.108 1.00 97.38 847 GLU A O 1
ATOM 6722 N N . GLU A 1 848 ? -21.971 -7.781 31.193 1.00 97.62 848 GLU A N 1
ATOM 6723 C CA . GLU A 1 848 ? -21.179 -8.725 30.378 1.00 97.62 848 GLU A CA 1
ATOM 6724 C C . GLU A 1 848 ? -20.238 -8.032 29.371 1.00 97.62 848 GLU A C 1
ATOM 6726 O O . GLU A 1 848 ? -19.168 -8.558 29.066 1.00 97.62 848 GLU A O 1
ATOM 6731 N N . ILE A 1 849 ? -20.623 -6.870 28.829 1.00 97.38 849 ILE A N 1
ATOM 6732 C CA . ILE A 1 849 ? -19.793 -6.102 27.888 1.00 97.38 849 ILE A CA 1
ATOM 6733 C C . ILE A 1 849 ? -18.749 -5.285 28.655 1.00 97.38 849 ILE A C 1
ATOM 6735 O O . ILE A 1 849 ? -17.589 -5.265 28.244 1.00 97.38 849 ILE A O 1
ATOM 6739 N N . ALA A 1 850 ? -19.120 -4.672 29.783 1.00 97.69 850 ALA A N 1
ATOM 6740 C CA . ALA A 1 850 ? -18.178 -3.959 30.646 1.00 97.69 850 ALA A CA 1
ATOM 6741 C C . ALA A 1 850 ? -17.060 -4.890 31.162 1.00 97.69 850 ALA A C 1
ATOM 6743 O O . ALA A 1 850 ? -15.882 -4.553 31.040 1.00 97.69 850 ALA A O 1
ATOM 6744 N N . ASP A 1 851 ? -17.401 -6.100 31.620 1.00 98.12 851 ASP A N 1
ATOM 6745 C CA . ASP A 1 851 ? -16.429 -7.127 32.028 1.00 98.12 851 ASP A CA 1
ATOM 6746 C C . ASP A 1 851 ? -15.471 -7.516 30.884 1.00 98.12 851 ASP A C 1
ATOM 6748 O O . ASP A 1 851 ? -14.265 -7.658 31.105 1.00 98.12 851 ASP A O 1
ATOM 6752 N N . LEU A 1 852 ? -15.971 -7.652 29.647 1.00 98.12 852 LEU A N 1
ATOM 6753 C CA . LEU A 1 852 ? -15.137 -7.939 28.471 1.00 98.12 852 LEU A CA 1
ATOM 6754 C C . LEU A 1 852 ? -14.211 -6.766 28.111 1.00 98.12 852 LEU A C 1
ATOM 6756 O O . LEU A 1 852 ? -13.043 -6.995 27.794 1.00 98.12 852 LEU A O 1
ATOM 6760 N N . ILE A 1 853 ? -14.687 -5.521 28.213 1.00 97.31 853 ILE A N 1
ATOM 6761 C CA . ILE A 1 853 ? -13.873 -4.311 28.010 1.00 97.31 853 ILE A CA 1
ATOM 6762 C C . ILE A 1 853 ? -12.782 -4.214 29.084 1.00 97.31 853 ILE A C 1
ATOM 6764 O O . ILE A 1 853 ? -11.619 -3.964 28.765 1.00 97.31 853 ILE A O 1
ATOM 6768 N N . HIS A 1 854 ? -13.118 -4.454 30.352 1.00 97.75 854 HIS A N 1
ATOM 6769 C CA . HIS A 1 854 ? -12.157 -4.486 31.454 1.00 97.75 854 HIS A CA 1
ATOM 6770 C C . HIS A 1 854 ? -11.108 -5.602 31.280 1.00 97.75 854 HIS A C 1
ATOM 6772 O O . HIS A 1 854 ? -9.919 -5.376 31.523 1.00 97.75 854 HIS A O 1
ATOM 6778 N N . ALA A 1 855 ? -11.518 -6.793 30.827 1.00 98.00 855 ALA A N 1
ATOM 6779 C CA . ALA A 1 855 ? -10.608 -7.894 30.516 1.00 98.00 855 ALA A CA 1
ATOM 6780 C C . ALA A 1 855 ? -9.660 -7.540 29.357 1.00 98.00 855 ALA A C 1
ATOM 6782 O O . ALA A 1 855 ? -8.449 -7.718 29.487 1.00 98.00 855 ALA A O 1
ATOM 6783 N N . LEU A 1 856 ? -10.184 -6.965 28.269 1.00 97.62 856 LEU A N 1
ATOM 6784 C CA . LEU A 1 856 ? -9.399 -6.496 27.124 1.00 97.62 856 LEU A CA 1
ATOM 6785 C C . LEU A 1 856 ? -8.382 -5.418 27.535 1.00 97.62 856 LEU A C 1
ATOM 6787 O O . LEU A 1 856 ? -7.196 -5.554 27.239 1.00 97.62 856 LEU A O 1
ATOM 6791 N N . LYS A 1 857 ? -8.812 -4.390 28.283 1.00 97.50 857 LYS A N 1
ATOM 6792 C CA . LYS A 1 857 ? -7.933 -3.333 28.823 1.00 97.50 857 LYS A CA 1
ATOM 6793 C C . LYS A 1 857 ? -6.768 -3.924 29.637 1.00 97.50 857 LYS A C 1
ATOM 6795 O O . LYS A 1 857 ? -5.640 -3.441 29.534 1.00 97.50 857 LYS A O 1
ATOM 6800 N N . ARG A 1 858 ? -7.014 -5.001 30.393 1.00 98.19 858 ARG A N 1
ATOM 6801 C CA . ARG A 1 858 ? -6.009 -5.706 31.206 1.00 98.19 858 ARG A CA 1
ATOM 6802 C C . ARG A 1 858 ? -5.079 -6.627 30.404 1.00 98.19 858 ARG A C 1
ATOM 6804 O O . ARG A 1 858 ? -3.892 -6.710 30.731 1.00 98.19 858 ARG A O 1
ATOM 6811 N N . GLU A 1 859 ? -5.563 -7.309 29.367 1.00 98.12 859 GLU A N 1
ATOM 6812 C CA . GLU A 1 859 ? -4.671 -8.048 28.461 1.00 98.12 859 GLU A CA 1
ATOM 6813 C C . GLU A 1 859 ? -3.781 -7.069 27.679 1.00 98.12 859 GLU A C 1
ATOM 6815 O O . GLU A 1 859 ? -2.577 -7.289 27.621 1.00 98.12 859 GLU A O 1
ATOM 6820 N N . MET A 1 860 ? -4.300 -5.923 27.217 1.00 98.12 860 MET A N 1
ATOM 6821 C CA . MET A 1 860 ? -3.485 -4.862 26.597 1.00 98.12 860 MET A CA 1
ATOM 6822 C C . MET A 1 860 ? -2.424 -4.288 27.552 1.00 98.12 860 MET A C 1
ATOM 6824 O O . MET A 1 860 ? -1.276 -4.079 27.151 1.00 98.12 860 MET A O 1
ATOM 6828 N N . GLU A 1 861 ? -2.750 -4.081 28.834 1.00 97.88 861 GLU A N 1
ATOM 6829 C CA . GLU A 1 861 ? -1.740 -3.760 29.855 1.00 97.88 861 GLU A CA 1
ATOM 6830 C C . GLU A 1 861 ? -0.668 -4.862 29.944 1.00 97.88 861 GLU A C 1
ATOM 6832 O O . GLU A 1 861 ? 0.529 -4.571 29.940 1.00 97.88 861 GLU A O 1
ATOM 6837 N N . SER A 1 862 ? -1.079 -6.130 29.932 1.00 98.12 862 SER A N 1
ATOM 6838 C CA . SER A 1 862 ? -0.165 -7.276 29.991 1.00 98.12 862 SER A CA 1
ATOM 6839 C C . SER A 1 862 ? 0.751 -7.364 28.760 1.00 98.12 862 SER A C 1
ATOM 6841 O O . SER A 1 862 ? 1.953 -7.570 28.932 1.00 98.12 862 SER A O 1
ATOM 6843 N N . ILE A 1 863 ? 0.236 -7.114 27.547 1.00 97.94 863 ILE A N 1
ATOM 6844 C CA . ILE A 1 863 ? 1.031 -7.008 26.309 1.00 97.94 863 ILE A CA 1
ATOM 6845 C C . ILE A 1 863 ? 2.102 -5.927 26.478 1.00 97.94 863 ILE A C 1
ATOM 6847 O O . ILE A 1 863 ? 3.291 -6.233 26.398 1.00 97.94 863 ILE A O 1
ATOM 6851 N N . THR A 1 864 ? 1.703 -4.686 26.782 1.00 97.56 864 THR A N 1
ATOM 6852 C CA . THR A 1 864 ? 2.644 -3.553 26.904 1.00 97.56 864 THR A CA 1
ATOM 6853 C C . THR A 1 864 ? 3.742 -3.805 27.947 1.00 97.56 864 THR A C 1
ATOM 6855 O O . THR A 1 864 ? 4.912 -3.524 27.687 1.00 97.56 864 THR A O 1
ATOM 6858 N N . LEU A 1 865 ? 3.423 -4.429 29.088 1.00 98.12 865 LEU A N 1
ATOM 6859 C CA . LEU A 1 865 ? 4.411 -4.818 30.104 1.00 98.12 865 LEU A CA 1
ATOM 6860 C C . LEU A 1 865 ? 5.374 -5.918 29.622 1.00 98.12 865 LEU A C 1
ATOM 6862 O O . LEU A 1 865 ? 6.570 -5.875 29.929 1.00 98.12 865 LEU A O 1
ATOM 6866 N N . VAL A 1 866 ? 4.889 -6.907 28.866 1.00 98.00 866 VAL A N 1
ATOM 6867 C CA . VAL A 1 866 ? 5.735 -7.967 28.295 1.00 98.00 866 VAL A CA 1
ATOM 6868 C C . VAL A 1 866 ? 6.631 -7.407 27.186 1.00 98.00 866 VAL A C 1
ATOM 6870 O O . VAL A 1 866 ? 7.834 -7.688 27.196 1.00 98.00 866 VAL A O 1
ATOM 6873 N N . GLN A 1 867 ? 6.109 -6.543 26.315 1.00 97.69 867 GLN A N 1
ATOM 6874 C CA . GLN A 1 867 ? 6.877 -5.844 25.282 1.00 97.69 867 GLN A CA 1
ATOM 6875 C C . GLN A 1 867 ? 7.978 -4.960 25.895 1.00 97.69 867 GLN A C 1
ATOM 6877 O O . GLN A 1 867 ? 9.147 -5.127 25.544 1.00 97.69 867 GLN A O 1
ATOM 6882 N N . GLN A 1 868 ? 7.662 -4.131 26.899 1.00 97.69 868 GLN A N 1
ATOM 6883 C CA . GLN A 1 868 ? 8.654 -3.355 27.667 1.00 97.69 868 GLN A CA 1
ATOM 6884 C C . GLN A 1 868 ? 9.702 -4.247 28.358 1.00 97.69 868 GLN A C 1
ATOM 6886 O O . GLN A 1 868 ? 10.859 -3.856 28.522 1.00 97.69 868 GLN A O 1
ATOM 6891 N N . SER A 1 869 ? 9.336 -5.473 28.749 1.00 97.81 869 SER A N 1
ATOM 6892 C CA . SER A 1 869 ? 10.309 -6.434 29.276 1.00 97.81 869 SER A CA 1
ATOM 6893 C C . SER A 1 869 ? 11.225 -7.008 28.188 1.00 97.81 869 SER A C 1
ATOM 6895 O O . SER A 1 869 ? 12.379 -7.315 28.483 1.00 97.81 869 SER A O 1
ATOM 6897 N N . SER A 1 870 ? 10.748 -7.127 26.943 1.00 97.94 870 SER A N 1
ATOM 6898 C CA . SER A 1 870 ? 11.522 -7.636 25.804 1.00 97.94 870 SER A CA 1
ATOM 6899 C C . SER A 1 870 ? 12.523 -6.608 25.266 1.00 97.94 870 SER A C 1
ATOM 6901 O O . SER A 1 870 ? 13.681 -6.968 25.054 1.00 97.94 870 SER A O 1
ATOM 6903 N N . THR A 1 871 ? 12.155 -5.323 25.170 1.00 97.50 871 THR A N 1
ATOM 6904 C CA . THR A 1 871 ? 13.074 -4.239 24.764 1.00 97.50 871 THR A CA 1
ATOM 6905 C C . THR A 1 871 ? 14.277 -4.152 25.706 1.00 97.50 871 THR A C 1
ATOM 6907 O O . THR A 1 871 ? 15.426 -4.135 25.265 1.00 97.50 871 THR A O 1
ATOM 6910 N N . PHE A 1 872 ? 14.047 -4.257 27.020 1.00 97.94 872 PHE A N 1
ATOM 6911 C CA . PHE A 1 872 ? 15.120 -4.337 28.018 1.00 97.94 872 PHE A CA 1
ATOM 6912 C C . PHE A 1 872 ? 16.047 -5.558 27.825 1.00 97.94 872 PHE A C 1
ATOM 6914 O O . PHE A 1 872 ? 17.249 -5.473 28.083 1.00 97.94 872 PHE A O 1
ATOM 6921 N N . ARG A 1 873 ? 15.533 -6.704 27.346 1.00 97.94 873 ARG A N 1
ATOM 6922 C CA . ARG A 1 873 ? 16.366 -7.882 27.023 1.00 97.94 873 ARG A CA 1
ATOM 6923 C C . ARG A 1 873 ? 17.157 -7.691 25.734 1.00 97.94 873 ARG A C 1
ATOM 6925 O O . ARG A 1 873 ? 18.317 -8.097 25.700 1.00 97.94 873 ARG A O 1
ATOM 6932 N N . LEU A 1 874 ? 16.577 -7.056 24.718 1.00 97.69 874 LEU A N 1
ATOM 6933 C CA . LEU A 1 874 ? 17.251 -6.734 23.457 1.00 97.69 874 LEU A CA 1
ATOM 6934 C C . LEU A 1 874 ? 18.374 -5.702 23.673 1.00 97.69 874 LEU A C 1
ATOM 6936 O O . LEU A 1 874 ? 19.501 -5.919 23.217 1.00 97.69 874 LEU A O 1
ATOM 6940 N N . GLU A 1 875 ? 18.129 -4.655 24.472 1.00 96.88 875 GLU A N 1
ATOM 6941 C CA . GLU A 1 875 ? 19.161 -3.702 24.912 1.00 96.88 875 GLU A CA 1
ATOM 6942 C C . GLU A 1 875 ? 20.290 -4.402 25.690 1.00 96.88 875 GLU A C 1
ATOM 6944 O O . GLU A 1 875 ? 21.471 -4.170 25.421 1.00 96.88 875 GLU A O 1
ATOM 6949 N N . ALA A 1 876 ? 19.944 -5.325 26.595 1.00 97.62 876 ALA A N 1
ATOM 6950 C CA . ALA A 1 876 ? 20.901 -6.154 27.332 1.00 97.62 876 ALA A CA 1
ATOM 6951 C C . ALA A 1 876 ? 21.569 -7.267 26.488 1.00 97.62 876 ALA A C 1
ATOM 6953 O O . ALA A 1 876 ? 22.365 -8.040 27.027 1.00 97.62 876 ALA A O 1
ATOM 6954 N N . GLN A 1 877 ? 21.259 -7.361 25.189 1.00 97.25 877 GLN A N 1
ATOM 6955 C CA . GLN A 1 877 ? 21.745 -8.369 24.233 1.00 97.25 877 GLN A CA 1
ATOM 6956 C C . GLN A 1 877 ? 21.384 -9.829 24.592 1.00 97.25 877 GLN A C 1
ATOM 6958 O O . GLN A 1 877 ? 22.031 -10.780 24.153 1.00 97.25 877 GLN A O 1
ATOM 6963 N N . GLN A 1 878 ? 20.330 -10.029 25.385 1.00 97.88 878 GLN A N 1
ATOM 6964 C CA . GLN A 1 878 ? 19.864 -11.328 25.883 1.00 97.88 878 GLN A CA 1
ATOM 6965 C C . GLN A 1 878 ? 18.824 -11.947 24.939 1.00 97.88 878 GLN A C 1
ATOM 6967 O O . GLN A 1 878 ? 17.697 -12.208 25.350 1.00 97.88 878 GLN A O 1
ATOM 6972 N N . LEU A 1 879 ? 19.207 -12.174 23.676 1.00 97.25 879 LEU A N 1
ATOM 6973 C CA . LEU A 1 879 ? 18.292 -12.513 22.572 1.00 97.25 879 LEU A CA 1
ATOM 6974 C C . LEU A 1 879 ? 17.310 -13.660 22.880 1.00 97.25 879 LEU A C 1
ATOM 6976 O O . LEU A 1 879 ? 16.122 -13.505 22.636 1.00 97.25 879 LEU A O 1
ATOM 6980 N N . VAL A 1 880 ? 17.762 -14.758 23.494 1.00 97.44 880 VAL A N 1
ATOM 6981 C CA . VAL A 1 880 ? 16.884 -15.889 23.873 1.00 97.44 880 VAL A CA 1
ATOM 6982 C C . VAL A 1 880 ? 15.829 -15.476 24.915 1.00 97.44 880 VAL A C 1
ATOM 6984 O O . VAL A 1 880 ? 14.668 -15.846 24.813 1.00 97.44 880 VAL A O 1
ATOM 6987 N N . GLN A 1 881 ? 16.196 -14.632 25.887 1.00 97.94 881 GLN A N 1
ATOM 6988 C CA . GLN A 1 881 ? 15.244 -14.113 26.883 1.00 97.94 881 GLN A CA 1
ATOM 6989 C C . GLN A 1 881 ? 14.354 -12.992 26.331 1.00 97.94 881 GLN A C 1
ATOM 6991 O O . GLN A 1 881 ? 13.382 -12.622 26.988 1.00 97.94 881 GLN A O 1
ATOM 6996 N N . ALA A 1 882 ? 14.698 -12.413 25.178 1.00 98.12 882 ALA A N 1
ATOM 6997 C CA . ALA A 1 882 ? 13.792 -11.555 24.428 1.00 98.12 882 ALA A CA 1
ATOM 6998 C C . ALA A 1 882 ? 12.779 -12.411 23.657 1.00 98.12 882 ALA A C 1
ATOM 7000 O O . ALA A 1 882 ? 11.589 -12.157 23.778 1.00 98.12 882 ALA A O 1
ATOM 7001 N N . GLU A 1 883 ? 13.225 -13.469 22.973 1.00 97.88 883 GLU A N 1
ATOM 7002 C CA . GLU A 1 883 ? 12.383 -14.439 22.254 1.00 97.88 883 GLU A CA 1
ATOM 7003 C C . GLU A 1 883 ? 11.309 -15.063 23.166 1.00 97.88 883 GLU A C 1
ATOM 7005 O O . GLU A 1 883 ? 10.123 -14.990 22.847 1.00 97.88 883 GLU A O 1
ATOM 7010 N N . ASP A 1 884 ? 11.691 -15.521 24.369 1.00 98.00 884 ASP A N 1
ATOM 7011 C CA . ASP A 1 884 ? 10.763 -15.963 25.430 1.00 98.00 884 ASP A CA 1
ATOM 7012 C C . ASP A 1 884 ? 9.643 -14.939 25.726 1.00 98.00 884 ASP A C 1
ATOM 7014 O O . ASP A 1 884 ? 8.539 -15.301 26.137 1.00 98.00 884 ASP A O 1
ATOM 7018 N N . ARG A 1 885 ? 9.930 -13.638 25.574 1.00 98.00 885 ARG A N 1
ATOM 7019 C CA . ARG A 1 885 ? 8.994 -12.536 25.848 1.00 98.00 885 ARG A CA 1
ATOM 7020 C C . ARG A 1 885 ? 8.191 -12.127 24.627 1.00 98.00 885 ARG A C 1
ATOM 7022 O O . ARG A 1 885 ? 7.024 -11.798 24.801 1.00 98.00 885 ARG A O 1
ATOM 7029 N N . LEU A 1 886 ? 8.755 -12.195 23.424 1.00 97.00 886 LEU A N 1
ATOM 7030 C CA . LEU A 1 886 ? 7.989 -11.967 22.197 1.00 97.00 886 LEU A CA 1
ATOM 7031 C C . LEU A 1 886 ? 6.916 -13.050 22.043 1.00 97.00 886 LEU A C 1
ATOM 7033 O O . LEU A 1 886 ? 5.747 -12.726 21.861 1.00 97.00 886 LEU A O 1
ATOM 7037 N N . ASN A 1 887 ? 7.274 -14.316 22.272 1.00 97.69 887 ASN A N 1
ATOM 7038 C CA . ASN A 1 887 ? 6.327 -15.434 22.254 1.00 97.69 887 ASN A CA 1
ATOM 7039 C C . ASN A 1 887 ? 5.225 -15.282 23.322 1.00 97.69 887 ASN A C 1
ATOM 7041 O O . ASN A 1 887 ? 4.050 -15.499 23.036 1.00 97.69 887 ASN A O 1
ATOM 7045 N N . ALA A 1 888 ? 5.569 -14.822 24.531 1.00 97.94 888 ALA A N 1
ATOM 7046 C CA . ALA A 1 888 ? 4.568 -14.506 25.553 1.00 97.94 888 ALA A CA 1
ATOM 7047 C C . ALA A 1 888 ? 3.662 -13.316 25.165 1.00 97.94 888 ALA A C 1
ATOM 7049 O O . ALA A 1 888 ? 2.488 -13.303 25.534 1.00 97.94 888 ALA A O 1
ATOM 7050 N N . ALA A 1 889 ? 4.174 -12.327 24.422 1.00 98.00 889 ALA A N 1
ATOM 7051 C CA . ALA A 1 889 ? 3.366 -11.225 23.900 1.00 98.00 889 ALA A CA 1
ATOM 7052 C C . ALA A 1 889 ? 2.371 -11.712 22.833 1.00 98.00 889 ALA A C 1
ATOM 7054 O O . ALA A 1 889 ? 1.215 -11.302 22.887 1.00 98.00 889 ALA A O 1
ATOM 7055 N N . LEU A 1 890 ? 2.773 -12.626 21.938 1.00 98.00 890 LEU A N 1
ATOM 7056 C CA . LEU A 1 890 ? 1.876 -13.256 20.953 1.00 98.00 890 LEU A CA 1
ATOM 7057 C C . LEU A 1 890 ? 0.691 -13.959 21.620 1.00 98.00 890 LEU A C 1
ATOM 7059 O O . LEU A 1 890 ? -0.454 -13.742 21.232 1.00 98.00 890 LEU A O 1
ATOM 7063 N N . GLU A 1 891 ? 0.931 -14.733 22.683 1.00 98.00 891 GLU A N 1
ATOM 7064 C CA . GLU A 1 891 ? -0.173 -15.345 23.428 1.00 98.00 891 GLU A CA 1
ATOM 7065 C C . GLU A 1 891 ? -1.160 -14.309 23.999 1.00 98.00 891 GLU A C 1
ATOM 7067 O O . GLU A 1 891 ? -2.365 -14.560 24.048 1.00 98.00 891 GLU A O 1
ATOM 7072 N N . HIS A 1 892 ? -0.664 -13.160 24.473 1.00 98.12 892 HIS A N 1
ATOM 7073 C CA . HIS A 1 892 ? -1.517 -12.088 24.985 1.00 98.12 892 HIS A CA 1
ATOM 7074 C C . HIS A 1 892 ? -2.244 -11.334 23.857 1.00 98.12 892 HIS A C 1
ATOM 7076 O O . HIS A 1 892 ? -3.407 -10.982 24.044 1.00 98.12 892 HIS A O 1
ATOM 7082 N N . PHE A 1 893 ? -1.623 -11.138 22.687 1.00 98.06 893 PHE A N 1
ATOM 7083 C CA . PHE A 1 893 ? -2.303 -10.603 21.501 1.00 98.06 893 PHE A CA 1
ATOM 7084 C C . PHE A 1 893 ? -3.446 -11.520 21.057 1.00 98.06 893 PHE A C 1
ATOM 7086 O O . PHE A 1 893 ? -4.571 -11.045 20.930 1.00 98.06 893 PHE A O 1
ATOM 7093 N N . ALA A 1 894 ? -3.210 -12.830 20.929 1.00 97.50 894 ALA A N 1
ATOM 7094 C CA . ALA A 1 894 ? -4.255 -13.797 20.590 1.00 97.50 894 ALA A CA 1
ATOM 7095 C C . ALA A 1 894 ? -5.434 -13.757 21.587 1.00 97.50 894 ALA A C 1
ATOM 7097 O O . ALA A 1 894 ? -6.594 -13.702 21.176 1.00 97.50 894 ALA A O 1
ATOM 7098 N N . ARG A 1 895 ? -5.156 -13.683 22.899 1.00 98.31 895 ARG A N 1
ATOM 7099 C CA . ARG A 1 895 ? -6.193 -13.497 23.935 1.00 98.31 895 ARG A CA 1
ATOM 7100 C C . ARG A 1 895 ? -6.935 -12.162 23.803 1.00 98.31 895 ARG A C 1
ATOM 7102 O O . ARG A 1 895 ? -8.153 -12.127 23.969 1.00 98.31 895 ARG A O 1
ATOM 7109 N N . ALA A 1 896 ? -6.236 -11.069 23.499 1.00 97.81 896 ALA A N 1
ATOM 7110 C CA . ALA A 1 896 ? -6.855 -9.764 23.275 1.00 97.81 896 ALA A CA 1
ATOM 7111 C C . ALA A 1 896 ? -7.754 -9.765 22.025 1.00 97.81 896 ALA A C 1
ATOM 7113 O O . ALA A 1 896 ? -8.851 -9.212 22.065 1.00 97.81 896 ALA A O 1
ATOM 7114 N N . GLU A 1 897 ? -7.345 -10.432 20.944 1.00 96.81 897 GLU A N 1
ATOM 7115 C CA . GLU A 1 897 ? -8.154 -10.619 19.735 1.00 96.81 897 GLU A CA 1
ATOM 7116 C C . GLU A 1 897 ? -9.420 -11.448 20.003 1.00 96.81 897 GLU A C 1
ATOM 7118 O O . GLU A 1 897 ? -10.514 -11.042 19.599 1.00 96.81 897 GLU A O 1
ATOM 7123 N N . GLU A 1 898 ? -9.305 -12.563 20.735 1.00 97.06 898 GLU A N 1
ATOM 7124 C CA . GLU A 1 898 ? -10.451 -13.376 21.165 1.00 97.06 898 GLU A CA 1
ATOM 7125 C C . GLU A 1 898 ? -11.443 -12.567 22.014 1.00 97.06 898 GLU A C 1
ATOM 7127 O O . GLU A 1 898 ? -12.652 -12.623 21.767 1.00 97.06 898 GLU A O 1
ATOM 7132 N N . LEU A 1 899 ? -10.946 -11.781 22.978 1.00 97.50 899 LEU A N 1
ATOM 7133 C CA . LEU A 1 899 ? -11.763 -10.896 23.815 1.00 97.50 899 LEU A CA 1
ATOM 7134 C C . LEU A 1 899 ? -12.431 -9.784 22.997 1.00 97.50 899 LEU A C 1
ATOM 7136 O O . LEU A 1 899 ? -13.617 -9.518 23.196 1.00 97.50 899 LEU A O 1
ATOM 7140 N N . PHE A 1 900 ? -11.716 -9.168 22.050 1.00 97.06 900 PHE A N 1
ATOM 7141 C CA . PHE A 1 900 ? -12.269 -8.122 21.189 1.00 97.06 900 PHE A CA 1
ATOM 7142 C C . PHE A 1 900 ? -13.380 -8.684 20.288 1.00 97.06 900 PHE A C 1
ATOM 7144 O O . PHE A 1 900 ? -14.452 -8.089 20.179 1.00 97.06 900 PHE A O 1
ATOM 7151 N N . ASP A 1 901 ? -13.182 -9.853 19.672 1.00 96.12 901 ASP A N 1
ATOM 7152 C CA . ASP A 1 901 ? -14.214 -10.475 18.837 1.00 96.12 901 ASP A CA 1
ATOM 7153 C C . ASP A 1 901 ? -15.370 -11.074 19.661 1.00 96.12 901 ASP A C 1
ATOM 7155 O O . ASP A 1 901 ? -16.508 -11.090 19.188 1.00 96.12 901 ASP A O 1
ATOM 7159 N N . ALA A 1 902 ? -15.146 -11.499 20.909 1.00 96.88 902 ALA A N 1
ATOM 7160 C CA . ALA A 1 902 ? -16.225 -11.819 21.849 1.00 96.88 902 ALA A CA 1
ATOM 7161 C C . ALA A 1 902 ? -17.054 -10.572 22.211 1.00 96.88 902 ALA A C 1
ATOM 7163 O O . ALA A 1 902 ? -18.284 -10.613 22.135 1.00 96.88 902 ALA A O 1
ATOM 7164 N N . MET A 1 903 ? -16.393 -9.450 22.515 1.00 96.94 903 MET A N 1
ATOM 7165 C CA . MET A 1 903 ? -17.021 -8.153 22.782 1.00 96.94 903 MET A CA 1
ATOM 7166 C C . MET A 1 903 ? -17.847 -7.671 21.582 1.00 96.94 903 MET A C 1
ATOM 7168 O O . MET A 1 903 ? -19.027 -7.374 21.751 1.00 96.94 903 MET A O 1
ATOM 7172 N N . ARG A 1 904 ? -17.291 -7.666 20.358 1.00 95.88 904 ARG A N 1
ATOM 7173 C CA . ARG A 1 904 ? -18.026 -7.284 19.131 1.00 95.88 904 ARG A CA 1
ATOM 7174 C C . ARG A 1 904 ? -19.284 -8.134 18.931 1.00 95.88 904 ARG A C 1
ATOM 7176 O O . ARG A 1 904 ? -20.350 -7.586 18.664 1.00 95.88 904 ARG A O 1
ATOM 7183 N N . ARG A 1 905 ? -19.181 -9.463 19.089 1.00 96.50 905 ARG A N 1
ATOM 7184 C CA . ARG A 1 905 ? -20.331 -10.384 18.985 1.00 96.50 905 ARG A CA 1
ATOM 7185 C C . ARG A 1 905 ? -21.396 -10.086 20.043 1.00 96.50 905 ARG A C 1
ATOM 7187 O O . ARG A 1 905 ? -22.575 -10.104 19.711 1.00 96.50 905 ARG A O 1
ATOM 7194 N N . LYS A 1 906 ? -20.997 -9.776 21.282 1.00 97.62 906 LYS A N 1
ATOM 7195 C CA . LYS A 1 906 ? -21.911 -9.413 22.377 1.00 97.62 906 LYS A CA 1
ATOM 7196 C C . LYS A 1 906 ? -22.595 -8.064 22.161 1.00 97.62 906 LYS A C 1
ATOM 7198 O O . LYS A 1 906 ? -23.808 -7.979 22.316 1.00 97.62 906 LYS A O 1
ATOM 7203 N N . VAL A 1 907 ? -21.860 -7.037 21.732 1.00 96.44 907 VAL A N 1
ATOM 7204 C CA . VAL A 1 907 ? -22.438 -5.734 21.353 1.00 96.44 907 VAL A CA 1
ATOM 7205 C C . VAL A 1 907 ? -23.459 -5.913 20.223 1.00 96.44 907 VAL A C 1
ATOM 7207 O O . VAL A 1 907 ? -24.578 -5.418 20.331 1.00 96.44 907 VAL A O 1
ATOM 7210 N N . ILE A 1 908 ? -23.131 -6.700 19.191 1.00 95.94 908 ILE A N 1
ATOM 7211 C CA . ILE A 1 908 ? -24.073 -7.059 18.118 1.00 95.94 908 ILE A CA 1
ATOM 7212 C C . ILE A 1 908 ? -25.293 -7.819 18.656 1.00 95.94 908 ILE A C 1
ATOM 7214 O O . ILE A 1 908 ? -26.406 -7.508 18.248 1.00 95.94 908 ILE A O 1
ATOM 7218 N N . GLU A 1 909 ? -25.118 -8.785 19.563 1.00 96.44 909 GLU A N 1
ATOM 7219 C CA . GLU A 1 909 ? -26.219 -9.558 20.154 1.00 96.44 909 GLU A CA 1
ATOM 7220 C C . GLU A 1 909 ? -27.252 -8.637 20.822 1.00 96.44 909 GLU A C 1
ATOM 7222 O O . GLU A 1 909 ? -28.420 -8.662 20.429 1.00 96.44 909 GLU A O 1
ATOM 7227 N N . TYR A 1 910 ? -26.819 -7.756 21.731 1.00 96.44 910 TYR A N 1
ATOM 7228 C CA . TYR A 1 910 ? -27.713 -6.827 22.433 1.00 96.44 910 TYR A CA 1
ATOM 7229 C C . TYR A 1 910 ? -28.288 -5.720 21.521 1.00 96.44 910 TYR A C 1
ATOM 7231 O O . TYR A 1 910 ? -29.486 -5.438 21.590 1.00 96.44 910 TYR A O 1
ATOM 7239 N N . LEU A 1 911 ? -27.497 -5.123 20.615 1.00 93.94 911 LEU A N 1
ATOM 7240 C CA . LEU A 1 911 ? -28.002 -4.118 19.656 1.00 93.94 911 LEU A CA 1
ATOM 7241 C C . LEU A 1 911 ? -28.930 -4.722 18.580 1.00 93.94 911 LEU A C 1
ATOM 7243 O O . LEU A 1 911 ? -29.712 -4.003 17.947 1.00 93.94 911 LEU A O 1
ATOM 7247 N N . ASP A 1 912 ? -28.865 -6.035 18.349 1.00 95.12 912 ASP A N 1
ATOM 7248 C CA . ASP A 1 912 ? -29.798 -6.743 17.473 1.00 95.12 912 ASP A CA 1
ATOM 7249 C C . ASP A 1 912 ? -31.052 -7.256 18.215 1.00 95.12 912 ASP A C 1
ATOM 7251 O O . ASP A 1 912 ? -32.082 -7.492 17.573 1.00 95.12 912 ASP A O 1
ATOM 7255 N N . GLU A 1 913 ? -31.005 -7.401 19.542 1.00 95.38 913 GLU A N 1
ATOM 7256 C CA . GLU A 1 913 ? -32.186 -7.628 20.390 1.00 95.38 913 GLU A CA 1
ATOM 7257 C C . GLU A 1 913 ? -33.008 -6.353 20.620 1.00 95.38 913 GLU A C 1
ATOM 7259 O O . GLU A 1 913 ? -34.233 -6.438 20.726 1.00 95.38 913 GLU A O 1
ATOM 7264 N N . ALA A 1 914 ? -32.374 -5.176 20.620 1.00 93.00 914 ALA A N 1
ATOM 7265 C CA . ALA A 1 914 ? -33.071 -3.894 20.683 1.00 93.00 914 ALA A CA 1
ATOM 7266 C C . ALA A 1 914 ? -34.105 -3.742 19.542 1.00 93.00 914 ALA A C 1
ATOM 7268 O O . ALA A 1 914 ? -33.814 -3.997 18.362 1.00 93.00 914 ALA A O 1
ATOM 7269 N N . GLU A 1 915 ? -35.323 -3.305 19.885 1.00 89.94 915 GLU A N 1
ATOM 7270 C CA . GLU A 1 915 ? -36.364 -2.987 18.904 1.00 89.94 915 GLU A CA 1
ATOM 7271 C C . GLU A 1 915 ? -35.981 -1.715 18.137 1.00 89.94 915 GLU A C 1
ATOM 7273 O O . GLU A 1 915 ? -35.917 -0.625 18.705 1.00 89.94 915 GLU A O 1
ATOM 7278 N N . VAL A 1 916 ? -35.754 -1.829 16.824 1.00 88.12 916 VAL A N 1
ATOM 7279 C CA . VAL A 1 916 ? -35.426 -0.661 15.995 1.00 88.12 916 VAL A CA 1
ATOM 7280 C C . VAL A 1 916 ? -36.629 0.273 15.934 1.00 88.12 916 VAL A C 1
ATOM 7282 O O . VAL A 1 916 ? -37.615 0.004 15.244 1.00 88.12 916 VAL A O 1
ATOM 7285 N N . ARG A 1 917 ? -36.518 1.399 16.642 1.00 87.94 917 ARG A N 1
ATOM 7286 C CA . ARG A 1 917 ? -37.487 2.495 16.648 1.00 87.94 917 ARG A CA 1
ATOM 7287 C C . ARG A 1 917 ? -37.882 2.877 15.219 1.00 87.94 917 ARG A C 1
ATOM 7289 O O . ARG A 1 917 ? -37.060 3.375 14.450 1.00 87.94 917 ARG A O 1
ATOM 7296 N N . ASN A 1 918 ? -39.154 2.661 14.877 1.00 86.62 918 ASN A N 1
ATOM 7297 C CA . ASN A 1 918 ? -39.691 3.033 13.568 1.00 86.62 918 ASN A CA 1
ATOM 7298 C C . ASN A 1 918 ? -39.498 4.550 13.338 1.00 86.62 918 ASN A C 1
ATOM 7300 O O . ASN A 1 918 ? -39.917 5.343 14.189 1.00 86.62 918 ASN A O 1
ATOM 7304 N N . PRO A 1 919 ? -38.866 4.964 12.225 1.00 86.81 919 PRO A N 1
ATOM 7305 C CA . PRO A 1 919 ? -38.502 6.349 11.986 1.00 86.81 919 PRO A CA 1
ATOM 7306 C C . PRO A 1 919 ? -39.739 7.172 11.624 1.00 86.81 919 PRO A C 1
ATOM 7308 O O . PRO A 1 919 ? -40.614 6.744 10.868 1.00 86.81 919 PRO A O 1
ATOM 7311 N N . ASN A 1 920 ? -39.804 8.382 12.160 1.00 89.50 920 ASN A N 1
ATOM 7312 C CA . ASN A 1 920 ? -40.876 9.330 11.913 1.00 89.50 920 ASN A CA 1
ATOM 7313 C C . ASN A 1 920 ? -40.568 10.153 10.650 1.00 89.50 920 ASN A C 1
ATOM 7315 O O . ASN A 1 920 ? -39.412 10.415 10.324 1.00 89.50 920 ASN A O 1
ATOM 7319 N N . ILE A 1 921 ? -41.596 10.647 9.956 1.00 87.88 921 ILE A N 1
ATOM 7320 C CA . ILE A 1 921 ? -41.417 11.571 8.821 1.00 87.88 921 ILE A CA 1
ATOM 7321 C C . ILE A 1 921 ? -40.734 12.887 9.246 1.00 87.88 921 ILE A C 1
ATOM 7323 O O . ILE A 1 921 ? -40.121 13.562 8.424 1.00 87.88 921 ILE A O 1
ATOM 7327 N N . ALA A 1 922 ? -40.798 13.225 10.539 1.00 87.69 922 ALA A N 1
ATOM 7328 C CA . ALA A 1 922 ? -40.059 14.331 11.145 1.00 87.69 922 ALA A CA 1
ATOM 7329 C C . ALA A 1 922 ? -38.534 14.107 11.197 1.00 87.69 922 ALA A C 1
ATOM 7331 O O . ALA A 1 922 ? -37.792 15.084 11.220 1.00 87.69 922 ALA A O 1
ATOM 7332 N N . ASP A 1 923 ? -38.072 12.853 11.173 1.00 85.50 923 ASP A N 1
ATOM 7333 C CA . ASP A 1 923 ? -36.648 12.499 11.241 1.00 85.50 923 ASP A CA 1
ATOM 7334 C C . ASP A 1 923 ? -35.976 12.611 9.846 1.00 85.50 923 ASP A C 1
ATOM 7336 O O . ASP A 1 923 ? -34.751 12.603 9.718 1.00 85.50 923 ASP A O 1
ATOM 7340 N N . LEU A 1 924 ? -36.777 12.767 8.778 1.00 87.25 924 LEU A N 1
ATOM 7341 C CA . LEU A 1 924 ? -36.340 13.000 7.394 1.00 87.25 924 LEU A CA 1
ATOM 7342 C C . LEU A 1 924 ? -36.011 14.481 7.129 1.00 87.25 924 LEU A C 1
ATOM 7344 O O . LEU A 1 924 ? -36.656 15.170 6.324 1.00 87.25 924 LEU A O 1
ATOM 7348 N N . GLU A 1 925 ? -34.972 14.958 7.807 1.00 88.44 925 GLU A N 1
ATOM 7349 C CA . GLU A 1 925 ? -34.372 16.271 7.567 1.00 88.44 925 GLU A CA 1
ATOM 7350 C C . GLU A 1 925 ? -33.680 16.331 6.189 1.00 88.44 925 GLU A C 1
ATOM 7352 O O . GLU A 1 925 ? -33.025 15.377 5.752 1.00 88.44 925 GLU A O 1
ATOM 7357 N N . ASP A 1 926 ? -33.814 17.466 5.493 1.00 89.25 926 ASP A N 1
ATOM 7358 C CA . ASP A 1 926 ? -33.194 17.658 4.178 1.00 89.25 926 ASP A CA 1
ATOM 7359 C C . ASP A 1 926 ? -31.653 17.712 4.278 1.00 89.25 926 ASP A C 1
ATOM 7361 O O . ASP A 1 926 ? -31.102 18.289 5.223 1.00 89.25 926 ASP A O 1
ATOM 7365 N N . PRO A 1 927 ? -30.925 17.126 3.310 1.00 87.44 927 PRO A N 1
ATOM 7366 C CA . PRO A 1 927 ? -29.469 17.066 3.343 1.00 87.44 927 PRO A CA 1
ATOM 7367 C C . PRO A 1 927 ? -28.854 18.422 2.975 1.00 87.44 927 PRO A C 1
ATOM 7369 O O . PRO A 1 927 ? -28.907 18.842 1.821 1.00 87.44 927 PRO A O 1
ATOM 7372 N N . THR A 1 928 ? -28.217 19.088 3.937 1.00 89.38 928 THR A N 1
ATOM 7373 C CA . THR A 1 928 ? -27.387 20.271 3.672 1.00 89.38 928 THR A CA 1
ATOM 7374 C C . THR A 1 928 ? -25.917 19.886 3.531 1.00 89.38 928 THR A C 1
ATOM 7376 O O . THR A 1 928 ? -25.424 19.000 4.235 1.00 89.38 928 THR A O 1
ATOM 7379 N N . LEU A 1 929 ? -25.204 20.574 2.634 1.00 84.19 929 LEU A N 1
ATOM 7380 C CA . LEU A 1 929 ? -23.765 20.380 2.440 1.00 84.19 929 LEU A CA 1
ATOM 7381 C C . LEU A 1 929 ? -22.989 20.661 3.737 1.00 84.19 929 LEU A C 1
ATOM 7383 O O . LEU A 1 929 ? -22.135 19.868 4.114 1.00 84.19 929 LEU A O 1
ATOM 7387 N N . ASP A 1 930 ? -23.355 21.716 4.470 1.00 83.62 930 ASP A N 1
ATOM 7388 C CA . ASP A 1 930 ? -22.727 22.093 5.745 1.00 83.62 930 ASP A CA 1
ATOM 7389 C C . ASP A 1 930 ? -22.810 20.968 6.792 1.00 83.62 930 ASP A C 1
ATOM 7391 O O . ASP A 1 930 ? -21.829 20.666 7.470 1.00 83.62 930 ASP A O 1
ATOM 7395 N N . ARG A 1 931 ? -23.966 20.291 6.900 1.00 81.31 931 ARG A N 1
ATOM 7396 C CA . ARG A 1 931 ? -24.134 19.137 7.799 1.00 81.31 931 ARG A CA 1
ATOM 7397 C C . ARG A 1 931 ? -23.303 17.949 7.335 1.00 81.31 931 ARG A C 1
ATOM 7399 O O . ARG A 1 931 ? -22.747 17.245 8.171 1.00 81.31 931 ARG A O 1
ATOM 7406 N N . PHE A 1 932 ? -23.234 17.717 6.027 1.00 79.75 932 PHE A N 1
ATOM 7407 C CA . PHE A 1 932 ? -22.442 16.633 5.458 1.00 79.75 932 PHE A CA 1
ATOM 7408 C C . PHE A 1 932 ? -20.937 16.850 5.690 1.00 79.75 932 PHE A C 1
ATOM 7410 O O . PHE A 1 932 ? -20.260 15.929 6.136 1.00 79.75 932 PHE A O 1
ATOM 7417 N N . LEU A 1 933 ? -20.433 18.076 5.508 1.00 79.31 933 LEU A N 1
ATOM 7418 C CA . LEU A 1 933 ? -19.058 18.455 5.848 1.00 79.31 933 LEU A CA 1
ATOM 7419 C C . LEU A 1 933 ? -18.791 18.298 7.354 1.00 79.31 933 LEU A C 1
ATOM 7421 O O . LEU A 1 933 ? -17.857 17.594 7.727 1.00 79.31 933 LEU A O 1
ATOM 7425 N N . ALA A 1 934 ? -19.671 18.803 8.223 1.00 79.38 934 ALA A N 1
ATOM 7426 C CA . ALA A 1 934 ? -19.554 18.597 9.670 1.00 79.38 934 ALA A CA 1
ATOM 7427 C C . ALA A 1 934 ? -19.626 17.106 10.081 1.00 79.38 934 ALA A C 1
ATOM 7429 O O . ALA A 1 934 ? -19.044 16.707 11.088 1.00 79.38 934 ALA A O 1
ATOM 7430 N N . GLN A 1 935 ? -20.311 16.255 9.307 1.00 74.69 935 GLN A N 1
ATOM 7431 C CA . GLN A 1 935 ? -20.338 14.799 9.496 1.00 74.69 935 GLN A CA 1
ATOM 7432 C C . GLN A 1 935 ? -19.091 14.091 8.925 1.00 74.69 935 GLN A C 1
ATOM 7434 O O . GLN A 1 935 ? -18.826 12.943 9.287 1.00 74.69 935 GLN A O 1
ATOM 7439 N N . LEU A 1 936 ? -18.297 14.748 8.075 1.00 70.38 936 LEU A N 1
ATOM 7440 C CA . LEU A 1 936 ? -16.961 14.296 7.666 1.00 70.38 936 LEU A CA 1
ATOM 7441 C C . LEU A 1 936 ? -15.868 14.744 8.648 1.00 70.38 936 LEU A C 1
ATOM 7443 O O . LEU A 1 936 ? -14.887 14.025 8.809 1.00 70.38 936 LEU A O 1
ATOM 7447 N N . GLU A 1 937 ? -16.051 15.885 9.314 1.00 72.38 937 GLU A N 1
ATOM 7448 C CA . GLU A 1 937 ? -15.093 16.443 10.282 1.00 72.38 937 GLU A CA 1
ATOM 7449 C C . GLU A 1 937 ? -15.212 15.841 11.689 1.00 72.38 937 GLU A C 1
ATOM 7451 O O . GLU A 1 937 ? -14.211 15.752 12.393 1.00 72.38 937 GLU A O 1
ATOM 7456 N N . ARG A 1 938 ? -16.402 15.377 12.093 1.00 74.19 938 ARG A N 1
ATOM 7457 C CA . ARG A 1 938 ? -16.568 14.571 13.317 1.00 74.19 938 ARG A CA 1
ATOM 7458 C C . ARG A 1 938 ? -15.786 13.259 13.240 1.00 74.19 938 ARG A C 1
ATOM 7460 O O . ARG A 1 938 ? -15.536 12.729 12.159 1.00 74.19 938 ARG A O 1
ATOM 7467 N N . GLU A 1 939 ? -15.463 12.688 14.387 1.00 67.06 939 GLU A N 1
ATOM 7468 C CA . GLU A 1 939 ? -14.862 11.356 14.465 1.00 67.06 939 GLU A CA 1
ATOM 7469 C C . GLU A 1 939 ? -15.860 10.260 14.027 1.00 67.06 939 GLU A C 1
ATOM 7471 O O . GLU A 1 939 ? -17.078 10.490 14.016 1.00 67.06 939 GLU A O 1
ATOM 7476 N N . PRO A 1 940 ? -15.383 9.087 13.562 1.00 73.81 940 PRO A N 1
ATOM 7477 C CA . PRO A 1 940 ? -16.256 7.941 13.313 1.00 73.81 940 PRO A CA 1
ATOM 7478 C C . PRO A 1 940 ? -16.975 7.517 14.600 1.00 73.81 940 PRO A C 1
ATOM 7480 O O . PRO A 1 940 ? -16.370 7.476 15.664 1.00 73.81 940 PRO A O 1
ATOM 7483 N N . GLY A 1 941 ? -18.257 7.155 14.494 1.00 79.44 941 GLY A N 1
ATOM 7484 C CA . GLY A 1 941 ? -18.985 6.559 15.617 1.00 79.44 941 GLY A CA 1
ATOM 7485 C C . GLY A 1 941 ? -18.376 5.218 16.041 1.00 79.44 941 GLY A C 1
ATOM 7486 O O . GLY A 1 941 ? -17.769 4.525 15.219 1.00 79.44 941 GLY A O 1
ATOM 7487 N N . ILE A 1 942 ? -18.566 4.853 17.310 1.00 83.94 942 ILE A N 1
ATOM 7488 C CA . ILE A 1 942 ? -17.908 3.704 17.949 1.00 83.94 942 ILE A CA 1
ATOM 7489 C C . ILE A 1 942 ? -18.134 2.371 17.212 1.00 83.94 942 ILE A C 1
ATOM 7491 O O . ILE A 1 942 ? -17.183 1.609 17.077 1.00 83.94 942 ILE A O 1
ATOM 7495 N N . ASP A 1 943 ? -19.305 2.147 16.598 1.00 84.12 943 ASP A N 1
ATOM 7496 C CA . ASP A 1 943 ? -19.568 1.032 15.662 1.00 84.12 943 ASP A CA 1
ATOM 7497 C C . ASP A 1 943 ? -18.429 0.854 14.634 1.00 84.12 943 ASP A C 1
ATOM 7499 O O . ASP A 1 943 ? -17.852 -0.226 14.494 1.00 84.12 943 ASP A O 1
ATOM 7503 N N . ALA A 1 944 ? -18.040 1.934 13.947 1.00 83.81 944 ALA A N 1
ATOM 7504 C CA . ALA A 1 944 ? -17.012 1.900 12.910 1.00 83.81 944 ALA A CA 1
ATOM 7505 C C . ALA A 1 944 ? -15.597 1.720 13.489 1.00 83.81 944 ALA A C 1
ATOM 7507 O O . ALA A 1 944 ? -14.778 1.021 12.888 1.00 83.81 944 ALA A O 1
ATOM 7508 N N . LEU A 1 945 ? -15.320 2.281 14.673 1.00 86.94 945 LEU A N 1
ATOM 7509 C CA . LEU A 1 945 ? -14.066 2.050 15.404 1.00 86.94 945 LEU A CA 1
ATOM 7510 C C . LEU A 1 945 ? -13.937 0.588 15.859 1.00 86.94 945 LEU A C 1
ATOM 7512 O O . LEU A 1 945 ? -12.864 0.005 15.740 1.00 86.94 945 LEU A O 1
ATOM 7516 N N . LEU A 1 946 ? -15.026 -0.046 16.295 1.00 90.06 946 LEU A N 1
ATOM 7517 C CA . LEU A 1 946 ? -15.075 -1.469 16.656 1.00 90.06 946 LEU A CA 1
ATOM 7518 C C . LEU A 1 946 ? -15.179 -2.404 15.436 1.00 90.06 946 LEU A C 1
ATOM 7520 O O . LEU A 1 946 ? -15.195 -3.630 15.584 1.00 90.06 946 LEU A O 1
ATOM 7524 N N . GLY A 1 947 ? -15.275 -1.854 14.222 1.00 88.69 947 GLY A N 1
ATOM 7525 C CA . GLY A 1 947 ? -15.480 -2.622 12.995 1.00 88.69 947 GLY A CA 1
ATOM 7526 C C . GLY A 1 947 ? -16.807 -3.393 12.974 1.00 88.69 947 GLY A C 1
ATOM 7527 O O . GLY A 1 947 ? -16.901 -4.427 12.307 1.00 88.69 947 GLY A O 1
ATOM 7528 N N . ILE A 1 948 ? -17.803 -2.936 13.734 1.00 90.00 948 ILE A N 1
ATOM 7529 C CA . ILE A 1 948 ? -19.179 -3.433 13.739 1.00 90.00 948 ILE A CA 1
ATOM 7530 C C . ILE A 1 948 ? -19.910 -2.773 12.558 1.00 90.00 948 ILE A C 1
ATOM 7532 O O . ILE A 1 948 ? -19.911 -1.546 12.449 1.00 90.00 948 ILE A O 1
ATOM 7536 N N . PRO A 1 949 ? -20.512 -3.539 11.632 1.00 86.50 949 PRO A N 1
ATOM 7537 C CA . PRO A 1 949 ? -21.289 -2.942 10.555 1.00 86.50 949 PRO A CA 1
ATOM 7538 C C . PRO A 1 949 ? -22.636 -2.416 11.067 1.00 86.50 949 PRO A C 1
ATOM 7540 O O . PRO A 1 949 ? -23.209 -2.939 12.028 1.00 86.50 949 PRO A O 1
ATOM 7543 N N . ASN A 1 950 ? -23.196 -1.430 10.364 1.00 85.75 950 ASN A N 1
ATOM 7544 C CA . ASN A 1 950 ? -24.574 -0.994 10.581 1.00 85.75 950 ASN A CA 1
ATOM 7545 C C . ASN A 1 950 ? -25.539 -2.183 10.440 1.00 85.75 950 ASN A C 1
ATOM 7547 O O . ASN A 1 950 ? -25.445 -2.962 9.487 1.00 85.75 950 ASN A O 1
ATOM 7551 N N . ARG A 1 951 ? -26.514 -2.290 11.351 1.00 88.44 951 ARG A N 1
ATOM 7552 C CA . ARG A 1 951 ? -27.577 -3.303 11.279 1.00 88.44 951 ARG A CA 1
ATOM 7553 C C . ARG A 1 951 ? -28.363 -3.149 9.965 1.00 88.44 951 ARG A C 1
ATOM 7555 O O . ARG A 1 951 ? -28.999 -2.109 9.781 1.00 88.44 951 ARG A O 1
ATOM 7562 N N . PRO A 1 952 ? -28.368 -4.140 9.052 1.00 86.38 952 PRO A N 1
ATOM 7563 C CA . PRO A 1 952 ? -28.960 -3.966 7.730 1.00 86.38 952 PRO A CA 1
ATOM 7564 C C . PRO A 1 952 ? -30.476 -3.778 7.839 1.00 86.38 952 PRO A C 1
ATOM 7566 O O . PRO A 1 952 ? -31.181 -4.633 8.372 1.00 86.38 952 PRO A O 1
ATOM 7569 N N . ARG A 1 953 ? -30.992 -2.658 7.329 1.00 86.56 953 ARG A N 1
ATOM 7570 C CA . ARG A 1 953 ? -32.426 -2.328 7.340 1.00 86.56 953 ARG A CA 1
ATOM 7571 C C . ARG A 1 953 ? -33.099 -2.758 6.035 1.00 86.56 953 ARG A C 1
ATOM 7573 O O . ARG A 1 953 ? -32.518 -2.654 4.953 1.00 86.56 953 ARG A O 1
ATOM 7580 N N . ASN A 1 954 ? -34.353 -3.206 6.122 1.00 82.94 954 ASN A N 1
ATOM 7581 C CA . ASN A 1 954 ? -35.201 -3.478 4.951 1.00 82.94 954 ASN A CA 1
ATOM 7582 C C . ASN A 1 954 ? -35.370 -2.228 4.060 1.00 82.94 954 ASN A C 1
ATOM 7584 O O . ASN A 1 954 ? -35.330 -2.318 2.831 1.00 82.94 954 ASN A O 1
ATOM 7588 N N . LEU A 1 955 ? -35.481 -1.049 4.677 1.00 77.75 955 LEU A N 1
ATOM 7589 C CA . LEU A 1 955 ? -35.218 0.228 4.029 1.00 77.75 955 LEU A CA 1
ATOM 7590 C C . LEU A 1 955 ? -33.704 0.449 3.963 1.00 77.75 955 LEU A C 1
ATOM 7592 O O . LEU A 1 955 ? -33.099 0.866 4.946 1.00 77.75 955 LEU A O 1
ATOM 7596 N N . ARG A 1 956 ? -33.098 0.219 2.790 1.00 65.62 956 ARG A N 1
ATOM 7597 C CA . ARG A 1 956 ? -31.712 0.631 2.501 1.00 65.62 956 ARG A CA 1
ATOM 7598 C C . ARG A 1 956 ? -31.604 2.156 2.507 1.00 65.62 956 ARG A C 1
ATOM 7600 O O . ARG A 1 956 ? -31.709 2.792 1.451 1.00 65.62 956 ARG A O 1
ATOM 7607 N N . GLU A 1 957 ? -31.425 2.739 3.687 1.00 59.38 957 GLU A N 1
ATOM 7608 C CA . GLU A 1 957 ? -31.209 4.168 3.855 1.00 59.38 957 GLU A CA 1
ATOM 7609 C C . GLU A 1 957 ? -29.955 4.625 3.098 1.00 59.38 957 GLU A C 1
ATOM 7611 O O . GLU A 1 957 ? -28.930 3.953 3.070 1.00 59.38 957 GLU A O 1
ATOM 7616 N N . LEU A 1 958 ? -29.997 5.832 2.521 1.00 49.28 958 LEU A N 1
ATOM 7617 C CA . LEU A 1 958 ? -28.802 6.445 1.918 1.00 49.28 958 LEU A CA 1
ATOM 7618 C C . LEU A 1 958 ? -27.777 6.873 2.990 1.00 49.28 958 LEU A C 1
ATOM 7620 O O . LEU A 1 958 ? -26.703 7.359 2.659 1.00 49.28 958 LEU A O 1
ATOM 7624 N N . THR A 1 959 ? -28.134 6.734 4.268 1.00 50.41 959 THR A N 1
ATOM 7625 C CA . THR A 1 959 ? -27.271 6.936 5.436 1.00 50.41 959 THR A CA 1
ATOM 7626 C C . THR A 1 959 ? -26.303 5.758 5.575 1.00 50.41 959 THR A C 1
ATOM 7628 O O . THR A 1 959 ? -25.108 5.976 5.760 1.00 50.41 959 THR A O 1
ATOM 7631 N N . ASP A 1 960 ? -26.779 4.532 5.321 1.00 48.94 960 ASP A N 1
ATOM 7632 C CA . ASP A 1 960 ? -25.938 3.332 5.259 1.00 48.94 960 ASP A CA 1
ATOM 7633 C C . ASP A 1 960 ? -24.981 3.337 4.059 1.00 48.94 960 ASP A C 1
ATOM 7635 O O . ASP A 1 960 ? -24.032 2.570 4.043 1.00 48.94 960 ASP A O 1
ATOM 7639 N N . LEU A 1 961 ? -25.157 4.199 3.050 1.00 45.78 961 LEU A N 1
ATOM 7640 C CA . LEU A 1 961 ? -24.274 4.208 1.874 1.00 45.78 961 LEU A CA 1
ATOM 7641 C C . LEU A 1 961 ? -22.839 4.698 2.166 1.00 45.78 961 LEU A C 1
ATOM 7643 O O . LEU A 1 961 ? -21.950 4.482 1.343 1.00 45.78 961 LEU A O 1
ATOM 7647 N N . PHE A 1 962 ? -22.605 5.328 3.324 1.00 49.66 962 PHE A N 1
ATOM 7648 C CA . PHE A 1 962 ? -21.277 5.770 3.779 1.00 49.66 962 PHE A CA 1
ATOM 7649 C C . PHE A 1 962 ? -20.613 4.843 4.809 1.00 49.66 962 PHE A C 1
ATOM 7651 O O . PHE A 1 962 ? -19.396 4.927 4.986 1.00 49.66 962 PHE A O 1
ATOM 7658 N N . THR A 1 963 ? -21.377 3.955 5.450 1.00 48.78 963 THR A N 1
ATOM 7659 C CA . THR A 1 963 ? -20.881 2.885 6.336 1.00 48.78 963 THR A CA 1
ATOM 7660 C C . THR A 1 963 ? -20.801 1.566 5.564 1.00 48.78 963 THR A C 1
ATOM 7662 O O . THR A 1 963 ? -19.719 1.008 5.408 1.00 48.78 963 THR A O 1
ATOM 7665 N N . SER A 1 964 ? -21.885 1.157 4.901 1.00 41.47 964 SER A N 1
ATOM 7666 C CA . SER A 1 964 ? -21.869 0.240 3.753 1.00 41.47 964 SER A CA 1
ATOM 7667 C C . SER A 1 964 ? -21.352 0.963 2.492 1.00 41.47 964 SER A C 1
ATOM 7669 O O . SER A 1 964 ? -22.070 1.199 1.513 1.00 41.47 964 SER A O 1
ATOM 7671 N N . ARG A 1 965 ? -20.054 1.313 2.514 1.00 49.91 965 ARG A N 1
ATOM 7672 C CA . ARG A 1 965 ? -19.319 2.059 1.462 1.00 49.91 965 ARG A CA 1
ATOM 7673 C C . ARG A 1 965 ? -19.428 1.465 0.048 1.00 49.91 965 ARG A C 1
ATOM 7675 O O . ARG A 1 965 ? -19.163 2.159 -0.936 1.00 49.91 965 ARG A O 1
ATOM 7682 N N . GLY A 1 966 ? -19.846 0.204 -0.077 1.00 44.19 966 GLY A N 1
ATOM 7683 C CA . GLY A 1 966 ? -19.968 -0.512 -1.347 1.00 44.19 966 GLY A CA 1
ATOM 7684 C C . GLY A 1 966 ? -20.878 0.154 -2.387 1.00 44.19 966 GLY A C 1
ATOM 7685 O O . GLY A 1 966 ? -20.637 -0.036 -3.577 1.00 44.19 966 GLY A O 1
ATOM 7686 N N . SER A 1 967 ? -21.873 0.961 -1.983 1.00 38.56 967 SER A N 1
ATOM 7687 C CA . SER A 1 967 ? -22.857 1.533 -2.921 1.00 38.56 967 SER A CA 1
ATOM 7688 C C . SER A 1 967 ? -22.743 3.044 -3.179 1.00 38.56 967 SER A C 1
ATOM 7690 O O . SER A 1 967 ? -23.177 3.469 -4.249 1.00 38.56 967 SER A O 1
ATOM 7692 N N . ALA A 1 968 ? -22.142 3.863 -2.301 1.00 41.47 968 ALA A N 1
ATOM 7693 C CA . ALA A 1 968 ? -21.917 5.289 -2.609 1.00 41.47 968 ALA A CA 1
ATOM 7694 C C . ALA A 1 968 ? -20.933 5.477 -3.774 1.00 41.47 968 ALA A C 1
ATOM 7696 O O . ALA A 1 968 ? -21.066 6.414 -4.561 1.00 41.47 968 ALA A O 1
ATOM 7697 N N . THR A 1 969 ? -20.004 4.528 -3.938 1.00 47.88 969 THR A N 1
ATOM 7698 C CA . THR A 1 969 ? -19.122 4.455 -5.110 1.00 47.88 969 THR A CA 1
ATOM 7699 C C . THR A 1 969 ? -19.892 4.376 -6.430 1.00 47.88 969 THR A C 1
ATOM 7701 O O . THR A 1 969 ? -19.388 4.904 -7.411 1.00 47.88 969 THR A O 1
ATOM 7704 N N . SER A 1 970 ? -21.116 3.825 -6.467 1.00 45.97 970 SER A N 1
ATOM 7705 C CA . SER A 1 970 ? -21.909 3.703 -7.703 1.00 45.97 970 SER A CA 1
ATOM 7706 C C . SER A 1 970 ? -22.754 4.949 -8.040 1.00 45.97 970 SER A C 1
ATOM 7708 O O . SER A 1 970 ? -22.937 5.280 -9.209 1.00 45.97 970 SER A O 1
ATOM 7710 N N . ASP A 1 971 ? -23.197 5.737 -7.051 1.00 43.44 971 ASP A N 1
ATOM 7711 C CA . ASP A 1 971 ? -23.764 7.074 -7.334 1.00 43.44 971 ASP A CA 1
ATOM 7712 C C . ASP A 1 971 ? -22.656 8.049 -7.812 1.00 43.44 971 ASP A C 1
ATOM 7714 O O . ASP A 1 971 ? -22.888 8.882 -8.691 1.00 43.44 971 ASP A O 1
ATOM 7718 N N . LEU A 1 972 ? -21.425 7.910 -7.298 1.00 46.00 972 LEU A N 1
ATOM 7719 C CA . LEU A 1 972 ? -20.252 8.686 -7.740 1.00 46.00 972 LEU A CA 1
ATOM 7720 C C . LEU A 1 972 ? -19.712 8.189 -9.100 1.00 46.00 972 LEU A C 1
ATOM 7722 O O . LEU A 1 972 ? -19.281 8.986 -9.933 1.00 46.00 972 LEU A O 1
ATOM 7726 N N . GLU A 1 973 ? -19.818 6.887 -9.373 1.00 47.88 973 GLU A N 1
ATOM 7727 C CA . GLU A 1 973 ? -19.659 6.287 -10.701 1.00 47.88 973 GLU A CA 1
ATOM 7728 C C . GLU A 1 973 ? -20.672 6.880 -11.686 1.00 47.88 973 GLU A C 1
ATOM 7730 O O . GLU A 1 973 ? -20.252 7.317 -12.750 1.00 47.88 973 GLU A O 1
ATOM 7735 N N . MET A 1 974 ? -21.961 7.005 -11.339 1.00 48.47 974 MET A N 1
ATOM 7736 C CA . MET A 1 974 ? -22.948 7.681 -12.195 1.00 48.47 974 MET A CA 1
ATOM 7737 C C . MET A 1 974 ? -22.626 9.165 -12.412 1.00 48.47 974 MET A C 1
ATOM 7739 O O . MET A 1 974 ? -22.726 9.641 -13.541 1.00 48.47 974 MET A O 1
ATOM 7743 N N . ALA A 1 975 ? -22.184 9.903 -11.388 1.00 46.59 975 ALA A N 1
ATOM 7744 C CA . ALA A 1 975 ? -21.768 11.301 -11.551 1.00 46.59 975 ALA A CA 1
ATOM 7745 C C . ALA A 1 975 ? -20.562 11.435 -12.505 1.00 46.59 975 ALA A C 1
ATOM 7747 O O . ALA A 1 975 ? -20.560 12.290 -13.400 1.00 46.59 975 ALA A O 1
ATOM 7748 N N . ASN A 1 976 ? -19.577 10.540 -12.378 1.00 48.12 976 ASN A N 1
ATOM 7749 C CA . ASN A 1 976 ? -18.447 10.438 -13.299 1.00 48.12 976 ASN A CA 1
ATOM 7750 C C . ASN A 1 976 ? -18.875 9.972 -14.695 1.00 48.12 976 ASN A C 1
ATOM 7752 O O . ASN A 1 976 ? -18.423 10.552 -15.676 1.00 48.12 976 ASN A O 1
ATOM 7756 N N . GLN A 1 977 ? -19.773 8.994 -14.821 1.00 53.09 977 GLN A N 1
ATOM 7757 C CA . GLN A 1 977 ? -20.341 8.563 -16.097 1.00 53.09 977 GLN A CA 1
ATOM 7758 C C . GLN A 1 977 ? -21.122 9.698 -16.760 1.00 53.09 977 GLN A C 1
ATOM 7760 O O . GLN A 1 977 ? -21.006 9.857 -17.965 1.00 53.09 977 GLN A O 1
ATOM 7765 N N . GLU A 1 978 ? -21.846 10.544 -16.026 1.00 52.91 978 GLU A N 1
ATOM 7766 C CA . GLU A 1 978 ? -22.514 11.721 -16.588 1.00 52.91 978 GLU A CA 1
ATOM 7767 C C . GLU A 1 978 ? -21.527 12.818 -17.016 1.00 52.91 978 GLU A C 1
ATOM 7769 O O . GLU A 1 978 ? -21.742 13.456 -18.047 1.00 52.91 978 GLU A O 1
ATOM 7774 N N . SER A 1 979 ? -20.426 13.020 -16.288 1.00 53.59 979 SER A N 1
ATOM 7775 C CA . SER A 1 979 ? -19.332 13.902 -16.724 1.00 53.59 979 SER A CA 1
ATOM 7776 C C . SER A 1 979 ? -18.663 13.359 -17.997 1.00 53.59 979 SER A C 1
ATOM 7778 O O . SER A 1 979 ? -18.607 14.039 -19.024 1.00 53.59 979 SER A O 1
ATOM 7780 N N . ARG A 1 980 ? -18.286 12.071 -17.987 1.00 56.16 980 ARG A N 1
ATOM 7781 C CA . ARG A 1 980 ? -17.797 11.317 -19.152 1.00 56.16 980 ARG A CA 1
ATOM 7782 C C . ARG A 1 980 ? -18.811 11.343 -20.298 1.00 56.16 980 ARG A C 1
ATOM 7784 O O . ARG A 1 980 ? -18.384 11.427 -21.440 1.00 56.16 980 ARG A O 1
ATOM 7791 N N . ASN A 1 981 ? -20.119 11.332 -20.034 1.00 60.09 981 ASN A N 1
ATOM 7792 C CA . ASN A 1 981 ? -21.169 11.414 -21.049 1.00 60.09 981 ASN A CA 1
ATOM 7793 C C . ASN A 1 981 ? -21.288 12.821 -21.629 1.00 60.09 981 ASN A C 1
ATOM 7795 O O . ASN A 1 981 ? -21.424 12.919 -22.836 1.00 60.09 981 ASN A O 1
ATOM 7799 N N . ARG A 1 982 ? -21.129 13.903 -20.856 1.00 58.91 982 ARG A N 1
ATOM 7800 C CA . ARG A 1 982 ? -21.034 15.272 -21.411 1.00 58.91 982 ARG A CA 1
ATOM 7801 C C . ARG A 1 982 ? -19.805 15.432 -22.310 1.00 58.91 982 ARG A C 1
ATOM 7803 O O . ARG A 1 982 ? -19.902 16.003 -23.395 1.00 58.91 982 ARG A O 1
ATOM 7810 N N . THR A 1 983 ? -18.664 14.871 -21.911 1.00 51.62 983 THR A N 1
ATOM 7811 C CA . THR A 1 983 ? -17.441 14.854 -22.732 1.00 51.62 983 THR A CA 1
ATOM 7812 C C . THR A 1 983 ? -17.620 13.986 -23.982 1.00 51.62 983 THR A C 1
ATOM 7814 O O . THR A 1 983 ? -17.332 14.437 -25.090 1.00 51.62 983 THR A O 1
ATOM 7817 N N . LYS A 1 984 ? -18.191 12.781 -23.843 1.00 58.00 984 LYS A N 1
ATOM 7818 C CA . LYS A 1 984 ? -18.569 11.897 -24.958 1.00 58.00 984 LYS A CA 1
ATOM 7819 C C . LYS A 1 984 ? -19.660 12.517 -25.838 1.00 58.00 984 LYS A C 1
ATOM 7821 O O . LYS A 1 984 ? -19.662 12.236 -27.024 1.00 58.00 984 LYS A O 1
ATOM 7826 N N . GLU A 1 985 ? -20.538 13.381 -25.332 1.00 60.03 985 GLU A N 1
ATOM 7827 C CA . GLU A 1 985 ? -21.551 14.112 -26.106 1.00 60.03 985 GLU A CA 1
ATOM 7828 C C . GLU A 1 985 ? -20.951 15.287 -26.878 1.00 60.03 985 GLU A C 1
ATOM 7830 O O . GLU A 1 985 ? -21.334 15.487 -28.028 1.00 60.03 985 GLU A O 1
ATOM 7835 N N . MET A 1 986 ? -19.981 16.019 -26.320 1.00 58.12 986 MET A N 1
ATOM 7836 C CA . MET A 1 986 ? -19.205 17.008 -27.081 1.00 58.12 986 MET A CA 1
ATOM 7837 C C . MET A 1 986 ? -18.408 16.332 -28.202 1.00 58.12 986 MET A C 1
ATOM 7839 O O . MET A 1 986 ? -18.569 16.697 -29.367 1.00 58.12 986 MET A O 1
ATOM 7843 N N . ILE A 1 987 ? -17.654 15.275 -27.880 1.00 55.81 987 ILE A N 1
ATOM 7844 C CA . ILE A 1 987 ? -16.909 14.477 -28.866 1.00 55.81 987 ILE A CA 1
ATOM 7845 C C . ILE A 1 987 ? -17.871 13.858 -29.895 1.00 55.81 987 ILE A C 1
ATOM 7847 O O . ILE A 1 987 ? -17.620 13.935 -31.095 1.00 55.81 987 ILE A O 1
ATOM 7851 N N . GLN A 1 988 ? -19.029 13.333 -29.479 1.00 54.06 988 GLN A N 1
ATOM 7852 C CA . GLN A 1 988 ? -20.059 12.853 -30.405 1.00 54.06 988 GLN A CA 1
ATOM 7853 C C . GLN A 1 988 ? -20.741 13.976 -31.192 1.00 54.06 988 GLN A C 1
ATOM 7855 O O . GLN A 1 988 ? -21.264 13.687 -32.260 1.00 54.06 988 GLN A O 1
ATOM 7860 N N . MET A 1 989 ? -20.770 15.230 -30.741 1.00 51.09 989 MET A N 1
ATOM 7861 C CA . MET A 1 989 ? -21.284 16.352 -31.539 1.00 51.09 989 MET A CA 1
ATOM 7862 C C . MET A 1 989 ? -20.281 16.812 -32.602 1.00 51.09 989 MET A C 1
ATOM 7864 O O . MET A 1 989 ? -20.700 17.297 -33.655 1.00 51.09 989 MET A O 1
ATOM 7868 N N . GLU A 1 990 ? -18.982 16.595 -32.394 1.00 49.50 990 GLU A N 1
ATOM 7869 C CA . GLU A 1 990 ? -17.970 16.719 -33.449 1.00 49.50 990 GLU A CA 1
ATOM 7870 C C . GLU A 1 990 ? -17.988 15.508 -34.394 1.00 49.50 990 GLU A C 1
ATOM 7872 O O . GLU A 1 990 ? -18.057 15.677 -35.612 1.00 49.50 990 GLU A O 1
ATOM 7877 N N . GLN A 1 991 ? -18.051 14.283 -33.863 1.00 47.75 991 GLN A N 1
ATOM 7878 C CA . GLN A 1 991 ? -18.124 13.058 -34.668 1.00 47.75 991 GLN A CA 1
ATOM 7879 C C . GLN A 1 991 ? -19.445 12.940 -35.451 1.00 47.75 991 GLN A C 1
ATOM 7881 O O . GLN A 1 991 ? -19.434 12.541 -36.608 1.00 47.75 991 GLN A O 1
ATOM 7886 N N . LYS A 1 992 ? -20.601 13.358 -34.915 1.00 44.44 992 LYS A N 1
ATOM 7887 C CA . LYS A 1 992 ? -21.883 13.368 -35.660 1.00 44.44 992 LYS A CA 1
ATOM 7888 C C . LYS A 1 992 ? -21.943 14.459 -36.737 1.00 44.44 992 LYS A C 1
ATOM 7890 O O . LYS A 1 992 ? -22.775 14.354 -37.636 1.00 44.44 992 LYS A O 1
ATOM 7895 N N . LYS A 1 993 ? -21.049 15.459 -36.711 1.00 47.78 993 LYS A N 1
ATOM 7896 C CA . LYS A 1 993 ? -20.821 16.374 -37.850 1.00 47.78 993 LYS A CA 1
ATOM 7897 C C . LYS A 1 993 ? -19.980 15.741 -38.968 1.00 47.78 993 LYS A C 1
ATOM 7899 O O . LYS A 1 993 ? -19.997 16.263 -40.079 1.00 47.78 993 LYS A O 1
ATOM 7904 N N . THR A 1 994 ? -19.271 14.640 -38.707 1.00 41.53 994 THR A N 1
ATOM 7905 C CA . THR A 1 994 ? -18.402 13.951 -39.682 1.00 41.53 994 THR A CA 1
ATOM 7906 C C . THR A 1 994 ? -18.853 12.527 -40.042 1.00 41.53 994 THR A C 1
ATOM 7908 O O . THR A 1 994 ? -18.422 12.008 -41.069 1.00 41.53 994 THR A O 1
ATOM 7911 N N . ALA A 1 995 ? -19.766 11.915 -39.278 1.00 36.00 995 ALA A N 1
ATOM 7912 C CA . ALA A 1 995 ? -20.182 10.514 -39.409 1.00 36.00 995 ALA A CA 1
ATOM 7913 C C . ALA A 1 995 ? -21.701 10.322 -39.636 1.00 36.00 995 ALA A C 1
ATOM 7915 O O . ALA A 1 995 ? -22.376 9.617 -38.889 1.00 36.00 995 ALA A O 1
ATOM 7916 N N . GLN A 1 996 ? -22.245 10.891 -40.720 1.00 34.84 996 GLN A N 1
ATOM 7917 C CA . GLN A 1 996 ? -23.500 10.410 -41.333 1.00 34.84 996 GLN A CA 1
ATOM 7918 C C . GLN A 1 996 ? -23.212 9.500 -42.545 1.00 34.84 996 GLN A C 1
ATOM 7920 O O . GLN A 1 996 ? -23.657 9.770 -43.658 1.00 34.84 996 GLN A O 1
ATOM 7925 N N . SER A 1 997 ? -22.442 8.422 -42.345 1.00 32.34 997 SER A N 1
ATOM 7926 C CA . SER A 1 997 ? -22.221 7.385 -43.369 1.00 32.34 997 SER A CA 1
ATOM 7927 C C . SER A 1 997 ? -21.629 6.084 -42.801 1.00 32.34 997 SER A C 1
ATOM 7929 O O . SER A 1 997 ? -20.450 6.056 -42.463 1.00 32.34 997 SER A O 1
ATOM 7931 N N . GLY A 1 998 ? -22.405 4.993 -42.833 1.00 29.73 998 GLY A N 1
ATOM 7932 C CA . GLY A 1 998 ? -21.905 3.607 -42.780 1.00 29.73 998 GLY A CA 1
ATOM 7933 C C . GLY A 1 998 ? -21.659 2.992 -41.390 1.00 29.73 998 GLY A C 1
ATOM 7934 O O . GLY A 1 998 ? -21.092 3.620 -40.503 1.00 29.73 998 GLY A O 1
ATOM 7935 N N . GLN A 1 999 ? -22.056 1.725 -41.233 1.00 28.83 999 GLN A N 1
ATOM 7936 C CA . GLN A 1 999 ? -21.746 0.843 -40.097 1.00 28.83 999 GLN A CA 1
ATOM 7937 C C . GLN A 1 999 ? -21.204 -0.510 -40.613 1.00 28.83 999 GLN A C 1
ATOM 7939 O O . GLN A 1 999 ? -21.394 -0.822 -41.788 1.00 28.83 999 GLN A O 1
ATOM 7944 N N . ASN A 1 1000 ? -20.677 -1.326 -39.686 1.00 28.34 1000 ASN A N 1
ATOM 7945 C CA . ASN A 1 1000 ? -20.350 -2.765 -39.789 1.00 28.34 1000 ASN A CA 1
ATOM 7946 C C . ASN A 1 1000 ? -19.058 -3.146 -40.550 1.00 28.34 1000 ASN A C 1
ATOM 7948 O O . ASN A 1 1000 ? -18.694 -2.494 -41.522 1.00 28.34 1000 ASN A O 1
ATOM 7952 N N . GLY A 1 1001 ? -18.424 -4.258 -40.137 1.00 27.44 1001 GLY A N 1
ATOM 7953 C CA . GLY A 1 1001 ? -17.414 -4.987 -40.931 1.00 27.44 1001 GLY A CA 1
ATOM 7954 C C . GLY A 1 1001 ? -16.090 -5.296 -40.215 1.00 27.44 1001 GLY A C 1
ATOM 7955 O O . GLY A 1 1001 ? -15.145 -4.527 -40.311 1.00 27.44 1001 GLY A O 1
ATOM 7956 N N . GLU A 1 1002 ? -16.035 -6.431 -39.520 1.00 27.84 1002 GLU A N 1
ATOM 7957 C CA . GLU A 1 1002 ? -14.875 -7.006 -38.811 1.00 27.84 1002 GLU A CA 1
ATOM 7958 C C . GLU A 1 1002 ? -13.668 -7.419 -39.699 1.00 27.84 1002 GLU A C 1
ATOM 7960 O O . GLU A 1 1002 ? -13.842 -7.719 -40.877 1.00 27.84 1002 GLU A O 1
ATOM 7965 N N . GLN A 1 1003 ? -12.470 -7.537 -39.096 1.00 40.28 1003 GLN A N 1
ATOM 7966 C CA . GLN A 1 1003 ? -11.176 -7.944 -39.708 1.00 40.28 1003 GLN A CA 1
ATOM 7967 C C . GLN A 1 1003 ? -10.768 -9.448 -39.459 1.00 40.28 1003 GLN A C 1
ATOM 7969 O O . GLN A 1 1003 ? -11.684 -10.275 -39.354 1.00 40.28 1003 GLN A O 1
ATOM 7974 N N . GLN A 1 1004 ? -9.472 -9.853 -39.383 1.00 45.09 1004 GLN A N 1
ATOM 7975 C CA . GLN A 1 1004 ? -8.966 -11.266 -39.372 1.00 45.09 1004 GLN A CA 1
ATOM 7976 C C . GLN A 1 1004 ? -7.977 -11.659 -38.197 1.00 45.09 1004 GLN A C 1
ATOM 7978 O O . GLN A 1 1004 ? -7.950 -10.953 -37.187 1.00 45.09 1004 GLN A O 1
ATOM 7983 N N . PRO A 1 1005 ? -7.305 -12.853 -38.182 1.00 51.34 1005 PRO A N 1
ATOM 7984 C CA . PRO A 1 1005 ? -6.363 -13.208 -37.082 1.00 51.34 1005 PRO A CA 1
ATOM 7985 C C . PRO A 1 1005 ? -5.091 -14.092 -37.362 1.00 51.34 1005 PRO A C 1
ATOM 7987 O O . PRO A 1 1005 ? -5.033 -14.837 -38.340 1.00 51.34 1005 PRO A O 1
ATOM 7990 N N . ASN A 1 1006 ? -4.199 -14.149 -36.337 1.00 34.69 1006 ASN A N 1
ATOM 7991 C CA . ASN A 1 1006 ? -3.236 -15.222 -35.907 1.00 34.69 1006 ASN A CA 1
ATOM 7992 C C . ASN A 1 1006 ? -1.801 -15.363 -36.516 1.00 34.69 1006 ASN A C 1
ATOM 7994 O O . ASN A 1 1006 ? -1.611 -15.120 -37.701 1.00 34.69 1006 ASN A O 1
ATOM 7998 N N . SER A 1 1007 ? -0.747 -15.876 -35.821 1.00 37.38 1007 SER A N 1
ATOM 7999 C CA . SER A 1 1007 ? -0.403 -16.084 -34.367 1.00 37.38 1007 SER A CA 1
ATOM 8000 C C . SER A 1 1007 ? 0.957 -16.833 -34.163 1.00 37.38 1007 SER A C 1
ATOM 8002 O O . SER A 1 1007 ? 1.278 -17.659 -35.017 1.00 37.38 1007 SER A O 1
ATOM 8004 N N . ARG A 1 1008 ? 1.682 -16.676 -33.023 1.00 34.25 1008 ARG A N 1
ATOM 8005 C CA . ARG A 1 1008 ? 2.642 -17.657 -32.392 1.00 34.25 1008 ARG A CA 1
ATOM 8006 C C . ARG A 1 1008 ? 3.111 -17.185 -30.982 1.00 34.25 1008 ARG A C 1
ATOM 8008 O O . ARG A 1 1008 ? 3.408 -16.007 -30.850 1.00 34.25 1008 ARG A O 1
ATOM 8015 N N . GLU A 1 1009 ? 2.950 -17.951 -29.887 1.00 39.91 1009 GLU A N 1
ATOM 8016 C CA . GLU A 1 1009 ? 3.809 -19.020 -29.274 1.00 39.91 1009 GLU A CA 1
ATOM 8017 C C . GLU A 1 1009 ? 5.039 -18.544 -28.440 1.00 39.91 1009 GLU A C 1
ATOM 8019 O O . GLU A 1 1009 ? 5.928 -17.898 -28.988 1.00 39.91 1009 GLU A O 1
ATOM 8024 N N . GLN A 1 1010 ? 5.123 -18.937 -27.148 1.00 33.69 1010 GLN A N 1
ATOM 8025 C CA . GLN A 1 1010 ? 6.298 -18.840 -26.238 1.00 33.69 1010 GLN A CA 1
ATOM 8026 C C . GLN A 1 1010 ? 6.332 -19.998 -25.197 1.00 33.69 1010 GLN A C 1
ATOM 8028 O O . GLN A 1 1010 ? 5.324 -20.674 -25.007 1.00 33.69 1010 GLN A O 1
ATOM 8033 N N . GLU A 1 1011 ? 7.494 -20.241 -24.562 1.00 35.56 1011 GLU A N 1
ATOM 8034 C CA . GLU A 1 1011 ? 7.811 -21.397 -23.681 1.00 35.56 1011 GLU A CA 1
ATOM 8035 C C . GLU A 1 1011 ? 7.687 -21.100 -22.158 1.00 35.56 1011 GLU A C 1
ATOM 8037 O O . GLU A 1 1011 ? 7.576 -19.944 -21.752 1.00 35.56 1011 GLU A O 1
ATOM 8042 N N . SER A 1 1012 ? 7.725 -22.147 -21.314 1.00 41.97 1012 SER A N 1
ATOM 8043 C CA . SER A 1 1012 ? 7.548 -22.081 -19.844 1.00 41.97 1012 SER A CA 1
ATOM 8044 C C . SER A 1 1012 ? 8.749 -21.498 -19.079 1.00 41.97 1012 SER A C 1
ATOM 8046 O O . SER A 1 1012 ? 9.898 -21.666 -19.481 1.00 41.97 1012 SER A O 1
ATOM 8048 N N . GLU A 1 1013 ? 8.489 -20.860 -17.932 1.00 43.19 1013 GLU A N 1
ATOM 8049 C CA . GLU A 1 1013 ? 9.472 -20.093 -17.151 1.00 43.19 1013 GLU A CA 1
ATOM 8050 C C . GLU A 1 1013 ? 10.445 -20.961 -16.324 1.00 43.19 1013 GLU A C 1
ATOM 8052 O O . GLU A 1 1013 ? 11.626 -20.626 -16.242 1.00 43.19 1013 GLU A O 1
ATOM 8057 N N . GLU A 1 1014 ? 10.023 -22.120 -15.797 1.00 42.56 1014 GLU A N 1
ATOM 8058 C CA . GLU A 1 1014 ? 10.932 -23.052 -15.093 1.00 42.56 1014 GLU A CA 1
ATOM 8059 C C . GLU A 1 1014 ? 12.065 -23.554 -16.003 1.00 42.56 1014 GLU A C 1
ATOM 8061 O O . GLU A 1 1014 ? 13.227 -23.603 -15.591 1.00 42.56 1014 GLU A O 1
ATOM 8066 N N . GLU A 1 1015 ? 11.764 -23.838 -17.276 1.00 50.44 1015 GLU A N 1
ATOM 8067 C CA . GLU A 1 1015 ? 12.783 -24.264 -18.241 1.00 50.44 1015 GLU A CA 1
ATOM 8068 C C . GLU A 1 1015 ? 13.771 -23.126 -18.568 1.00 50.44 1015 GLU A C 1
ATOM 8070 O O . GLU A 1 1015 ? 14.914 -23.386 -18.947 1.00 50.44 1015 GLU A O 1
ATOM 8075 N N . ARG A 1 1016 ? 13.383 -21.856 -18.370 1.00 54.28 1016 ARG A N 1
ATOM 8076 C CA . ARG A 1 1016 ? 14.299 -20.705 -18.483 1.00 54.28 1016 ARG A CA 1
ATOM 8077 C C . ARG A 1 1016 ? 15.287 -20.698 -17.317 1.00 54.28 1016 ARG A C 1
ATOM 8079 O O . ARG A 1 1016 ? 16.483 -20.566 -17.559 1.00 54.28 1016 ARG A O 1
ATOM 8086 N N . VAL A 1 1017 ? 14.820 -20.911 -16.084 1.00 58.88 1017 VAL A N 1
ATOM 8087 C CA . VAL A 1 1017 ? 15.676 -20.915 -14.881 1.00 58.88 1017 VAL A CA 1
ATOM 8088 C C . VAL A 1 1017 ? 16.699 -22.057 -14.919 1.00 58.88 1017 VAL A C 1
ATOM 8090 O O . VAL A 1 1017 ? 17.878 -21.830 -14.630 1.00 58.88 1017 VAL A O 1
ATOM 8093 N N . GLU A 1 1018 ? 16.306 -23.267 -15.337 1.00 60.34 1018 GLU A N 1
ATOM 8094 C CA . GLU A 1 1018 ? 17.268 -24.368 -15.509 1.00 60.34 1018 GLU A CA 1
ATOM 8095 C C . GLU A 1 1018 ? 18.276 -24.097 -16.639 1.00 60.34 1018 GLU A C 1
ATOM 8097 O O . GLU A 1 1018 ? 19.479 -24.319 -16.450 1.00 60.34 1018 GLU A O 1
ATOM 8102 N N . ARG A 1 1019 ? 17.829 -23.566 -17.790 1.00 63.44 1019 ARG A N 1
ATOM 8103 C CA . ARG A 1 1019 ? 18.721 -23.175 -18.899 1.00 63.44 1019 ARG A CA 1
ATOM 8104 C C . ARG A 1 1019 ? 19.713 -22.085 -18.463 1.00 63.44 1019 ARG A C 1
ATOM 8106 O O . ARG A 1 1019 ? 20.904 -22.208 -18.752 1.00 63.44 1019 ARG A O 1
ATOM 8113 N N . GLU A 1 1020 ? 19.279 -21.066 -17.719 1.00 64.38 1020 GLU A N 1
ATOM 8114 C CA . GLU A 1 1020 ? 20.151 -19.984 -17.240 1.00 64.38 1020 GLU A CA 1
ATOM 8115 C C . GLU A 1 1020 ? 21.177 -20.467 -16.198 1.00 64.38 1020 GLU A C 1
ATOM 8117 O O . GLU A 1 1020 ? 22.362 -20.139 -16.318 1.00 64.38 1020 GLU A O 1
ATOM 8122 N N . GLN A 1 1021 ? 20.791 -21.323 -15.241 1.00 70.06 1021 GLN A N 1
ATOM 8123 C CA . GLN A 1 1021 ? 21.758 -21.944 -14.320 1.00 70.06 1021 GLN A CA 1
ATOM 8124 C C . GLN A 1 1021 ? 22.758 -22.858 -15.049 1.00 70.06 1021 GLN A C 1
ATOM 8126 O O . GLN A 1 1021 ? 23.941 -22.898 -14.689 1.00 70.06 1021 GLN A O 1
ATOM 8131 N N . ALA A 1 1022 ? 22.320 -23.585 -16.081 1.00 67.94 1022 ALA A N 1
ATOM 8132 C CA . ALA A 1 1022 ? 23.202 -24.408 -16.904 1.00 67.94 1022 ALA A CA 1
ATOM 8133 C C . ALA A 1 1022 ? 24.197 -23.554 -17.714 1.00 67.94 1022 ALA A C 1
ATOM 8135 O O . ALA A 1 1022 ? 25.384 -23.887 -17.775 1.00 67.94 1022 ALA A O 1
ATOM 8136 N N . GLU A 1 1023 ? 23.755 -22.430 -18.286 1.00 70.75 1023 GLU A N 1
ATOM 8137 C CA . GLU A 1 1023 ? 24.627 -21.490 -18.998 1.00 70.75 1023 GLU A CA 1
ATOM 8138 C C . GLU A 1 1023 ? 25.644 -20.794 -18.086 1.00 70.75 1023 GLU A C 1
ATOM 8140 O O . GLU A 1 1023 ? 26.804 -20.643 -18.481 1.00 70.75 1023 GLU A O 1
ATOM 8145 N N . GLN A 1 1024 ? 25.247 -20.385 -16.877 1.00 74.88 1024 GLN A N 1
ATOM 8146 C CA . GLN A 1 1024 ? 26.163 -19.779 -15.906 1.00 74.88 1024 GLN A CA 1
ATOM 8147 C C . GLN A 1 1024 ? 27.276 -20.764 -15.525 1.00 74.88 1024 GLN A C 1
ATOM 8149 O O . GLN A 1 1024 ? 28.453 -20.457 -15.726 1.00 74.88 1024 GLN A O 1
ATOM 8154 N N . ARG A 1 1025 ? 26.922 -21.996 -15.129 1.00 76.06 1025 ARG A N 1
ATOM 8155 C CA . ARG A 1 1025 ? 27.898 -23.062 -14.828 1.00 76.06 1025 ARG A CA 1
ATOM 8156 C C . ARG A 1 1025 ? 28.791 -23.394 -16.030 1.00 76.06 1025 ARG A C 1
ATOM 8158 O O . ARG A 1 1025 ? 29.974 -23.688 -15.861 1.00 76.06 1025 ARG A O 1
ATOM 8165 N N . MET A 1 1026 ? 28.265 -23.323 -17.257 1.00 74.94 1026 MET A N 1
ATOM 8166 C CA . MET A 1 1026 ? 29.064 -23.509 -18.475 1.00 74.94 1026 MET A CA 1
ATOM 8167 C C . MET A 1 1026 ? 30.075 -22.371 -18.682 1.00 74.94 1026 MET A C 1
ATOM 8169 O O . MET A 1 1026 ? 31.235 -22.642 -19.000 1.00 74.94 1026 MET A O 1
ATOM 8173 N N . LYS A 1 1027 ? 29.672 -21.109 -18.478 1.00 79.75 1027 LYS A N 1
ATOM 8174 C CA . LYS A 1 1027 ? 30.560 -19.936 -18.562 1.00 79.75 1027 LYS A CA 1
ATOM 8175 C C . LYS A 1 1027 ? 31.666 -19.995 -17.505 1.00 79.75 1027 LYS A C 1
ATOM 8177 O O . LYS A 1 1027 ? 32.829 -19.802 -17.854 1.00 79.75 1027 LYS A O 1
ATOM 8182 N N . GLU A 1 1028 ? 31.338 -20.354 -16.266 1.00 83.06 1028 GLU A N 1
ATOM 8183 C CA . GLU A 1 1028 ? 32.318 -20.523 -15.185 1.00 83.06 1028 GLU A CA 1
ATOM 8184 C C . GLU A 1 1028 ? 33.350 -21.612 -15.504 1.00 83.06 1028 GLU A C 1
ATOM 8186 O O . GLU A 1 1028 ? 34.551 -21.338 -15.470 1.00 83.06 1028 GLU A O 1
ATOM 8191 N N . MET A 1 1029 ? 32.913 -22.810 -15.918 1.00 82.38 1029 MET A N 1
ATOM 8192 C CA . MET A 1 1029 ? 33.828 -23.883 -16.336 1.00 82.38 1029 MET A CA 1
ATOM 8193 C C . MET A 1 1029 ? 34.719 -23.473 -17.521 1.00 82.38 1029 MET A C 1
ATOM 8195 O O . MET A 1 1029 ? 35.897 -23.842 -17.569 1.00 82.38 1029 MET A O 1
ATOM 8199 N N . LEU A 1 1030 ? 34.197 -22.692 -18.474 1.00 82.81 1030 LEU A N 1
ATOM 8200 C CA . LEU A 1 1030 ? 34.993 -22.158 -19.580 1.00 82.81 1030 LEU A CA 1
ATOM 8201 C C . LEU A 1 1030 ? 36.056 -21.166 -19.078 1.00 82.81 1030 LEU A C 1
ATOM 8203 O O . LEU A 1 1030 ? 37.227 -21.326 -19.429 1.00 82.81 1030 LEU A O 1
ATOM 8207 N N . ASP A 1 1031 ? 35.707 -20.208 -18.218 1.00 82.88 1031 ASP A N 1
ATOM 8208 C CA . ASP A 1 1031 ? 36.669 -19.244 -17.669 1.00 82.88 1031 ASP A CA 1
ATOM 8209 C C . ASP A 1 1031 ? 37.709 -19.888 -16.736 1.00 82.88 1031 ASP A C 1
ATOM 8211 O O . ASP A 1 1031 ? 38.890 -19.535 -16.800 1.00 82.88 1031 ASP A O 1
ATOM 8215 N N . GLU A 1 1032 ? 37.330 -20.866 -15.909 1.00 89.69 1032 GLU A N 1
ATOM 8216 C CA . GLU A 1 1032 ? 38.286 -21.660 -15.127 1.00 89.69 1032 GLU A CA 1
ATOM 8217 C C . GLU A 1 1032 ? 39.235 -22.458 -16.026 1.00 89.69 1032 GLU A C 1
ATOM 8219 O O . GLU A 1 1032 ? 40.452 -22.442 -15.812 1.00 89.69 1032 GLU A O 1
ATOM 8224 N N . SER A 1 1033 ? 38.718 -23.098 -17.081 1.00 85.12 1033 SER A N 1
ATOM 8225 C CA . SER A 1 1033 ? 39.562 -23.835 -18.025 1.00 85.12 1033 SER A CA 1
ATOM 8226 C C . SER A 1 1033 ? 40.572 -22.906 -18.716 1.00 85.12 1033 SER A C 1
ATOM 8228 O O . SER A 1 1033 ? 41.766 -23.219 -18.745 1.00 85.12 1033 SER A O 1
ATOM 8230 N N . VAL A 1 1034 ? 40.151 -21.712 -19.154 1.00 91.31 1034 VAL A N 1
ATOM 8231 C CA . VAL A 1 1034 ? 41.028 -20.693 -19.754 1.00 91.31 1034 VAL A CA 1
ATOM 8232 C C . VAL A 1 1034 ? 42.087 -20.199 -18.759 1.00 91.31 1034 VAL A C 1
ATOM 8234 O O . VAL A 1 1034 ? 43.265 -20.142 -19.127 1.00 91.31 1034 VAL A O 1
ATOM 8237 N N . LYS A 1 1035 ? 41.717 -19.907 -17.502 1.00 92.38 1035 LYS A N 1
ATOM 8238 C CA . LYS A 1 1035 ? 42.664 -19.525 -16.432 1.00 92.38 1035 LYS A CA 1
ATOM 8239 C C . LYS A 1 1035 ? 43.691 -20.632 -16.171 1.00 92.38 1035 LYS A C 1
ATOM 8241 O O . LYS A 1 1035 ? 44.892 -20.361 -16.162 1.00 92.38 1035 LYS A O 1
ATOM 8246 N N . SER A 1 1036 ? 43.249 -21.887 -16.059 1.00 91.44 1036 SER A N 1
ATOM 8247 C CA . SER A 1 1036 ? 44.138 -23.034 -15.823 1.00 91.44 1036 SER A CA 1
ATOM 8248 C C . SER A 1 1036 ? 45.174 -23.213 -16.945 1.00 91.44 1036 SER A C 1
ATOM 8250 O O . SER A 1 1036 ? 46.345 -23.495 -16.681 1.00 91.44 1036 SER A O 1
ATOM 8252 N N . ILE A 1 1037 ? 44.775 -22.968 -18.198 1.00 88.25 1037 ILE A N 1
ATOM 8253 C CA . ILE A 1 1037 ? 45.655 -23.036 -19.369 1.00 88.25 1037 ILE A CA 1
ATOM 8254 C C . ILE A 1 1037 ? 46.634 -21.857 -19.393 1.00 88.25 1037 ILE A C 1
ATOM 8256 O O . ILE A 1 1037 ? 47.799 -22.038 -19.756 1.00 88.25 1037 ILE A O 1
ATOM 8260 N N . GLU A 1 1038 ? 46.219 -20.657 -18.976 1.00 90.25 1038 GLU A N 1
ATOM 8261 C CA . GLU A 1 1038 ? 47.157 -19.547 -18.793 1.00 90.25 1038 GLU A CA 1
ATOM 8262 C C . GLU A 1 1038 ? 48.222 -19.842 -17.736 1.00 90.25 1038 GLU A C 1
ATOM 8264 O O . GLU A 1 1038 ? 49.399 -19.553 -17.962 1.00 90.25 1038 GLU A O 1
ATOM 8269 N N . ASP A 1 1039 ? 47.835 -20.403 -16.593 1.00 92.00 1039 ASP A N 1
ATOM 8270 C CA . ASP A 1 1039 ? 48.768 -20.686 -15.502 1.00 92.00 1039 ASP A CA 1
ATOM 8271 C C . ASP A 1 1039 ? 49.716 -21.839 -15.840 1.00 92.00 1039 ASP A C 1
ATOM 8273 O O . ASP A 1 1039 ? 50.909 -21.756 -15.537 1.00 92.00 1039 ASP A O 1
ATOM 8277 N N . GLN A 1 1040 ? 49.252 -22.837 -16.598 1.00 87.75 1040 GLN A N 1
ATOM 8278 C CA . GLN A 1 1040 ? 50.142 -23.800 -17.247 1.00 87.75 1040 GLN A CA 1
ATOM 8279 C C . GLN A 1 1040 ? 51.113 -23.097 -18.209 1.00 87.75 1040 GLN A C 1
ATOM 8281 O O . GLN A 1 1040 ? 52.322 -23.276 -18.086 1.00 87.75 1040 GLN A O 1
ATOM 8286 N N . LEU A 1 1041 ? 50.641 -22.227 -19.113 1.00 87.62 1041 LEU A N 1
ATOM 8287 C CA . LEU A 1 1041 ? 51.509 -21.494 -20.051 1.00 87.62 1041 LEU A CA 1
ATOM 8288 C C . LEU A 1 1041 ? 52.582 -20.635 -19.348 1.00 87.62 1041 LEU A C 1
ATOM 8290 O O . LEU A 1 1041 ? 53.699 -20.516 -19.874 1.00 87.62 1041 LEU A O 1
ATOM 8294 N N . LYS A 1 1042 ? 52.279 -20.082 -18.163 1.00 90.81 1042 LYS A N 1
ATOM 8295 C CA . LYS A 1 1042 ? 53.214 -19.323 -17.306 1.00 90.81 1042 LYS A CA 1
ATOM 8296 C C . LYS A 1 1042 ? 54.343 -20.199 -16.732 1.00 90.81 1042 LYS A C 1
ATOM 8298 O O . LYS A 1 1042 ? 55.434 -19.678 -16.488 1.00 90.81 1042 LYS A O 1
ATOM 8303 N N . MET A 1 1043 ? 54.157 -21.516 -16.582 1.00 87.62 1043 MET A N 1
ATOM 8304 C CA . MET A 1 1043 ? 55.215 -22.424 -16.112 1.00 87.62 1043 MET A CA 1
ATOM 8305 C C . MET A 1 1043 ? 56.376 -22.506 -17.118 1.00 87.62 1043 MET A C 1
ATOM 8307 O O . MET A 1 1043 ? 56.183 -22.669 -18.322 1.00 87.62 1043 MET A O 1
ATOM 8311 N N . GLN A 1 1044 ? 57.619 -22.397 -16.636 1.00 68.88 1044 GLN A N 1
ATOM 8312 C CA . GLN A 1 1044 ? 58.788 -22.201 -17.511 1.00 68.88 1044 GLN A CA 1
ATOM 8313 C C . GLN A 1 1044 ? 59.266 -23.453 -18.271 1.00 68.88 1044 GLN A C 1
ATOM 8315 O O . GLN A 1 1044 ? 60.031 -23.308 -19.222 1.00 68.88 1044 GLN A O 1
ATOM 8320 N N . ASN A 1 1045 ? 58.815 -24.654 -17.890 1.00 84.94 1045 ASN A N 1
ATOM 8321 C CA . ASN A 1 1045 ? 59.421 -25.925 -18.317 1.00 84.94 1045 ASN A CA 1
ATOM 8322 C C . ASN A 1 1045 ? 58.683 -26.673 -19.448 1.00 84.94 1045 ASN A C 1
ATOM 8324 O O . ASN A 1 1045 ? 59.139 -27.744 -19.840 1.00 84.94 1045 ASN A O 1
ATOM 8328 N N . LEU A 1 1046 ? 57.567 -26.150 -19.970 1.00 83.94 1046 LEU A N 1
ATOM 8329 C CA . LEU A 1 1046 ? 56.835 -26.796 -21.070 1.00 83.94 1046 LEU A CA 1
ATOM 8330 C C . LEU A 1 1046 ? 57.621 -26.759 -22.386 1.00 83.94 1046 LEU A C 1
ATOM 8332 O O . LEU A 1 1046 ? 58.254 -25.751 -22.722 1.00 83.94 1046 LEU A O 1
ATOM 8336 N N . SER A 1 1047 ? 57.530 -27.838 -23.164 1.00 87.12 1047 SER A N 1
ATOM 8337 C CA . SER A 1 1047 ? 58.137 -27.896 -24.493 1.00 87.12 1047 SER A CA 1
ATOM 8338 C C . SER A 1 1047 ? 57.446 -26.929 -25.472 1.00 87.12 1047 SER A C 1
ATOM 8340 O O . SER A 1 1047 ? 56.290 -26.540 -25.267 1.00 87.12 1047 SER A O 1
ATOM 8342 N N . PRO A 1 1048 ? 58.112 -26.547 -26.582 1.00 82.00 1048 PRO A N 1
ATOM 8343 C CA . PRO A 1 1048 ? 57.516 -25.653 -27.574 1.00 82.00 1048 PRO A CA 1
ATOM 8344 C C . PRO A 1 1048 ? 56.185 -26.169 -28.140 1.00 82.00 1048 PRO A C 1
ATOM 8346 O O . PRO A 1 1048 ? 55.256 -25.387 -28.311 1.00 82.00 1048 PRO A O 1
ATOM 8349 N N . GLN A 1 1049 ? 56.066 -27.483 -28.363 1.00 81.00 1049 GLN A N 1
ATOM 8350 C CA . GLN A 1 1049 ? 54.856 -28.101 -28.918 1.00 81.00 1049 GLN A CA 1
ATOM 8351 C C . GLN A 1 1049 ? 53.694 -28.139 -27.916 1.00 81.00 1049 GLN A C 1
ATOM 8353 O O . GLN A 1 1049 ? 52.541 -27.984 -28.310 1.00 81.00 1049 GLN A O 1
ATOM 8358 N N . GLU A 1 1050 ? 53.973 -28.306 -26.622 1.00 81.75 1050 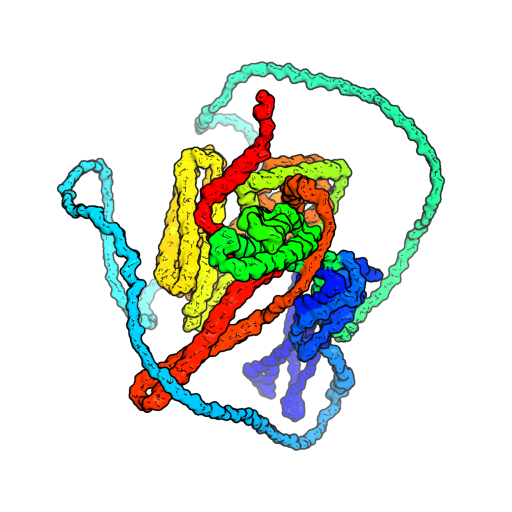GLU A N 1
ATOM 8359 C CA . GLU A 1 1050 ? 52.944 -28.229 -25.576 1.00 81.75 1050 GLU A CA 1
ATOM 8360 C C . GLU A 1 1050 ? 52.445 -26.792 -25.404 1.00 81.75 1050 GLU A C 1
ATOM 8362 O O . GLU A 1 1050 ? 51.240 -26.576 -25.294 1.00 81.75 1050 GLU A O 1
ATOM 8367 N N . ARG A 1 1051 ? 53.337 -25.793 -25.474 1.00 82.50 1051 ARG A N 1
ATOM 8368 C CA . ARG A 1 1051 ? 52.933 -24.378 -25.468 1.00 82.50 1051 ARG A CA 1
ATOM 8369 C C . ARG A 1 1051 ? 52.102 -23.994 -26.693 1.00 82.50 1051 ARG A C 1
ATOM 8371 O O . ARG A 1 1051 ? 51.111 -23.292 -26.525 1.00 82.50 1051 ARG A O 1
ATOM 8378 N N . GLU A 1 1052 ? 52.446 -24.468 -27.892 1.00 86.25 1052 GLU A N 1
ATOM 8379 C CA . GLU A 1 1052 ? 51.614 -24.247 -29.087 1.00 86.25 1052 GLU A CA 1
ATOM 8380 C C . GLU A 1 1052 ? 50.232 -24.910 -28.955 1.00 86.25 1052 GLU A C 1
ATOM 8382 O O . GLU A 1 1052 ? 49.227 -24.268 -29.257 1.00 86.25 1052 GLU A O 1
ATOM 8387 N N . ARG A 1 1053 ? 50.154 -26.143 -28.430 1.00 85.69 1053 ARG A N 1
ATOM 8388 C CA . ARG A 1 1053 ? 48.877 -26.833 -28.164 1.00 85.69 1053 ARG A CA 1
ATOM 8389 C C . ARG A 1 1053 ? 48.017 -26.104 -27.132 1.00 85.69 1053 ARG A C 1
ATOM 8391 O O . ARG A 1 1053 ? 46.847 -25.859 -27.398 1.00 85.69 1053 ARG A O 1
ATOM 8398 N N . LEU A 1 1054 ? 48.585 -25.705 -25.993 1.00 87.62 1054 LEU A N 1
ATOM 8399 C CA . LEU A 1 1054 ? 47.865 -24.941 -24.968 1.00 87.62 1054 LEU A CA 1
ATOM 8400 C C . LEU A 1 1054 ? 47.400 -23.569 -25.493 1.00 87.62 1054 LEU A C 1
ATOM 8402 O O . LEU A 1 1054 ? 46.300 -23.132 -25.169 1.00 87.62 1054 LEU A O 1
ATOM 8406 N N . GLN A 1 1055 ? 48.181 -22.905 -26.352 1.00 87.81 1055 GLN A N 1
ATOM 8407 C CA . GLN A 1 1055 ? 47.753 -21.660 -27.005 1.00 87.81 1055 GLN A CA 1
ATOM 8408 C C . GLN A 1 1055 ? 46.634 -21.871 -28.033 1.00 87.81 1055 GLN A C 1
ATOM 8410 O O . GLN A 1 1055 ? 45.750 -21.021 -28.131 1.00 87.81 1055 GLN A O 1
ATOM 8415 N N . GLN A 1 1056 ? 46.639 -22.980 -28.779 1.00 87.25 1056 GLN A N 1
ATOM 8416 C CA . GLN A 1 1056 ? 45.535 -23.346 -29.675 1.00 87.25 1056 GLN A CA 1
ATOM 8417 C C . GLN A 1 1056 ? 44.260 -23.642 -28.882 1.00 87.25 1056 GLN A C 1
ATOM 8419 O O . GLN A 1 1056 ? 43.236 -23.017 -29.139 1.00 87.25 1056 GLN A O 1
ATOM 8424 N N . LEU A 1 1057 ? 44.351 -24.489 -27.855 1.00 86.44 1057 LEU A N 1
ATOM 8425 C CA . LEU A 1 1057 ? 43.216 -24.906 -27.030 1.00 86.44 1057 LEU A CA 1
ATOM 8426 C C . LEU A 1 1057 ? 42.612 -23.714 -26.261 1.00 86.44 1057 LEU A C 1
ATOM 8428 O O . LEU A 1 1057 ? 41.398 -23.523 -26.287 1.00 86.44 1057 LEU A O 1
ATOM 8432 N N . LYS A 1 1058 ? 43.443 -22.814 -25.705 1.00 90.00 1058 LYS A N 1
ATOM 8433 C CA . LYS A 1 1058 ? 42.974 -21.520 -25.172 1.00 90.00 1058 LYS A CA 1
ATOM 8434 C C . LYS A 1 1058 ? 42.216 -20.710 -26.227 1.00 90.00 1058 LYS A C 1
ATOM 8436 O O . LYS A 1 1058 ? 41.177 -20.136 -25.922 1.00 90.00 1058 LYS A O 1
ATOM 8441 N N . LYS A 1 1059 ? 42.737 -20.620 -27.454 1.00 89.31 1059 LYS A N 1
ATOM 8442 C CA . LYS A 1 1059 ? 42.134 -19.808 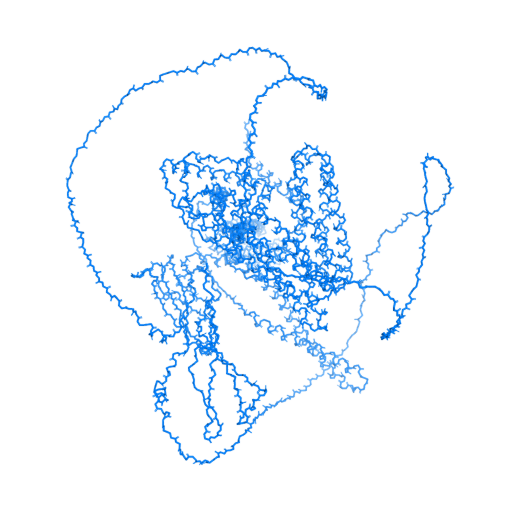-28.521 1.00 89.31 1059 LYS A CA 1
ATOM 8443 C C . LYS A 1 1059 ? 40.811 -20.394 -29.025 1.00 89.31 1059 LYS A C 1
ATOM 8445 O O . LYS A 1 1059 ? 39.937 -19.632 -29.428 1.00 89.31 1059 LYS A O 1
ATOM 8450 N N . GLU A 1 1060 ? 40.648 -21.713 -28.984 1.00 85.06 1060 GLU A N 1
ATOM 8451 C CA . GLU A 1 1060 ? 39.387 -22.389 -29.302 1.00 85.06 1060 GLU A CA 1
ATOM 8452 C C . GLU A 1 1060 ? 38.353 -22.210 -28.185 1.00 85.06 1060 GLU A C 1
ATOM 8454 O O . GLU A 1 1060 ? 37.223 -21.828 -28.484 1.00 85.06 1060 GLU A O 1
ATOM 8459 N N . LEU A 1 1061 ? 38.747 -22.340 -26.912 1.00 83.12 1061 LEU A N 1
ATOM 8460 C CA . LEU A 1 1061 ? 37.886 -22.017 -25.764 1.00 83.12 1061 LEU A CA 1
ATOM 8461 C C . LEU A 1 1061 ? 37.445 -20.548 -25.771 1.00 83.12 1061 LEU A C 1
ATOM 8463 O O . LEU A 1 1061 ? 36.257 -20.270 -25.655 1.00 83.12 1061 LEU A O 1
ATOM 8467 N N . GLN A 1 1062 ? 38.363 -19.604 -26.001 1.00 84.88 1062 GLN A N 1
ATOM 8468 C CA . GLN A 1 1062 ? 38.021 -18.182 -26.127 1.00 84.88 1062 GLN A CA 1
ATOM 8469 C C . GLN A 1 1062 ? 37.133 -17.892 -27.345 1.00 84.88 1062 GLN A C 1
ATOM 8471 O O . GLN A 1 1062 ? 36.327 -16.967 -27.302 1.00 84.88 1062 GLN A O 1
ATOM 8476 N N . LYS A 1 1063 ? 37.234 -18.677 -28.427 1.00 84.19 1063 LYS A N 1
ATOM 8477 C CA . LYS A 1 1063 ? 36.318 -18.562 -29.570 1.00 84.19 1063 LYS A CA 1
ATOM 8478 C C . LYS A 1 1063 ? 34.929 -19.112 -29.232 1.00 84.19 1063 LYS A C 1
ATOM 8480 O O . LYS A 1 1063 ? 33.946 -18.481 -29.600 1.00 84.19 1063 LYS A O 1
ATOM 8485 N N . LEU A 1 1064 ? 34.837 -20.234 -28.516 1.00 77.31 1064 LEU A N 1
ATOM 8486 C CA . LEU A 1 1064 ? 33.572 -20.756 -27.984 1.00 77.31 1064 LEU A CA 1
ATOM 8487 C C . LEU A 1 1064 ? 32.916 -19.747 -27.035 1.00 77.31 1064 LEU A C 1
ATOM 8489 O O . LEU A 1 1064 ? 31.754 -19.419 -27.232 1.00 77.31 1064 LEU A O 1
ATOM 8493 N N . GLN A 1 1065 ? 33.683 -19.172 -26.107 1.00 80.69 1065 GLN A N 1
ATOM 8494 C CA . GLN A 1 1065 ? 33.242 -18.109 -25.199 1.00 80.69 1065 GLN A CA 1
ATOM 8495 C C . GLN A 1 1065 ? 32.771 -16.854 -25.961 1.00 80.69 1065 GLN A C 1
ATOM 8497 O O . GLN A 1 1065 ? 31.779 -16.233 -25.587 1.00 80.69 1065 GLN A O 1
ATOM 8502 N N . GLN A 1 1066 ? 33.435 -16.479 -27.062 1.00 74.44 1066 GLN A N 1
ATOM 8503 C CA . GLN A 1 1066 ? 32.993 -15.381 -27.934 1.00 74.44 1066 GLN A CA 1
ATOM 8504 C C . GLN A 1 1066 ? 31.721 -15.720 -28.721 1.00 74.44 1066 GLN A C 1
ATOM 8506 O O . GLN A 1 1066 ? 30.856 -14.863 -28.863 1.00 74.44 1066 GLN A O 1
ATOM 8511 N N . GLN A 1 1067 ? 31.563 -16.958 -29.195 1.00 72.62 1067 GLN A N 1
ATOM 8512 C CA . GLN A 1 1067 ? 30.332 -17.382 -29.865 1.00 72.62 1067 GLN A CA 1
ATOM 8513 C C . GLN A 1 1067 ? 29.158 -17.467 -28.879 1.00 72.62 1067 GLN A C 1
ATOM 8515 O O . GLN A 1 1067 ? 28.089 -16.953 -29.195 1.00 72.62 1067 GLN A O 1
ATOM 8520 N N . SER A 1 1068 ? 29.364 -17.995 -27.668 1.00 64.88 1068 SER A N 1
ATOM 8521 C CA . SER A 1 1068 ? 28.334 -18.024 -26.625 1.00 64.88 1068 SER A CA 1
ATOM 8522 C C . SER A 1 1068 ? 27.979 -16.621 -26.131 1.00 64.88 1068 SER A C 1
ATOM 8524 O O . SER A 1 1068 ? 26.808 -16.346 -25.917 1.00 64.88 1068 SER A O 1
ATOM 8526 N N . THR A 1 1069 ? 28.940 -15.697 -26.001 1.00 61.78 1069 THR A N 1
ATOM 8527 C CA . THR A 1 1069 ? 28.637 -14.302 -25.618 1.00 61.78 1069 THR A CA 1
ATOM 8528 C C . THR A 1 1069 ? 28.003 -13.487 -26.741 1.00 61.78 1069 THR A C 1
ATOM 8530 O O . THR A 1 1069 ? 27.218 -12.595 -26.441 1.00 61.78 1069 THR A O 1
ATOM 8533 N N . GLN A 1 1070 ? 28.249 -13.802 -28.018 1.00 58.88 1070 GLN A N 1
ATOM 8534 C CA . GLN A 1 1070 ? 27.455 -13.249 -29.122 1.00 58.88 1070 GLN A CA 1
ATOM 8535 C C . GLN A 1 1070 ? 26.031 -13.815 -29.120 1.00 58.88 1070 GLN A C 1
ATOM 8537 O O . GLN A 1 1070 ? 25.082 -13.041 -29.201 1.00 58.88 1070 GLN A O 1
ATOM 8542 N N . GLN A 1 1071 ? 25.868 -15.126 -28.914 1.00 54.75 1071 GLN A N 1
ATOM 8543 C CA . GLN A 1 1071 ? 24.547 -15.735 -28.746 1.00 54.75 1071 GLN A CA 1
ATOM 8544 C C . GLN A 1 1071 ? 23.803 -15.155 -27.538 1.00 54.75 1071 GLN A C 1
ATOM 8546 O O . GLN A 1 1071 ? 22.630 -14.842 -27.688 1.00 54.75 1071 GLN A O 1
ATOM 8551 N N . THR A 1 1072 ? 24.457 -14.896 -26.398 1.00 52.28 1072 THR A N 1
ATOM 8552 C CA . THR A 1 1072 ? 23.797 -14.223 -25.266 1.00 52.28 1072 THR A CA 1
ATOM 8553 C C . THR A 1 1072 ? 23.683 -12.708 -25.399 1.00 52.28 1072 THR A C 1
ATOM 8555 O O . THR A 1 1072 ? 22.899 -12.118 -24.673 1.00 52.28 1072 THR A O 1
ATOM 8558 N N . ALA A 1 1073 ? 24.395 -12.051 -26.317 1.00 48.53 1073 ALA A N 1
ATOM 8559 C CA . ALA A 1 1073 ? 24.155 -10.639 -26.636 1.00 48.53 1073 ALA A CA 1
ATOM 8560 C C . ALA A 1 1073 ? 22.921 -10.473 -27.537 1.00 48.53 1073 ALA A C 1
ATOM 8562 O O . ALA A 1 1073 ? 22.133 -9.547 -27.343 1.00 48.53 1073 ALA A O 1
ATOM 8563 N N . ASP A 1 1074 ? 22.717 -11.398 -28.477 1.00 50.72 1074 ASP A N 1
ATOM 8564 C CA . ASP A 1 1074 ? 21.470 -11.482 -29.233 1.00 50.72 1074 ASP A CA 1
ATOM 8565 C C . ASP A 1 1074 ? 20.329 -12.023 -28.351 1.00 50.72 1074 ASP A C 1
ATOM 8567 O O . ASP A 1 1074 ? 19.226 -11.490 -28.422 1.00 50.72 1074 ASP A O 1
ATOM 8571 N N . ALA A 1 1075 ? 20.577 -12.976 -27.440 1.00 48.00 1075 ALA A N 1
ATOM 8572 C CA . ALA A 1 1075 ? 19.575 -13.429 -26.468 1.00 48.00 1075 ALA A CA 1
ATOM 8573 C C . ALA A 1 1075 ? 19.211 -12.342 -25.446 1.00 48.00 1075 ALA A C 1
ATOM 8575 O O . ALA A 1 1075 ? 18.037 -12.203 -25.145 1.00 48.00 1075 ALA A O 1
ATOM 8576 N N . ALA A 1 1076 ? 20.155 -11.512 -24.985 1.00 47.22 1076 ALA A N 1
ATOM 8577 C CA . ALA A 1 1076 ? 19.859 -10.364 -24.121 1.00 47.22 1076 ALA A CA 1
ATOM 8578 C C . ALA A 1 1076 ? 19.048 -9.282 -24.854 1.00 47.22 1076 ALA A C 1
ATOM 8580 O O . ALA A 1 1076 ? 18.189 -8.637 -24.262 1.00 47.22 1076 ALA A O 1
ATOM 8581 N N . ARG A 1 1077 ? 19.253 -9.113 -26.168 1.00 51.12 1077 ARG A N 1
ATOM 8582 C CA . ARG A 1 1077 ? 18.362 -8.294 -27.006 1.00 51.12 1077 ARG A CA 1
ATOM 8583 C C . ARG A 1 1077 ? 16.984 -8.928 -27.157 1.00 51.12 1077 ARG A C 1
ATOM 8585 O O . ARG A 1 1077 ? 15.994 -8.214 -27.069 1.00 51.12 1077 ARG A O 1
ATOM 8592 N N . TRP A 1 1078 ? 16.904 -10.244 -27.338 1.00 46.88 1078 TRP A N 1
ATOM 8593 C CA . TRP A 1 1078 ? 15.635 -10.973 -27.314 1.00 46.88 1078 TRP A CA 1
ATOM 8594 C C . TRP A 1 1078 ? 14.963 -10.942 -25.938 1.00 46.88 1078 TRP A C 1
ATOM 8596 O O . TRP A 1 1078 ? 13.744 -10.894 -25.906 1.00 46.88 1078 TRP A O 1
ATOM 8606 N N . GLN A 1 1079 ? 15.703 -10.883 -24.828 1.00 47.91 1079 GLN A N 1
ATOM 8607 C CA . GLN A 1 1079 ? 15.171 -10.646 -23.484 1.00 47.91 1079 GLN A CA 1
ATOM 8608 C C . GLN A 1 1079 ? 14.660 -9.209 -23.358 1.00 47.91 1079 GLN A C 1
ATOM 8610 O O . GLN A 1 1079 ? 13.534 -9.040 -22.928 1.00 47.91 1079 GLN A O 1
ATOM 8615 N N . GLN A 1 1080 ? 15.376 -8.187 -23.837 1.00 51.75 1080 GLN A N 1
ATOM 8616 C CA . GLN A 1 1080 ? 14.852 -6.811 -23.869 1.00 51.75 1080 GLN A CA 1
ATOM 8617 C C . GLN A 1 1080 ? 13.593 -6.680 -24.744 1.00 51.75 1080 GLN A C 1
ATOM 8619 O O . GLN A 1 1080 ? 12.659 -5.970 -24.375 1.00 51.75 1080 GLN A O 1
ATOM 8624 N N . PHE A 1 1081 ? 13.526 -7.385 -25.879 1.00 49.44 1081 PHE A N 1
ATOM 8625 C CA . PHE A 1 1081 ? 12.300 -7.461 -26.676 1.00 49.44 1081 PHE A CA 1
ATOM 8626 C C . PHE A 1 1081 ? 11.204 -8.269 -25.975 1.00 49.44 1081 PHE A C 1
ATOM 8628 O O . PHE A 1 1081 ? 10.062 -7.835 -26.001 1.00 49.44 1081 PHE A O 1
ATOM 8635 N N . ALA A 1 1082 ? 11.522 -9.385 -25.315 1.00 49.00 1082 ALA A N 1
ATOM 8636 C CA . ALA A 1 1082 ? 10.553 -10.225 -24.614 1.00 49.00 1082 ALA A CA 1
ATOM 8637 C C . ALA A 1 1082 ? 10.044 -9.595 -23.312 1.00 49.00 1082 ALA A C 1
ATOM 8639 O O . ALA A 1 1082 ? 8.879 -9.772 -23.004 1.00 49.00 1082 ALA A O 1
ATOM 8640 N N . GLU A 1 1083 ? 10.849 -8.821 -22.583 1.00 51.59 1083 GLU A N 1
ATOM 8641 C CA . GLU A 1 1083 ? 10.406 -8.006 -21.447 1.00 51.59 1083 GLU A CA 1
ATOM 8642 C C . GLU A 1 1083 ? 9.554 -6.830 -21.933 1.00 51.59 1083 GLU A C 1
ATOM 8644 O O . GLU A 1 1083 ? 8.539 -6.523 -21.317 1.00 51.59 1083 GLU A O 1
ATOM 8649 N N . ALA A 1 1084 ? 9.880 -6.215 -23.077 1.00 56.06 1084 ALA A N 1
ATOM 8650 C CA . ALA A 1 1084 ? 9.010 -5.217 -23.701 1.00 56.06 1084 ALA A CA 1
ATOM 8651 C C . ALA A 1 1084 ? 7.684 -5.825 -24.204 1.00 56.06 1084 ALA A C 1
ATOM 8653 O O . ALA A 1 1084 ? 6.644 -5.172 -24.103 1.00 56.06 1084 ALA A O 1
ATOM 8654 N N . ASP A 1 1085 ? 7.693 -7.065 -24.704 1.00 51.72 1085 ASP A N 1
ATOM 8655 C CA . ASP A 1 1085 ? 6.489 -7.785 -25.134 1.00 51.72 1085 ASP A CA 1
ATOM 8656 C C . ASP A 1 1085 ? 5.691 -8.325 -23.936 1.00 51.72 1085 ASP A C 1
ATOM 8658 O O . ASP A 1 1085 ? 4.470 -8.238 -23.945 1.00 51.72 1085 ASP A O 1
ATOM 8662 N N . GLN A 1 1086 ? 6.343 -8.788 -22.864 1.00 54.88 1086 GLN A N 1
ATOM 8663 C CA . GLN A 1 1086 ? 5.714 -9.135 -21.582 1.00 54.88 1086 GLN A CA 1
ATOM 8664 C C . GLN A 1 1086 ? 5.114 -7.891 -20.918 1.00 54.88 1086 GLN A C 1
ATOM 8666 O O . GLN A 1 1086 ? 3.999 -7.958 -20.413 1.00 54.88 1086 GLN A O 1
ATOM 8671 N N . LEU A 1 1087 ? 5.774 -6.730 -20.986 1.00 54.97 1087 LEU A N 1
ATOM 8672 C CA . LEU A 1 1087 ? 5.208 -5.461 -20.526 1.00 54.97 1087 LEU A CA 1
ATOM 8673 C C . LEU A 1 1087 ? 4.048 -5.013 -21.429 1.00 54.97 1087 LEU A C 1
ATOM 8675 O O . LEU A 1 1087 ? 3.030 -4.556 -20.917 1.00 54.97 1087 LEU A O 1
ATOM 8679 N N . GLN A 1 1088 ? 4.127 -5.198 -22.754 1.00 57.69 1088 GLN A N 1
ATOM 8680 C CA . GLN A 1 1088 ? 2.965 -5.000 -23.629 1.00 57.69 1088 GLN A CA 1
ATOM 8681 C C . GLN A 1 1088 ? 1.841 -5.993 -23.331 1.00 57.69 1088 GLN A C 1
ATOM 8683 O O . GLN A 1 1088 ? 0.683 -5.597 -23.408 1.00 57.69 1088 GLN A O 1
ATOM 8688 N N . GLN A 1 1089 ? 2.132 -7.247 -22.988 1.00 55.38 1089 GLN A N 1
ATOM 8689 C CA . GLN A 1 1089 ? 1.134 -8.243 -22.600 1.00 55.38 1089 GLN A CA 1
ATOM 8690 C C . GLN A 1 1089 ? 0.500 -7.881 -21.259 1.00 55.38 1089 GLN A C 1
ATOM 8692 O O . GLN A 1 1089 ? -0.720 -7.864 -21.190 1.00 55.38 1089 GLN A O 1
ATOM 8697 N N . ALA A 1 1090 ? 1.270 -7.473 -20.249 1.00 55.78 1090 ALA A N 1
ATOM 8698 C CA . ALA A 1 1090 ? 0.757 -6.990 -18.968 1.00 55.78 1090 ALA A CA 1
ATOM 8699 C C . ALA A 1 1090 ? -0.068 -5.697 -19.128 1.00 55.78 1090 ALA A C 1
ATOM 8701 O O . ALA A 1 1090 ? -1.149 -5.574 -18.558 1.00 55.78 1090 ALA A O 1
ATOM 8702 N N . VAL A 1 1091 ? 0.364 -4.754 -19.972 1.00 52.34 1091 VAL A N 1
ATOM 8703 C CA . VAL A 1 1091 ? -0.405 -3.535 -20.287 1.00 52.34 1091 VAL A CA 1
ATOM 8704 C C . VAL A 1 1091 ? -1.652 -3.848 -21.126 1.00 52.34 1091 VAL A C 1
ATOM 8706 O O . VAL A 1 1091 ? -2.692 -3.232 -20.899 1.00 52.34 1091 VAL A O 1
ATOM 8709 N N . ARG A 1 1092 ? -1.604 -4.824 -22.045 1.00 53.41 1092 ARG A N 1
ATOM 8710 C CA . ARG A 1 1092 ? -2.777 -5.346 -22.776 1.00 53.41 1092 ARG A CA 1
ATOM 8711 C C . ARG A 1 1092 ? -3.720 -6.116 -21.845 1.00 53.41 1092 ARG A C 1
ATOM 8713 O O . ARG A 1 1092 ? -4.926 -6.001 -22.011 1.00 53.41 1092 ARG A O 1
ATOM 8720 N N . ALA A 1 1093 ? -3.203 -6.827 -20.847 1.00 53.00 1093 ALA A N 1
ATOM 8721 C CA . ALA A 1 1093 ? -3.968 -7.540 -19.830 1.00 53.00 1093 ALA A CA 1
ATOM 8722 C C . ALA A 1 1093 ? -4.704 -6.557 -18.915 1.00 53.00 1093 ALA A C 1
ATOM 8724 O O . ALA A 1 1093 ? -5.931 -6.598 -18.815 1.00 53.00 1093 ALA A O 1
ATOM 8725 N N . ILE A 1 1094 ? -3.988 -5.566 -18.375 1.00 50.50 1094 ILE A N 1
ATOM 8726 C CA . ILE A 1 1094 ? -4.566 -4.431 -17.646 1.00 50.50 1094 ILE A CA 1
ATOM 8727 C C . ILE A 1 1094 ? -5.606 -3.705 -18.513 1.00 50.50 1094 ILE A C 1
ATOM 8729 O O . ILE A 1 1094 ? -6.701 -3.432 -18.034 1.00 50.50 1094 ILE A O 1
ATOM 8733 N N . ALA A 1 1095 ? -5.331 -3.455 -19.797 1.00 43.62 1095 ALA A N 1
ATOM 8734 C CA . ALA A 1 1095 ? -6.292 -2.835 -20.714 1.00 43.62 1095 ALA A CA 1
ATOM 8735 C C . ALA A 1 1095 ? -7.491 -3.733 -21.093 1.00 43.62 1095 ALA A C 1
ATOM 8737 O O . ALA A 1 1095 ? -8.475 -3.215 -21.612 1.00 43.62 1095 ALA A O 1
ATOM 8738 N N . ARG A 1 1096 ? -7.447 -5.044 -20.824 1.00 50.22 1096 ARG A N 1
ATOM 8739 C CA . ARG A 1 1096 ? -8.563 -5.995 -21.004 1.00 50.22 1096 ARG A CA 1
ATOM 8740 C C . ARG A 1 1096 ? -9.276 -6.356 -19.692 1.00 50.22 1096 ARG A C 1
ATOM 8742 O O . ARG A 1 1096 ? -10.260 -7.086 -19.727 1.00 50.22 1096 ARG A O 1
ATOM 8749 N N . GLY A 1 1097 ? -8.815 -5.831 -18.553 1.00 40.03 1097 GLY A N 1
ATOM 8750 C CA . GLY A 1 1097 ? -9.365 -6.106 -17.219 1.00 40.03 1097 GLY A CA 1
ATOM 8751 C C . GLY A 1 1097 ? -8.767 -7.330 -16.513 1.00 40.03 1097 GLY A C 1
ATOM 8752 O O . GLY A 1 1097 ? -9.035 -7.534 -15.332 1.00 40.03 1097 GLY A O 1
ATOM 8753 N N . GLU A 1 1098 ? -7.903 -8.093 -17.181 1.00 46.66 1098 GLU A N 1
ATOM 8754 C CA . GLU A 1 1098 ? -7.256 -9.297 -16.643 1.00 46.66 1098 GLU A CA 1
ATOM 8755 C C . GLU A 1 1098 ? -6.428 -8.973 -15.373 1.00 46.66 1098 GLU A C 1
ATOM 8757 O O . GLU A 1 1098 ? -5.829 -7.890 -15.283 1.00 46.66 1098 GLU A O 1
ATOM 8762 N N . PRO A 1 1099 ? -6.384 -9.861 -14.362 1.00 36.72 1099 PRO A N 1
ATOM 8763 C CA . PRO A 1 1099 ? -5.439 -9.749 -13.256 1.00 36.72 1099 PRO A CA 1
ATOM 8764 C C . PRO A 1 1099 ? -4.039 -10.133 -13.755 1.00 36.72 1099 PRO A C 1
ATOM 8766 O O . PRO A 1 1099 ? -3.876 -11.186 -14.370 1.00 36.72 1099 PRO A O 1
ATOM 8769 N N . VAL A 1 1100 ? -3.033 -9.293 -13.496 1.00 55.00 1100 VAL A N 1
ATOM 8770 C CA . VAL A 1 1100 ? -1.625 -9.690 -13.680 1.00 55.00 1100 VAL A CA 1
ATOM 8771 C C . VAL A 1 1100 ? -1.106 -10.249 -12.347 1.00 55.00 1100 VAL A C 1
ATOM 8773 O O . VAL A 1 1100 ? -1.562 -9.768 -11.307 1.00 55.00 1100 VAL A O 1
ATOM 8776 N N . PRO A 1 1101 ? -0.203 -11.248 -12.340 1.00 60.03 1101 PRO A N 1
ATOM 8777 C CA . PRO A 1 1101 ? 0.410 -11.757 -11.110 1.00 60.03 1101 PRO A CA 1
ATOM 8778 C C . PRO A 1 1101 ? 1.131 -10.657 -10.324 1.00 60.03 1101 PRO A C 1
ATOM 8780 O O . PRO A 1 1101 ? 1.656 -9.722 -10.927 1.00 60.03 1101 PRO A O 1
ATOM 8783 N N . ASP A 1 1102 ? 1.228 -10.780 -9.000 1.00 48.59 1102 ASP A N 1
ATOM 8784 C CA . ASP A 1 1102 ? 1.756 -9.701 -8.147 1.00 48.59 1102 ASP A CA 1
ATOM 8785 C C . ASP A 1 1102 ? 3.234 -9.361 -8.428 1.00 48.59 1102 ASP A C 1
ATOM 8787 O O . ASP A 1 1102 ? 3.644 -8.203 -8.363 1.00 48.59 1102 ASP A O 1
ATOM 8791 N N . GLU A 1 1103 ? 4.023 -10.337 -8.879 1.00 51.09 1103 GLU A N 1
ATOM 8792 C CA . GLU A 1 1103 ? 5.386 -10.123 -9.388 1.00 51.09 1103 GLU A CA 1
ATOM 8793 C C . GLU A 1 1103 ? 5.407 -9.243 -10.652 1.00 51.09 1103 GLU A C 1
ATOM 8795 O O . GLU A 1 1103 ? 6.266 -8.369 -10.809 1.00 51.09 1103 GLU A O 1
ATOM 8800 N N . GLN A 1 1104 ? 4.422 -9.423 -11.541 1.00 58.62 1104 GLN A N 1
ATOM 8801 C CA . GLN A 1 1104 ? 4.221 -8.557 -12.701 1.00 58.62 1104 GLN A CA 1
ATOM 8802 C C . GLN A 1 1104 ? 3.616 -7.209 -12.303 1.00 58.62 1104 GLN A C 1
ATOM 8804 O O . GLN A 1 1104 ? 3.970 -6.216 -12.928 1.00 58.62 1104 GLN A O 1
ATOM 8809 N N . TRP A 1 1105 ? 2.787 -7.116 -11.256 1.00 57.66 1105 TRP A N 1
ATOM 8810 C CA . TRP A 1 1105 ? 2.374 -5.821 -10.699 1.00 57.66 1105 TRP A CA 1
ATOM 8811 C C . TRP A 1 1105 ? 3.573 -5.033 -10.185 1.00 57.66 1105 TRP A C 1
ATOM 8813 O O . TRP A 1 1105 ? 3.705 -3.868 -10.542 1.00 57.66 1105 TRP A O 1
ATOM 8823 N N . ASN A 1 1106 ? 4.479 -5.653 -9.429 1.00 52.09 1106 ASN A N 1
ATOM 8824 C CA . ASN A 1 1106 ? 5.680 -4.987 -8.927 1.00 52.09 1106 ASN A CA 1
ATOM 8825 C C . ASN A 1 1106 ? 6.595 -4.525 -10.077 1.00 52.09 1106 ASN A C 1
ATOM 8827 O O . ASN A 1 1106 ? 7.044 -3.379 -10.068 1.00 52.09 1106 ASN A O 1
ATOM 8831 N N . ARG A 1 1107 ? 6.789 -5.348 -11.121 1.00 56.16 1107 ARG A N 1
ATOM 8832 C CA . ARG A 1 1107 ? 7.499 -4.953 -12.359 1.00 56.16 1107 ARG A CA 1
ATOM 8833 C C . ARG A 1 1107 ? 6.782 -3.851 -13.152 1.00 56.16 1107 ARG A C 1
ATOM 8835 O O . ARG A 1 1107 ? 7.433 -2.951 -13.675 1.00 56.16 1107 ARG A O 1
ATOM 8842 N N . VAL A 1 1108 ? 5.454 -3.891 -13.262 1.00 54.69 1108 VAL A N 1
ATOM 8843 C CA . VAL A 1 1108 ? 4.652 -2.880 -13.977 1.00 54.69 1108 VAL A CA 1
ATOM 8844 C C . VAL A 1 1108 ? 4.610 -1.567 -13.201 1.00 54.69 1108 VAL A C 1
ATOM 8846 O O . VAL A 1 1108 ? 4.667 -0.509 -13.816 1.00 54.69 1108 VAL A O 1
ATOM 8849 N N . LEU A 1 1109 ? 4.553 -1.604 -11.870 1.00 46.41 1109 LEU A N 1
ATOM 8850 C CA . LEU A 1 1109 ? 4.591 -0.422 -11.012 1.00 46.41 1109 LEU A CA 1
ATOM 8851 C C . LEU A 1 1109 ? 5.990 0.193 -10.966 1.00 46.41 1109 LEU A C 1
ATOM 8853 O O . LEU A 1 1109 ? 6.087 1.413 -11.071 1.00 46.41 1109 LEU A O 1
ATOM 8857 N N . SER A 1 1110 ? 7.063 -0.603 -10.899 1.00 51.38 1110 SER A N 1
ATOM 8858 C CA . SER A 1 1110 ? 8.431 -0.073 -10.965 1.00 51.38 1110 SER A CA 1
ATOM 8859 C C . SER A 1 1110 ? 8.734 0.531 -12.338 1.00 51.38 1110 SER A C 1
ATOM 8861 O O . SER A 1 1110 ? 9.184 1.671 -12.404 1.00 51.38 1110 SER A O 1
ATOM 8863 N N . THR A 1 1111 ? 8.382 -0.143 -13.439 1.00 48.66 1111 THR A N 1
ATOM 8864 C CA . THR A 1 1111 ? 8.578 0.401 -14.799 1.00 48.66 1111 THR A CA 1
ATOM 8865 C C . THR A 1 1111 ? 7.586 1.507 -15.175 1.00 48.66 1111 THR A C 1
ATOM 8867 O O . THR A 1 1111 ? 7.923 2.345 -16.009 1.00 48.66 1111 THR A O 1
ATOM 8870 N N . LEU A 1 1112 ? 6.404 1.605 -14.549 1.00 44.34 1112 LEU A N 1
ATOM 8871 C CA . LEU A 1 1112 ? 5.554 2.801 -14.651 1.00 44.34 1112 LEU A CA 1
ATOM 8872 C C . LEU A 1 1112 ? 6.067 3.951 -13.789 1.00 44.34 1112 LEU A C 1
ATOM 8874 O O . LEU A 1 1112 ? 5.951 5.089 -14.227 1.00 44.34 1112 LEU A O 1
ATOM 8878 N N . ALA A 1 1113 ? 6.634 3.700 -12.609 1.00 41.34 1113 ALA A N 1
ATOM 8879 C CA . ALA A 1 1113 ? 7.250 4.736 -11.784 1.00 41.34 1113 ALA A CA 1
ATOM 8880 C C . ALA A 1 1113 ? 8.504 5.288 -12.475 1.00 41.34 1113 ALA A C 1
ATOM 8882 O O . ALA A 1 1113 ? 8.579 6.486 -12.743 1.00 41.34 1113 ALA A O 1
ATOM 8883 N N . GLU A 1 1114 ? 9.429 4.416 -12.872 1.00 41.72 1114 GLU A N 1
ATOM 8884 C CA . GLU A 1 1114 ? 10.602 4.770 -13.668 1.00 41.72 1114 GLU A CA 1
ATOM 8885 C C . GLU A 1 1114 ? 10.185 5.386 -15.014 1.00 41.72 1114 GLU A C 1
ATOM 8887 O O . GLU A 1 1114 ? 10.703 6.427 -15.405 1.00 41.72 1114 GLU A O 1
ATOM 8892 N N . GLY A 1 1115 ? 9.166 4.836 -15.679 1.00 37.62 1115 GLY A N 1
ATOM 8893 C CA . GLY A 1 1115 ? 8.590 5.383 -16.907 1.00 37.62 1115 GLY A CA 1
ATOM 8894 C C . GLY A 1 1115 ? 7.945 6.761 -16.731 1.00 37.62 1115 GLY A C 1
ATOM 8895 O O . GLY A 1 1115 ? 8.068 7.597 -17.620 1.00 37.62 1115 GLY A O 1
ATOM 8896 N N . LEU A 1 1116 ? 7.318 7.058 -15.589 1.00 38.94 1116 LEU A N 1
ATOM 8897 C CA . LEU A 1 1116 ? 6.812 8.390 -15.227 1.00 38.94 1116 LEU A CA 1
ATOM 8898 C C . LEU A 1 1116 ? 7.955 9.359 -14.894 1.00 38.94 1116 LEU A C 1
ATOM 8900 O O . LEU A 1 1116 ? 7.849 10.548 -15.195 1.00 38.94 1116 LEU A O 1
ATOM 8904 N N . TRP A 1 1117 ? 9.059 8.863 -14.330 1.00 39.28 1117 TRP A N 1
ATOM 8905 C CA . TRP A 1 1117 ? 10.285 9.633 -14.106 1.00 39.28 1117 TRP A CA 1
ATOM 8906 C C . TRP A 1 1117 ? 11.100 9.860 -15.392 1.00 39.28 1117 TRP A C 1
ATOM 8908 O O . TRP A 1 1117 ? 11.751 10.894 -15.497 1.00 39.28 1117 TRP A O 1
ATOM 8918 N N . GLN A 1 1118 ? 11.032 8.975 -16.392 1.00 37.75 1118 GLN A N 1
ATOM 8919 C CA . GLN A 1 1118 ? 11.699 9.130 -17.695 1.00 37.75 1118 GLN A CA 1
ATOM 8920 C C . GLN A 1 1118 ? 10.830 9.885 -18.725 1.00 37.75 1118 GLN A C 1
ATOM 8922 O O . GLN A 1 1118 ? 11.350 10.671 -19.514 1.00 37.75 1118 GLN A O 1
ATOM 8927 N N . MET A 1 1119 ? 9.498 9.748 -18.678 1.00 34.16 1119 MET A N 1
ATOM 8928 C CA . MET A 1 1119 ? 8.543 10.596 -19.424 1.00 34.16 1119 MET A CA 1
ATOM 8929 C C . MET A 1 1119 ? 8.488 12.037 -18.888 1.00 34.16 1119 MET A C 1
ATOM 8931 O O . MET A 1 1119 ? 7.928 12.928 -19.533 1.00 34.16 1119 MET A O 1
ATOM 8935 N N . LYS A 1 1120 ? 9.141 12.295 -17.751 1.00 36.72 1120 LYS A N 1
ATOM 8936 C CA . LYS A 1 1120 ? 9.530 13.618 -17.248 1.00 36.72 1120 LYS A CA 1
ATOM 8937 C C . LYS A 1 1120 ? 10.694 14.200 -18.073 1.00 36.72 1120 LYS A C 1
ATOM 8939 O O . LYS A 1 1120 ? 11.715 14.609 -17.524 1.00 36.72 1120 LYS A O 1
ATOM 8944 N N . GLY A 1 1121 ? 10.538 14.226 -19.400 1.00 41.78 1121 GLY A N 1
ATOM 8945 C CA . GLY A 1 1121 ? 11.462 14.917 -20.302 1.00 41.78 1121 GLY A CA 1
ATOM 8946 C C . GLY A 1 1121 ? 11.578 16.405 -19.949 1.00 41.78 1121 GLY A C 1
ATOM 8947 O O . GLY A 1 1121 ? 10.741 16.925 -19.215 1.00 41.78 1121 GLY A O 1
ATOM 8948 N N . ASP A 1 1122 ? 12.588 17.087 -20.501 1.00 44.97 1122 ASP A N 1
ATOM 8949 C CA . ASP A 1 1122 ? 13.145 18.381 -20.040 1.00 44.97 1122 ASP A CA 1
ATOM 8950 C C . ASP A 1 1122 ? 12.165 19.561 -19.807 1.00 44.97 1122 ASP A C 1
ATOM 8952 O O . ASP A 1 1122 ? 12.564 20.607 -19.286 1.00 44.97 1122 ASP A O 1
ATOM 8956 N N . LEU A 1 1123 ? 10.886 19.422 -20.168 1.00 42.75 1123 LEU A N 1
ATOM 8957 C CA . LEU A 1 1123 ? 9.838 20.408 -19.924 1.00 42.75 1123 LEU A CA 1
ATOM 8958 C C . LEU A 1 1123 ? 9.533 20.537 -18.427 1.00 42.75 1123 LEU A C 1
ATOM 8960 O O . LEU A 1 1123 ? 8.786 19.759 -17.831 1.00 42.75 1123 LEU A O 1
ATOM 8964 N N . THR A 1 1124 ? 10.087 21.590 -17.830 1.00 50.53 1124 THR A N 1
ATOM 8965 C CA . THR A 1 1124 ? 9.839 21.967 -16.431 1.00 50.53 1124 THR A CA 1
ATOM 8966 C C . THR A 1 1124 ? 8.336 22.157 -16.132 1.00 50.53 1124 THR A C 1
ATOM 8968 O O . THR A 1 1124 ? 7.546 22.421 -17.044 1.00 50.53 1124 THR A O 1
ATOM 8971 N N . PRO A 1 1125 ? 7.901 22.124 -14.854 1.00 46.66 1125 PRO A N 1
ATOM 8972 C CA . PRO A 1 1125 ? 6.494 22.343 -14.493 1.00 46.66 1125 PRO A CA 1
ATOM 8973 C C . PRO A 1 1125 ? 5.889 23.671 -14.992 1.00 46.66 1125 PRO A C 1
ATOM 8975 O O . PRO A 1 1125 ? 4.675 23.762 -15.180 1.00 46.66 1125 PRO A O 1
ATOM 8978 N N . GLU A 1 1126 ? 6.706 24.699 -15.255 1.00 46.69 1126 GLU A N 1
ATOM 8979 C CA . GLU A 1 1126 ? 6.242 25.936 -15.898 1.00 46.69 1126 GLU A CA 1
ATOM 8980 C C . GLU A 1 1126 ? 5.873 25.754 -17.375 1.00 46.69 1126 GLU A C 1
ATOM 8982 O O . GLU A 1 1126 ? 5.008 26.464 -17.885 1.00 46.69 1126 GLU A O 1
ATOM 8987 N N . GLU A 1 1127 ? 6.517 24.831 -18.083 1.00 49.72 1127 GLU A N 1
ATOM 8988 C CA . GLU A 1 1127 ? 6.255 24.579 -19.501 1.00 49.72 1127 GLU A CA 1
ATOM 8989 C C . GLU A 1 1127 ? 5.023 23.695 -19.694 1.00 49.72 1127 GLU A C 1
ATOM 8991 O O . GLU A 1 1127 ? 4.219 23.974 -20.582 1.00 49.72 1127 GLU A O 1
ATOM 8996 N N . TYR A 1 1128 ? 4.772 22.752 -18.780 1.00 45.91 1128 TYR A N 1
ATOM 8997 C CA . TYR A 1 1128 ? 3.465 22.094 -18.670 1.00 45.91 1128 TYR A CA 1
ATOM 8998 C C . TYR A 1 1128 ? 2.339 23.097 -18.370 1.00 45.91 1128 TYR A C 1
ATOM 9000 O O . TYR A 1 1128 ? 1.295 23.056 -19.025 1.00 45.91 1128 TYR A O 1
ATOM 9008 N N . ARG A 1 1129 ? 2.552 24.060 -17.456 1.00 52.47 1129 ARG A N 1
ATOM 9009 C CA . ARG A 1 1129 ? 1.590 25.158 -17.234 1.00 52.47 1129 ARG A CA 1
ATOM 9010 C C . ARG A 1 1129 ? 1.373 25.991 -18.501 1.00 52.47 1129 ARG A C 1
ATOM 9012 O O . ARG A 1 1129 ? 0.224 26.179 -18.886 1.00 52.47 1129 ARG A O 1
ATOM 9019 N N . LYS A 1 1130 ? 2.435 26.401 -19.207 1.00 54.91 1130 LYS A N 1
ATOM 9020 C CA . LYS A 1 1130 ? 2.326 27.125 -20.492 1.00 54.91 1130 LYS A CA 1
ATOM 9021 C C . LYS A 1 1130 ? 1.594 26.320 -21.567 1.00 54.91 1130 LYS A C 1
ATOM 9023 O O . LYS A 1 1130 ? 0.822 26.908 -22.315 1.00 54.91 1130 LYS A O 1
ATOM 9028 N N . ALA A 1 1131 ? 1.794 25.005 -21.654 1.00 53.62 1131 ALA A N 1
ATOM 9029 C CA . ALA A 1 1131 ? 1.081 24.153 -22.606 1.00 53.62 1131 ALA A CA 1
ATOM 9030 C C . ALA A 1 1131 ? -0.429 24.110 -22.305 1.00 53.62 1131 ALA A C 1
ATOM 9032 O O . ALA A 1 1131 ? -1.248 24.274 -23.211 1.00 53.62 1131 ALA A O 1
ATOM 9033 N N . ILE A 1 1132 ? -0.803 23.983 -21.027 1.00 54.31 1132 ILE A N 1
ATOM 9034 C CA . ILE A 1 1132 ? -2.202 24.035 -20.573 1.00 54.31 1132 ILE A CA 1
ATOM 9035 C C . ILE A 1 1132 ? -2.803 25.431 -20.814 1.00 54.31 1132 ILE A C 1
ATOM 9037 O O . ILE A 1 1132 ? -3.914 25.537 -21.333 1.00 54.31 1132 ILE A O 1
ATOM 9041 N N . GLU A 1 1133 ? -2.074 26.509 -20.514 1.00 59.47 1133 GLU A N 1
ATOM 9042 C CA . GLU A 1 1133 ? -2.497 27.891 -20.781 1.00 59.47 1133 GLU A CA 1
ATOM 9043 C C . GLU A 1 1133 ? -2.669 28.175 -22.280 1.00 59.47 1133 GLU A C 1
ATOM 9045 O O . GLU A 1 1133 ? -3.642 28.822 -22.669 1.00 59.47 1133 GLU A O 1
ATOM 9050 N N . GLN A 1 1134 ? -1.782 27.662 -23.139 1.00 56.38 1134 GLN A N 1
ATOM 9051 C CA . GLN A 1 1134 ? -1.915 27.756 -24.596 1.00 56.38 1134 GLN A CA 1
ATOM 9052 C C . GLN A 1 1134 ? -3.138 26.984 -25.098 1.00 56.38 1134 GLN A C 1
ATOM 9054 O O . GLN A 1 1134 ? -3.909 27.524 -25.891 1.00 56.38 1134 GLN A O 1
ATOM 9059 N N . TYR A 1 1135 ? -3.370 25.766 -24.600 1.00 54.16 1135 TYR A N 1
ATOM 9060 C CA . TYR A 1 1135 ? -4.539 24.962 -24.961 1.00 54.16 1135 TYR A CA 1
ATOM 9061 C C . TYR A 1 1135 ? -5.851 25.637 -24.525 1.00 54.16 1135 TYR A C 1
ATOM 9063 O O . TYR A 1 1135 ? -6.783 25.777 -25.321 1.00 54.16 1135 TYR A O 1
ATOM 9071 N N . GLN A 1 1136 ? -5.901 26.170 -23.300 1.00 56.91 1136 GLN A N 1
ATOM 9072 C CA . GLN A 1 1136 ? -7.013 27.005 -22.836 1.00 56.91 1136 GLN A CA 1
ATOM 9073 C C . GLN A 1 1136 ? -7.148 28.308 -23.638 1.00 56.91 1136 GLN A C 1
ATOM 9075 O O . GLN A 1 1136 ? -8.265 28.775 -23.851 1.00 56.91 1136 GLN A O 1
ATOM 9080 N N . GLY A 1 1137 ? -6.046 28.904 -24.097 1.00 62.06 1137 GLY A N 1
ATOM 9081 C CA . GLY A 1 1137 ? -6.043 30.088 -24.958 1.00 62.06 1137 GLY A CA 1
ATOM 9082 C C . GLY A 1 1137 ? -6.680 29.819 -26.322 1.00 62.06 1137 GLY A C 1
ATOM 9083 O O . GLY A 1 1137 ? -7.538 30.588 -26.756 1.00 62.06 1137 GLY A O 1
ATOM 9084 N N . VAL A 1 1138 ? -6.338 28.692 -26.952 1.00 55.41 1138 VAL A N 1
ATOM 9085 C CA . VAL A 1 1138 ? -6.955 28.222 -28.203 1.00 55.41 1138 VAL A CA 1
ATOM 9086 C C . VAL A 1 1138 ? -8.445 27.929 -27.998 1.00 55.41 1138 VAL A C 1
ATOM 9088 O O . VAL A 1 1138 ? -9.266 28.382 -28.793 1.00 55.41 1138 VAL A O 1
ATOM 9091 N N . LEU A 1 1139 ? -8.829 27.274 -26.896 1.00 50.56 1139 LEU A N 1
ATOM 9092 C CA . LEU A 1 1139 ? -10.242 27.075 -26.543 1.00 50.56 1139 LEU A CA 1
ATOM 9093 C C . LEU A 1 1139 ? -10.991 28.404 -26.347 1.00 50.56 1139 LEU A C 1
ATOM 9095 O O . LEU A 1 1139 ? -12.108 28.552 -26.841 1.00 50.56 1139 LEU A O 1
ATOM 9099 N N . ARG A 1 1140 ? -10.391 29.404 -25.687 1.00 66.25 1140 ARG A N 1
ATOM 9100 C CA . ARG A 1 1140 ? -10.986 30.748 -25.536 1.00 66.25 1140 ARG A CA 1
ATOM 9101 C C . ARG A 1 1140 ? -11.140 31.466 -26.882 1.00 66.25 1140 ARG A C 1
ATOM 9103 O O . ARG A 1 1140 ? -12.158 32.115 -27.088 1.00 66.25 1140 ARG A O 1
ATOM 9110 N N . GLN A 1 1141 ? -10.194 31.317 -27.810 1.00 57.25 1141 GLN A N 1
ATOM 9111 C CA . GLN A 1 1141 ? -10.324 31.855 -29.173 1.00 57.25 1141 GLN A CA 1
ATOM 9112 C C . GLN A 1 1141 ? -11.427 31.152 -29.979 1.00 57.25 1141 GLN A C 1
ATOM 9114 O O . GLN A 1 1141 ? -12.189 31.821 -30.666 1.00 57.25 1141 GLN A O 1
ATOM 9119 N N . LEU A 1 1142 ? -11.564 29.827 -29.858 1.00 51.22 1142 LEU A N 1
ATOM 9120 C CA . LEU A 1 1142 ? -12.601 29.047 -30.551 1.00 51.22 1142 LEU A CA 1
ATOM 9121 C C . LEU A 1 1142 ? -14.011 29.209 -29.952 1.00 51.22 1142 LEU A C 1
ATOM 9123 O O . LEU A 1 1142 ? -14.996 28.895 -30.619 1.00 51.22 1142 LEU A O 1
ATOM 9127 N N . THR A 1 1143 ? -14.122 29.677 -28.705 1.00 53.50 1143 THR A N 1
ATOM 9128 C CA . THR A 1 1143 ? -15.405 29.893 -28.005 1.00 53.50 1143 THR A CA 1
ATOM 9129 C C . THR A 1 1143 ? -15.864 31.353 -27.971 1.00 53.50 1143 THR A C 1
ATOM 9131 O O . THR A 1 1143 ? -17.019 31.608 -27.626 1.00 53.50 1143 THR A O 1
ATOM 9134 N N . GLN A 1 1144 ? -15.023 32.318 -28.364 1.00 58.78 1144 GLN A N 1
ATOM 9135 C CA . GLN A 1 1144 ? -15.465 33.695 -28.594 1.00 58.78 1144 GLN A CA 1
ATOM 9136 C C . GLN A 1 1144 ? -16.260 33.777 -29.911 1.00 58.78 1144 GLN A C 1
ATOM 9138 O O . GLN A 1 1144 ? -15.715 33.467 -30.969 1.00 58.78 1144 GLN A O 1
ATOM 9143 N N . PRO A 1 1145 ? -17.544 34.186 -29.890 1.00 45.66 1145 PRO A N 1
ATOM 9144 C CA . PRO A 1 1145 ? -18.335 34.294 -31.110 1.00 45.66 1145 PRO A CA 1
ATOM 9145 C C . PRO A 1 1145 ? -17.912 35.519 -31.931 1.00 45.66 1145 PRO A C 1
ATOM 9147 O O . PRO A 1 1145 ? -17.852 36.630 -31.405 1.00 45.66 1145 PRO A O 1
ATOM 9150 N N . GLU A 1 1146 ? -17.698 35.338 -33.236 1.00 49.22 1146 GLU A N 1
ATOM 9151 C CA . GLU A 1 1146 ? -17.420 36.431 -34.178 1.00 49.22 1146 GLU A CA 1
ATOM 9152 C C . GLU A 1 1146 ? -18.610 37.415 -34.250 1.00 49.22 1146 GLU A C 1
ATOM 9154 O O . GLU A 1 1146 ? -19.600 37.182 -34.948 1.00 49.22 1146 GLU A O 1
ATOM 9159 N N . GLN A 1 1147 ? -18.525 38.528 -33.512 1.00 46.88 1147 GLN A N 1
ATOM 9160 C CA . GLN A 1 1147 ? -19.549 39.583 -33.464 1.00 46.88 1147 GLN A CA 1
ATOM 9161 C C . GLN A 1 1147 ? -18.990 40.998 -33.700 1.00 46.88 1147 GLN A C 1
ATOM 9163 O O . GLN A 1 1147 ? -19.415 41.937 -33.033 1.00 46.88 1147 GLN A O 1
ATOM 9168 N N . GLU A 1 1148 ? -18.086 41.189 -34.670 1.00 48.41 1148 GLU A N 1
ATOM 9169 C CA . GLU A 1 1148 ? -17.656 42.557 -35.040 1.00 48.41 1148 GLU A CA 1
ATOM 9170 C C . GLU A 1 1148 ? -17.577 42.874 -36.551 1.00 48.41 1148 GLU A C 1
ATOM 9172 O O . GLU A 1 1148 ? -17.817 44.020 -36.924 1.00 48.41 1148 GLU A O 1
ATOM 9177 N N . ASP A 1 1149 ? -17.430 41.892 -37.453 1.00 44.47 1149 ASP A N 1
ATOM 9178 C CA . ASP A 1 1149 ? -17.383 42.125 -38.917 1.00 44.47 1149 ASP A CA 1
ATOM 9179 C C . ASP A 1 1149 ? -18.774 42.260 -39.596 1.00 44.47 1149 ASP A C 1
ATOM 9181 O O . ASP A 1 1149 ? -19.081 41.632 -40.616 1.00 44.47 1149 ASP A O 1
ATOM 9185 N N . ARG A 1 1150 ? -19.657 43.103 -39.032 1.00 44.59 1150 ARG A N 1
ATOM 9186 C CA . ARG A 1 1150 ? -20.911 43.560 -39.681 1.00 44.59 1150 ARG A CA 1
ATOM 9187 C C . ARG A 1 1150 ? -21.292 45.013 -39.345 1.00 44.59 1150 ARG A C 1
ATOM 9189 O O . ARG A 1 1150 ? -22.358 45.255 -38.771 1.00 44.59 1150 ARG A O 1
ATOM 9196 N N . GLN A 1 1151 ? -20.477 45.972 -39.792 1.00 38.16 1151 GLN A N 1
ATOM 9197 C CA . GLN A 1 1151 ? -20.896 47.358 -40.081 1.00 38.16 1151 GLN A CA 1
ATOM 9198 C C . GLN A 1 1151 ? -20.330 47.830 -41.425 1.00 38.16 1151 GLN A C 1
ATOM 9200 O O . GLN A 1 1151 ? -19.198 47.421 -41.754 1.00 38.16 1151 GLN A O 1
#

Radius of gyration: 47.05 Å; chains: 1; bounding box: 134×132×162 Å

Sequence (1151 aa):
MFSPDQAEAVSKTLLLQSGVEGWYEFETQLTEDLKLTPHMISREGLAGELTRSCTLHVLVDKQPIARVVGSQDERAMATDDQLEFRLEAHDDFAVQKATLVIYSETEMDEQGMPKILATQEIDLGDQQGQKTVSVDVAFDLKSLDLAVGENISYAVRVEDNRDLTLDDERIQRTDSGFEKMAAEQNAPGEDASPQANQGQSGEANDSSAQAGNRIAGEQNDLAAQMLKDRRNENEPTLSGSRNSSESQPQGVPAKQPGEDIPKPAGSGADTSPAGSSTGENESERSMESGTGKGNPDIPPAVRSSEDVPAGTGSSDQNRPAGSSEMSANSKNSQAGKNQNGTRPPAPARNQQNPNPVTSSEQQDNERGDDQSPPPDLNFFNRLAQQGETRRMKIRIAERLVAVVKSDETADEQLSLREWIVELESRLGEMEAGMTQLTEHQLRDADRPELMKLLDEQFGQIEQDVAKLREQTKETRFAFVGLQMMEISRMHISPARDFLFRATHQPDSVDSLLERSQRHVIRARELLQALLMRYDRVERERKTAKALEEGIHRYDVYVEKAHQLMREATQNRNPLDRKMAVVTVDQDYLDRYAEVRRLRREMLREFSQLLADDPRLLSRFLGLVQRRGSSLRNQLSDLHERQEEIARELSGWNAIEPDQRDDLWVVVLELRLYAIDELTKQISEFAERAKSQLPLRLENSHDLANKFLQQIDELDVTARQSEETLQKWMQTAEASDAELLRKLSELMQSQQAGVRRSLDRLGFEFEGTEDVTEYVDNRRLELQGLQDLIDNWHQIVKSTTEKNYSRLANQDQIRLTIETEDLRSQMQGIEEDLELQFQQEAETDLPEEIADLIHALKREMESITLVQQSSTFRLEAQQLVQAEDRLNAALEHFARAEELFDAMRRKVIEYLDEAEVRNPNIADLEDPTLDRFLAQLEREPGIDALLGIPNRPRNLRELTDLFTSRGSATSDLEMANQESRNRTKEMIQMEQKKTAQSGQNGEQQPNSREQESEEERVEREQAEQRMKEMLDESVKSIEDQLKMQNLSPQERERLQQLKKELQKLQQQSTQQTADAARWQQFAEADQLQQAVRAIARGEPVPDEQWNRVLSTLAEGLWQMKGDLTPEEYRKAIEQYQGVLRQLTQPEQEDRQ